Protein AF-0000000077054898 (afdb_homodimer)

InterPro domains:
  IPR011990 Tetratricopeptide-like helical domain superfamily [G3DSA:1.25.40.10] (291-406)
  IPR011990 Tetratricopeptide-like helical domain superfamily [SSF48452] (317-393)
  IPR019734 Tetratricopeptide repeat [PF00515] (353-384)
  IPR019734 Tetratricopeptide repeat [PS50005] (351-384)
  IPR019734 Tetratricopeptide repeat [SM00028] (317-350)
  IPR019734 Tetratricopeptide repeat [SM00028] (351-384)

Secondary structure (DSSP, 8-state):
-TT-HHHHHHHHHTS-------TT--S-EE-TTT--EE-TTT--SPEEEEEES-GGGS--EEEEEETTEEEEEEEEEEES--S-STT-GGGEEEEEEEEEPPHHHHHHS-HHHHHHHHHHHHH-SEEEEEE-HHHHHHHHHHHHHTTT-EEEEEEEEEE-SHHHHSBSSPPP-EESSSEE--EEHHHHHHHHHHTT-EEEE-SS--SEEEEEEEESS-GGG-HHHHHHHHHHHHH--HHHHHHHHHHHHHHBSS---HHHHHHHHHHTTS-HHHHHHHHHHHHHHSSTTTS-HHHHHHHHHHHHHHHHH-----TT--HHHHHHHHHHHTT-HHHHHHHHHHHHHHT---HHHHHHHHHHHHHTT-HHHHHHHHHHHHHH-TT-HHHHHHHHHHHHHHHHHHHHHT-/-TT-HHHHHHHHHTS-------TT--S-EE-TTT--EE-TTT--SPEEEEEES-GGGS--EEEEEETTEEEEEEEEEEES--S-STT-GGGEEEEEEEEEPPHHHHHHS-HHHHHHHHHHHHH-SEEEEEE-HHHHHHHHHHHHHTTT-EEEEEEEEEE-SHHHHSBSSPPP-EESSSEE--EEHHHHHHHHHHTT-EEEE-S---SEEEEEEEESS-GGG-HHHHHHHHHHHHH--HHHHHHHHHHHHHHBSS---HHHHHHHHHHTTS-HHHHHHHHHHHHHHSSTTTS-HHHHHHHHHHHHHHHHH----STT--HHHHHHHHHHHTT-HHHHHHHHHHHHHHT---HHHHHHHHHHHHHTT-HHHHHHHHHHHHHH-TT-HHHHHHHHHHHHHHHHHHHHHT-

Sequence (814 aa):
MKAHKWFSDFVSEGVVDFAVVDCENIPSIKLELSNKELKEETLSNPLFVVENYVFSNLRNDAIRVENGSLQRGLLSISCSDSSDTANLIPRMQFSWKFAEMPEALVESYDPSLQQAVALYRQSVNNGTVLLPIGAVSMLRQLLKLARQRLVLLAGDIGFRDLARVAGPRNPYISVHGSLSMPTNFHALDLFVQSLEGTVFHSPYLEGFSNTVYVVGIDAKTLPSMRWMIHHEFSTFIPESFNVTQKCLKEESSPSPSVASVIAVLRLSHFDTDVFMKFKQVLIERGGYAGSSSATRKDILFDLSAVRSQYYPIKSTYDVCFELARIHMGIKEYDTAIALFADSNENCADHHVTWHNMGMCYEYKGDLENAKRCYLKSLEIKPSYRESKLKLNKLTSEVRSESAASTVMKAHKWFSDFVSEGVVDFAVVDCENIPSIKLELSNKELKEETLSNPLFVVENYVFSNLRNDAIRVENGSLQRGLLSISCSDSSDTANLIPRMQFSWKFAEMPEALVESYDPSLQQAVALYRQSVNNGTVLLPIGAVSMLRQLLKLARQRLVLLAGDIGFRDLARVAGPRNPYISVHGSLSMPTNFHALDLFVQSLEGTVFHSPYLEGFSNTVYVVGIDAKTLPSMRWMIHHEFSTFIPESFNVTQKCLKEESSPSPSVASVIAVLRLSHFDTDVFMKFKQVLIERGGYAGSSSATRKDILFDLSAVRSQYYPIKSTYDVCFELARIHMGIKEYDTAIALFADSNENCADHHVTWHNMGMCYEYKGDLENAKRCYLKSLEIKPSYRESKLKLNKLTSEVRSESAASTV

Radius of gyration: 33.35 Å; Cα contacts (8 Å, |Δi|>4): 1300; chains: 2; bounding box: 82×98×81 Å

Organism: Blastocystis hominis (NCBI:txid12968)

Structure (mmCIF, N/CA/C/O backbone):
data_AF-0000000077054898-model_v1
#
loop_
_entity.id
_entity.type
_entity.pdbx_description
1 polymer 'Uncharacterized protein'
#
loop_
_atom_site.group_PDB
_atom_site.id
_atom_site.type_symbol
_atom_site.label_atom_id
_atom_site.label_alt_id
_atom_site.label_comp_id
_atom_site.label_asym_id
_atom_site.label_entity_id
_atom_site.label_seq_id
_atom_site.pdbx_PDB_ins_code
_atom_site.Cartn_x
_atom_site.Cartn_y
_atom_site.Cartn_z
_atom_site.occupancy
_atom_site.B_iso_or_equiv
_atom_site.auth_seq_id
_atom_site.auth_comp_id
_atom_site.auth_asym_id
_atom_site.auth_atom_id
_atom_site.pdbx_PDB_model_num
ATOM 1 N N . MET A 1 1 ? 27.234 5.34 -10.406 1 76.94 1 MET A N 1
ATOM 2 C CA . MET A 1 1 ? 25.953 5.25 -11.086 1 76.94 1 MET A CA 1
ATOM 3 C C . MET A 1 1 ? 26.141 5.176 -12.602 1 76.94 1 MET A C 1
ATOM 5 O O . MET A 1 1 ? 25.5 4.363 -13.266 1 76.94 1 MET A O 1
ATOM 9 N N . LYS A 1 2 ? 27.125 5.789 -13.117 1 80.81 2 LYS A N 1
ATOM 10 C CA . LYS A 1 2 ? 27.359 5.875 -14.555 1 80.81 2 LYS A CA 1
ATOM 11 C C . LYS A 1 2 ? 27.734 4.516 -15.133 1 80.81 2 LYS A C 1
ATOM 13 O O . LYS A 1 2 ? 27.375 4.191 -16.266 1 80.81 2 LYS A O 1
ATOM 18 N N . ALA A 1 3 ? 28.453 3.818 -14.289 1 76.94 3 ALA A N 1
ATOM 19 C CA . ALA A 1 3 ? 29 2.555 -14.773 1 76.94 3 ALA A CA 1
ATOM 20 C C . ALA A 1 3 ? 28.047 1.397 -14.492 1 76.94 3 ALA A C 1
ATOM 22 O O . ALA A 1 3 ? 28.312 0.258 -14.883 1 76.94 3 ALA A O 1
ATOM 23 N N . HIS A 1 4 ? 26.953 1.761 -13.953 1 76.44 4 HIS A N 1
ATOM 24 C CA . HIS A 1 4 ? 26.062 0.674 -13.555 1 76.44 4 HIS A CA 1
ATOM 25 C C . HIS A 1 4 ? 25.359 0.074 -14.766 1 76.44 4 HIS A C 1
ATOM 27 O O . HIS A 1 4 ? 24.891 0.804 -15.648 1 76.44 4 HIS A O 1
ATOM 33 N N . LYS A 1 5 ? 25.266 -1.224 -14.734 1 76.38 5 LYS A N 1
ATOM 34 C CA . LYS A 1 5 ? 24.734 -1.994 -15.852 1 76.38 5 LYS A CA 1
ATOM 35 C C . LYS A 1 5 ? 23.266 -1.636 -16.125 1 76.38 5 LYS A C 1
ATOM 37 O O . LYS A 1 5 ? 22.828 -1.676 -17.281 1 76.38 5 LYS A O 1
ATOM 42 N N . TRP A 1 6 ? 22.562 -1.226 -15.18 1 76.19 6 TRP A N 1
ATOM 43 C CA . TRP A 1 6 ? 21.141 -0.939 -15.32 1 76.19 6 TRP A CA 1
ATOM 44 C C . TRP A 1 6 ? 20.922 0.319 -16.156 1 76.19 6 TRP A C 1
ATOM 46 O O . TRP A 1 6 ? 19.844 0.506 -16.734 1 76.19 6 TRP A O 1
ATOM 56 N N . PHE A 1 7 ? 21.922 1.143 -16.156 1 85.5 7 PHE A N 1
ATOM 57 C CA . PHE A 1 7 ? 21.766 2.393 -16.891 1 85.5 7 PHE A CA 1
ATOM 58 C C . PHE A 1 7 ? 22.422 2.295 -18.281 1 85.5 7 PHE A C 1
ATOM 60 O O . PHE A 1 7 ? 22.25 3.182 -19.109 1 85.5 7 PHE A O 1
ATOM 67 N N . SER A 1 8 ? 23.125 1.184 -18.516 1 87.38 8 SER A N 1
ATOM 68 C CA . SER A 1 8 ? 23.984 1.079 -19.688 1 87.38 8 SER A CA 1
ATOM 69 C C . SER A 1 8 ? 23.172 1.259 -20.969 1 87.38 8 SER A C 1
ATOM 71 O O . SER A 1 8 ? 23.594 1.996 -21.875 1 87.38 8 SER A O 1
ATOM 73 N N . ASP A 1 9 ? 22.031 0.593 -20.984 1 89.75 9 ASP A N 1
ATOM 74 C CA . ASP A 1 9 ? 21.219 0.676 -22.203 1 89.75 9 ASP A CA 1
ATOM 75 C C . ASP A 1 9 ? 20.688 2.092 -22.406 1 89.75 9 ASP A C 1
ATOM 77 O O . ASP A 1 9 ? 20.703 2.611 -23.516 1 89.75 9 ASP A O 1
ATOM 81 N N . PHE A 1 10 ? 20.297 2.721 -21.406 1 91.94 10 PHE A N 1
ATOM 82 C CA . PHE A 1 10 ? 19.703 4.051 -21.484 1 91.94 10 PHE A CA 1
ATOM 83 C C . PHE A 1 10 ? 20.781 5.094 -21.797 1 91.94 10 PHE A C 1
ATOM 85 O O . PHE A 1 10 ? 20.516 6.055 -22.531 1 91.94 10 PHE A O 1
ATOM 92 N N . VAL A 1 11 ? 21.953 4.859 -21.312 1 92.25 11 VAL A N 1
ATOM 93 C CA . VAL A 1 11 ? 23.078 5.746 -21.578 1 92.25 11 VAL A CA 1
ATOM 94 C C . VAL A 1 11 ? 23.484 5.617 -23.047 1 92.25 11 VAL A C 1
ATOM 96 O O . VAL A 1 11 ? 23.703 6.625 -23.734 1 92.25 11 VAL A O 1
ATOM 99 N N . SER A 1 12 ? 23.5 4.391 -23.469 1 92.88 12 SER A N 1
ATOM 100 C CA . SER A 1 12 ? 23.906 4.137 -24.844 1 92.88 12 SER A CA 1
ATOM 101 C C . SER A 1 12 ? 22.906 4.723 -25.828 1 92.88 12 SER A C 1
ATOM 103 O O . SER A 1 12 ? 23.281 5.176 -26.906 1 92.88 12 SER A O 1
ATOM 105 N N . GLU A 1 13 ? 21.609 4.719 -25.391 1 94.25 13 GLU A N 1
ATOM 106 C CA . GLU A 1 13 ? 20.547 5.25 -26.234 1 94.25 13 GLU A CA 1
ATOM 107 C C . GLU A 1 13 ? 20.484 6.773 -26.156 1 94.25 13 GLU A C 1
ATOM 109 O O . GLU A 1 13 ? 19.797 7.418 -26.953 1 94.25 13 GLU A O 1
ATOM 114 N N . GLY A 1 14 ? 21.219 7.344 -25.219 1 91.38 14 GLY A N 1
ATOM 115 C CA . GLY A 1 14 ? 21.25 8.789 -25.062 1 91.38 14 GLY A CA 1
ATOM 116 C C . GLY A 1 14 ? 20.062 9.336 -24.297 1 91.38 14 GLY A C 1
ATOM 117 O O . GLY A 1 14 ? 19.797 10.539 -24.344 1 91.38 14 GLY A O 1
ATOM 118 N N . VAL A 1 15 ? 19.344 8.453 -23.578 1 92.69 15 VAL A N 1
ATOM 119 C CA . VAL A 1 15 ? 18.125 8.883 -22.906 1 92.69 15 VAL A CA 1
ATOM 120 C C . VAL A 1 15 ? 18.422 9.258 -21.453 1 92.69 15 VAL A C 1
ATOM 122 O O . VAL A 1 15 ? 17.672 10.008 -20.828 1 92.69 15 VAL A O 1
ATOM 125 N N . VAL A 1 16 ? 19.562 8.781 -20.969 1 94.19 16 VAL A N 1
ATOM 126 C CA . VAL A 1 16 ? 19.969 9.094 -19.609 1 94.19 16 VAL A CA 1
ATOM 127 C C . VAL A 1 16 ? 21.359 9.727 -19.641 1 94.19 16 VAL A C 1
ATOM 129 O O . VAL A 1 16 ? 22.234 9.305 -20.406 1 94.19 16 VAL A O 1
ATOM 132 N N . ASP A 1 17 ? 21.5 10.773 -18.812 1 95.69 17 ASP A N 1
ATOM 133 C CA . ASP A 1 17 ? 22.781 11.422 -18.594 1 95.69 17 ASP A CA 1
ATOM 134 C C . ASP A 1 17 ? 22.969 11.781 -17.125 1 95.69 17 ASP A C 1
ATOM 136 O O . ASP A 1 17 ? 22.109 11.469 -16.281 1 95.69 17 ASP A O 1
ATOM 140 N N . PHE A 1 18 ? 24.141 12.219 -16.797 1 95.19 18 PHE A N 1
ATOM 141 C CA . PHE A 1 18 ? 24.484 12.5 -15.398 1 95.19 18 PHE A CA 1
ATOM 142 C C . PHE A 1 18 ? 25.062 13.898 -15.258 1 95.19 18 PHE A C 1
ATOM 144 O O . PHE A 1 18 ? 25.625 14.445 -16.219 1 95.19 18 PHE A O 1
ATOM 151 N N . ALA A 1 19 ? 24.844 14.484 -14.055 1 95.69 19 ALA A N 1
ATOM 152 C CA . ALA A 1 19 ? 25.438 15.797 -13.766 1 95.69 19 ALA A CA 1
ATOM 153 C C . ALA A 1 19 ? 25.672 15.969 -12.266 1 95.69 19 ALA A C 1
ATOM 155 O O . ALA A 1 19 ? 25 15.336 -11.445 1 95.69 19 ALA A O 1
ATOM 156 N N . VAL A 1 20 ? 26.656 16.703 -11.906 1 94.38 20 VAL A N 1
ATOM 157 C CA . VAL A 1 20 ? 26.859 17.188 -10.547 1 94.38 20 VAL A CA 1
ATOM 158 C C . VAL A 1 20 ? 26.406 18.656 -10.453 1 94.38 20 VAL A C 1
ATOM 160 O O . VAL A 1 20 ? 26.906 19.516 -11.18 1 94.38 20 VAL A O 1
ATOM 163 N N . VAL A 1 21 ? 25.438 18.812 -9.648 1 94.81 21 VAL A N 1
ATOM 164 C CA . VAL A 1 21 ? 24.797 20.125 -9.609 1 94.81 21 VAL A CA 1
ATOM 165 C C . VAL A 1 21 ? 24.828 20.672 -8.18 1 94.81 21 VAL A C 1
ATOM 167 O O . VAL A 1 21 ? 24.469 19.953 -7.234 1 94.81 21 VAL A O 1
ATOM 170 N N . ASP A 1 22 ? 25.359 21.891 -8.008 1 94.38 22 ASP A N 1
ATOM 171 C CA . ASP A 1 22 ? 25.156 22.641 -6.766 1 94.38 22 ASP A CA 1
ATOM 172 C C . ASP A 1 22 ? 23.781 23.281 -6.723 1 94.38 22 ASP A C 1
ATOM 174 O O . ASP A 1 22 ? 23.531 24.281 -7.395 1 94.38 22 ASP A O 1
ATOM 178 N N . CYS A 1 23 ? 22.891 22.812 -5.91 1 93.44 23 CYS A N 1
ATOM 179 C CA . CYS A 1 23 ? 21.484 23.203 -5.898 1 93.44 23 CYS A CA 1
ATOM 180 C C . CYS A 1 23 ? 21.328 24.672 -5.477 1 93.44 23 CYS A C 1
ATOM 182 O O . CYS A 1 23 ? 20.297 25.281 -5.719 1 93.44 23 CYS A O 1
ATOM 184 N N . GLU A 1 24 ? 22.297 25.172 -4.887 1 89.44 24 GLU A N 1
ATOM 185 C CA . GLU A 1 24 ? 22.203 26.562 -4.438 1 89.44 24 GLU A CA 1
ATOM 186 C C . GLU A 1 24 ? 22.703 27.531 -5.508 1 89.44 24 GLU A C 1
ATOM 188 O O . GLU A 1 24 ? 22.578 28.734 -5.367 1 89.44 24 GLU A O 1
ATOM 193 N N . ASN A 1 25 ? 23.328 27 -6.457 1 93.88 25 ASN A N 1
ATOM 194 C CA . ASN A 1 25 ? 23.828 27.797 -7.582 1 93.88 25 ASN A CA 1
ATOM 195 C C . ASN A 1 25 ? 23.75 27.016 -8.891 1 93.88 25 ASN A C 1
ATOM 197 O O . ASN A 1 25 ? 24.719 26.344 -9.266 1 93.88 25 ASN A O 1
ATOM 201 N N . ILE A 1 26 ? 22.672 27.281 -9.609 1 94.56 26 ILE A N 1
ATOM 202 C CA . ILE A 1 26 ? 22.438 26.5 -10.82 1 94.56 26 ILE A CA 1
ATOM 203 C C . ILE A 1 26 ? 22.422 27.438 -12.039 1 94.56 26 ILE A C 1
ATOM 205 O O . ILE A 1 26 ? 21.406 27.547 -12.727 1 94.56 26 ILE A O 1
ATOM 209 N N . PRO A 1 27 ? 23.516 28.078 -12.422 1 91.5 27 PRO A N 1
ATOM 210 C CA . PRO A 1 27 ? 23.5 28.891 -13.641 1 91.5 27 PRO A CA 1
ATOM 211 C C . PRO A 1 27 ? 23.297 28.047 -14.906 1 91.5 27 PRO A C 1
ATOM 213 O O . PRO A 1 27 ? 22.656 28.516 -15.852 1 91.5 27 PRO A O 1
ATOM 216 N N . SER A 1 28 ? 23.891 26.891 -14.844 1 93.81 28 SER A N 1
ATOM 217 C CA . SER A 1 28 ? 23.719 25.891 -15.898 1 93.81 28 SER A CA 1
ATOM 218 C C . SER A 1 28 ? 23.969 24.484 -15.375 1 93.81 28 SER A C 1
ATOM 220 O O . SER A 1 28 ? 24.438 24.312 -14.25 1 93.81 28 SER A O 1
ATOM 222 N N . ILE A 1 29 ? 23.469 23.516 -16.172 1 95.31 29 ILE A N 1
ATOM 223 C CA . ILE A 1 29 ? 23.719 22.109 -15.828 1 95.31 29 ILE A CA 1
ATOM 224 C C . ILE A 1 29 ? 24.547 21.453 -16.938 1 95.31 29 ILE A C 1
ATOM 226 O O . ILE A 1 29 ? 24.078 21.312 -18.062 1 95.31 29 ILE A O 1
ATOM 230 N N . LYS A 1 30 ? 25.719 21.094 -16.578 1 95.62 30 LYS A N 1
ATOM 231 C CA . LYS A 1 30 ? 26.594 20.406 -17.531 1 95.62 30 LYS A CA 1
ATOM 232 C C . LYS A 1 30 ? 26.469 18.891 -17.406 1 95.62 30 LYS A C 1
ATOM 234 O O . LYS A 1 30 ? 26.719 18.328 -16.344 1 95.62 30 LYS A O 1
ATOM 239 N N . LEU A 1 31 ? 26.078 18.344 -18.531 1 95.06 31 LEU A N 1
ATOM 240 C CA . LEU A 1 31 ? 25.922 16.891 -18.578 1 95.06 31 LEU A CA 1
ATOM 241 C C . LEU A 1 31 ? 27.266 16.219 -18.797 1 95.06 31 LEU A C 1
ATOM 243 O O . LEU A 1 31 ? 28.078 16.672 -19.609 1 95.06 31 LEU A O 1
ATOM 247 N N . GLU A 1 32 ? 27.5 15.188 -18.078 1 95.56 32 GLU A N 1
ATOM 248 C CA . GLU A 1 32 ? 28.812 14.578 -18.016 1 95.56 32 GLU A CA 1
ATOM 249 C C . GLU A 1 32 ? 29.078 13.695 -19.234 1 95.56 32 GLU A C 1
ATOM 251 O O . GLU A 1 32 ? 30.203 13.633 -19.734 1 95.56 32 GLU A O 1
ATOM 256 N N . LEU A 1 33 ? 28.125 13.016 -19.719 1 94 33 LEU A N 1
ATOM 257 C CA . LEU A 1 33 ? 28.359 12.047 -20.797 1 94 33 LEU A CA 1
ATOM 258 C C . LEU A 1 33 ? 28.25 12.719 -22.156 1 94 33 LEU A C 1
ATOM 260 O O . LEU A 1 33 ? 29.156 12.57 -22.984 1 94 33 LEU A O 1
ATOM 264 N N . SER A 1 34 ? 27.25 13.477 -22.391 1 93.81 34 SER A N 1
ATOM 265 C CA . SER A 1 34 ? 27.047 14.133 -23.688 1 93.81 34 SER A CA 1
ATOM 266 C C . SER A 1 34 ? 27.844 15.438 -23.766 1 93.81 34 SER A C 1
ATOM 268 O O . SER A 1 34 ? 28.031 15.992 -24.859 1 93.81 34 SER A O 1
ATOM 270 N N . ASN A 1 35 ? 28.234 15.977 -22.672 1 94.19 35 ASN A N 1
ATOM 271 C CA . ASN A 1 35 ? 28.953 17.25 -22.562 1 94.19 35 ASN A CA 1
ATOM 272 C C . ASN A 1 35 ? 28.078 18.422 -23 1 94.19 35 ASN A C 1
ATOM 274 O O . ASN A 1 35 ? 28.609 19.484 -23.344 1 94.19 35 ASN A O 1
ATOM 278 N N . LYS A 1 36 ? 26.844 18.141 -22.984 1 93.94 36 LYS A N 1
ATOM 279 C CA . LYS A 1 36 ? 25.922 19.219 -23.266 1 93.94 36 LYS A CA 1
ATOM 280 C C . LYS A 1 36 ? 25.672 20.078 -22.031 1 93.94 36 LYS A C 1
ATOM 282 O O . LYS A 1 36 ? 25.719 19.578 -20.906 1 93.94 36 LYS A O 1
ATOM 287 N N . GLU A 1 37 ? 25.484 21.344 -22.297 1 95.06 37 GLU A N 1
ATOM 288 C CA . GLU A 1 37 ? 25.172 22.281 -21.219 1 95.06 37 GLU A CA 1
ATOM 289 C C . GLU A 1 37 ? 23.719 22.75 -21.328 1 95.06 37 GLU A C 1
ATOM 291 O O . GLU A 1 37 ? 23.328 23.312 -22.344 1 95.06 37 GLU A O 1
ATOM 296 N N . LEU A 1 38 ? 23 22.516 -20.328 1 94.19 38 LEU A N 1
ATOM 297 C CA . LEU A 1 38 ? 21.625 22.969 -20.266 1 94.19 38 LEU A CA 1
ATOM 298 C C . LEU A 1 38 ? 21.547 24.375 -19.672 1 94.19 38 LEU A C 1
ATOM 300 O O . LEU A 1 38 ? 21.984 24.609 -18.547 1 94.19 38 LEU A O 1
ATOM 304 N N . LYS A 1 39 ? 21.062 25.312 -20.391 1 93.56 39 LYS A N 1
ATOM 305 C CA . LYS A 1 39 ? 20.859 26.703 -20.016 1 93.56 39 LYS A CA 1
ATOM 306 C C . LYS A 1 39 ? 19.5 27.219 -20.469 1 93.56 39 LYS A C 1
ATOM 308 O O . LYS A 1 39 ? 18.766 26.5 -21.156 1 93.56 39 LYS A O 1
ATOM 313 N N . GLU A 1 40 ? 19.188 28.359 -19.906 1 93 40 GLU A N 1
ATOM 314 C CA . GLU A 1 40 ? 17.906 28.953 -20.266 1 93 40 GLU A CA 1
ATOM 315 C C . GLU A 1 40 ? 17.703 29.016 -21.781 1 93 40 GLU A C 1
ATOM 317 O O . GLU A 1 40 ? 16.609 28.75 -22.266 1 93 40 GLU A O 1
ATOM 322 N N . GLU A 1 41 ? 18.781 29.172 -22.469 1 92.06 41 GLU A N 1
ATOM 323 C CA . GLU A 1 41 ? 18.734 29.359 -23.922 1 92.06 41 GLU A CA 1
ATOM 324 C C . GLU A 1 41 ? 18.578 28.031 -24.641 1 92.06 41 GLU A C 1
ATOM 326 O O . GLU A 1 41 ? 18.078 27.969 -25.766 1 92.06 41 GLU A O 1
ATOM 331 N N . THR A 1 42 ? 18.969 27.047 -23.984 1 91.75 42 THR A N 1
ATOM 332 C CA . THR A 1 42 ? 19.016 25.766 -24.688 1 91.75 42 THR A CA 1
ATOM 333 C C . THR A 1 42 ? 17.828 24.891 -24.281 1 91.75 42 THR A C 1
ATOM 335 O O . THR A 1 42 ? 17.484 23.938 -25 1 91.75 42 THR A O 1
ATOM 338 N N . LEU A 1 43 ? 17.219 25.172 -23.219 1 90.56 43 LEU A N 1
ATOM 339 C CA . LEU A 1 43 ? 16.094 24.359 -22.75 1 90.56 43 LEU A CA 1
ATOM 340 C C . LEU A 1 43 ? 14.781 24.922 -23.297 1 90.56 43 LEU A C 1
ATOM 342 O O . LEU A 1 43 ? 14.398 26.047 -22.969 1 90.56 43 LEU A O 1
ATOM 346 N N . SER A 1 44 ? 14.148 24.172 -24.141 1 90.56 44 SER A N 1
ATOM 347 C CA . SER A 1 44 ? 12.883 24.594 -24.734 1 90.56 44 SER A CA 1
ATOM 348 C C . SER A 1 44 ? 11.695 23.984 -24.016 1 90.56 44 SER A C 1
ATOM 350 O O . SER A 1 44 ? 10.625 24.594 -23.938 1 90.56 44 SER A O 1
ATOM 352 N N . ASN A 1 45 ? 11.844 22.812 -23.531 1 91.81 45 ASN A N 1
ATOM 353 C CA . ASN A 1 45 ? 10.773 22.109 -22.844 1 91.81 45 ASN A CA 1
ATOM 354 C C . ASN A 1 45 ? 10.703 22.469 -21.359 1 91.81 45 ASN A C 1
ATOM 356 O O . ASN A 1 45 ? 11.703 22.906 -20.781 1 91.81 45 ASN A O 1
ATOM 360 N N . PRO A 1 46 ? 9.516 22.359 -20.781 1 94.75 46 PRO A N 1
ATOM 361 C CA . PRO A 1 46 ? 9.453 22.469 -19.312 1 94.75 46 PRO A CA 1
ATOM 362 C C . PRO A 1 46 ? 10.352 21.453 -18.609 1 94.75 46 PRO A C 1
ATOM 364 O O . PRO A 1 46 ? 10.734 20.453 -19.203 1 94.75 46 PRO A O 1
ATOM 367 N N . LEU A 1 47 ? 10.672 21.781 -17.422 1 96.06 47 LEU A N 1
ATOM 368 C CA . LEU A 1 47 ? 11.492 20.875 -16.609 1 96.06 47 LEU A CA 1
ATOM 369 C C . LEU A 1 47 ? 10.641 20.062 -15.648 1 96.06 47 LEU A C 1
ATOM 371 O O . LEU A 1 47 ? 9.773 20.609 -14.969 1 96.06 47 LEU A O 1
ATOM 375 N N . PHE A 1 48 ? 10.797 18.781 -15.68 1 96.44 48 PHE A N 1
ATOM 376 C CA . PHE A 1 48 ? 10.242 17.875 -14.68 1 96.44 48 PHE A CA 1
ATOM 377 C C . PHE A 1 48 ? 11.328 17.391 -13.727 1 96.44 48 PHE A C 1
ATOM 379 O O . PHE A 1 48 ? 12.266 16.703 -14.141 1 96.44 48 PHE A O 1
ATOM 386 N N . VAL A 1 49 ? 11.172 17.766 -12.492 1 97.19 49 VAL A N 1
ATOM 387 C CA . VAL A 1 49 ? 12.211 17.5 -11.508 1 97.19 49 VAL A CA 1
ATOM 388 C C . VAL A 1 49 ? 11.664 16.562 -10.422 1 97.19 49 VAL A C 1
ATOM 390 O O . VAL A 1 49 ? 10.562 16.781 -9.922 1 97.19 49 VAL A O 1
ATOM 393 N N . VAL A 1 50 ? 12.375 15.516 -10.141 1 96.56 50 VAL A N 1
ATOM 394 C CA . VAL A 1 50 ? 12.086 14.648 -9 1 96.56 50 VAL A CA 1
ATOM 395 C C . VAL A 1 50 ? 13.195 14.773 -7.961 1 96.56 50 VAL A C 1
ATOM 397 O O . VAL A 1 50 ? 14.375 14.602 -8.281 1 96.56 50 VAL A O 1
ATOM 400 N N . GLU A 1 51 ? 12.867 15.141 -6.812 1 95.69 51 GLU A N 1
ATOM 401 C CA . GLU A 1 51 ? 13.883 15.242 -5.77 1 95.69 51 GLU A CA 1
ATOM 402 C C . GLU A 1 51 ? 13.5 14.414 -4.547 1 95.69 51 GLU A C 1
ATOM 404 O O . GLU A 1 51 ? 12.32 14.273 -4.23 1 95.69 51 GLU A O 1
ATOM 409 N N . ASN A 1 52 ? 14.422 13.875 -3.908 1 93.94 52 ASN A N 1
ATOM 410 C CA . ASN A 1 52 ? 14.305 13.094 -2.682 1 93.94 52 ASN A CA 1
ATOM 411 C C . ASN A 1 52 ? 15.297 13.57 -1.621 1 93.94 52 ASN A C 1
ATOM 413 O O . ASN A 1 52 ? 16.5 13.352 -1.753 1 93.94 52 ASN A O 1
ATOM 417 N N . TYR A 1 53 ? 14.789 14.211 -0.584 1 93.75 53 TYR A N 1
ATOM 418 C CA . TYR A 1 53 ? 15.578 14.672 0.553 1 93.75 53 TYR A CA 1
ATOM 419 C C . TYR A 1 53 ? 16.594 15.727 0.123 1 93.75 53 TYR A C 1
ATOM 421 O O . TYR A 1 53 ? 17.75 15.703 0.556 1 93.75 53 TYR A O 1
ATOM 429 N N . VAL A 1 54 ? 16.156 16.609 -0.683 1 96.31 54 VAL A N 1
ATOM 430 C CA . VAL A 1 54 ? 17.047 17.688 -1.117 1 96.31 54 VAL A CA 1
ATOM 431 C C . VAL A 1 54 ? 16.75 18.953 -0.326 1 96.31 54 VAL A C 1
ATOM 433 O O . VAL A 1 54 ? 17.672 19.594 0.211 1 96.31 54 VAL A O 1
ATOM 436 N N . PHE A 1 55 ? 15.508 19.281 -0.175 1 96.69 55 PHE A N 1
ATOM 437 C CA . PHE A 1 55 ? 15.117 20.516 0.495 1 96.69 55 PHE A CA 1
ATOM 438 C C . PHE A 1 55 ? 15.656 20.562 1.921 1 96.69 55 PHE A C 1
ATOM 440 O O . PHE A 1 55 ? 16.156 21.594 2.377 1 96.69 55 PHE A O 1
ATOM 447 N N . SER A 1 56 ? 15.562 19.469 2.568 1 95.31 56 SER A N 1
ATOM 448 C CA . SER A 1 56 ? 15.945 19.391 3.975 1 95.31 56 SER A CA 1
ATOM 449 C C . SER A 1 56 ? 17.453 19.547 4.145 1 95.31 56 SER A C 1
ATOM 451 O O . SER A 1 56 ? 17.938 19.781 5.254 1 95.31 56 SER A O 1
ATOM 453 N N . ASN A 1 57 ? 18.188 19.438 3.061 1 94.94 57 ASN A N 1
ATOM 454 C CA . ASN A 1 57 ? 19.656 19.484 3.133 1 94.94 57 ASN A CA 1
ATOM 455 C C . ASN A 1 57 ? 20.188 20.828 2.619 1 94.94 57 ASN A C 1
ATOM 457 O O . ASN A 1 57 ? 21.391 21.031 2.531 1 94.94 57 ASN A O 1
ATOM 461 N N . LEU A 1 58 ? 19.312 21.719 2.354 1 96.12 58 LEU A N 1
ATOM 462 C CA . LEU A 1 58 ? 19.719 23.031 1.86 1 96.12 58 LEU A CA 1
ATOM 463 C C . LEU A 1 58 ? 19.703 24.062 2.986 1 96.12 58 LEU A C 1
ATOM 465 O O . LEU A 1 58 ? 19.25 23.766 4.094 1 96.12 58 LEU A O 1
ATOM 469 N N . ARG A 1 59 ? 20.203 25.234 2.703 1 95.44 59 ARG A N 1
ATOM 470 C CA . ARG A 1 59 ? 20.391 26.281 3.717 1 95.44 59 ARG A CA 1
ATOM 471 C C . ARG A 1 59 ? 19.047 26.797 4.203 1 95.44 59 ARG A C 1
ATOM 473 O O . ARG A 1 59 ? 18.125 26.984 3.412 1 95.44 59 ARG A O 1
ATOM 480 N N . ASN A 1 60 ? 18.984 27.047 5.488 1 96.06 60 ASN A N 1
ATOM 481 C CA . ASN A 1 60 ? 17.844 27.688 6.145 1 96.06 60 ASN A CA 1
ATOM 482 C C . ASN A 1 60 ? 18.281 28.859 7.008 1 96.06 60 ASN A C 1
ATOM 484 O O . ASN A 1 60 ? 19.422 28.891 7.492 1 96.06 60 ASN A O 1
ATOM 488 N N . ASP A 1 61 ? 17.422 29.828 7.113 1 96.5 61 ASP A N 1
ATOM 489 C CA . ASP A 1 61 ? 17.516 30.797 8.203 1 96.5 61 ASP A CA 1
ATOM 490 C C . ASP A 1 61 ? 16.5 30.5 9.297 1 96.5 61 ASP A C 1
ATOM 492 O O . ASP A 1 61 ? 15.398 30 9.008 1 96.5 61 ASP A O 1
ATOM 496 N N . ALA A 1 62 ? 16.938 30.734 10.516 1 96.19 62 ALA A N 1
ATOM 497 C CA . ALA A 1 62 ? 15.992 30.594 11.625 1 96.19 62 ALA A CA 1
ATOM 498 C C . ALA A 1 62 ? 15.469 31.953 12.078 1 96.19 62 ALA A C 1
ATOM 500 O O . ALA A 1 62 ? 16.234 32.875 12.266 1 96.19 62 ALA A O 1
ATOM 501 N N . ILE A 1 63 ? 14.156 32 12.172 1 95.75 63 ILE A N 1
ATOM 502 C CA . ILE A 1 63 ? 13.516 33.219 12.656 1 95.75 63 ILE A CA 1
ATOM 503 C C . ILE A 1 63 ? 12.648 32.906 13.875 1 95.75 63 ILE A C 1
ATOM 505 O O . ILE A 1 63 ? 11.977 31.875 13.906 1 95.75 63 ILE A O 1
ATOM 509 N N . ARG A 1 64 ? 12.727 33.75 14.844 1 95.56 64 ARG A N 1
ATOM 510 C CA . ARG A 1 64 ? 11.906 33.594 16.031 1 95.56 64 ARG A CA 1
ATOM 511 C C . ARG A 1 64 ? 10.953 34.781 16.203 1 95.56 64 ARG A C 1
ATOM 513 O O . ARG A 1 64 ? 11.352 35.938 16.016 1 95.56 64 ARG A O 1
ATOM 520 N N . VAL A 1 65 ? 9.742 34.438 16.391 1 94.5 65 VAL A N 1
ATOM 521 C CA . VAL A 1 65 ? 8.734 35.438 16.703 1 94.5 65 VAL A CA 1
ATOM 522 C C . VAL A 1 65 ? 8.43 35.438 18.203 1 94.5 65 VAL A C 1
ATOM 524 O O . VAL A 1 65 ? 8.062 34.375 18.75 1 94.5 65 VAL A O 1
ATOM 527 N N . GLU A 1 66 ? 8.633 36.5 18.812 1 92.12 66 GLU A N 1
ATOM 528 C CA . GLU A 1 66 ? 8.305 36.656 20.219 1 92.12 66 GLU A CA 1
ATOM 529 C C . GLU A 1 66 ? 7.5 37.938 20.469 1 92.12 66 GLU A C 1
ATOM 531 O O . GLU A 1 66 ? 8.039 39.031 20.344 1 92.12 66 GLU A O 1
ATOM 536 N N . ASN A 1 67 ? 6.242 37.75 20.859 1 88.62 67 ASN A N 1
ATOM 537 C CA . ASN A 1 67 ? 5.344 38.875 21.125 1 88.62 67 ASN A CA 1
ATOM 538 C C . ASN A 1 67 ? 5.391 39.906 20 1 88.62 67 ASN A C 1
ATOM 540 O O . ASN A 1 67 ? 5.578 41.094 20.234 1 88.62 67 ASN A O 1
ATOM 544 N N . GLY A 1 68 ? 5.426 39.469 18.734 1 86.81 68 GLY A N 1
ATOM 545 C CA . GLY A 1 68 ? 5.363 40.312 17.562 1 86.81 68 GLY A CA 1
ATOM 546 C C . GLY A 1 68 ? 6.727 40.781 17.094 1 86.81 68 GLY A C 1
ATOM 547 O O . GLY A 1 68 ? 6.844 41.406 16.031 1 86.81 68 GLY A O 1
ATOM 548 N N . SER A 1 69 ? 7.715 40.594 17.891 1 92.62 69 SER A N 1
ATOM 549 C CA . SER A 1 69 ? 9.07 40.969 17.5 1 92.62 69 SER A CA 1
ATOM 550 C C . SER A 1 69 ? 9.773 39.812 16.781 1 92.62 69 SER A C 1
ATOM 552 O O . SER A 1 69 ? 9.57 38.656 17.125 1 92.62 69 SER A O 1
ATOM 554 N N . LEU A 1 70 ? 10.594 40.219 15.836 1 95.38 70 LEU A N 1
ATOM 555 C CA . LEU A 1 70 ? 11.312 39.25 15.039 1 95.38 70 LEU A CA 1
ATOM 556 C C . LEU A 1 70 ? 12.773 39.156 15.469 1 95.38 70 LEU A C 1
ATOM 558 O O . LEU A 1 70 ? 13.422 40.188 15.688 1 95.38 70 LEU A O 1
ATOM 562 N N . GLN A 1 71 ? 13.203 37.969 15.578 1 96.38 71 GLN A N 1
ATOM 563 C CA . GLN A 1 71 ? 14.609 37.688 15.875 1 96.38 71 GLN A CA 1
ATOM 564 C C . GLN A 1 71 ? 15.219 36.75 14.844 1 96.38 71 GLN A C 1
ATOM 566 O O . GLN A 1 71 ? 14.516 35.938 14.258 1 96.38 71 GLN A O 1
ATOM 571 N N . ARG A 1 72 ? 16.531 37 14.602 1 96.31 72 ARG A N 1
ATOM 572 C CA . ARG A 1 72 ? 17.266 36.062 13.734 1 96.31 72 ARG A CA 1
ATOM 573 C C . ARG A 1 72 ? 18.062 35.062 14.562 1 96.31 72 ARG A C 1
ATOM 575 O O . ARG A 1 72 ? 18.609 35.406 15.609 1 96.31 72 ARG A O 1
ATOM 582 N N . GLY A 1 73 ? 18.016 33.844 14.148 1 95.69 73 GLY A N 1
ATOM 583 C CA . GLY A 1 73 ? 18.797 32.781 14.805 1 95.69 73 GLY A CA 1
ATOM 584 C C . GLY A 1 73 ? 20.25 32.75 14.344 1 95.69 73 GLY A C 1
ATOM 585 O O . GLY A 1 73 ? 20.516 32.812 13.141 1 95.69 73 GLY A O 1
ATOM 586 N N . LEU A 1 74 ? 21.141 32.719 15.305 1 95.25 74 LEU A N 1
ATOM 587 C CA . LEU A 1 74 ? 22.562 32.531 15.055 1 95.25 74 LEU A CA 1
ATOM 588 C C . LEU A 1 74 ? 23.062 31.203 15.609 1 95.25 74 LEU A C 1
ATOM 590 O O . LEU A 1 74 ? 22.891 30.922 16.797 1 95.25 74 LEU A O 1
ATOM 594 N N . LEU A 1 75 ? 23.609 30.438 14.703 1 93.81 75 LEU A N 1
ATOM 595 C CA . LEU A 1 75 ? 24.031 29.094 15.086 1 93.81 75 LEU A CA 1
ATOM 596 C C . LEU A 1 75 ? 25.547 29.047 15.305 1 93.81 75 LEU A C 1
ATOM 598 O O . LEU A 1 75 ? 26.312 29.453 14.43 1 93.81 75 LEU A O 1
ATOM 602 N N . SER A 1 76 ? 25.922 28.594 16.516 1 93.06 76 SER A N 1
ATOM 603 C CA . SER A 1 76 ? 27.328 28.328 16.812 1 93.06 76 SER A CA 1
ATOM 604 C C . SER A 1 76 ? 27.625 26.828 16.781 1 93.06 76 SER A C 1
ATOM 606 O O . SER A 1 76 ? 26.859 26.031 17.328 1 93.06 76 SER A O 1
ATOM 608 N N . ILE A 1 77 ? 28.641 26.5 16.031 1 89.5 77 ILE A N 1
ATOM 609 C CA . ILE A 1 77 ? 29.047 25.109 15.938 1 89.5 77 ILE A CA 1
ATOM 610 C C . ILE A 1 77 ? 30.375 24.906 16.688 1 89.5 77 ILE A C 1
ATOM 612 O O . ILE A 1 77 ? 31.328 25.672 16.484 1 89.5 77 ILE A O 1
ATOM 616 N N . SER A 1 78 ? 30.312 23.953 17.609 1 87.06 78 SER A N 1
ATOM 617 C CA . SER A 1 78 ? 31.531 23.625 18.344 1 87.06 78 SER A CA 1
ATOM 618 C C . SER A 1 78 ? 31.844 22.141 18.25 1 87.06 78 SER A C 1
ATOM 620 O O . SER A 1 78 ? 30.969 21.328 17.969 1 87.06 78 SER A O 1
ATOM 622 N N . CYS A 1 79 ? 33.156 21.875 18.156 1 82.12 79 CYS A N 1
ATOM 623 C CA . CYS A 1 79 ? 33.594 20.484 18.156 1 82.12 79 CYS A CA 1
ATOM 624 C C . CYS A 1 79 ? 34.594 20.234 19.281 1 82.12 79 CYS A C 1
ATOM 626 O O . CYS A 1 79 ? 35.531 21.047 19.469 1 82.12 79 CYS A O 1
ATOM 628 N N . SER A 1 80 ? 34.281 19.297 20.203 1 74.06 80 SER A N 1
ATOM 629 C CA . SER A 1 80 ? 35.188 19.031 21.328 1 74.06 80 SER A CA 1
ATOM 630 C C . SER A 1 80 ? 36.562 18.578 20.844 1 74.06 80 SER A C 1
ATOM 632 O O . SER A 1 80 ? 37.594 18.938 21.422 1 74.06 80 SER A O 1
ATOM 634 N N . ASP A 1 81 ? 36.562 17.516 19.969 1 69.81 81 ASP A N 1
ATOM 635 C CA . ASP A 1 81 ? 37.812 17 19.469 1 69.81 81 ASP A CA 1
ATOM 636 C C . ASP A 1 81 ? 37.938 17.219 17.969 1 69.81 81 ASP A C 1
ATOM 638 O O . ASP A 1 81 ? 37.188 16.625 17.188 1 69.81 81 ASP A O 1
ATOM 642 N N . SER A 1 82 ? 38.688 18.266 17.625 1 65.81 82 SER A N 1
ATOM 643 C CA . SER A 1 82 ? 38.781 18.625 16.219 1 65.81 82 SER A CA 1
ATOM 644 C C . SER A 1 82 ? 39.906 17.844 15.539 1 65.81 82 SER A C 1
ATOM 646 O O . SER A 1 82 ? 40.281 18.156 14.406 1 65.81 82 SER A O 1
ATOM 648 N N . SER A 1 83 ? 40.406 16.922 16.125 1 67.38 83 SER A N 1
ATOM 649 C CA . SER A 1 83 ? 41.562 16.234 15.547 1 67.38 83 SER A CA 1
ATOM 650 C C . SER A 1 83 ? 41.156 15.383 14.344 1 67.38 83 SER A C 1
ATOM 652 O O . SER A 1 83 ? 41.875 15.344 13.344 1 67.38 83 SER A O 1
ATOM 654 N N . ASP A 1 84 ? 40.094 14.781 14.484 1 68.94 84 ASP A N 1
ATOM 655 C CA . ASP A 1 84 ? 39.656 13.945 13.367 1 68.94 84 ASP A CA 1
ATOM 656 C C . ASP A 1 84 ? 38.719 14.719 12.438 1 68.94 84 ASP A C 1
ATOM 658 O O . ASP A 1 84 ? 37.5 14.797 12.68 1 68.94 84 ASP A O 1
ATOM 662 N N . THR A 1 85 ? 39.344 15.273 11.359 1 68.75 85 THR A N 1
ATOM 663 C CA . THR A 1 85 ? 38.594 16.141 10.445 1 68.75 85 THR A CA 1
ATOM 664 C C . THR A 1 85 ? 37.656 15.312 9.555 1 68.75 85 THR A C 1
ATOM 666 O O . THR A 1 85 ? 36.688 15.844 9 1 68.75 85 THR A O 1
ATOM 669 N N . ALA A 1 86 ? 37.969 14.062 9.43 1 65.69 86 ALA A N 1
ATOM 670 C CA . ALA A 1 86 ? 37.188 13.227 8.523 1 65.69 86 ALA A CA 1
ATOM 671 C C . ALA A 1 86 ? 35.844 12.859 9.141 1 65.69 86 ALA A C 1
ATOM 673 O O . ALA A 1 86 ? 34.875 12.641 8.422 1 65.69 86 ALA A O 1
ATOM 674 N N . ASN A 1 87 ? 35.844 12.867 10.383 1 75.81 87 ASN A N 1
ATOM 675 C CA . ASN A 1 87 ? 34.625 12.477 11.078 1 75.81 87 ASN A CA 1
ATOM 676 C C . ASN A 1 87 ? 34.125 13.57 12.023 1 75.81 87 ASN A C 1
ATOM 678 O O . ASN A 1 87 ? 33.781 13.289 13.18 1 75.81 87 ASN A O 1
ATOM 682 N N . LEU A 1 88 ? 34.094 14.758 11.5 1 78.19 88 LEU A N 1
ATOM 683 C CA . LEU A 1 88 ? 33.781 15.922 12.328 1 78.19 88 LEU A CA 1
ATOM 684 C C . LEU A 1 88 ? 32.281 16.078 12.547 1 78.19 88 LEU A C 1
ATOM 686 O O . LEU A 1 88 ? 31.859 16.484 13.617 1 78.19 88 LEU A O 1
ATOM 690 N N . ILE A 1 89 ? 31.516 15.648 11.641 1 82.12 89 ILE A N 1
ATOM 691 C CA . ILE A 1 89 ? 30.109 16 11.586 1 82.12 89 ILE A CA 1
ATOM 692 C C . ILE A 1 89 ? 29.375 15.375 12.766 1 82.12 89 ILE A C 1
ATOM 694 O O . ILE A 1 89 ? 28.656 16.062 13.492 1 82.12 89 ILE A O 1
ATOM 698 N N . PRO A 1 90 ? 29.672 14.141 13.008 1 79.69 90 PRO A N 1
ATOM 699 C CA . PRO A 1 90 ? 28.938 13.531 14.117 1 79.69 90 PRO A CA 1
ATOM 700 C C . PRO A 1 90 ? 29.312 14.117 15.469 1 79.69 90 PRO A C 1
ATOM 702 O O . PRO A 1 90 ? 28.594 13.93 16.453 1 79.69 90 PRO A O 1
ATOM 705 N N . ARG A 1 91 ? 30.359 14.867 15.547 1 81.44 91 ARG A N 1
ATOM 706 C CA . ARG A 1 91 ? 30.859 15.375 16.812 1 81.44 91 ARG A CA 1
ATOM 707 C C . ARG A 1 91 ? 30.5 16.844 17 1 81.44 91 ARG A C 1
ATOM 709 O O . ARG A 1 91 ? 30.828 17.453 18.016 1 81.44 91 ARG A O 1
ATOM 716 N N . MET A 1 92 ? 29.828 17.328 16.141 1 85.94 92 MET A N 1
ATOM 717 C CA . MET A 1 92 ? 29.484 18.75 16.172 1 85.94 92 MET A CA 1
ATOM 718 C C . MET A 1 92 ? 28.375 19 17.188 1 85.94 92 MET A C 1
ATOM 720 O O . MET A 1 92 ? 27.453 18.188 17.328 1 85.94 92 MET A O 1
ATOM 724 N N . GLN A 1 93 ? 28.578 20.016 17.891 1 87.62 93 GLN A N 1
ATOM 725 C CA . GLN A 1 93 ? 27.547 20.5 18.797 1 87.62 93 GLN A CA 1
ATOM 726 C C . GLN A 1 93 ? 27 21.859 18.328 1 87.62 93 GLN A C 1
ATOM 728 O O . GLN A 1 93 ? 27.766 22.688 17.828 1 87.62 93 GLN A O 1
ATOM 733 N N . PHE A 1 94 ? 25.719 22 18.531 1 90.69 94 PHE A N 1
ATOM 734 C CA . PHE A 1 94 ? 25.062 23.188 18.016 1 90.69 94 PHE A CA 1
ATOM 735 C C . PHE A 1 94 ? 24.453 24.016 19.141 1 90.69 94 PHE A C 1
ATOM 737 O O . PHE A 1 94 ? 23.875 23.453 20.078 1 90.69 94 PHE A O 1
ATOM 744 N N . SER A 1 95 ? 24.688 25.266 19.109 1 92.69 95 SER A N 1
ATOM 745 C CA . SER A 1 95 ? 24.078 26.203 20.062 1 92.69 95 SER A CA 1
ATOM 746 C C . SER A 1 95 ? 23.438 27.375 19.359 1 92.69 95 SER A C 1
ATOM 748 O O . SER A 1 95 ? 24.062 28.031 18.516 1 92.69 95 SER A O 1
ATOM 750 N N . TRP A 1 96 ? 22.219 27.672 19.75 1 94.44 96 TRP A N 1
ATOM 751 C CA . TRP A 1 96 ? 21.469 28.75 19.109 1 94.44 96 TRP A CA 1
ATOM 752 C C . TRP A 1 96 ? 21.484 30 19.969 1 94.44 96 TRP A C 1
ATOM 754 O O . TRP A 1 96 ? 21.391 29.922 21.203 1 94.44 96 TRP A O 1
ATOM 764 N N . LYS A 1 97 ? 21.672 31.094 19.344 1 95.31 97 LYS A N 1
ATOM 765 C CA . LYS A 1 97 ? 21.438 32.406 19.922 1 95.31 97 LYS A CA 1
ATOM 766 C C . LYS A 1 97 ? 20.531 33.25 19.031 1 95.31 97 LYS A C 1
ATOM 768 O O . LYS A 1 97 ? 20.641 33.219 17.797 1 95.31 97 LYS A O 1
ATOM 773 N N . PHE A 1 98 ? 19.609 33.938 19.656 1 95.06 98 PHE A N 1
ATOM 774 C CA . PHE A 1 98 ? 18.672 34.75 18.891 1 95.06 98 PHE A CA 1
ATOM 775 C C . PHE A 1 98 ? 18.891 36.25 19.172 1 95.06 98 PHE A C 1
ATOM 777 O O . PHE A 1 98 ? 19.094 36.625 20.328 1 95.06 98 PHE A O 1
ATOM 784 N N . ALA A 1 99 ? 18.984 37 18.109 1 96.06 99 ALA A N 1
ATOM 785 C CA . ALA A 1 99 ? 19.172 38.438 18.172 1 96.06 99 ALA A CA 1
ATOM 786 C C . ALA A 1 99 ? 18.109 39.156 17.344 1 96.06 99 ALA A C 1
ATOM 788 O O . ALA A 1 99 ? 17.484 38.562 16.469 1 96.06 99 ALA A O 1
ATOM 789 N N . GLU A 1 100 ? 18 40.406 17.625 1 95.44 100 GLU A N 1
ATOM 790 C CA . GLU A 1 100 ? 17.047 41.188 16.875 1 95.44 100 GLU A CA 1
ATOM 791 C C . GLU A 1 100 ? 17.328 41.125 15.375 1 95.44 100 GLU A C 1
ATOM 793 O O . GLU A 1 100 ? 18.484 41.188 14.953 1 95.44 100 GLU A O 1
ATOM 798 N N . MET A 1 101 ? 16.312 41 14.625 1 95.06 101 MET A N 1
ATOM 799 C CA . MET A 1 101 ? 16.453 40.844 13.18 1 95.06 101 MET A CA 1
ATOM 800 C C . MET A 1 101 ? 16.391 42.219 12.492 1 95.06 101 MET A C 1
ATOM 802 O O . MET A 1 101 ? 15.383 42.906 12.57 1 95.06 101 MET A O 1
ATOM 806 N N . PRO A 1 102 ? 17.438 42.594 11.836 1 93.81 102 PRO A N 1
ATOM 807 C CA . PRO A 1 102 ? 17.406 43.875 11.102 1 93.81 102 PRO A CA 1
ATOM 808 C C . PRO A 1 102 ? 16.422 43.844 9.945 1 93.81 102 PRO A C 1
ATOM 810 O O . PRO A 1 102 ? 16.266 42.844 9.258 1 93.81 102 PRO A O 1
ATOM 813 N N . GLU A 1 103 ? 15.859 44.969 9.68 1 92.5 103 GLU A N 1
ATOM 814 C CA . GLU A 1 103 ? 14.906 45.094 8.586 1 92.5 103 GLU A CA 1
ATOM 815 C C . GLU A 1 103 ? 15.578 44.844 7.238 1 92.5 103 GLU A C 1
ATOM 817 O O . GLU A 1 103 ? 14.953 44.312 6.32 1 92.5 103 GLU A O 1
ATOM 822 N N . ALA A 1 104 ? 16.75 45.219 7.152 1 95.12 104 ALA A N 1
ATOM 823 C CA . ALA A 1 104 ? 17.5 45.062 5.91 1 95.12 104 ALA A CA 1
ATOM 824 C C . ALA A 1 104 ? 17.641 43.594 5.555 1 95.12 104 ALA A C 1
ATOM 826 O O . ALA A 1 104 ? 17.656 43.219 4.375 1 95.12 104 ALA A O 1
ATOM 827 N N . LEU A 1 105 ? 17.734 42.812 6.52 1 95.44 105 LEU A N 1
ATOM 828 C CA . LEU A 1 105 ? 17.844 41.375 6.281 1 95.44 105 LEU A CA 1
ATOM 829 C C . LEU A 1 105 ? 16.547 40.812 5.719 1 95.44 105 LEU A C 1
ATOM 831 O O . LEU A 1 105 ? 16.562 40 4.793 1 95.44 105 LEU A O 1
ATOM 835 N N . VAL A 1 106 ? 15.469 41.219 6.305 1 95.5 106 VAL A N 1
ATOM 836 C CA . VAL A 1 106 ? 14.164 40.75 5.82 1 95.5 106 VAL A CA 1
ATOM 837 C C . VAL A 1 106 ? 13.992 41.156 4.359 1 95.5 106 VAL A C 1
ATOM 839 O O . VAL A 1 106 ? 13.516 40.375 3.543 1 95.5 106 VAL A O 1
ATOM 842 N N . GLU A 1 107 ? 14.43 42.344 3.998 1 95.75 107 GLU A N 1
ATOM 843 C CA . GLU A 1 107 ? 14.281 42.875 2.65 1 95.75 107 GLU A CA 1
ATOM 844 C C . GLU A 1 107 ? 15.18 42.156 1.657 1 95.75 107 GLU A C 1
ATOM 846 O O . GLU A 1 107 ? 14.938 42.188 0.448 1 95.75 107 GLU A O 1
ATOM 851 N N . SER A 1 108 ? 16.172 41.5 2.174 1 96.25 108 SER A N 1
ATOM 852 C CA . SER A 1 108 ? 17.125 40.812 1.301 1 96.25 108 SER A CA 1
ATOM 853 C C . SER A 1 108 ? 16.578 39.438 0.855 1 96.25 108 SER A C 1
ATOM 855 O O . SER A 1 108 ? 17.062 38.844 -0.107 1 96.25 108 SER A O 1
ATOM 857 N N . TYR A 1 109 ? 15.609 38.938 1.605 1 97.06 109 TYR A N 1
ATOM 858 C CA . TYR A 1 109 ? 15.031 37.656 1.245 1 97.06 109 TYR A CA 1
ATOM 859 C C . TYR A 1 109 ? 14.25 37.75 -0.062 1 97.06 109 TYR A C 1
ATOM 861 O O . TYR A 1 109 ? 13.898 38.844 -0.503 1 97.06 109 TYR A O 1
ATOM 869 N N . ASP A 1 110 ? 14.023 36.656 -0.732 1 96.12 110 ASP A N 1
ATOM 870 C CA . ASP A 1 110 ? 13.094 36.531 -1.851 1 96.12 110 ASP A CA 1
ATOM 871 C C . ASP A 1 110 ? 11.734 37.125 -1.483 1 96.12 110 ASP A C 1
ATOM 873 O O . ASP A 1 110 ? 11.273 36.969 -0.35 1 96.12 110 ASP A O 1
ATOM 877 N N . PRO A 1 111 ? 11.062 37.781 -2.432 1 96.19 111 PRO A N 1
ATOM 878 C CA . PRO A 1 111 ? 9.758 38.375 -2.135 1 96.19 111 PRO A CA 1
ATOM 879 C C . PRO A 1 111 ? 8.789 37.406 -1.479 1 96.19 111 PRO A C 1
ATOM 881 O O . PRO A 1 111 ? 8.023 37.781 -0.593 1 96.19 111 PRO A O 1
ATOM 884 N N . SER A 1 112 ? 8.773 36.219 -1.931 1 96.19 112 SER A N 1
ATOM 885 C CA . SER A 1 112 ? 7.883 35.219 -1.342 1 96.19 112 SER A CA 1
ATOM 886 C C . SER A 1 112 ? 8.211 34.969 0.127 1 96.19 112 SER A C 1
ATOM 888 O O . SER A 1 112 ? 7.316 34.781 0.947 1 96.19 112 SER A O 1
ATOM 890 N N . LEU A 1 113 ? 9.469 34.969 0.491 1 97.25 113 LEU A N 1
ATOM 891 C CA . LEU A 1 113 ? 9.891 34.75 1.872 1 97.25 113 LEU A CA 1
ATOM 892 C C . LEU A 1 113 ? 9.609 35.969 2.723 1 97.25 113 LEU A C 1
ATOM 894 O O . LEU A 1 113 ? 9.336 35.875 3.92 1 97.25 113 LEU A O 1
ATOM 898 N N . GLN A 1 114 ? 9.727 37.156 2.062 1 97.38 114 GLN A N 1
ATOM 899 C CA . GLN A 1 114 ? 9.312 38.375 2.77 1 97.38 114 GLN A CA 1
ATOM 900 C C . GLN A 1 114 ? 7.852 38.281 3.197 1 97.38 114 GLN A C 1
ATOM 902 O O . GLN A 1 114 ? 7.512 38.625 4.336 1 97.38 114 GLN A O 1
ATOM 907 N N . GLN A 1 115 ? 7.09 37.812 2.289 1 96.25 115 GLN A N 1
ATOM 908 C CA . GLN A 1 115 ? 5.672 37.625 2.578 1 96.25 115 GLN A CA 1
ATOM 909 C C . GLN A 1 115 ? 5.469 36.594 3.693 1 96.25 115 GLN A C 1
ATOM 911 O O . GLN A 1 115 ? 4.621 36.781 4.566 1 96.25 115 GLN A O 1
ATOM 916 N N . ALA A 1 116 ? 6.18 35.531 3.623 1 96.5 116 ALA A N 1
ATOM 917 C CA . ALA A 1 116 ? 6.086 34.5 4.652 1 96.5 116 ALA A CA 1
ATOM 918 C C . ALA A 1 116 ? 6.449 35.062 6.023 1 96.5 116 ALA A C 1
ATOM 920 O O . ALA A 1 116 ? 5.762 34.781 7.016 1 96.5 116 ALA A O 1
ATOM 921 N N . VAL A 1 117 ? 7.523 35.812 6.09 1 96.31 117 VAL A N 1
ATOM 922 C CA . VAL A 1 117 ? 7.98 36.406 7.348 1 96.31 117 VAL A CA 1
ATOM 923 C C . VAL A 1 117 ? 6.898 37.312 7.914 1 96.31 117 VAL A C 1
ATOM 925 O O . VAL A 1 117 ? 6.629 37.312 9.117 1 96.31 117 VAL A O 1
ATOM 928 N N . ALA A 1 118 ? 6.305 38.094 7.035 1 95.38 118 ALA A N 1
ATOM 929 C CA . ALA A 1 118 ? 5.219 38.969 7.465 1 95.38 118 ALA A CA 1
ATOM 930 C C . ALA A 1 118 ? 4.051 38.188 8.031 1 95.38 118 ALA A C 1
ATOM 932 O O . ALA A 1 118 ? 3.469 38.531 9.055 1 95.38 118 ALA A O 1
ATOM 933 N N . LEU A 1 119 ? 3.727 37.156 7.355 1 95.62 119 LEU A N 1
ATOM 934 C CA . LEU A 1 119 ? 2.645 36.281 7.801 1 95.62 119 LEU A CA 1
ATOM 935 C C . LEU A 1 119 ? 2.973 35.656 9.148 1 95.62 119 LEU A C 1
ATOM 937 O O . LEU A 1 119 ? 2.113 35.562 10.031 1 95.62 119 LEU A O 1
ATOM 941 N N . TYR A 1 120 ? 4.203 35.156 9.328 1 95.19 120 TYR A N 1
ATOM 942 C CA . TYR A 1 120 ? 4.605 34.5 10.578 1 95.19 120 TYR A CA 1
ATOM 943 C C . TYR A 1 120 ? 4.594 35.5 11.727 1 95.19 120 TYR A C 1
ATOM 945 O O . TYR A 1 120 ? 4.215 35.156 12.852 1 95.19 120 TYR A O 1
ATOM 953 N N . ARG A 1 121 ? 4.988 36.688 11.477 1 93.62 121 ARG A N 1
ATOM 954 C CA . ARG A 1 121 ? 4.973 37.75 12.492 1 93.62 121 ARG A CA 1
ATOM 955 C C . ARG A 1 121 ? 3.562 37.969 13.031 1 93.62 121 ARG A C 1
ATOM 957 O O . ARG A 1 121 ? 3.383 38.219 14.219 1 93.62 121 ARG A O 1
ATOM 964 N N . GLN A 1 122 ? 2.605 37.75 12.18 1 93.5 122 GLN A N 1
ATOM 965 C CA . GLN A 1 122 ? 1.213 38.031 12.523 1 93.5 122 GLN A CA 1
ATOM 966 C C . GLN A 1 122 ? 0.55 36.781 13.125 1 93.5 122 GLN A C 1
ATOM 968 O O . GLN A 1 122 ? -0.295 36.906 14.016 1 93.5 122 GLN A O 1
ATOM 973 N N . SER A 1 123 ? 0.92 35.656 12.656 1 92.94 123 SER A N 1
ATOM 974 C CA . SER A 1 123 ? 0.136 34.469 12.945 1 92.94 123 SER A CA 1
ATOM 975 C C . SER A 1 123 ? 0.803 33.625 14.023 1 92.94 123 SER A C 1
ATOM 977 O O . SER A 1 123 ? 0.158 32.75 14.633 1 92.94 123 SER A O 1
ATOM 979 N N . VAL A 1 124 ? 2.09 33.812 14.195 1 91.44 124 VAL A N 1
ATOM 980 C CA . VAL A 1 124 ? 2.818 33.031 15.188 1 91.44 124 VAL A CA 1
ATOM 981 C C . VAL A 1 124 ? 3.014 33.844 16.453 1 91.44 124 VAL A C 1
ATOM 983 O O . VAL A 1 124 ? 3.643 34.906 16.438 1 91.44 124 VAL A O 1
ATOM 986 N N . ASN A 1 125 ? 2.451 33.375 17.531 1 87.69 125 ASN A N 1
ATOM 987 C CA . ASN A 1 125 ? 2.578 34.125 18.781 1 87.69 125 ASN A CA 1
ATOM 988 C C . ASN A 1 125 ? 3.984 34 19.359 1 87.69 125 ASN A C 1
ATOM 990 O O . ASN A 1 125 ? 4.652 35.031 19.594 1 87.69 125 ASN A O 1
ATOM 994 N N . ASN A 1 126 ? 4.414 32.812 19.688 1 90.75 126 ASN A N 1
ATOM 995 C CA . ASN A 1 126 ? 5.758 32.5 20.172 1 90.75 126 ASN A CA 1
ATOM 996 C C . ASN A 1 126 ? 6.285 31.203 19.547 1 90.75 126 ASN A C 1
ATOM 998 O O . ASN A 1 126 ? 5.73 30.125 19.781 1 90.75 126 ASN A O 1
ATOM 1002 N N . GLY A 1 127 ? 7.277 31.438 18.656 1 93.19 127 GLY A N 1
ATOM 1003 C CA . GLY A 1 127 ? 7.82 30.234 18.047 1 93.19 127 GLY A CA 1
ATOM 1004 C C . GLY A 1 127 ? 8.961 30.516 17.078 1 93.19 127 GLY A C 1
ATOM 1005 O O . GLY A 1 127 ? 9.219 31.672 16.75 1 93.19 127 GLY A O 1
ATOM 1006 N N . THR A 1 128 ? 9.711 29.516 16.797 1 95.12 128 THR A N 1
ATOM 1007 C CA . THR A 1 128 ? 10.82 29.594 15.859 1 95.12 128 THR A CA 1
ATOM 1008 C C . THR A 1 128 ? 10.469 28.891 14.555 1 95.12 128 THR A C 1
ATOM 1010 O O . THR A 1 128 ? 9.883 27.797 14.562 1 95.12 128 THR A O 1
ATOM 1013 N N . VAL A 1 129 ? 10.805 29.578 13.477 1 94.88 129 VAL A N 1
ATOM 1014 C CA . VAL A 1 129 ? 10.5 29.047 12.148 1 94.88 129 VAL A CA 1
ATOM 1015 C C . VAL A 1 129 ? 11.781 28.984 11.312 1 94.88 129 VAL A C 1
ATOM 1017 O O . VAL A 1 129 ? 12.609 29.891 11.383 1 94.88 129 VAL A O 1
ATOM 1020 N N . LEU A 1 130 ? 11.891 27.891 10.57 1 95.62 130 LEU A N 1
ATOM 1021 C CA . LEU A 1 130 ? 12.961 27.797 9.586 1 95.62 130 LEU A CA 1
ATOM 1022 C C . LEU A 1 130 ? 12.508 28.344 8.242 1 95.62 130 LEU A C 1
ATOM 1024 O O . LEU A 1 130 ? 11.469 27.938 7.715 1 95.62 130 LEU A O 1
ATOM 1028 N N . LEU A 1 131 ? 13.266 29.297 7.723 1 96.94 131 LEU A N 1
ATOM 1029 C CA . LEU A 1 131 ? 13 29.812 6.383 1 96.94 131 LEU A CA 1
ATOM 1030 C C . LEU A 1 131 ? 13.82 29.078 5.34 1 96.94 131 LEU A C 1
ATOM 1032 O O . LEU A 1 131 ? 15.055 29.062 5.406 1 96.94 131 LEU A O 1
ATOM 1036 N N . PRO A 1 132 ? 13.172 28.484 4.387 1 97.5 132 PRO A N 1
ATOM 1037 C CA . PRO A 1 132 ? 13.891 27.656 3.414 1 97.5 132 PRO A CA 1
ATOM 1038 C C . PRO A 1 132 ? 14.539 28.484 2.303 1 97.5 132 PRO A C 1
ATOM 1040 O O . PRO A 1 132 ? 14.188 28.328 1.13 1 97.5 132 PRO A O 1
ATOM 1043 N N . ILE A 1 133 ? 15.562 29.25 2.574 1 97.69 133 ILE A N 1
ATOM 1044 C CA . ILE A 1 133 ? 16.172 30.188 1.644 1 97.69 133 ILE A CA 1
ATOM 1045 C C . ILE A 1 133 ? 16.859 29.422 0.515 1 97.69 133 ILE A C 1
ATOM 1047 O O . ILE A 1 133 ? 16.797 29.828 -0.649 1 97.69 133 ILE A O 1
ATOM 1051 N N . GLY A 1 134 ? 17.547 28.312 0.879 1 97.38 134 GLY A N 1
ATOM 1052 C CA . GLY A 1 134 ? 18.188 27.5 -0.139 1 97.38 134 GLY A CA 1
ATOM 1053 C C . GLY A 1 134 ? 17.219 26.859 -1.114 1 97.38 134 GLY A C 1
ATOM 1054 O O . GLY A 1 134 ? 17.453 26.875 -2.324 1 97.38 134 GLY A O 1
ATOM 1055 N N . ALA A 1 135 ? 16.141 26.328 -0.613 1 97.88 135 ALA A N 1
ATOM 1056 C CA . ALA A 1 135 ? 15.133 25.688 -1.455 1 97.88 135 ALA A CA 1
ATOM 1057 C C . ALA A 1 135 ? 14.477 26.688 -2.4 1 97.88 135 ALA A C 1
ATOM 1059 O O . ALA A 1 135 ? 14.266 26.391 -3.58 1 97.88 135 ALA A O 1
ATOM 1060 N N . VAL A 1 136 ? 14.156 27.859 -1.906 1 98.12 136 VAL A N 1
ATOM 1061 C CA . VAL A 1 136 ? 13.539 28.906 -2.727 1 98.12 136 VAL A CA 1
ATOM 1062 C C . VAL A 1 136 ? 14.516 29.344 -3.82 1 98.12 136 VAL A C 1
ATOM 1064 O O . VAL A 1 136 ? 14.117 29.516 -4.973 1 98.12 136 VAL A O 1
ATOM 1067 N N . SER A 1 137 ? 15.727 29.5 -3.408 1 97.25 137 SER A N 1
ATOM 1068 C CA . SER A 1 137 ? 16.75 29.859 -4.391 1 97.25 137 SER A CA 1
ATOM 1069 C C . SER A 1 137 ? 16.859 28.797 -5.477 1 97.25 137 SER A C 1
ATOM 1071 O O . SER A 1 137 ? 16.953 29.125 -6.664 1 97.25 137 SER A O 1
ATOM 1073 N N . MET A 1 138 ? 16.922 27.578 -5.062 1 97.94 138 MET A N 1
ATOM 1074 C CA . MET A 1 138 ? 16.984 26.469 -6.008 1 97.94 138 MET A CA 1
ATOM 1075 C C . MET A 1 138 ? 15.805 26.516 -6.973 1 97.94 138 MET A C 1
ATOM 1077 O O . MET A 1 138 ? 15.984 26.406 -8.188 1 97.94 138 MET A O 1
ATOM 1081 N N . LEU A 1 139 ? 14.609 26.703 -6.461 1 98 139 LEU A N 1
ATOM 1082 C CA . LEU A 1 139 ? 13.398 26.734 -7.277 1 98 139 LEU A CA 1
ATOM 1083 C C . LEU A 1 139 ? 13.43 27.891 -8.266 1 98 139 LEU A C 1
ATOM 1085 O O . LEU A 1 139 ? 13.039 27.734 -9.422 1 98 139 LEU A O 1
ATOM 1089 N N . ARG A 1 140 ? 13.914 29.031 -7.812 1 97.19 140 ARG A N 1
ATOM 1090 C CA . ARG A 1 140 ? 14.031 30.203 -8.688 1 97.19 140 ARG A CA 1
ATOM 1091 C C . ARG A 1 140 ? 14.984 29.922 -9.852 1 97.19 140 ARG A C 1
ATOM 1093 O O . ARG A 1 140 ? 14.695 30.297 -10.992 1 97.19 140 ARG A O 1
ATOM 1100 N N . GLN A 1 141 ? 16.016 29.312 -9.516 1 96.75 141 GLN A N 1
ATOM 1101 C CA . GLN A 1 141 ? 17.016 29.047 -10.539 1 96.75 141 GLN A CA 1
ATOM 1102 C C . GLN A 1 141 ? 16.516 27.984 -11.523 1 96.75 141 GLN A C 1
ATOM 1104 O O . GLN A 1 141 ? 16.75 28.094 -12.727 1 96.75 141 GLN A O 1
ATOM 1109 N N . LEU A 1 142 ? 15.867 26.969 -11.047 1 97.12 142 LEU A N 1
ATOM 1110 C CA . LEU A 1 142 ? 15.289 25.969 -11.922 1 97.12 142 LEU A CA 1
ATOM 1111 C C . LEU A 1 142 ? 14.227 26.578 -12.836 1 97.12 142 LEU A C 1
ATOM 1113 O O . LEU A 1 142 ? 14.141 26.234 -14.016 1 97.12 142 LEU A O 1
ATOM 1117 N N . LEU A 1 143 ? 13.453 27.469 -12.242 1 97.25 143 LEU A N 1
ATOM 1118 C CA . LEU A 1 143 ? 12.43 28.156 -13.023 1 97.25 143 LEU A CA 1
ATOM 1119 C C . LEU A 1 143 ? 13.062 29.016 -14.117 1 97.25 143 LEU A C 1
ATOM 1121 O O . LEU A 1 143 ? 12.578 29.031 -15.25 1 97.25 143 LEU A O 1
ATOM 1125 N N . LYS A 1 144 ? 14.109 29.672 -13.75 1 95.81 144 LYS A N 1
ATOM 1126 C CA . LYS A 1 144 ? 14.828 30.469 -14.75 1 95.81 144 LYS A CA 1
ATOM 1127 C C . LYS A 1 144 ? 15.359 29.578 -15.875 1 95.81 144 LYS A C 1
ATOM 1129 O O . LYS A 1 144 ? 15.203 29.906 -17.047 1 95.81 144 LYS A O 1
ATOM 1134 N N . LEU A 1 145 ? 15.93 28.5 -15.469 1 95.25 145 LEU A N 1
ATOM 1135 C CA . LEU A 1 145 ? 16.469 27.562 -16.438 1 95.25 145 LEU A CA 1
ATOM 1136 C C . LEU A 1 145 ? 15.375 27.047 -17.359 1 95.25 145 LEU A C 1
ATOM 1138 O O . LEU A 1 145 ? 15.609 26.828 -18.547 1 95.25 145 LEU A O 1
ATOM 1142 N N . ALA A 1 146 ? 14.211 26.906 -16.875 1 95.38 146 ALA A N 1
ATOM 1143 C CA . ALA A 1 146 ? 13.125 26.234 -17.594 1 95.38 146 ALA A CA 1
ATOM 1144 C C . ALA A 1 146 ? 12.148 27.266 -18.172 1 95.38 146 ALA A C 1
ATOM 1146 O O . ALA A 1 146 ? 10.984 26.953 -18.422 1 95.38 146 ALA A O 1
ATOM 1147 N N . ARG A 1 147 ? 12.586 28.547 -18.266 1 95.25 147 ARG A N 1
ATOM 1148 C CA . ARG A 1 147 ? 11.742 29.609 -18.812 1 95.25 147 ARG A CA 1
ATOM 1149 C C . ARG A 1 147 ? 10.414 29.688 -18.062 1 95.25 147 ARG A C 1
ATOM 1151 O O . ARG A 1 147 ? 9.352 29.719 -18.703 1 95.25 147 ARG A O 1
ATOM 1158 N N . GLN A 1 148 ? 10.461 29.469 -16.812 1 96.44 148 GLN A N 1
ATOM 1159 C CA . GLN A 1 148 ? 9.391 29.688 -15.852 1 96.44 148 GLN A CA 1
ATOM 1160 C C . GLN A 1 148 ? 8.352 28.578 -15.938 1 96.44 148 GLN A C 1
ATOM 1162 O O . GLN A 1 148 ? 7.195 28.766 -15.555 1 96.44 148 GLN A O 1
ATOM 1167 N N . ARG A 1 149 ? 8.688 27.391 -16.516 1 97.5 149 ARG A N 1
ATOM 1168 C CA . ARG A 1 149 ? 7.805 26.234 -16.578 1 97.5 149 ARG A CA 1
ATOM 1169 C C . ARG A 1 149 ? 8.43 25.031 -15.859 1 97.5 149 ARG A C 1
ATOM 1171 O O . ARG A 1 149 ? 9.367 24.422 -16.375 1 97.5 149 ARG A O 1
ATOM 1178 N N . LEU A 1 150 ? 7.805 24.672 -14.727 1 97.75 150 LEU A N 1
ATOM 1179 C CA . LEU A 1 150 ? 8.43 23.672 -13.867 1 97.75 150 LEU A CA 1
ATOM 1180 C C . LEU A 1 150 ? 7.371 22.781 -13.211 1 97.75 150 LEU A C 1
ATOM 1182 O O . LEU A 1 150 ? 6.34 23.281 -12.758 1 97.75 150 LEU A O 1
ATOM 1186 N N . VAL A 1 151 ? 7.562 21.453 -13.289 1 97.94 151 VAL A N 1
ATOM 1187 C CA . VAL A 1 151 ? 6.867 20.484 -12.445 1 97.94 151 VAL A CA 1
ATOM 1188 C C . VAL A 1 151 ? 7.867 19.781 -11.523 1 97.94 151 VAL A C 1
ATOM 1190 O O . VAL A 1 151 ? 8.812 19.156 -12 1 97.94 151 VAL A O 1
ATOM 1193 N N . LEU A 1 152 ? 7.66 19.938 -10.242 1 98.06 152 LEU A N 1
ATOM 1194 C CA . LEU A 1 152 ? 8.602 19.375 -9.281 1 98.06 152 LEU A CA 1
ATOM 1195 C C . LEU A 1 152 ? 7.895 18.422 -8.328 1 98.06 152 LEU A C 1
ATOM 1197 O O . LEU A 1 152 ? 6.93 18.797 -7.668 1 98.06 152 LEU A O 1
ATOM 1201 N N . LEU A 1 153 ? 8.297 17.156 -8.352 1 96.81 153 LEU A N 1
ATOM 1202 C CA . LEU A 1 153 ? 7.887 16.172 -7.355 1 96.81 153 LEU A CA 1
ATOM 1203 C C . LEU A 1 153 ? 8.914 16.062 -6.238 1 96.81 153 LEU A C 1
ATOM 1205 O O . LEU A 1 153 ? 10.086 15.758 -6.492 1 96.81 153 LEU A O 1
ATOM 1209 N N . ALA A 1 154 ? 8.445 16.297 -4.996 1 95.75 154 ALA A N 1
ATOM 1210 C CA . ALA A 1 154 ? 9.383 16.312 -3.873 1 95.75 154 ALA A CA 1
ATOM 1211 C C . ALA A 1 154 ? 8.938 15.344 -2.779 1 95.75 154 ALA A C 1
ATOM 1213 O O . ALA A 1 154 ? 7.746 15.234 -2.482 1 95.75 154 ALA A O 1
ATOM 1214 N N . GLY A 1 155 ? 9.844 14.555 -2.344 1 93.94 155 GLY A N 1
ATOM 1215 C CA . GLY A 1 155 ? 9.727 13.797 -1.106 1 93.94 155 GLY A CA 1
ATOM 1216 C C . GLY A 1 155 ? 10.758 14.188 -0.069 1 93.94 155 GLY A C 1
ATOM 1217 O O . GLY A 1 155 ? 11.961 14.133 -0.334 1 93.94 155 GLY A O 1
ATOM 1218 N N . ASP A 1 156 ? 10.297 14.719 1.114 1 93.81 156 ASP A N 1
ATOM 1219 C CA . ASP A 1 156 ? 11.227 15.195 2.131 1 93.81 156 ASP A CA 1
ATOM 1220 C C . ASP A 1 156 ? 10.562 15.219 3.51 1 93.81 156 ASP A C 1
ATOM 1222 O O . ASP A 1 156 ? 9.344 15.133 3.621 1 93.81 156 ASP A O 1
ATOM 1226 N N . ILE A 1 157 ? 11.406 15.281 4.5 1 91.69 157 ILE A N 1
ATOM 1227 C CA . ILE A 1 157 ? 10.898 15.477 5.855 1 91.69 157 ILE A CA 1
ATOM 1228 C C . ILE A 1 157 ? 10.57 16.953 6.074 1 91.69 157 ILE A C 1
ATOM 1230 O O . ILE A 1 157 ? 11.312 17.828 5.637 1 91.69 157 ILE A O 1
ATOM 1234 N N . GLY A 1 158 ? 9.461 17.172 6.645 1 91.5 158 GLY A N 1
ATOM 1235 C CA . GLY A 1 158 ? 9.094 18.547 6.918 1 91.5 158 GLY A CA 1
ATOM 1236 C C . GLY A 1 158 ? 7.633 18.719 7.289 1 91.5 158 GLY A C 1
ATOM 1237 O O . GLY A 1 158 ? 6.926 17.734 7.508 1 91.5 158 GLY A O 1
ATOM 1238 N N . PHE A 1 159 ? 7.258 20.047 7.457 1 89.44 159 PHE A N 1
ATOM 1239 C CA . PHE A 1 159 ? 5.91 20.344 7.926 1 89.44 159 PHE A CA 1
ATOM 1240 C C . PHE A 1 159 ? 5.25 21.406 7.047 1 89.44 159 PHE A C 1
ATOM 1242 O O . PHE A 1 159 ? 5.938 22.234 6.449 1 89.44 159 PHE A O 1
ATOM 1249 N N . ARG A 1 160 ? 3.965 21.266 7.027 1 89.19 160 ARG A N 1
ATOM 1250 C CA . ARG A 1 160 ? 3.178 22.203 6.234 1 89.19 160 ARG A CA 1
ATOM 1251 C C . ARG A 1 160 ? 2.223 23 7.117 1 89.19 160 ARG A C 1
ATOM 1253 O O . ARG A 1 160 ? 1.868 24.125 6.789 1 89.19 160 ARG A O 1
ATOM 1260 N N . ASP A 1 161 ? 1.893 22.438 8.234 1 85.88 161 ASP A N 1
ATOM 1261 C CA . ASP A 1 161 ? 1.009 23.094 9.188 1 85.88 161 ASP A CA 1
ATOM 1262 C C . ASP A 1 161 ? 1.771 24.125 10.023 1 85.88 161 ASP A C 1
ATOM 1264 O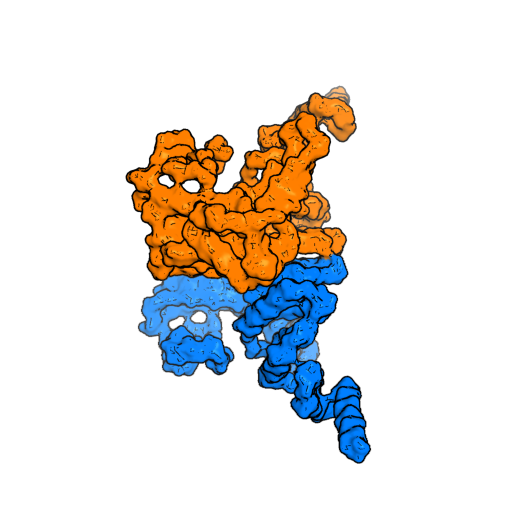 O . ASP A 1 161 ? 2.824 23.828 10.586 1 85.88 161 ASP A O 1
ATOM 1268 N N . LEU A 1 162 ? 1.202 25.25 10.094 1 86.69 162 LEU A N 1
ATOM 1269 C CA . LEU A 1 162 ? 1.888 26.359 10.75 1 86.69 162 LEU A CA 1
ATOM 1270 C C . LEU A 1 162 ? 2.193 26.031 12.211 1 86.69 162 LEU A C 1
ATOM 1272 O O . LEU A 1 162 ? 3.234 26.422 12.734 1 86.69 162 LEU A O 1
ATOM 1276 N N . ALA A 1 163 ? 1.28 25.312 12.82 1 81.56 163 ALA A N 1
ATOM 1277 C CA . ALA A 1 163 ? 1.461 24.953 14.219 1 81.56 163 ALA A CA 1
ATOM 1278 C C . ALA A 1 163 ? 2.678 24.047 14.406 1 81.56 163 ALA A C 1
ATOM 1280 O O . ALA A 1 163 ? 3.314 24.062 15.461 1 81.56 163 ALA A O 1
ATOM 1281 N N . ARG A 1 164 ? 3.062 23.375 13.383 1 82.81 164 ARG A N 1
ATOM 1282 C CA . ARG A 1 164 ? 4.195 22.453 13.445 1 82.81 164 ARG A CA 1
ATOM 1283 C C . ARG A 1 164 ? 5.465 23.109 12.906 1 82.81 164 ARG A C 1
ATOM 1285 O O . ARG A 1 164 ? 6.57 22.766 13.328 1 82.81 164 ARG A O 1
ATOM 1292 N N . VAL A 1 165 ? 5.219 23.984 12.008 1 84.88 165 VAL A N 1
ATOM 1293 C CA . VAL A 1 165 ? 6.344 24.703 11.406 1 84.88 165 VAL A CA 1
ATOM 1294 C C . VAL A 1 165 ? 6.973 25.625 12.445 1 84.88 165 VAL A C 1
ATOM 1296 O O . VAL A 1 165 ? 8.195 25.781 12.484 1 84.88 165 VAL A O 1
ATOM 1299 N N . ALA A 1 166 ? 6.07 26.203 13.258 1 86 166 ALA A N 1
ATOM 1300 C CA . ALA A 1 166 ? 6.523 27.125 14.289 1 86 166 ALA A CA 1
ATOM 1301 C C . ALA A 1 166 ? 6.527 26.453 15.664 1 86 166 ALA A C 1
ATOM 1303 O O . ALA A 1 166 ? 5.469 26.234 16.25 1 86 166 ALA A O 1
ATOM 1304 N N . GLY A 1 167 ? 7.691 26.016 16.078 1 79.31 167 GLY A N 1
ATOM 1305 C CA . GLY A 1 167 ? 7.785 25.375 17.391 1 79.31 167 GLY A CA 1
ATOM 1306 C C . GLY A 1 167 ? 8.406 26.266 18.438 1 79.31 167 GLY A C 1
ATOM 1307 O O . GLY A 1 167 ? 9.164 27.188 18.125 1 79.31 167 GLY A O 1
ATOM 1308 N N . PRO A 1 168 ? 7.953 26 19.625 1 76.19 168 PRO A N 1
ATOM 1309 C CA . PRO A 1 168 ? 8.523 26.812 20.703 1 76.19 168 PRO A CA 1
ATOM 1310 C C . PRO A 1 168 ? 9.992 26.516 20.953 1 76.19 168 PRO A C 1
ATOM 1312 O O . PRO A 1 168 ? 10.703 27.328 21.547 1 76.19 168 PRO A O 1
ATOM 1315 N N . ARG A 1 169 ? 10.445 25.469 20.406 1 83.12 169 ARG A N 1
ATOM 1316 C CA . ARG A 1 169 ? 11.828 25.047 20.641 1 83.12 169 ARG A CA 1
ATOM 1317 C C . ARG A 1 169 ? 12.734 25.516 19.5 1 83.12 169 ARG A C 1
ATOM 1319 O O . ARG A 1 169 ? 12.25 26.016 18.484 1 83.12 169 ARG A O 1
ATOM 1326 N N . ASN A 1 170 ? 14.039 25.469 19.828 1 89.94 170 ASN A N 1
ATOM 1327 C CA . ASN A 1 170 ? 15.039 25.703 18.781 1 89.94 170 ASN A CA 1
ATOM 1328 C C . ASN A 1 170 ? 14.961 24.625 17.688 1 89.94 170 ASN A C 1
ATOM 1330 O O . ASN A 1 170 ? 14.578 23.484 17.953 1 89.94 170 ASN A O 1
ATOM 1334 N N . PRO A 1 171 ? 15.219 25.078 16.453 1 89.06 171 PRO A N 1
ATOM 1335 C CA . PRO A 1 171 ? 15.203 24.094 15.383 1 89.06 171 PRO A CA 1
ATOM 1336 C C . PRO A 1 171 ? 16.141 22.906 15.648 1 89.06 171 PRO A C 1
ATOM 1338 O O . PRO A 1 171 ? 17.25 23.109 16.156 1 89.06 171 PRO A O 1
ATOM 1341 N N . TYR A 1 172 ? 15.602 21.844 15.328 1 86.69 172 TYR A N 1
ATOM 1342 C CA . TYR A 1 172 ? 16.391 20.625 15.461 1 86.69 172 TYR A CA 1
ATOM 1343 C C . TYR A 1 172 ? 17.234 20.375 14.219 1 86.69 172 TYR A C 1
ATOM 1345 O O . TYR A 1 172 ? 16.781 20.609 13.094 1 86.69 172 TYR A O 1
ATOM 1353 N N . ILE A 1 173 ? 18.531 19.984 14.5 1 89.56 173 ILE A N 1
ATOM 1354 C CA . ILE A 1 173 ? 19.453 19.656 13.414 1 89.56 173 ILE A CA 1
ATOM 1355 C C . ILE A 1 173 ? 19.828 18.172 13.492 1 89.56 173 ILE A C 1
ATOM 1357 O O . ILE A 1 173 ? 20.391 17.719 14.492 1 89.56 173 ILE A O 1
ATOM 1361 N N . SER A 1 174 ? 19.453 17.516 12.438 1 88.69 174 SER A N 1
ATOM 1362 C CA . SER A 1 174 ? 19.812 16.094 12.375 1 88.69 174 SER A CA 1
ATOM 1363 C C . SER A 1 174 ? 21.203 15.898 11.758 1 88.69 174 SER A C 1
ATOM 1365 O O . SER A 1 174 ? 21.516 16.516 10.742 1 88.69 174 SER A O 1
ATOM 1367 N N . VAL A 1 175 ? 21.906 14.992 12.438 1 85 175 VAL A N 1
ATOM 1368 C CA . VAL A 1 175 ? 23.25 14.711 11.969 1 85 175 VAL A CA 1
ATOM 1369 C C . VAL A 1 175 ? 23.359 13.25 11.531 1 85 175 VAL A C 1
ATOM 1371 O O . VAL A 1 175 ? 23.172 12.336 12.344 1 85 175 VAL A O 1
ATOM 1374 N N . HIS A 1 176 ? 23.438 12.945 10.289 1 78.44 176 HIS A N 1
ATOM 1375 C CA . HIS A 1 176 ? 23.609 11.609 9.734 1 78.44 176 HIS A CA 1
ATOM 1376 C C . HIS A 1 176 ? 24.578 11.602 8.562 1 78.44 176 HIS A C 1
ATOM 1378 O O . HIS A 1 176 ? 24.219 11.258 7.441 1 78.44 176 HIS A O 1
ATOM 1384 N N . GLY A 1 177 ? 25.859 12.016 8.742 1 73.94 177 GLY A N 1
ATOM 1385 C CA . GLY A 1 177 ? 26.859 12.195 7.707 1 73.94 177 GLY A CA 1
ATOM 1386 C C . GLY A 1 177 ? 26.844 13.594 7.105 1 73.94 177 GLY A C 1
ATOM 1387 O O . GLY A 1 177 ? 27.859 14.047 6.574 1 73.94 177 GLY A O 1
ATOM 1388 N N . SER A 1 178 ? 25.641 14.125 7.039 1 82.38 178 SER A N 1
ATOM 1389 C CA . SER A 1 178 ? 25.406 15.523 6.711 1 82.38 178 SER A CA 1
ATOM 1390 C C . SER A 1 178 ? 24.438 16.172 7.684 1 82.38 178 SER A C 1
ATOM 1392 O O . SER A 1 178 ? 24.078 15.57 8.703 1 82.38 178 SER A O 1
ATOM 1394 N N . LEU A 1 179 ? 24.234 17.438 7.496 1 87.75 179 LEU A N 1
ATOM 1395 C CA . LEU A 1 179 ? 23.266 18.156 8.328 1 87.75 179 LEU A CA 1
ATOM 1396 C C . LEU A 1 179 ? 21.953 18.344 7.586 1 87.75 179 LEU A C 1
ATOM 1398 O O . LEU A 1 179 ? 21.953 18.641 6.387 1 87.75 179 LEU A O 1
ATOM 1402 N N . SER A 1 180 ? 20.875 18.016 8.273 1 92.25 180 SER A N 1
ATOM 1403 C CA . SER A 1 180 ? 19.562 18.25 7.664 1 92.25 180 SER A CA 1
ATOM 1404 C C . SER A 1 180 ? 18.594 18.875 8.664 1 92.25 180 SER A C 1
ATOM 1406 O O . SER A 1 180 ? 18.75 18.719 9.875 1 92.25 180 SER A O 1
ATOM 1408 N N . MET A 1 181 ? 17.734 19.656 8.172 1 93.31 181 MET A N 1
ATOM 1409 C CA . MET A 1 181 ? 16.672 20.297 8.945 1 93.31 181 MET A CA 1
ATOM 1410 C C . MET A 1 181 ? 15.312 20.078 8.266 1 93.31 181 MET A C 1
ATOM 1412 O O . MET A 1 181 ? 15.227 20.031 7.039 1 93.31 181 MET A O 1
ATOM 1416 N N . PRO A 1 182 ? 14.242 19.969 9.086 1 93 182 PRO A N 1
ATOM 1417 C CA . PRO A 1 182 ? 12.922 19.766 8.477 1 93 182 PRO A CA 1
ATOM 1418 C C . PRO A 1 182 ? 12.547 20.891 7.512 1 93 182 PRO A C 1
ATOM 1420 O O . PRO A 1 182 ? 12.758 22.062 7.816 1 93 182 PRO A O 1
ATOM 1423 N N . THR A 1 183 ? 11.992 20.484 6.426 1 95.44 183 THR A N 1
ATOM 1424 C CA . THR A 1 183 ? 11.617 21.422 5.387 1 95.44 183 THR A CA 1
ATOM 1425 C C . THR A 1 183 ? 10.359 22.188 5.781 1 95.44 183 THR A C 1
ATOM 1427 O O . THR A 1 183 ? 9.391 21.594 6.258 1 95.44 183 THR A O 1
ATOM 1430 N N . ASN A 1 184 ? 10.422 23.5 5.648 1 95.88 184 ASN A N 1
ATOM 1431 C CA . ASN A 1 184 ? 9.242 24.359 5.797 1 95.88 184 ASN A CA 1
ATOM 1432 C C . ASN A 1 184 ? 8.406 24.375 4.52 1 95.88 184 ASN A C 1
ATOM 1434 O O . ASN A 1 184 ? 8.492 25.328 3.732 1 95.88 184 ASN A O 1
ATOM 1438 N N . PHE A 1 185 ? 7.496 23.422 4.387 1 95.56 185 PHE A N 1
ATOM 1439 C CA . PHE A 1 185 ? 6.68 23.297 3.186 1 95.56 185 PHE A CA 1
ATOM 1440 C C . PHE A 1 185 ? 5.645 24.422 3.127 1 95.56 185 PHE A C 1
ATOM 1442 O O . PHE A 1 185 ? 5.164 24.766 2.047 1 95.56 185 PHE A O 1
ATOM 1449 N N . HIS A 1 186 ? 5.281 24.938 4.289 1 95.19 186 HIS A N 1
ATOM 1450 C CA . HIS A 1 186 ? 4.367 26.078 4.293 1 95.19 186 HIS A CA 1
ATOM 1451 C C . HIS A 1 186 ? 4.93 27.234 3.482 1 95.19 186 HIS A C 1
ATOM 1453 O O . HIS A 1 186 ? 4.234 27.797 2.635 1 95.19 186 HIS A O 1
ATOM 1459 N N . ALA A 1 187 ? 6.156 27.578 3.766 1 97.5 187 ALA A N 1
ATOM 1460 C CA . ALA A 1 187 ? 6.809 28.688 3.059 1 97.5 187 ALA A CA 1
ATOM 1461 C C . ALA A 1 187 ? 6.977 28.359 1.578 1 97.5 187 ALA A C 1
ATOM 1463 O O . ALA A 1 187 ? 6.84 29.234 0.723 1 97.5 187 ALA A O 1
ATOM 1464 N N . LEU A 1 188 ? 7.297 27.125 1.282 1 97.94 188 LEU A N 1
ATOM 1465 C CA . LEU A 1 188 ? 7.473 26.734 -0.11 1 97.94 188 LEU A CA 1
ATOM 1466 C C . LEU A 1 188 ? 6.145 26.781 -0.86 1 97.94 188 LEU A C 1
ATOM 1468 O O . LEU A 1 188 ? 6.105 27.141 -2.037 1 97.94 188 LEU A O 1
ATOM 1472 N N . ASP A 1 189 ? 5.117 26.359 -0.202 1 97.06 189 ASP A N 1
ATOM 1473 C CA . ASP A 1 189 ? 3.789 26.5 -0.796 1 97.06 189 ASP A CA 1
ATOM 1474 C C . ASP A 1 189 ? 3.479 27.953 -1.127 1 97.06 189 ASP A C 1
ATOM 1476 O O . ASP A 1 189 ? 2.949 28.25 -2.199 1 97.06 189 ASP A O 1
ATOM 1480 N N . LEU A 1 190 ? 3.812 28.844 -0.218 1 96.81 190 LEU A N 1
ATOM 1481 C CA . LEU A 1 190 ? 3.598 30.266 -0.439 1 96.81 190 LEU A CA 1
ATOM 1482 C C . LEU A 1 190 ? 4.391 30.75 -1.646 1 96.81 190 LEU A C 1
ATOM 1484 O O . LEU A 1 190 ? 3.893 31.562 -2.436 1 96.81 190 LEU A O 1
ATOM 1488 N N . PHE A 1 191 ? 5.578 30.328 -1.726 1 98.06 191 PHE A N 1
ATOM 1489 C CA . PHE A 1 191 ? 6.406 30.672 -2.873 1 98.06 191 PHE A CA 1
ATOM 1490 C C . PHE A 1 191 ? 5.723 30.266 -4.176 1 98.06 191 PHE A C 1
ATOM 1492 O O . PHE A 1 191 ? 5.602 31.078 -5.094 1 98.06 191 PHE A O 1
ATOM 1499 N N . VAL A 1 192 ? 5.238 29.047 -4.258 1 98.31 192 VAL A N 1
ATOM 1500 C CA . VAL A 1 192 ? 4.609 28.516 -5.465 1 98.31 192 VAL A CA 1
ATOM 1501 C C . VAL A 1 192 ? 3.324 29.297 -5.758 1 98.31 192 VAL A C 1
ATOM 1503 O O . VAL A 1 192 ? 3.047 29.625 -6.91 1 98.31 192 VAL A O 1
ATOM 1506 N N . GLN A 1 193 ? 2.635 29.578 -4.75 1 96.5 193 GLN A N 1
ATOM 1507 C CA . GLN A 1 193 ? 1.381 30.312 -4.898 1 96.5 193 GLN A CA 1
ATOM 1508 C C . GLN A 1 193 ? 1.632 31.75 -5.383 1 96.5 193 GLN A C 1
ATOM 1510 O O . GLN A 1 193 ? 0.841 32.281 -6.152 1 96.5 193 GLN A O 1
ATOM 1515 N N . SER A 1 194 ? 2.701 32.344 -4.914 1 96.88 194 SER A N 1
ATOM 1516 C CA . SER A 1 194 ? 3.045 33.688 -5.332 1 96.88 194 SER A CA 1
ATOM 1517 C C . SER A 1 194 ? 3.334 33.75 -6.828 1 96.88 194 SER A C 1
ATOM 1519 O O . SER A 1 194 ? 3.266 34.844 -7.434 1 96.88 194 SER A O 1
ATOM 1521 N N . LEU A 1 195 ? 3.602 32.656 -7.398 1 97.25 195 LEU A N 1
ATOM 1522 C CA . LEU A 1 195 ? 3.854 32.562 -8.836 1 97.25 195 LEU A CA 1
ATOM 1523 C C . LEU A 1 195 ? 2.627 32.031 -9.57 1 97.25 195 LEU A C 1
ATOM 1525 O O . LEU A 1 195 ? 2.725 31.594 -10.719 1 97.25 195 LEU A O 1
ATOM 1529 N N . GLU A 1 196 ? 1.503 31.938 -8.828 1 96.38 196 GLU A N 1
ATOM 1530 C CA . GLU A 1 196 ? 0.242 31.422 -9.359 1 96.38 196 GLU A CA 1
ATOM 1531 C C . GLU A 1 196 ? 0.363 29.953 -9.734 1 96.38 196 GLU A C 1
ATOM 1533 O O . GLU A 1 196 ? -0.275 29.5 -10.68 1 96.38 196 GLU A O 1
ATOM 1538 N N . GLY A 1 197 ? 1.287 29.344 -9.062 1 97.81 197 GLY A N 1
ATOM 1539 C CA . GLY A 1 197 ? 1.445 27.906 -9.266 1 97.81 197 GLY A CA 1
ATOM 1540 C C . GLY A 1 197 ? 0.44 27.094 -8.484 1 97.81 197 GLY A C 1
ATOM 1541 O O . GLY A 1 197 ? -0.35 27.625 -7.711 1 97.81 197 GLY A O 1
ATOM 1542 N N . THR A 1 198 ? 0.476 25.766 -8.781 1 98 198 THR A N 1
ATOM 1543 C CA . THR A 1 198 ? -0.41 24.828 -8.102 1 98 198 THR A CA 1
ATOM 1544 C C . THR A 1 198 ? 0.385 23.891 -7.195 1 98 198 THR A C 1
ATOM 1546 O O . THR A 1 198 ? 1.45 23.406 -7.578 1 98 198 THR A O 1
ATOM 1549 N N . VAL A 1 199 ? -0.175 23.703 -5.98 1 97.06 199 VAL A N 1
ATOM 1550 C CA . VAL A 1 199 ? 0.452 22.828 -4.996 1 97.06 199 VAL A CA 1
ATOM 1551 C C . VAL A 1 199 ? -0.41 21.594 -4.781 1 97.06 199 VAL A C 1
ATOM 1553 O O . VAL A 1 199 ? -1.599 21.703 -4.469 1 97.06 199 VAL A O 1
ATOM 1556 N N . PHE A 1 200 ? 0.176 20.406 -5.051 1 95.06 200 PHE A N 1
ATOM 1557 C CA . PHE A 1 200 ? -0.404 19.141 -4.625 1 95.06 200 PHE A CA 1
ATOM 1558 C C . PHE A 1 200 ? 0.414 18.531 -3.496 1 95.06 200 PHE A C 1
ATOM 1560 O O . PHE A 1 200 ? 1.646 18.594 -3.506 1 95.06 200 PHE A O 1
ATOM 1567 N N . HIS A 1 201 ? -0.23 17.984 -2.492 1 90.5 201 HIS A N 1
ATOM 1568 C CA . HIS A 1 201 ? 0.512 17.328 -1.424 1 90.5 201 HIS A CA 1
ATOM 1569 C C . HIS A 1 201 ? -0.316 16.219 -0.78 1 90.5 201 HIS A C 1
ATOM 1571 O O . HIS A 1 201 ? -1.54 16.188 -0.925 1 90.5 201 HIS A O 1
ATOM 1577 N N . SER A 1 202 ? 0.4 15.297 -0.13 1 83.44 202 SER A N 1
ATOM 1578 C CA . SER A 1 202 ? -0.286 14.266 0.651 1 83.44 202 SER A CA 1
ATOM 1579 C C . SER A 1 202 ? -1.081 14.891 1.797 1 83.44 202 SER A C 1
ATOM 1581 O O . SER A 1 202 ? -0.66 15.883 2.383 1 83.44 202 SER A O 1
ATOM 1583 N N . PRO A 1 203 ? -2.188 14.383 2.137 1 76.5 203 PRO A N 1
ATOM 1584 C CA . PRO A 1 203 ? -3.084 15 3.115 1 76.5 203 PRO A CA 1
ATOM 1585 C C . PRO A 1 203 ? -2.652 14.75 4.559 1 76.5 203 PRO A C 1
ATOM 1587 O O . PRO A 1 203 ? -3.223 15.32 5.488 1 76.5 203 PRO A O 1
ATOM 1590 N N . TYR A 1 204 ? -1.643 14.031 4.742 1 74.5 204 TYR A N 1
ATOM 1591 C CA . TYR A 1 204 ? -1.309 13.609 6.098 1 74.5 204 TYR A CA 1
ATOM 1592 C C . TYR A 1 204 ? -0.22 14.492 6.691 1 74.5 204 TYR A C 1
ATOM 1594 O O . TYR A 1 204 ? 0.572 15.094 5.957 1 74.5 204 TYR A O 1
ATOM 1602 N N . LEU A 1 205 ? -0.37 14.742 7.895 1 63.72 205 LEU A N 1
ATOM 1603 C CA . LEU A 1 205 ? 0.528 15.664 8.586 1 63.72 205 LEU A CA 1
ATOM 1604 C C . LEU A 1 205 ? 1.794 14.945 9.039 1 63.72 205 LEU A C 1
ATOM 1606 O O . LEU A 1 205 ? 2.531 15.453 9.891 1 63.72 205 LEU A O 1
ATOM 1610 N N . GLU A 1 206 ? 2.258 14.047 8.336 1 65.19 206 GLU A N 1
ATOM 1611 C CA . GLU A 1 206 ? 3.314 13.125 8.742 1 65.19 206 GLU A CA 1
ATOM 1612 C C . GLU A 1 206 ? 4.691 13.758 8.57 1 65.19 206 GLU A C 1
ATOM 1614 O O . GLU A 1 206 ? 4.805 14.914 8.148 1 65.19 206 GLU A O 1
ATOM 1619 N N . GLY A 1 207 ? 5.773 13.031 9.055 1 72.62 207 GLY A N 1
ATOM 1620 C CA . GLY A 1 207 ? 7.184 13.383 8.992 1 72.62 207 GLY A CA 1
ATOM 1621 C C . GLY A 1 207 ? 7.719 13.453 7.57 1 72.62 207 GLY A C 1
ATOM 1622 O O . GLY A 1 207 ? 8.352 14.445 7.191 1 72.62 207 GLY A O 1
ATOM 1623 N N . PHE A 1 208 ? 7.391 12.508 6.691 1 87.56 208 PHE A N 1
ATOM 1624 C CA . PHE A 1 208 ? 7.789 12.523 5.289 1 87.56 208 PHE A CA 1
ATOM 1625 C C . PHE A 1 208 ? 6.648 13.023 4.41 1 87.56 208 PHE A C 1
ATOM 1627 O O . PHE A 1 208 ? 5.574 12.422 4.383 1 87.56 208 PHE A O 1
ATOM 1634 N N . SER A 1 209 ? 6.867 14.102 3.73 1 88.19 209 SER A N 1
ATOM 1635 C CA . SER A 1 209 ? 5.828 14.734 2.92 1 88.19 209 SER A CA 1
ATOM 1636 C C . SER A 1 209 ? 6.121 14.578 1.432 1 88.19 209 SER A C 1
ATOM 1638 O O . SER A 1 209 ? 7.273 14.688 1.005 1 88.19 209 SER A O 1
ATOM 1640 N N . ASN A 1 210 ? 5.074 14.203 0.712 1 90.81 210 ASN A N 1
ATOM 1641 C CA . ASN A 1 210 ? 5.125 14.227 -0.746 1 90.81 210 ASN A CA 1
ATOM 1642 C C . ASN A 1 210 ? 4.395 15.438 -1.315 1 90.81 210 ASN A C 1
ATOM 1644 O O . ASN A 1 210 ? 3.268 15.734 -0.912 1 90.81 210 ASN A O 1
ATOM 1648 N N . THR A 1 211 ? 5.066 16.125 -2.199 1 94 211 THR A N 1
ATOM 1649 C CA . THR A 1 211 ? 4.492 17.344 -2.775 1 94 211 THR A CA 1
ATOM 1650 C C . THR A 1 211 ? 4.805 17.438 -4.266 1 94 211 THR A C 1
ATOM 1652 O O . THR A 1 211 ? 5.844 16.953 -4.719 1 94 211 THR A O 1
ATOM 1655 N N . VAL A 1 212 ? 3.828 17.938 -5.012 1 97.06 212 VAL A N 1
ATOM 1656 C CA . VAL A 1 212 ? 4.043 18.266 -6.414 1 97.06 212 VAL A CA 1
ATOM 1657 C C . VAL A 1 212 ? 3.781 19.766 -6.637 1 97.06 212 VAL A C 1
ATOM 1659 O O . VAL A 1 212 ? 2.701 20.266 -6.312 1 97.06 212 VAL A O 1
ATOM 1662 N N . TYR A 1 213 ? 4.762 20.469 -7.102 1 98.31 213 TYR A N 1
ATOM 1663 C CA . TYR A 1 213 ? 4.641 21.875 -7.484 1 98.31 213 TYR A CA 1
ATOM 1664 C C . TYR A 1 213 ? 4.547 22.016 -9 1 98.31 213 TYR A C 1
ATOM 1666 O O . TYR A 1 213 ? 5.367 21.469 -9.734 1 98.31 213 TYR A O 1
ATOM 1674 N N . VAL A 1 214 ? 3.52 22.703 -9.453 1 98.38 214 VAL A N 1
ATOM 1675 C CA . VAL A 1 214 ? 3.357 23.016 -10.867 1 98.38 214 VAL A CA 1
ATOM 1676 C C . VAL A 1 214 ? 3.379 24.531 -11.062 1 98.38 214 VAL A C 1
ATOM 1678 O O . VAL A 1 214 ? 2.488 25.234 -10.586 1 98.38 214 VAL A O 1
ATOM 1681 N N . VAL A 1 215 ? 4.363 25.031 -11.75 1 98.31 215 VAL A N 1
ATOM 1682 C CA . VAL A 1 215 ? 4.523 26.469 -11.961 1 98.31 215 VAL A CA 1
ATOM 1683 C C . VAL A 1 215 ? 4.645 26.766 -13.461 1 98.31 215 VAL A C 1
ATOM 1685 O O . VAL A 1 215 ? 5.387 26.078 -14.172 1 98.31 215 VAL A O 1
ATOM 1688 N N . GLY A 1 216 ? 3.93 27.781 -13.938 1 97.69 216 GLY A N 1
ATOM 1689 C CA . GLY A 1 216 ? 4.023 28.203 -15.32 1 97.69 216 GLY A CA 1
ATOM 1690 C C . GLY A 1 216 ? 3.203 27.344 -16.266 1 97.69 216 GLY A C 1
ATOM 1691 O O . GLY A 1 216 ? 3.242 27.547 -17.484 1 97.69 216 GLY A O 1
ATOM 1692 N N . ILE A 1 217 ? 2.596 26.359 -15.773 1 96.44 217 ILE A N 1
ATOM 1693 C CA . ILE A 1 217 ? 1.696 25.469 -16.5 1 96.44 217 ILE A CA 1
ATOM 1694 C C . ILE A 1 217 ? 0.342 25.422 -15.797 1 96.44 217 ILE A C 1
ATOM 1696 O O . ILE A 1 217 ? 0.275 25.266 -14.57 1 96.44 217 ILE A O 1
ATOM 1700 N N . ASP A 1 218 ? -0.659 25.609 -16.531 1 95.06 218 ASP A N 1
ATOM 1701 C CA . ASP A 1 218 ? -1.991 25.484 -15.945 1 95.06 218 ASP A CA 1
ATOM 1702 C C . ASP A 1 218 ? -2.309 24.031 -15.617 1 95.06 218 ASP A C 1
ATOM 1704 O O . ASP A 1 218 ? -2.527 23.219 -16.516 1 95.06 218 ASP A O 1
ATOM 1708 N N . ALA A 1 219 ? -2.4 23.734 -14.383 1 92.94 219 ALA A N 1
ATOM 1709 C CA . ALA A 1 219 ? -2.609 22.359 -13.922 1 92.94 219 ALA A CA 1
ATOM 1710 C C . ALA A 1 219 ? -3.918 21.797 -14.461 1 92.94 219 ALA A C 1
ATOM 1712 O O . ALA A 1 219 ? -4.07 20.578 -14.586 1 92.94 219 ALA A O 1
ATOM 1713 N N . LYS A 1 220 ? -4.836 22.578 -14.781 1 93.44 220 LYS A N 1
ATOM 1714 C CA . LYS A 1 220 ? -6.121 22.141 -15.305 1 93.44 220 LYS A CA 1
ATOM 1715 C C . LYS A 1 220 ? -5.961 21.453 -16.672 1 93.44 220 LYS A C 1
ATOM 1717 O O . LYS A 1 220 ? -6.797 20.641 -17.062 1 93.44 220 LYS A O 1
ATOM 1722 N N . THR A 1 221 ? -4.871 21.828 -17.312 1 94.06 221 THR A N 1
ATOM 1723 C CA . THR A 1 221 ? -4.625 21.266 -18.641 1 94.06 221 THR A CA 1
ATOM 1724 C C . THR A 1 221 ? -3.941 19.906 -18.531 1 94.06 221 THR A C 1
ATOM 1726 O O . THR A 1 221 ? -3.682 19.266 -19.562 1 94.06 221 THR A O 1
ATOM 1729 N N . LEU A 1 222 ? -3.693 19.5 -17.312 1 93.75 222 LEU A N 1
ATOM 1730 C CA . LEU A 1 222 ? -3.023 18.219 -17.078 1 93.75 222 LEU A CA 1
ATOM 1731 C C . LEU A 1 222 ? -3.928 17.266 -16.312 1 93.75 222 LEU A C 1
ATOM 1733 O O . LEU A 1 222 ? -3.588 16.828 -15.203 1 93.75 222 LEU A O 1
ATOM 1737 N N . PRO A 1 223 ? -5 16.891 -16.875 1 92.25 223 PRO A N 1
ATOM 1738 C CA . PRO A 1 223 ? -5.973 16.094 -16.125 1 92.25 223 PRO A CA 1
ATOM 1739 C C . PRO A 1 223 ? -5.422 14.734 -15.711 1 92.25 223 PRO A C 1
ATOM 1741 O O . PRO A 1 223 ? -5.672 14.289 -14.586 1 92.25 223 PRO A O 1
ATOM 1744 N N . SER A 1 224 ? -4.68 14.016 -16.625 1 90.06 224 SER A N 1
ATOM 1745 C CA . SER A 1 224 ? -4.125 12.711 -16.297 1 90.06 224 SER A CA 1
ATOM 1746 C C . SER A 1 224 ? -3.119 12.805 -15.156 1 90.06 224 SER A C 1
ATOM 1748 O O . SER A 1 224 ? -3.088 11.945 -14.273 1 90.06 224 SER A O 1
ATOM 1750 N N . MET A 1 225 ? -2.391 13.852 -15.156 1 92.69 225 MET A N 1
ATOM 1751 C CA . MET A 1 225 ? -1.402 14.047 -14.102 1 92.69 225 MET A CA 1
ATOM 1752 C C . MET A 1 225 ? -2.084 14.32 -12.766 1 92.69 225 MET A C 1
ATOM 1754 O O . MET A 1 225 ? -1.715 13.734 -11.742 1 92.69 225 MET A O 1
ATOM 1758 N N . ARG A 1 226 ? -3.018 15.141 -12.828 1 94.31 226 ARG A N 1
ATOM 1759 C CA . ARG A 1 226 ? -3.738 15.469 -11.602 1 94.31 226 ARG A CA 1
ATOM 1760 C C . ARG A 1 226 ? -4.387 14.227 -11 1 94.31 226 ARG A C 1
ATOM 1762 O O . ARG A 1 226 ? -4.312 14.008 -9.789 1 94.31 226 ARG A O 1
ATOM 1769 N N . TRP A 1 227 ? -4.945 13.484 -11.875 1 91.38 227 TRP A N 1
ATOM 1770 C CA . TRP A 1 227 ? -5.566 12.25 -11.406 1 91.38 227 TRP A CA 1
ATOM 1771 C C . TRP A 1 227 ? -4.531 11.32 -10.789 1 91.38 227 TRP A C 1
ATOM 1773 O O . TRP A 1 227 ? -4.758 10.75 -9.719 1 91.38 227 TRP A O 1
ATOM 1783 N N . MET A 1 228 ? -3.443 11.188 -11.492 1 90.38 228 MET A N 1
ATOM 1784 C CA . MET A 1 228 ? -2.393 10.289 -11.016 1 90.38 228 MET A CA 1
ATOM 1785 C C . MET A 1 228 ? -1.85 10.758 -9.672 1 90.38 228 MET A C 1
ATOM 1787 O O . MET A 1 228 ? -1.578 9.938 -8.789 1 90.38 228 MET A O 1
ATOM 1791 N N . ILE A 1 229 ? -1.714 12.047 -9.484 1 91.69 229 ILE A N 1
ATOM 1792 C CA . ILE A 1 229 ? -1.229 12.602 -8.227 1 91.69 229 ILE A CA 1
ATOM 1793 C C . ILE A 1 229 ? -2.199 12.25 -7.102 1 91.69 229 ILE A C 1
ATOM 1795 O O . ILE A 1 229 ? -1.788 11.734 -6.062 1 91.69 229 ILE A O 1
ATOM 1799 N N . HIS A 1 230 ? -3.422 12.445 -7.391 1 87.94 230 HIS A N 1
ATOM 1800 C CA . HIS A 1 230 ? -4.43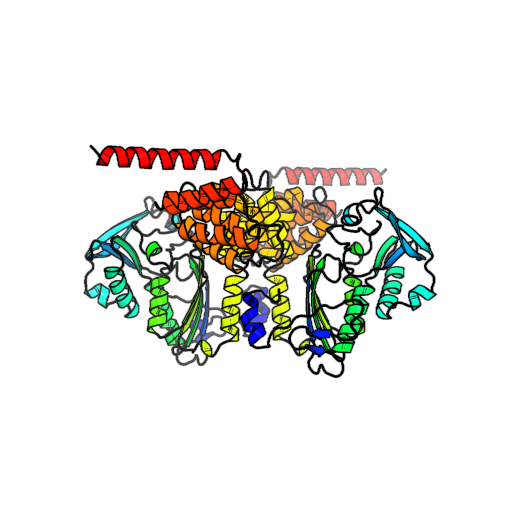4 12.141 -6.383 1 87.94 230 HIS A CA 1
ATOM 1801 C C . HIS A 1 230 ? -4.473 10.648 -6.07 1 87.94 230 HIS A C 1
ATOM 1803 O O . HIS A 1 230 ? -4.586 10.258 -4.906 1 87.94 230 HIS A O 1
ATOM 1809 N N . HIS A 1 231 ? -4.34 9.906 -7.109 1 87 231 HIS A N 1
ATOM 1810 C CA . HIS A 1 231 ? -4.375 8.453 -6.961 1 87 231 HIS A CA 1
ATOM 1811 C C . HIS A 1 231 ? -3.186 7.953 -6.148 1 87 231 HIS A C 1
ATOM 1813 O O . HIS A 1 231 ? -3.354 7.172 -5.211 1 87 231 HIS A O 1
ATOM 1819 N N . GLU A 1 232 ? -2.037 8.398 -6.422 1 86.12 232 GLU A N 1
ATOM 1820 C CA . GLU A 1 232 ? -0.819 7.922 -5.77 1 86.12 232 GLU A CA 1
ATOM 1821 C C . GLU A 1 232 ? -0.743 8.406 -4.324 1 86.12 232 GLU A C 1
ATOM 1823 O O . GLU A 1 232 ? -0.246 7.688 -3.451 1 86.12 232 GLU A O 1
ATOM 1828 N N . PHE A 1 233 ? -1.204 9.617 -4.082 1 84.69 233 PHE A N 1
ATOM 1829 C CA . PHE A 1 233 ? -1.138 10.18 -2.736 1 84.69 233 PHE A CA 1
ATOM 1830 C C . PHE A 1 233 ? -2.115 9.469 -1.806 1 84.69 233 PHE A C 1
ATOM 1832 O O . PHE A 1 233 ? -1.964 9.523 -0.583 1 84.69 233 PHE A O 1
ATOM 1839 N N . SER A 1 234 ? -3.051 8.734 -2.455 1 76.25 234 SER A N 1
ATOM 1840 C CA . SER A 1 234 ? -4.086 8.117 -1.629 1 76.25 234 SER A CA 1
ATOM 1841 C C . SER A 1 234 ? -3.912 6.605 -1.558 1 76.25 234 SER A C 1
ATOM 1843 O O . SER A 1 234 ? -4.422 5.961 -0.64 1 76.25 234 SER A O 1
ATOM 1845 N N . THR A 1 235 ? -3.266 5.996 -2.547 1 76.44 235 THR A N 1
ATOM 1846 C CA . THR A 1 235 ? -3.232 4.539 -2.645 1 76.44 235 THR A CA 1
ATOM 1847 C C . THR A 1 235 ? -2.104 3.967 -1.793 1 76.44 235 THR A C 1
ATOM 1849 O O . THR A 1 235 ? -2.289 2.967 -1.097 1 76.44 235 THR A O 1
ATOM 1852 N N . PHE A 1 236 ? -0.958 4.441 -1.87 1 80.44 236 PHE A N 1
ATOM 1853 C CA . PHE A 1 236 ? 0.179 3.984 -1.08 1 80.44 236 PHE A CA 1
ATOM 1854 C C . PHE A 1 236 ? 0.905 5.164 -0.442 1 80.44 236 PHE A C 1
ATOM 1856 O O . PHE A 1 236 ? 1.539 5.957 -1.137 1 80.44 236 PHE A O 1
ATOM 1863 N N . ILE A 1 237 ? 0.782 5.211 0.787 1 82.19 237 ILE A N 1
ATOM 1864 C CA . ILE A 1 237 ? 1.396 6.281 1.562 1 82.19 237 ILE A CA 1
ATOM 1865 C C . ILE A 1 237 ? 2.719 5.801 2.152 1 82.19 237 ILE A C 1
ATOM 1867 O O . ILE A 1 237 ? 2.732 5.02 3.107 1 82.19 237 ILE A O 1
ATOM 1871 N N . PRO A 1 238 ? 3.764 6.34 1.611 1 85.38 238 PRO A N 1
ATOM 1872 C CA . PRO A 1 238 ? 5.074 5.84 2.035 1 85.38 238 PRO A CA 1
ATOM 1873 C C . PRO A 1 238 ? 5.266 5.902 3.549 1 85.38 238 PRO A C 1
ATOM 1875 O O . PRO A 1 238 ? 5.785 4.957 4.148 1 85.38 238 PRO A O 1
ATOM 1878 N N . GLU A 1 239 ? 4.859 6.965 4.145 1 87.06 239 GLU A N 1
ATOM 1879 C CA . GLU A 1 239 ? 5.027 7.102 5.586 1 87.06 239 GLU A CA 1
ATOM 1880 C C . GLU A 1 239 ? 4.211 6.059 6.344 1 87.06 239 GLU A C 1
ATOM 1882 O O . GLU A 1 239 ? 4.684 5.48 7.32 1 87.06 239 GLU A O 1
ATOM 1887 N N . SER A 1 240 ? 2.982 5.844 5.906 1 89.06 240 SER A N 1
ATOM 1888 C CA . SER A 1 240 ? 2.139 4.84 6.547 1 89.06 240 SER A CA 1
ATOM 1889 C C . SER A 1 240 ? 2.738 3.445 6.406 1 89.06 240 SER A C 1
ATOM 1891 O O . SER A 1 240 ? 2.701 2.65 7.348 1 89.06 240 SER A O 1
ATOM 1893 N N . PHE A 1 241 ? 3.264 3.207 5.266 1 91.88 241 PHE A N 1
ATOM 1894 C CA . PHE A 1 241 ? 3.916 1.917 5.082 1 91.88 241 PHE A CA 1
ATOM 1895 C C . PHE A 1 241 ? 5.137 1.796 5.984 1 91.88 241 PHE A C 1
ATOM 1897 O O . PHE A 1 241 ? 5.359 0.752 6.602 1 91.88 241 PHE A O 1
ATOM 1904 N N . ASN A 1 242 ? 5.926 2.83 6.004 1 92.31 242 ASN A N 1
ATOM 1905 C CA . ASN A 1 242 ? 7.117 2.814 6.844 1 92.31 242 ASN A CA 1
ATOM 1906 C C . ASN A 1 242 ? 6.773 2.541 8.305 1 92.31 242 ASN A C 1
ATOM 1908 O O . ASN A 1 242 ? 7.453 1.76 8.969 1 92.31 242 ASN A O 1
ATOM 1912 N N . VAL A 1 243 ? 5.793 3.141 8.789 1 91.88 243 VAL A N 1
ATOM 1913 C CA . VAL A 1 243 ? 5.367 2.941 10.172 1 91.88 243 VAL A CA 1
ATOM 1914 C C . VAL A 1 243 ? 4.871 1.51 10.359 1 91.88 243 VAL A C 1
ATOM 1916 O O . VAL A 1 243 ? 5.207 0.854 11.344 1 91.88 243 VAL A O 1
ATOM 1919 N N . THR A 1 244 ? 4.117 1.011 9.414 1 93.5 244 THR A N 1
ATOM 1920 C CA . THR A 1 244 ? 3.555 -0.334 9.5 1 93.5 244 THR A CA 1
ATOM 1921 C C . THR A 1 244 ? 4.664 -1.378 9.578 1 93.5 244 THR A C 1
ATOM 1923 O O . THR A 1 244 ? 4.652 -2.238 10.461 1 93.5 244 THR A O 1
ATOM 1926 N N . GLN A 1 245 ? 5.602 -1.294 8.664 1 94.69 245 GLN A N 1
ATOM 1927 C CA . GLN A 1 245 ? 6.66 -2.297 8.648 1 94.69 245 GLN A CA 1
ATOM 1928 C C . GLN A 1 245 ? 7.535 -2.184 9.898 1 94.69 245 GLN A C 1
ATOM 1930 O O . GLN A 1 245 ? 7.996 -3.195 10.43 1 94.69 245 GLN A O 1
ATOM 1935 N N . LYS A 1 246 ? 7.773 -0.934 10.352 1 94.31 246 LYS A N 1
ATOM 1936 C CA . LYS A 1 246 ? 8.531 -0.733 11.586 1 94.31 246 LYS A CA 1
ATOM 1937 C C . LYS A 1 246 ? 7.816 -1.371 12.781 1 94.31 246 LYS A C 1
ATOM 1939 O O . LYS A 1 246 ? 8.438 -2.057 13.586 1 94.31 246 LYS A O 1
ATOM 1944 N N . CYS A 1 247 ? 6.555 -1.146 12.867 1 94.06 247 CYS A N 1
ATOM 1945 C CA . CYS A 1 247 ? 5.773 -1.691 13.977 1 94.06 247 CYS A CA 1
ATOM 1946 C C . CYS A 1 247 ? 5.715 -3.213 13.906 1 94.06 247 CYS A C 1
ATOM 1948 O O . CYS A 1 247 ? 5.762 -3.889 14.93 1 94.06 247 CYS A O 1
ATOM 1950 N N . LEU A 1 248 ? 5.582 -3.725 12.719 1 94.5 248 LEU A N 1
ATOM 1951 C CA . LEU A 1 248 ? 5.59 -5.172 12.555 1 94.5 248 LEU A CA 1
ATOM 1952 C C . LEU A 1 248 ? 6.895 -5.773 13.078 1 94.5 248 LEU A C 1
ATOM 1954 O O . LEU A 1 248 ? 6.887 -6.828 13.711 1 94.5 248 LEU A O 1
ATOM 1958 N N . LYS A 1 249 ? 7.977 -5.121 12.82 1 94.75 249 LYS A N 1
ATOM 1959 C CA . LYS A 1 249 ? 9.281 -5.59 13.266 1 94.75 249 LYS A CA 1
ATOM 1960 C C . LYS A 1 249 ? 9.43 -5.461 14.781 1 94.75 249 LYS A C 1
ATOM 1962 O O . LYS A 1 249 ? 9.891 -6.387 15.445 1 94.75 249 LYS A O 1
ATOM 1967 N N . GLU A 1 250 ? 8.969 -4.359 15.328 1 94.38 250 GLU A N 1
ATOM 1968 C CA . GLU A 1 250 ? 9.273 -4.008 16.719 1 94.38 250 GLU A CA 1
ATOM 1969 C C . GLU A 1 250 ? 8.234 -4.598 17.672 1 94.38 250 GLU A C 1
ATOM 1971 O O . GLU A 1 250 ? 8.539 -4.887 18.828 1 94.38 250 GLU A O 1
ATOM 1976 N N . GLU A 1 251 ? 7.043 -4.785 17.172 1 92.25 251 GLU A N 1
ATOM 1977 C CA . GLU A 1 251 ? 5.961 -5.137 18.094 1 92.25 251 GLU A CA 1
ATOM 1978 C C . GLU A 1 251 ? 5.637 -6.625 18.016 1 92.25 251 GLU A C 1
ATOM 1980 O O . GLU A 1 251 ? 4.949 -7.164 18.875 1 92.25 251 GLU A O 1
ATOM 1985 N N . SER A 1 252 ? 6.113 -7.234 17 1 91.19 252 SER A N 1
ATOM 1986 C CA . SER A 1 252 ? 5.812 -8.656 16.859 1 91.19 252 SER A CA 1
ATOM 1987 C C . SER A 1 252 ? 6.516 -9.484 17.922 1 91.19 252 SER A C 1
ATOM 1989 O O . SER A 1 252 ? 7.688 -9.242 18.234 1 91.19 252 SER A O 1
ATOM 1991 N N . SER A 1 253 ? 5.785 -10.359 18.562 1 89 253 SER A N 1
ATOM 1992 C CA . SER A 1 253 ? 6.348 -11.281 19.547 1 89 253 SER A CA 1
ATOM 1993 C C . SER A 1 253 ? 6.02 -12.734 19.188 1 89 253 SER A C 1
ATOM 1995 O O . SER A 1 253 ? 4.855 -13.078 18.969 1 89 253 SER A O 1
ATOM 1997 N N . PRO A 1 254 ? 7.055 -13.594 19.125 1 84.81 254 PRO A N 1
ATOM 1998 C CA . PRO A 1 254 ? 8.461 -13.32 19.422 1 84.81 254 PRO A CA 1
ATOM 1999 C C . PRO A 1 254 ? 9.172 -12.594 18.281 1 84.81 254 PRO A C 1
ATOM 2001 O O . PRO A 1 254 ? 10.102 -11.812 18.531 1 84.81 254 PRO A O 1
ATOM 2004 N N . SER A 1 255 ? 8.773 -12.953 17.078 1 90.38 255 SER A N 1
ATOM 2005 C CA . SER A 1 255 ? 9.227 -12.312 15.852 1 90.38 255 SER A CA 1
ATOM 2006 C C . SER A 1 255 ? 8.164 -12.375 14.758 1 90.38 255 SER A C 1
ATOM 2008 O O . SER A 1 255 ? 7.195 -13.133 14.875 1 90.38 255 SER A O 1
ATOM 2010 N N . PRO A 1 256 ? 8.305 -11.523 13.812 1 94.12 256 PRO A N 1
ATOM 2011 C CA . PRO A 1 256 ? 7.324 -11.617 12.727 1 94.12 256 PRO A CA 1
ATOM 2012 C C . PRO A 1 256 ? 7.309 -12.992 12.062 1 94.12 256 PRO A C 1
ATOM 2014 O O . PRO A 1 256 ? 8.328 -13.68 12.023 1 94.12 256 PRO A O 1
ATOM 2017 N N . SER A 1 257 ? 6.211 -13.422 11.547 1 94 257 SER A N 1
ATOM 2018 C CA . SER A 1 257 ? 6.09 -14.672 10.812 1 94 257 SER A CA 1
ATOM 2019 C C . SER A 1 257 ? 6.68 -14.555 9.414 1 94 257 SER A C 1
ATOM 2021 O O . SER A 1 257 ? 6.902 -13.445 8.922 1 94 257 SER A O 1
ATOM 2023 N N . VAL A 1 258 ? 6.93 -15.672 8.828 1 94.19 258 VAL A N 1
ATOM 2024 C CA . VAL A 1 258 ? 7.41 -15.695 7.449 1 94.19 258 VAL A CA 1
ATOM 2025 C C . VAL A 1 258 ? 6.367 -15.07 6.527 1 94.19 258 VAL A C 1
ATOM 2027 O O . VAL A 1 258 ? 6.711 -14.32 5.609 1 94.19 258 VAL A O 1
ATOM 2030 N N . ALA A 1 259 ? 5.117 -15.344 6.801 1 91.12 259 ALA A N 1
ATOM 2031 C CA . ALA A 1 259 ? 4.027 -14.789 6.004 1 91.12 259 ALA A CA 1
ATOM 2032 C C . ALA A 1 259 ? 4.031 -13.266 6.059 1 91.12 259 ALA A C 1
ATOM 2034 O O . ALA A 1 259 ? 3.836 -12.602 5.039 1 91.12 259 ALA A O 1
ATOM 2035 N N . SER A 1 260 ? 4.293 -12.734 7.238 1 93.94 260 SER A N 1
ATOM 2036 C CA . SER A 1 260 ? 4.328 -11.281 7.398 1 93.94 260 SER A CA 1
ATOM 2037 C C . SER A 1 260 ? 5.496 -10.672 6.637 1 93.94 260 SER A C 1
ATOM 2039 O O . SER A 1 260 ? 5.367 -9.586 6.062 1 93.94 260 SER A O 1
ATOM 2041 N N . VAL A 1 261 ? 6.594 -11.336 6.648 1 95.69 261 VAL A N 1
ATOM 2042 C CA . VAL A 1 261 ? 7.785 -10.828 5.98 1 95.69 261 VAL A CA 1
ATOM 2043 C C . VAL A 1 261 ? 7.574 -10.844 4.465 1 95.69 261 VAL A C 1
ATOM 2045 O O . VAL A 1 261 ? 7.902 -9.867 3.779 1 95.69 261 VAL A O 1
ATOM 2048 N N . ILE A 1 262 ? 6.973 -11.938 3.951 1 93.38 262 ILE A N 1
ATOM 2049 C CA . ILE A 1 262 ? 6.664 -12.023 2.529 1 93.38 262 ILE A CA 1
ATOM 2050 C C . ILE A 1 262 ? 5.723 -10.891 2.135 1 93.38 262 ILE A C 1
ATOM 2052 O O . ILE A 1 262 ? 5.957 -10.195 1.143 1 93.38 262 ILE A O 1
ATOM 2056 N N . ALA A 1 263 ? 4.746 -10.688 2.904 1 92.5 263 ALA A N 1
ATOM 2057 C CA . ALA A 1 263 ? 3.729 -9.672 2.623 1 92.5 263 ALA A CA 1
ATOM 2058 C C . ALA A 1 263 ? 4.336 -8.273 2.629 1 92.5 263 ALA A C 1
ATOM 2060 O O . ALA A 1 263 ? 4.102 -7.484 1.71 1 92.5 263 ALA A O 1
ATOM 2061 N N . VAL A 1 264 ? 5.141 -7.938 3.627 1 94.75 264 VAL A N 1
ATOM 2062 C CA . VAL A 1 264 ? 5.723 -6.605 3.762 1 94.75 264 VAL A CA 1
ATOM 2063 C C . VAL A 1 264 ? 6.734 -6.367 2.643 1 94.75 264 VAL A C 1
ATOM 2065 O O . VAL A 1 264 ? 6.848 -5.254 2.125 1 94.75 264 VAL A O 1
ATOM 2068 N N . LEU A 1 265 ? 7.477 -7.383 2.297 1 94.62 265 LEU A N 1
ATOM 2069 C CA . LEU A 1 265 ? 8.438 -7.262 1.21 1 94.62 265 LEU A CA 1
ATOM 2070 C C . LEU A 1 265 ? 7.742 -6.945 -0.107 1 94.62 265 LEU A C 1
ATOM 2072 O O . LEU A 1 265 ? 8.203 -6.094 -0.87 1 94.62 265 LEU A O 1
ATOM 2076 N N . ARG A 1 266 ? 6.68 -7.578 -0.386 1 91.44 266 ARG A N 1
ATOM 2077 C CA . ARG A 1 266 ? 5.926 -7.355 -1.614 1 91.44 266 ARG A CA 1
ATOM 2078 C C . ARG A 1 266 ? 5.285 -5.969 -1.623 1 91.44 266 ARG A C 1
ATOM 2080 O O . ARG A 1 266 ? 5.301 -5.277 -2.645 1 91.44 266 ARG A O 1
ATOM 2087 N N . LEU A 1 267 ? 4.766 -5.531 -0.448 1 90.81 267 LEU A N 1
ATOM 2088 C CA . LEU A 1 267 ? 4.18 -4.199 -0.349 1 90.81 267 LEU A CA 1
ATOM 2089 C C . LEU A 1 267 ? 5.242 -3.123 -0.553 1 90.81 267 LEU A C 1
ATOM 2091 O O . LEU A 1 267 ? 4.926 -2.012 -0.982 1 90.81 267 LEU A O 1
ATOM 2095 N N . SER A 1 268 ? 6.484 -3.471 -0.239 1 93 268 SER A N 1
ATOM 2096 C CA . SER A 1 268 ? 7.574 -2.512 -0.382 1 93 268 SER A CA 1
ATOM 2097 C C . SER A 1 268 ? 8.141 -2.523 -1.799 1 93 268 SER A C 1
ATOM 2099 O O . SER A 1 268 ? 9.117 -1.833 -2.088 1 93 268 SER A O 1
ATOM 2101 N N . HIS A 1 269 ? 7.52 -3.324 -2.67 1 90 269 HIS A N 1
ATOM 2102 C CA . HIS A 1 269 ? 8.039 -3.527 -4.016 1 90 269 HIS A CA 1
ATOM 2103 C C . HIS A 1 269 ? 9.469 -4.059 -3.982 1 90 269 HIS A C 1
ATOM 2105 O O . HIS A 1 269 ? 10.344 -3.543 -4.684 1 90 269 HIS A O 1
ATOM 2111 N N . PHE A 1 270 ? 9.727 -4.906 -2.99 1 93.44 270 PHE A N 1
ATOM 2112 C CA . PHE A 1 270 ? 10.969 -5.656 -2.855 1 93.44 270 PHE A CA 1
ATOM 2113 C C . PHE A 1 270 ? 12.141 -4.719 -2.561 1 93.44 270 PHE A C 1
ATOM 2115 O O . PHE A 1 270 ? 13.242 -4.906 -3.08 1 93.44 270 PHE A O 1
ATOM 2122 N N . ASP A 1 271 ? 11.82 -3.707 -1.757 1 92.75 271 ASP A N 1
ATOM 2123 C CA . ASP A 1 271 ? 12.836 -2.75 -1.331 1 92.75 271 ASP A CA 1
ATOM 2124 C C . ASP A 1 271 ? 13.961 -3.445 -0.57 1 92.75 271 ASP A C 1
ATOM 2126 O O . ASP A 1 271 ? 13.703 -4.238 0.339 1 92.75 271 ASP A O 1
ATOM 2130 N N . THR A 1 272 ? 15.203 -3.121 -0.87 1 92.81 272 THR A N 1
ATOM 2131 C CA . THR A 1 272 ? 16.359 -3.801 -0.303 1 92.81 272 THR A CA 1
ATOM 2132 C C . THR A 1 272 ? 16.516 -3.479 1.181 1 92.81 272 THR A C 1
ATOM 2134 O O . THR A 1 272 ? 16.953 -4.32 1.965 1 92.81 272 THR A O 1
ATOM 2137 N N . ASP A 1 273 ? 16.172 -2.266 1.595 1 92.38 273 ASP A N 1
ATOM 2138 C CA . ASP A 1 273 ? 16.266 -1.894 3.004 1 92.38 273 ASP A CA 1
ATOM 2139 C C . ASP A 1 273 ? 15.25 -2.674 3.842 1 92.38 273 ASP A C 1
ATOM 2141 O O . ASP A 1 273 ? 15.555 -3.084 4.965 1 92.38 273 ASP A O 1
ATOM 2145 N N . VAL A 1 274 ? 14.055 -2.793 3.311 1 94.88 274 VAL A N 1
ATOM 2146 C CA . VAL A 1 274 ? 13.039 -3.578 4.004 1 94.88 274 VAL A CA 1
ATOM 2147 C C . VAL A 1 274 ? 13.492 -5.031 4.117 1 94.88 274 VAL A C 1
ATOM 2149 O O . VAL A 1 274 ? 13.367 -5.648 5.176 1 94.88 274 VAL A O 1
ATOM 2152 N N . PHE A 1 275 ? 14.031 -5.543 3.008 1 96.19 275 PHE A N 1
ATOM 2153 C CA . PHE A 1 275 ? 14.57 -6.898 3.033 1 96.19 275 PHE A CA 1
ATOM 2154 C C . PHE A 1 275 ? 15.617 -7.047 4.133 1 96.19 275 PHE A C 1
ATOM 2156 O O . PHE A 1 275 ? 15.562 -7.988 4.926 1 96.19 275 PHE A O 1
ATOM 2163 N N . MET A 1 276 ? 16.531 -6.109 4.203 1 94.81 276 MET A N 1
ATOM 2164 C CA . MET A 1 276 ? 17.609 -6.184 5.188 1 94.81 276 MET A CA 1
ATOM 2165 C C . MET A 1 276 ? 17.047 -6.129 6.605 1 94.81 276 MET A C 1
ATOM 2167 O O . MET A 1 276 ? 17.594 -6.758 7.516 1 94.81 276 MET A O 1
ATOM 2171 N N . LYS A 1 277 ? 16.031 -5.449 6.793 1 94.62 277 LYS A N 1
ATOM 2172 C CA . LYS A 1 277 ? 15.406 -5.32 8.109 1 94.62 277 LYS A CA 1
ATOM 2173 C C . LYS A 1 277 ? 14.805 -6.645 8.555 1 94.62 277 LYS A C 1
ATOM 2175 O O . LYS A 1 277 ? 14.828 -6.973 9.75 1 94.62 277 LYS A O 1
ATOM 2180 N N . PHE A 1 278 ? 14.305 -7.422 7.621 1 96.38 278 PHE A N 1
ATOM 2181 C CA . PHE A 1 278 ? 13.531 -8.602 7.984 1 96.38 278 PHE A CA 1
ATOM 2182 C C . PHE A 1 278 ? 14.281 -9.875 7.613 1 96.38 278 PHE A C 1
ATOM 2184 O O . PHE A 1 278 ? 13.773 -10.984 7.828 1 96.38 278 PHE A O 1
ATOM 2191 N N . LYS A 1 279 ? 15.461 -9.797 7.121 1 95.5 279 LYS A N 1
ATOM 2192 C CA . LYS A 1 279 ? 16.203 -10.914 6.551 1 95.5 279 LYS A CA 1
ATOM 2193 C C . LYS A 1 279 ? 16.359 -12.047 7.562 1 95.5 279 LYS A C 1
ATOM 2195 O O . LYS A 1 279 ? 16.344 -13.219 7.195 1 95.5 279 LYS A O 1
ATOM 2200 N N . GLN A 1 280 ? 16.516 -11.711 8.805 1 95.38 280 GLN A N 1
ATOM 2201 C CA . GLN A 1 280 ? 16.797 -12.719 9.82 1 95.38 280 GLN A CA 1
ATOM 2202 C C . GLN A 1 280 ? 15.672 -13.75 9.906 1 95.38 280 GLN A C 1
ATOM 2204 O O . GLN A 1 280 ? 15.922 -14.93 10.156 1 95.38 280 GLN A O 1
ATOM 2209 N N . VAL A 1 281 ? 14.469 -13.32 9.75 1 95.69 281 VAL A N 1
ATOM 2210 C CA . VAL A 1 281 ? 13.312 -14.211 9.789 1 95.69 281 VAL A CA 1
ATOM 2211 C C . VAL A 1 281 ? 13.414 -15.242 8.664 1 95.69 281 VAL A C 1
ATOM 2213 O O . VAL A 1 281 ? 13.172 -16.438 8.875 1 95.69 281 VAL A O 1
ATOM 2216 N N . LEU A 1 282 ? 13.773 -14.805 7.48 1 95.69 282 LEU A N 1
ATOM 2217 C CA . LEU A 1 282 ? 13.867 -15.688 6.324 1 95.69 282 LEU A CA 1
ATOM 2218 C C . LEU A 1 282 ? 15.062 -16.625 6.457 1 95.69 282 LEU A C 1
ATOM 2220 O O . LEU A 1 282 ? 15.008 -17.766 5.996 1 95.69 282 LEU A O 1
ATOM 2224 N N . ILE A 1 283 ? 16.094 -16.125 7.094 1 95 283 ILE A N 1
ATOM 2225 C CA . ILE A 1 283 ? 17.281 -16.953 7.312 1 95 283 ILE A CA 1
ATOM 2226 C C . ILE A 1 283 ? 16.938 -18.078 8.289 1 95 283 ILE A C 1
ATOM 2228 O O . ILE A 1 283 ? 17.312 -19.234 8.062 1 95 283 ILE A O 1
ATOM 2232 N N . GLU A 1 284 ? 16.25 -17.766 9.281 1 93.81 284 GLU A N 1
ATOM 2233 C CA . GLU A 1 284 ? 15.992 -18.703 10.367 1 93.81 284 GLU A CA 1
ATOM 2234 C C . GLU A 1 284 ? 14.836 -19.641 10.016 1 93.81 284 GLU A C 1
ATOM 2236 O O . GLU A 1 284 ? 14.867 -20.828 10.344 1 93.81 284 GLU A O 1
ATOM 2241 N N . ARG A 1 285 ? 13.836 -19.141 9.305 1 92.5 285 ARG A N 1
ATOM 2242 C CA . ARG A 1 285 ? 12.602 -19.906 9.203 1 92.5 285 ARG A CA 1
ATOM 2243 C C . ARG A 1 285 ? 12.203 -20.109 7.742 1 92.5 285 ARG A C 1
ATOM 2245 O O . ARG A 1 285 ? 11.234 -20.812 7.449 1 92.5 285 ARG A O 1
ATOM 2252 N N . GLY A 1 286 ? 12.859 -19.5 6.871 1 86.75 286 GLY A N 1
ATOM 2253 C CA . GLY A 1 286 ? 12.5 -19.594 5.465 1 86.75 286 GLY A CA 1
ATOM 2254 C C . GLY A 1 286 ? 13.078 -20.828 4.781 1 86.75 286 GLY A C 1
ATOM 2255 O O . GLY A 1 286 ? 12.648 -21.188 3.684 1 86.75 286 GLY A O 1
ATOM 2256 N N . GLY A 1 287 ? 13.992 -21.422 5.438 1 85.25 287 GLY A N 1
ATOM 2257 C CA . GLY A 1 287 ? 14.719 -22.531 4.828 1 85.25 287 GLY A CA 1
ATOM 2258 C C . GLY A 1 287 ? 13.914 -23.812 4.77 1 85.25 287 GLY A C 1
ATOM 2259 O O . GLY A 1 287 ? 12.703 -23.797 5.012 1 85.25 287 GLY A O 1
ATOM 2260 N N . TYR A 1 288 ? 14.492 -24.828 4.348 1 79.62 288 TYR A N 1
ATOM 2261 C CA . TYR A 1 288 ? 13.898 -26.125 4.059 1 79.62 288 TYR A CA 1
ATOM 2262 C C . TYR A 1 288 ? 13.195 -26.688 5.289 1 79.62 288 TYR A C 1
ATOM 2264 O O . TYR A 1 288 ? 12.109 -27.25 5.184 1 79.62 288 TYR A O 1
ATOM 2272 N N . ALA A 1 289 ? 13.695 -26.406 6.457 1 77.75 289 ALA A N 1
ATOM 2273 C CA . ALA A 1 289 ? 13.141 -26.984 7.684 1 77.75 289 ALA A CA 1
ATOM 2274 C C . ALA A 1 289 ? 12.047 -26.078 8.266 1 77.75 289 ALA A C 1
ATOM 2276 O O . ALA A 1 289 ? 11.234 -26.531 9.07 1 77.75 289 ALA A O 1
ATOM 2277 N N . GLY A 1 290 ? 11.969 -24.938 7.785 1 82.56 290 GLY A N 1
ATOM 2278 C CA . GLY A 1 290 ? 11.117 -23.984 8.469 1 82.56 290 GLY A CA 1
ATOM 2279 C C . GLY A 1 290 ? 9.883 -23.594 7.676 1 82.56 290 GLY A C 1
ATOM 2280 O O . GLY A 1 290 ? 8.961 -22.969 8.211 1 82.56 290 GLY A O 1
ATOM 2281 N N . SER A 1 291 ? 9.859 -24 6.355 1 87.75 291 SER A N 1
ATOM 2282 C CA . SER A 1 291 ? 8.758 -23.531 5.516 1 87.75 291 SER A CA 1
ATOM 2283 C C . SER A 1 291 ? 8.312 -24.609 4.543 1 87.75 291 SER A C 1
ATOM 2285 O O . SER A 1 291 ? 9.094 -25.484 4.168 1 87.75 291 SER A O 1
ATOM 2287 N N . SER A 1 292 ? 7.059 -24.578 4.176 1 85.12 292 SER A N 1
ATOM 2288 C CA . SER A 1 292 ? 6.504 -25.484 3.178 1 85.12 292 SER A CA 1
ATOM 2289 C C . SER A 1 292 ? 7.141 -25.25 1.811 1 85.12 292 SER A C 1
ATOM 2291 O O . SER A 1 292 ? 7.809 -24.234 1.594 1 85.12 292 SER A O 1
ATOM 2293 N N . SER A 1 293 ? 6.949 -26.188 0.924 1 85.12 293 SER A N 1
ATOM 2294 C CA . SER A 1 293 ? 7.473 -26.078 -0.433 1 85.12 293 SER A CA 1
ATOM 2295 C C . SER A 1 293 ? 6.891 -24.859 -1.15 1 85.12 293 SER A C 1
ATOM 2297 O O . SER A 1 293 ? 7.605 -24.172 -1.873 1 85.12 293 SER A O 1
ATOM 2299 N N . ALA A 1 294 ? 5.637 -24.594 -0.917 1 80.94 294 ALA A N 1
ATOM 2300 C CA . ALA A 1 294 ? 4.973 -23.453 -1.543 1 80.94 294 ALA A CA 1
ATOM 2301 C C . ALA A 1 294 ? 5.555 -22.141 -1.039 1 80.94 294 ALA A C 1
ATOM 2303 O O . ALA A 1 294 ? 5.812 -21.234 -1.827 1 80.94 294 ALA A O 1
ATOM 2304 N N . THR A 1 295 ? 5.766 -22.125 0.214 1 88.31 295 THR A N 1
ATOM 2305 C CA . THR A 1 295 ? 6.324 -20.922 0.818 1 88.31 295 THR A CA 1
ATOM 2306 C C . THR A 1 295 ? 7.742 -20.672 0.318 1 88.31 295 THR A C 1
ATOM 2308 O O . THR A 1 295 ? 8.125 -19.531 0.053 1 88.31 295 THR A O 1
ATOM 2311 N N . ARG A 1 296 ? 8.508 -21.703 0.15 1 91.88 296 ARG A N 1
ATOM 2312 C CA . ARG A 1 296 ? 9.875 -21.562 -0.342 1 91.88 296 ARG A CA 1
ATOM 2313 C C . ARG A 1 296 ? 9.891 -21.016 -1.766 1 91.88 296 ARG A C 1
ATOM 2315 O O . ARG A 1 296 ? 10.742 -20.188 -2.113 1 91.88 296 ARG A O 1
ATOM 2322 N N . LYS A 1 297 ? 8.984 -21.469 -2.523 1 88 297 LYS A N 1
ATOM 2323 C CA . LYS A 1 297 ? 8.875 -20.953 -3.883 1 88 297 LYS A CA 1
ATOM 2324 C C . LYS A 1 297 ? 8.57 -19.453 -3.877 1 88 297 LYS A C 1
ATOM 2326 O O . LYS A 1 297 ? 9.125 -18.703 -4.68 1 88 297 LYS A O 1
ATOM 2331 N N . ASP A 1 298 ? 7.688 -19.109 -2.982 1 88.12 298 ASP A N 1
ATOM 2332 C CA . ASP A 1 298 ? 7.348 -17.688 -2.838 1 88.12 298 ASP A CA 1
ATOM 2333 C C . ASP A 1 298 ? 8.57 -16.875 -2.414 1 88.12 298 ASP A C 1
ATOM 2335 O O . ASP A 1 298 ? 8.812 -15.797 -2.955 1 88.12 298 ASP A O 1
ATOM 2339 N N . ILE A 1 299 ? 9.258 -17.422 -1.475 1 93.88 299 ILE A N 1
ATOM 2340 C CA . ILE A 1 299 ? 10.445 -16.75 -0.971 1 93.88 299 ILE A CA 1
ATOM 2341 C C . ILE A 1 299 ? 11.453 -16.562 -2.102 1 93.88 299 ILE A C 1
ATOM 2343 O O . ILE A 1 299 ? 11.992 -15.469 -2.293 1 93.88 299 ILE A O 1
ATOM 2347 N N . LEU A 1 300 ? 11.664 -17.578 -2.879 1 94.19 300 LEU A N 1
ATOM 2348 C CA . LEU A 1 300 ? 12.633 -17.531 -3.965 1 94.19 300 LEU A CA 1
ATOM 2349 C C . LEU A 1 300 ? 12.219 -16.5 -5.012 1 94.19 300 LEU A C 1
ATOM 2351 O O . LEU A 1 300 ? 13.062 -15.758 -5.527 1 94.19 300 LEU A O 1
ATOM 2355 N N . PHE A 1 301 ? 10.969 -16.469 -5.281 1 91.19 301 PHE A N 1
ATOM 2356 C CA . PHE A 1 301 ? 10.453 -15.469 -6.211 1 91.19 301 PHE A CA 1
ATOM 2357 C C . PHE A 1 301 ? 10.711 -14.055 -5.699 1 91.19 301 PHE A C 1
ATOM 2359 O O . PHE A 1 301 ? 11.18 -13.195 -6.449 1 91.19 301 PHE A O 1
ATOM 2366 N N . ASP A 1 302 ? 10.445 -13.844 -4.48 1 93.69 302 ASP A N 1
ATOM 2367 C CA . ASP A 1 302 ? 10.609 -12.531 -3.869 1 93.69 302 ASP A CA 1
ATOM 2368 C C . ASP A 1 302 ? 12.078 -12.133 -3.791 1 93.69 302 ASP A C 1
ATOM 2370 O O . ASP A 1 302 ? 12.43 -10.969 -3.99 1 93.69 302 ASP A O 1
ATOM 2374 N N . LEU A 1 303 ? 12.945 -13.117 -3.51 1 96.69 303 LEU A N 1
ATOM 2375 C CA . LEU A 1 303 ? 14.367 -12.828 -3.412 1 96.69 303 LEU A CA 1
ATOM 2376 C C . LEU A 1 303 ? 14.93 -12.406 -4.766 1 96.69 303 LEU A C 1
ATOM 2378 O O . LEU A 1 303 ? 15.812 -11.555 -4.836 1 96.69 303 LEU A O 1
ATOM 2382 N N . SER A 1 304 ? 14.422 -13.039 -5.789 1 94.88 304 SER A N 1
ATOM 2383 C CA . SER A 1 304 ? 14.836 -12.633 -7.129 1 94.88 304 SER A CA 1
ATOM 2384 C C . SER A 1 304 ? 14.438 -11.188 -7.418 1 94.88 304 SER A C 1
ATOM 2386 O O . SER A 1 304 ? 15.195 -10.438 -8.023 1 94.88 304 SER A O 1
ATOM 2388 N N . ALA A 1 305 ? 13.305 -10.898 -6.965 1 93.12 305 ALA A N 1
ATOM 2389 C CA . ALA A 1 305 ? 12.836 -9.531 -7.141 1 93.12 305 ALA A CA 1
ATOM 2390 C C . ALA A 1 305 ? 13.68 -8.547 -6.332 1 93.12 305 ALA A C 1
ATOM 2392 O O . ALA A 1 305 ? 14.016 -7.461 -6.809 1 93.12 305 ALA A O 1
ATOM 2393 N N . VAL A 1 306 ? 14.047 -8.898 -5.078 1 95.12 306 VAL A N 1
ATOM 2394 C CA . VAL A 1 306 ? 14.914 -8.062 -4.25 1 95.12 306 VAL A CA 1
ATOM 2395 C C . VAL A 1 306 ? 16.25 -7.84 -4.961 1 95.12 306 VAL A C 1
ATOM 2397 O O . VAL A 1 306 ? 16.75 -6.715 -5.02 1 95.12 306 VAL A O 1
ATOM 2400 N N . ARG A 1 307 ? 16.766 -8.867 -5.516 1 93.06 307 ARG A N 1
ATOM 2401 C CA . ARG A 1 307 ? 18.047 -8.773 -6.219 1 93.06 307 ARG A CA 1
ATOM 2402 C C . ARG A 1 307 ? 17.953 -7.816 -7.398 1 93.06 307 ARG A C 1
ATOM 2404 O O . ARG A 1 307 ? 18.891 -7.07 -7.672 1 93.06 307 ARG A O 1
ATOM 2411 N N . SER A 1 308 ? 16.859 -7.867 -8.078 1 88.69 308 SER A N 1
ATOM 2412 C CA . SER A 1 308 ? 16.672 -7.027 -9.258 1 88.69 308 SER A CA 1
ATOM 2413 C C . SER A 1 308 ? 16.594 -5.555 -8.875 1 88.69 308 SER A C 1
ATOM 2415 O O . SER A 1 308 ? 16.875 -4.68 -9.695 1 88.69 308 SER A O 1
ATOM 2417 N N . GLN A 1 309 ? 16.25 -5.285 -7.645 1 86.88 309 GLN A N 1
ATOM 2418 C CA . GLN A 1 309 ? 16.094 -3.908 -7.195 1 86.88 309 GLN A CA 1
ATOM 2419 C C . GLN A 1 309 ? 17.375 -3.383 -6.566 1 86.88 309 GLN A C 1
ATOM 2421 O O . GLN A 1 309 ? 17.531 -2.176 -6.371 1 86.88 309 GLN A O 1
ATOM 2426 N N . TYR A 1 310 ? 18.234 -4.324 -6.277 1 85.12 310 TYR A N 1
ATOM 2427 C CA . TYR A 1 310 ? 19.438 -3.961 -5.547 1 85.12 310 TYR A CA 1
ATOM 2428 C C . TYR A 1 310 ? 20.453 -3.295 -6.469 1 85.12 310 TYR A C 1
ATOM 2430 O O . TYR A 1 310 ? 20.797 -3.842 -7.516 1 85.12 310 TYR A O 1
ATOM 2438 N N . TYR A 1 311 ? 20.766 -1.99 -6.066 1 76.62 311 TYR A N 1
ATOM 2439 C CA . TYR A 1 311 ? 21.859 -1.251 -6.68 1 76.62 311 TYR A CA 1
ATOM 2440 C C . TYR A 1 311 ? 23 -1.051 -5.688 1 76.62 311 TYR A C 1
ATOM 2442 O O . TYR A 1 311 ? 22.828 -0.406 -4.652 1 76.62 311 TYR A O 1
ATOM 2450 N N . PRO A 1 312 ? 24.125 -1.672 -5.973 1 73.75 312 PRO A N 1
ATOM 2451 C CA . PRO A 1 312 ? 25.234 -1.58 -5.023 1 73.75 312 PRO A CA 1
ATOM 2452 C C . PRO A 1 312 ? 25.859 -0.184 -4.969 1 73.75 312 PRO A C 1
ATOM 2454 O O . PRO A 1 312 ? 26.734 0.138 -5.766 1 73.75 312 PRO A O 1
ATOM 2457 N N . ILE A 1 313 ? 25.062 0.634 -4.402 1 63.66 313 ILE A N 1
ATOM 2458 C CA . ILE A 1 313 ? 25.641 1.963 -4.254 1 63.66 313 ILE A CA 1
ATOM 2459 C C . ILE A 1 313 ? 26.578 1.981 -3.057 1 63.66 313 ILE A C 1
ATOM 2461 O O . ILE A 1 313 ? 27.719 2.451 -3.16 1 63.66 313 ILE A O 1
ATOM 2465 N N . LYS A 1 314 ? 25.844 1.783 -1.73 1 58.47 314 LYS A N 1
ATOM 2466 C CA . LYS A 1 314 ? 26.594 1.922 -0.486 1 58.47 314 LYS A CA 1
ATOM 2467 C C . LYS A 1 314 ? 27.234 0.599 -0.081 1 58.47 314 LYS A C 1
ATOM 2469 O O . LYS A 1 314 ? 26.656 -0.469 -0.297 1 58.47 314 LYS A O 1
ATOM 2474 N N . SER A 1 315 ? 28.5 0.499 0.13 1 59 315 SER A N 1
ATOM 2475 C CA . SER A 1 315 ? 29.312 -0.622 0.591 1 59 315 SER A CA 1
ATOM 2476 C C . SER A 1 315 ? 28.75 -1.212 1.884 1 59 315 SER A C 1
ATOM 2478 O O . SER A 1 315 ? 29.156 -2.299 2.299 1 59 315 SER A O 1
ATOM 2480 N N . THR A 1 316 ? 27.656 -0.535 2.451 1 62.25 316 THR A N 1
ATOM 2481 C CA . THR A 1 316 ? 27.594 -0.951 3.848 1 62.25 316 THR A CA 1
ATOM 2482 C C . THR A 1 316 ? 26.672 -2.156 4.012 1 62.25 316 THR A C 1
ATOM 2484 O O . THR A 1 316 ? 26.812 -2.926 4.969 1 62.25 316 THR A O 1
ATOM 2487 N N . TYR A 1 317 ? 25.766 -2.359 3.094 1 79.5 317 TYR A N 1
ATOM 2488 C CA . TYR A 1 317 ? 24.906 -3.529 3.27 1 79.5 317 TYR A CA 1
ATOM 2489 C C . TYR A 1 317 ? 25.172 -4.562 2.182 1 79.5 317 TYR A C 1
ATOM 2491 O O . TYR A 1 317 ? 25.016 -4.273 0.992 1 79.5 317 TYR A O 1
ATOM 2499 N N . ASP A 1 318 ? 25.703 -5.668 2.605 1 90 318 ASP A N 1
ATOM 2500 C CA . ASP A 1 318 ? 25.969 -6.746 1.651 1 90 318 ASP A CA 1
ATOM 2501 C C . ASP A 1 318 ? 24.688 -7.551 1.383 1 90 318 ASP A C 1
ATOM 2503 O O . ASP A 1 318 ? 24.531 -8.656 1.902 1 90 318 ASP A O 1
ATOM 2507 N N . VAL A 1 319 ? 23.891 -7.02 0.524 1 92.94 319 VAL A N 1
ATOM 2508 C CA . VAL A 1 319 ? 22.594 -7.602 0.221 1 92.94 319 VAL A CA 1
ATOM 2509 C C . VAL A 1 319 ? 22.781 -8.969 -0.436 1 92.94 319 VAL A C 1
ATOM 2511 O O . VAL A 1 319 ? 22.062 -9.922 -0.112 1 92.94 319 VAL A O 1
ATOM 2514 N N . CYS A 1 320 ? 23.719 -9.078 -1.312 1 93.75 320 CYS A N 1
ATOM 2515 C CA . CYS A 1 320 ? 23.938 -10.328 -2.025 1 93.75 320 CYS A CA 1
ATOM 2516 C C . CYS A 1 320 ? 24.344 -11.438 -1.061 1 93.75 320 CYS A C 1
ATOM 2518 O O . CYS A 1 320 ? 23.922 -12.586 -1.23 1 93.75 320 CYS A O 1
ATOM 2520 N N . PHE A 1 321 ? 25.141 -11.094 -0.057 1 95.5 321 PHE A N 1
ATOM 2521 C CA . PHE A 1 321 ? 25.516 -12.078 0.958 1 95.5 321 PHE A CA 1
ATOM 2522 C C . PHE A 1 321 ? 24.281 -12.625 1.661 1 95.5 321 PHE A C 1
ATOM 2524 O O . PHE A 1 321 ? 24.156 -13.836 1.83 1 95.5 321 PHE A O 1
ATOM 2531 N N . GLU A 1 322 ? 23.453 -11.766 2.072 1 95.94 322 GLU A N 1
ATOM 2532 C CA . GLU A 1 322 ? 22.266 -12.172 2.818 1 95.94 322 GLU A CA 1
ATOM 2533 C C . GLU A 1 322 ? 21.297 -12.969 1.938 1 95.94 322 GLU A C 1
ATOM 2535 O O . GLU A 1 322 ? 20.688 -13.938 2.395 1 95.94 322 GLU A O 1
ATOM 2540 N N . LEU A 1 323 ? 21.125 -12.555 0.687 1 96.88 323 LEU A N 1
ATOM 2541 C CA . LEU A 1 323 ? 20.328 -13.328 -0.26 1 96.88 323 LEU A CA 1
ATOM 2542 C C . LEU A 1 323 ? 20.891 -14.734 -0.421 1 96.88 323 LEU A C 1
ATOM 2544 O O . LEU A 1 323 ? 20.125 -15.711 -0.452 1 96.88 323 LEU A O 1
ATOM 2548 N N . ALA A 1 324 ? 22.188 -14.805 -0.507 1 97.44 324 ALA A N 1
ATOM 2549 C CA . ALA A 1 324 ? 22.859 -16.078 -0.698 1 97.44 324 ALA A CA 1
ATOM 2550 C C . ALA A 1 324 ? 22.609 -17.016 0.481 1 97.44 324 ALA A C 1
ATOM 2552 O O . ALA A 1 324 ? 22.375 -18.219 0.293 1 97.44 324 ALA A O 1
ATOM 2553 N N . ARG A 1 325 ? 22.688 -16.5 1.631 1 96.75 325 ARG A N 1
ATOM 2554 C CA . ARG A 1 325 ? 22.469 -17.297 2.832 1 96.75 325 ARG A CA 1
ATOM 2555 C C . ARG A 1 325 ? 21.078 -17.922 2.826 1 96.75 325 ARG A C 1
ATOM 2557 O O . ARG A 1 325 ? 20.906 -19.078 3.221 1 96.75 325 ARG A O 1
ATOM 2564 N N . ILE A 1 326 ? 20.094 -17.188 2.436 1 97.38 326 ILE A N 1
ATOM 2565 C CA . ILE A 1 326 ? 18.734 -17.703 2.402 1 97.38 326 ILE A CA 1
ATOM 2566 C C . ILE A 1 326 ? 18.609 -18.781 1.322 1 97.38 326 ILE A C 1
ATOM 2568 O O . ILE A 1 326 ? 18.016 -19.828 1.552 1 97.38 326 ILE A O 1
ATOM 2572 N N . HIS A 1 327 ? 19.156 -18.531 0.104 1 97.44 327 HIS A N 1
ATOM 2573 C CA . HIS A 1 327 ? 19.156 -19.531 -0.959 1 97.44 327 HIS A CA 1
ATOM 2574 C C . HIS A 1 327 ? 19.828 -20.812 -0.5 1 97.44 327 HIS A C 1
ATOM 2576 O O . HIS A 1 327 ? 19.359 -21.906 -0.824 1 97.44 327 HIS A O 1
ATOM 2582 N N . MET A 1 328 ? 20.938 -20.656 0.238 1 96.69 328 MET A N 1
ATOM 2583 C CA . MET A 1 328 ? 21.641 -21.828 0.772 1 96.69 328 MET A CA 1
ATOM 2584 C C . MET A 1 328 ? 20.734 -22.625 1.708 1 96.69 328 MET A C 1
ATOM 2586 O O . MET A 1 328 ? 20.688 -23.844 1.631 1 96.69 328 MET A O 1
ATOM 2590 N N . GLY A 1 329 ? 20.016 -21.906 2.516 1 95.38 329 GLY A N 1
ATOM 2591 C CA . GLY A 1 329 ? 19.109 -22.547 3.449 1 95.38 329 GLY A CA 1
ATOM 2592 C C . GLY A 1 329 ? 17.969 -23.281 2.762 1 95.38 329 GLY A C 1
ATOM 2593 O O . GLY A 1 329 ? 17.438 -24.25 3.314 1 95.38 329 GLY A O 1
ATOM 2594 N N . ILE A 1 330 ? 17.625 -22.828 1.614 1 95.56 330 ILE A N 1
ATOM 2595 C CA . ILE A 1 330 ? 16.547 -23.453 0.858 1 95.56 330 ILE A CA 1
ATOM 2596 C C . ILE A 1 330 ? 17.125 -24.453 -0.133 1 95.56 330 ILE A C 1
ATOM 2598 O O . ILE A 1 330 ? 16.391 -25.031 -0.949 1 95.56 330 ILE A O 1
ATOM 2602 N N . LYS A 1 331 ? 18.516 -24.625 -0.179 1 95.69 331 LYS A N 1
ATOM 2603 C CA . LYS A 1 331 ? 19.281 -25.594 -0.949 1 95.69 331 LYS A CA 1
ATOM 2604 C C . LYS A 1 331 ? 19.344 -25.219 -2.424 1 95.69 331 LYS A C 1
ATOM 2606 O O . LYS A 1 331 ? 19.359 -26.078 -3.299 1 95.69 331 LYS A O 1
ATOM 2611 N N . GLU A 1 332 ? 19.141 -23.984 -2.717 1 96.06 332 GLU A N 1
ATOM 2612 C CA . GLU A 1 332 ? 19.422 -23.422 -4.039 1 96.06 332 GLU A CA 1
ATOM 2613 C C . GLU A 1 332 ? 20.891 -23.016 -4.168 1 96.06 332 GLU A C 1
ATOM 2615 O O . GLU A 1 332 ? 21.203 -21.844 -4.301 1 96.06 332 GLU A O 1
ATOM 2620 N N . TYR A 1 333 ? 21.766 -23.953 -4.254 1 97.62 333 TYR A N 1
ATOM 2621 C CA . TYR A 1 333 ? 23.203 -23.75 -4.082 1 97.62 333 TYR A CA 1
ATOM 2622 C C . TYR A 1 333 ? 23.797 -23 -5.262 1 97.62 333 TYR A C 1
ATOM 2624 O O . TYR A 1 333 ? 24.688 -22.172 -5.09 1 97.62 333 TYR A O 1
ATOM 2632 N N . ASP A 1 334 ? 23.359 -23.234 -6.465 1 97.94 334 ASP A N 1
ATOM 2633 C CA . ASP A 1 334 ? 23.906 -22.531 -7.629 1 97.94 334 ASP A CA 1
ATOM 2634 C C . ASP A 1 334 ? 23.688 -21.031 -7.527 1 97.94 334 ASP A C 1
ATOM 2636 O O . ASP A 1 334 ? 24.609 -20.25 -7.746 1 97.94 334 ASP A O 1
ATOM 2640 N N . THR A 1 335 ? 22.469 -20.75 -7.219 1 97.62 335 THR A N 1
ATOM 2641 C CA . THR A 1 335 ? 22.141 -19.344 -7.066 1 97.62 335 THR A CA 1
ATOM 2642 C C . THR A 1 335 ? 22.922 -18.719 -5.902 1 97.62 335 THR A C 1
ATOM 2644 O O . THR A 1 335 ? 23.391 -17.594 -5.996 1 97.62 335 THR A O 1
ATOM 2647 N N . ALA A 1 336 ? 23 -19.484 -4.758 1 98.06 336 ALA A N 1
ATOM 2648 C CA . ALA A 1 336 ? 23.75 -19.016 -3.6 1 98.06 336 ALA A CA 1
ATOM 2649 C C . ALA A 1 336 ? 25.203 -18.719 -3.973 1 98.06 336 ALA A C 1
ATOM 2651 O O . ALA A 1 336 ? 25.75 -17.672 -3.609 1 98.06 336 ALA A O 1
ATOM 2652 N N . ILE A 1 337 ? 25.812 -19.594 -4.738 1 98.12 337 ILE A N 1
ATOM 2653 C CA . ILE A 1 337 ? 27.219 -19.453 -5.141 1 98.12 337 ILE A CA 1
ATOM 2654 C C . ILE A 1 337 ? 27.375 -18.172 -5.977 1 98.12 337 ILE A C 1
ATOM 2656 O O . ILE A 1 337 ? 28.297 -17.391 -5.742 1 98.12 337 ILE A O 1
ATOM 2660 N N . ALA A 1 338 ? 26.516 -18.016 -6.926 1 97.12 338 ALA A N 1
ATOM 2661 C CA . ALA A 1 338 ? 26.578 -16.812 -7.77 1 97.12 338 ALA A CA 1
ATOM 2662 C C . ALA A 1 338 ? 26.438 -15.547 -6.934 1 97.12 338 ALA A C 1
ATOM 2664 O O . ALA A 1 338 ? 27.141 -14.562 -7.18 1 97.12 338 ALA A O 1
ATOM 2665 N N . LEU A 1 339 ? 25.562 -15.57 -5.984 1 96.38 339 LEU A N 1
ATOM 2666 C CA . LEU A 1 339 ? 25.312 -14.414 -5.129 1 96.38 339 LEU A CA 1
ATOM 2667 C C . LEU A 1 339 ? 26.5 -14.164 -4.207 1 96.38 339 LEU A C 1
ATOM 2669 O O . LEU A 1 339 ? 26.891 -13.016 -3.98 1 96.38 339 LEU A O 1
ATOM 2673 N N . PHE A 1 340 ? 27.062 -15.227 -3.604 1 96.94 340 PHE A N 1
ATOM 2674 C CA . PHE A 1 340 ? 28.266 -15.062 -2.797 1 96.94 340 PHE A CA 1
ATOM 2675 C C . PHE A 1 340 ? 29.406 -14.477 -3.629 1 96.94 340 PHE A C 1
ATOM 2677 O O . PHE A 1 340 ? 30.156 -13.641 -3.145 1 96.94 340 PHE A O 1
ATOM 2684 N N . ALA A 1 341 ? 29.531 -14.93 -4.852 1 95.12 341 ALA A N 1
ATOM 2685 C CA . ALA A 1 341 ? 30.562 -14.383 -5.746 1 95.12 341 ALA A CA 1
ATOM 2686 C C . ALA A 1 341 ? 30.344 -12.891 -5.969 1 95.12 341 ALA A C 1
ATOM 2688 O O . ALA A 1 341 ? 31.297 -12.109 -5.973 1 95.12 341 ALA A O 1
ATOM 2689 N N . ASP A 1 342 ? 29.094 -12.555 -6.199 1 90.88 342 ASP A N 1
ATOM 2690 C CA . ASP A 1 342 ? 28.75 -11.148 -6.371 1 90.88 342 ASP A CA 1
ATOM 2691 C C . ASP A 1 342 ? 29.109 -10.344 -5.117 1 90.88 342 ASP A C 1
ATOM 2693 O O . ASP A 1 342 ? 29.578 -9.211 -5.215 1 90.88 342 ASP A O 1
ATOM 2697 N N . SER A 1 343 ? 28.781 -10.914 -3.977 1 92 343 SER A N 1
ATOM 2698 C CA . SER A 1 343 ? 29.125 -10.281 -2.713 1 92 343 SER A CA 1
ATOM 2699 C C . SER A 1 343 ? 30.625 -10.016 -2.623 1 92 343 SER A C 1
ATOM 2701 O O . SER A 1 343 ? 31.047 -8.906 -2.287 1 92 343 SER A O 1
ATOM 2703 N N . ASN A 1 344 ? 31.406 -10.992 -2.953 1 90.31 344 ASN A N 1
ATOM 2704 C CA . ASN A 1 344 ? 32.844 -10.883 -2.896 1 90.31 344 ASN A CA 1
ATOM 2705 C C . ASN A 1 344 ? 33.375 -9.852 -3.893 1 90.31 344 ASN A C 1
ATOM 2707 O O . ASN A 1 344 ? 34.344 -9.148 -3.613 1 90.31 344 ASN A O 1
ATOM 2711 N N . GLU A 1 345 ? 32.781 -9.758 -4.965 1 85.12 345 GLU A N 1
ATOM 2712 C CA . GLU A 1 345 ? 33.219 -8.867 -6.035 1 85.12 345 GLU A CA 1
ATOM 2713 C C . GLU A 1 345 ? 32.812 -7.422 -5.758 1 85.12 345 GLU A C 1
ATOM 2715 O O . GLU A 1 345 ? 33.594 -6.496 -6.035 1 85.12 345 GLU A O 1
ATOM 2720 N N . ASN A 1 346 ? 31.641 -7.195 -5.184 1 81.12 346 ASN A N 1
ATOM 2721 C CA . ASN A 1 346 ? 31.078 -5.852 -5.188 1 81.12 346 ASN A CA 1
ATOM 2722 C C . ASN A 1 346 ? 31.047 -5.246 -3.785 1 81.12 346 ASN A C 1
ATOM 2724 O O . ASN A 1 346 ? 30.906 -4.035 -3.629 1 81.12 346 ASN A O 1
ATOM 2728 N N . CYS A 1 347 ? 31.109 -6.051 -2.824 1 82.56 347 CYS A N 1
ATOM 2729 C CA . CYS A 1 347 ? 31.109 -5.512 -1.468 1 82.56 347 CYS A CA 1
ATOM 2730 C C . CYS A 1 347 ? 32.5 -5.645 -0.828 1 82.56 347 CYS A C 1
ATOM 2732 O O . CYS A 1 347 ? 33.281 -4.699 -0.844 1 82.56 347 CYS A O 1
ATOM 2734 N N . ALA A 1 348 ? 32.812 -6.828 -0.24 1 81.25 348 ALA A N 1
ATOM 2735 C CA . ALA A 1 348 ? 34.125 -7.07 0.33 1 81.25 348 ALA A CA 1
ATOM 2736 C C . ALA A 1 348 ? 34.5 -8.547 0.223 1 81.25 348 ALA A C 1
ATOM 2738 O O . ALA A 1 348 ? 33.656 -9.422 0.308 1 81.25 348 ALA A O 1
ATOM 2739 N N . ASP A 1 349 ? 35.688 -8.68 -0.016 1 86.94 349 ASP A N 1
ATOM 2740 C CA . ASP A 1 349 ? 36.25 -10.023 0.044 1 86.94 349 ASP A CA 1
ATOM 2741 C C . ASP A 1 349 ? 36.344 -10.516 1.487 1 86.94 349 ASP A C 1
ATOM 2743 O O . ASP A 1 349 ? 37.219 -10.07 2.236 1 86.94 349 ASP A O 1
ATOM 2747 N N . HIS A 1 350 ? 35.438 -11.414 1.854 1 92.44 350 HIS A N 1
ATOM 2748 C CA . HIS A 1 350 ? 35.312 -11.805 3.254 1 92.44 350 HIS A CA 1
ATOM 2749 C C . HIS A 1 350 ? 35.469 -13.312 3.42 1 92.44 350 HIS A C 1
ATOM 2751 O O . HIS A 1 350 ? 34.969 -14.086 2.602 1 92.44 350 HIS A O 1
ATOM 2757 N N . HIS A 1 351 ? 36.156 -13.719 4.453 1 95.88 351 HIS A N 1
ATOM 2758 C CA . HIS A 1 351 ? 36.469 -15.125 4.672 1 95.88 351 HIS A CA 1
ATOM 2759 C C . HIS A 1 351 ? 35.188 -15.945 4.887 1 95.88 351 HIS A C 1
ATOM 2761 O O . HIS A 1 351 ? 35.094 -17.094 4.449 1 95.88 351 HIS A O 1
ATOM 2767 N N . VAL A 1 352 ? 34.219 -15.344 5.531 1 96.62 352 VAL A N 1
ATOM 2768 C CA . VAL A 1 352 ? 32.969 -16.047 5.805 1 96.62 352 VAL A CA 1
ATOM 2769 C C . VAL A 1 352 ? 32.219 -16.328 4.492 1 96.62 352 VAL A C 1
ATOM 2771 O O . VAL A 1 352 ? 31.625 -17.391 4.332 1 96.62 352 VAL A O 1
ATOM 2774 N N . THR A 1 353 ? 32.25 -15.352 3.586 1 97.25 353 THR A N 1
ATOM 2775 C CA . THR A 1 353 ? 31.609 -15.523 2.291 1 97.25 353 THR A CA 1
ATOM 2776 C C . THR A 1 353 ? 32.25 -16.688 1.52 1 97.25 353 THR A C 1
ATOM 2778 O O . THR A 1 353 ? 31.531 -17.516 0.957 1 97.25 353 THR A O 1
ATOM 2781 N N . TRP A 1 354 ? 33.531 -16.719 1.497 1 97.31 354 TRP A N 1
ATOM 2782 C CA . TRP A 1 354 ? 34.219 -17.812 0.844 1 97.31 354 TRP A CA 1
ATOM 2783 C C . TRP A 1 354 ? 33.906 -19.141 1.511 1 97.31 354 TRP A C 1
ATOM 2785 O O . TRP A 1 354 ? 33.719 -20.156 0.833 1 97.31 354 TRP A O 1
ATOM 2795 N N . HIS A 1 355 ? 33.906 -19.109 2.846 1 98.06 355 HIS A N 1
ATOM 2796 C CA . HIS A 1 355 ? 33.562 -20.328 3.582 1 98.06 355 HIS A CA 1
ATOM 2797 C C . HIS A 1 355 ? 32.188 -20.828 3.18 1 98.06 355 HIS A C 1
ATOM 2799 O O . HIS A 1 355 ? 32.031 -22.016 2.891 1 98.06 355 HIS A O 1
ATOM 2805 N N . ASN A 1 356 ? 31.234 -19.969 3.17 1 97.94 356 ASN A N 1
ATOM 2806 C CA . ASN A 1 356 ? 29.859 -20.344 2.824 1 97.94 356 ASN A CA 1
ATOM 2807 C C . ASN A 1 356 ? 29.766 -20.844 1.382 1 97.94 356 ASN A C 1
ATOM 2809 O O . ASN A 1 356 ? 29.016 -21.766 1.086 1 97.94 356 ASN A O 1
ATOM 2813 N N . MET A 1 357 ? 30.484 -20.203 0.516 1 97.81 357 MET A N 1
ATOM 2814 C CA . MET A 1 357 ? 30.547 -20.672 -0.868 1 97.81 357 MET A CA 1
ATOM 2815 C C . MET A 1 357 ? 31.094 -22.094 -0.942 1 97.81 357 MET A C 1
ATOM 2817 O O . MET A 1 357 ? 30.594 -22.906 -1.705 1 97.81 357 MET A O 1
ATOM 2821 N N . GLY A 1 358 ? 32.156 -22.312 -0.179 1 97.88 358 GLY A N 1
ATOM 2822 C CA . GLY A 1 358 ? 32.688 -23.656 -0.095 1 97.88 358 GLY A CA 1
ATOM 2823 C C . GLY A 1 358 ? 31.688 -24.688 0.368 1 97.88 358 GLY A C 1
ATOM 2824 O O . GLY A 1 358 ? 31.609 -25.781 -0.195 1 97.88 358 GLY A O 1
ATOM 2825 N N . MET A 1 359 ? 30.953 -24.328 1.352 1 97.81 359 MET A N 1
ATOM 2826 C CA . MET A 1 359 ? 29.906 -25.219 1.851 1 97.81 359 MET A CA 1
ATOM 2827 C C . MET A 1 359 ? 28.891 -25.531 0.753 1 97.81 359 MET A C 1
ATOM 2829 O O . MET A 1 359 ? 28.453 -26.688 0.628 1 97.81 359 MET A O 1
ATOM 2833 N N . CYS A 1 360 ? 28.484 -24.562 -0.001 1 98.19 360 CYS A N 1
ATOM 2834 C CA . CYS A 1 360 ? 27.547 -24.781 -1.094 1 98.19 360 CYS A CA 1
ATOM 2835 C C . CYS A 1 360 ? 28.109 -25.766 -2.113 1 98.19 360 CYS A C 1
ATOM 2837 O O . CYS A 1 360 ? 27.406 -26.688 -2.549 1 98.19 360 CYS A O 1
ATOM 2839 N N . TYR A 1 361 ? 29.375 -25.609 -2.463 1 97.81 361 TYR A N 1
ATOM 2840 C CA . TYR A 1 361 ? 30.016 -26.547 -3.381 1 97.81 361 TYR A CA 1
ATOM 2841 C C . TYR A 1 361 ? 30.062 -27.953 -2.799 1 97.81 361 TYR A C 1
ATOM 2843 O O . TYR A 1 361 ? 29.859 -28.938 -3.52 1 97.81 361 TYR A O 1
ATOM 2851 N N . GLU A 1 362 ? 30.391 -28.016 -1.536 1 97 362 GLU A N 1
ATOM 2852 C CA . GLU A 1 362 ? 30.422 -29.312 -0.864 1 97 362 GLU A CA 1
ATOM 2853 C C . GLU A 1 362 ? 29.062 -30.016 -0.952 1 97 362 GLU A C 1
ATOM 2855 O O . GLU A 1 362 ? 29 -31.203 -1.264 1 97 362 GLU A O 1
ATOM 2860 N N . TYR A 1 363 ? 28.016 -29.281 -0.679 1 96.38 363 TYR A N 1
ATOM 2861 C CA . TYR A 1 363 ? 26.672 -29.859 -0.686 1 96.38 363 TYR A CA 1
ATOM 2862 C C . TYR A 1 363 ? 26.266 -30.266 -2.094 1 96.38 363 TYR A C 1
ATOM 2864 O O . TYR A 1 363 ? 25.469 -31.203 -2.27 1 96.38 363 TYR A O 1
ATOM 2872 N N . LYS A 1 364 ? 26.891 -29.641 -3.031 1 96.81 364 LYS A N 1
ATOM 2873 C CA . LYS A 1 364 ? 26.625 -30 -4.426 1 96.81 364 LYS A CA 1
ATOM 2874 C C . LYS A 1 364 ? 27.5 -31.172 -4.863 1 96.81 364 LYS A C 1
ATOM 2876 O O . LYS A 1 364 ? 27.344 -31.688 -5.973 1 96.81 364 LYS A O 1
ATOM 2881 N N . GLY A 1 365 ? 28.516 -31.516 -4.008 1 95.19 365 GLY A N 1
ATOM 2882 C CA . GLY A 1 365 ? 29.422 -32.625 -4.32 1 95.19 365 GLY A CA 1
ATOM 2883 C C . GLY A 1 365 ? 30.641 -32.156 -5.113 1 95.19 365 GLY A C 1
ATOM 2884 O O . GLY A 1 365 ? 31.422 -33 -5.57 1 95.19 365 GLY A O 1
ATOM 2885 N N . ASP A 1 366 ? 30.766 -30.969 -5.367 1 96.44 366 ASP A N 1
ATOM 2886 C CA . ASP A 1 366 ? 31.953 -30.422 -6.035 1 96.44 366 ASP A CA 1
ATOM 2887 C C . ASP A 1 366 ? 33.062 -30.141 -5.035 1 96.44 366 ASP A C 1
ATOM 2889 O O . ASP A 1 366 ? 33.344 -29 -4.688 1 96.44 366 ASP A O 1
ATOM 2893 N N . LEU A 1 367 ? 33.781 -31.078 -4.664 1 95.5 367 LEU A N 1
ATOM 2894 C CA . LEU A 1 367 ? 34.75 -31.031 -3.568 1 95.5 367 LEU A CA 1
ATOM 2895 C C . LEU A 1 367 ? 35.969 -30.219 -3.951 1 95.5 367 LEU A C 1
ATOM 2897 O O . LEU A 1 367 ? 36.562 -29.562 -3.098 1 95.5 367 LEU A O 1
ATOM 2901 N N . GLU A 1 368 ? 36.375 -30.25 -5.238 1 95.81 368 GLU A N 1
ATOM 2902 C CA . GLU A 1 368 ? 37.531 -29.484 -5.691 1 95.81 368 GLU A CA 1
ATOM 2903 C C . GLU A 1 368 ? 37.312 -27.984 -5.473 1 95.81 368 GLU A C 1
ATOM 2905 O O . GLU A 1 368 ? 38.156 -27.297 -4.902 1 95.81 368 GLU A O 1
ATOM 2910 N N . ASN A 1 369 ? 36.188 -27.562 -5.969 1 97.38 369 ASN A N 1
ATOM 2911 C CA . ASN A 1 369 ? 35.875 -26.141 -5.789 1 97.38 369 ASN A CA 1
ATOM 2912 C C . ASN A 1 369 ? 35.656 -25.812 -4.32 1 97.38 369 ASN A C 1
ATOM 2914 O O . ASN A 1 369 ? 35.969 -24.703 -3.873 1 97.38 369 ASN A O 1
ATOM 2918 N N . ALA A 1 370 ? 35.094 -26.719 -3.521 1 97.75 370 ALA A N 1
ATOM 2919 C CA . ALA A 1 370 ? 34.906 -26.5 -2.086 1 97.75 370 ALA A CA 1
ATOM 2920 C C . ALA A 1 370 ? 36.25 -26.25 -1.406 1 97.75 370 ALA A C 1
ATOM 2922 O O . ALA A 1 370 ? 36.406 -25.281 -0.655 1 97.75 370 ALA A O 1
ATOM 2923 N N . LYS A 1 371 ? 37.188 -27.094 -1.788 1 96.5 371 LYS A N 1
ATOM 2924 C CA . LYS A 1 371 ? 38.5 -26.969 -1.224 1 96.5 371 LYS A CA 1
ATOM 2925 C C . LYS A 1 371 ? 39.125 -25.609 -1.575 1 96.5 371 LYS A C 1
ATOM 2927 O O . LYS A 1 371 ? 39.75 -24.969 -0.725 1 96.5 371 LYS A O 1
ATOM 2932 N N . ARG A 1 372 ? 39 -25.266 -2.783 1 97.25 372 ARG A N 1
ATOM 2933 C CA . ARG A 1 372 ? 39.531 -23.984 -3.229 1 97.25 372 ARG A CA 1
ATOM 2934 C C . ARG A 1 372 ? 38.938 -22.828 -2.42 1 97.25 372 ARG A C 1
ATOM 2936 O O . ARG A 1 372 ? 39.656 -21.906 -2.027 1 97.25 372 ARG A O 1
ATOM 2943 N N . CYS A 1 373 ? 37.688 -22.875 -2.191 1 97.75 373 CYS A N 1
ATOM 2944 C C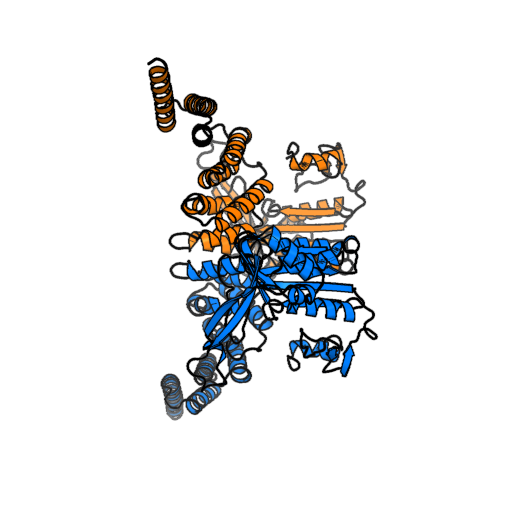A . CYS A 1 373 ? 37 -21.828 -1.454 1 97.75 373 CYS A CA 1
ATOM 2945 C C . CYS A 1 373 ? 37.469 -21.781 -0.002 1 97.75 373 CYS A C 1
ATOM 2947 O O . CYS A 1 373 ? 37.688 -20.703 0.55 1 97.75 373 CYS A O 1
ATOM 2949 N N . TYR A 1 374 ? 37.531 -22.969 0.649 1 97.5 374 TYR A N 1
ATOM 2950 C CA . TYR A 1 374 ? 38.031 -23 2.027 1 97.5 374 TYR A CA 1
ATOM 2951 C C . TYR A 1 374 ? 39.438 -22.469 2.135 1 97.5 374 TYR A C 1
ATOM 2953 O O . TYR A 1 374 ? 39.781 -21.781 3.098 1 97.5 374 TYR A O 1
ATOM 2961 N N . LEU A 1 375 ? 40.25 -22.781 1.119 1 97.5 375 LEU A N 1
ATOM 2962 C CA . LEU A 1 375 ? 41.625 -22.266 1.104 1 97.5 375 LEU A CA 1
ATOM 2963 C C . LEU A 1 375 ? 41.625 -20.75 0.979 1 97.5 375 LEU A C 1
ATOM 2965 O O . LEU A 1 375 ? 42.406 -20.078 1.647 1 97.5 375 LEU A O 1
ATOM 2969 N N . LYS A 1 376 ? 40.812 -20.281 0.133 1 97.25 376 LYS A N 1
ATOM 2970 C CA . LYS A 1 376 ? 40.719 -18.828 -0.005 1 97.25 376 LYS A CA 1
ATOM 2971 C C . LYS A 1 376 ? 40.219 -18.188 1.294 1 97.25 376 LYS A C 1
ATOM 2973 O O . LYS A 1 376 ? 40.688 -17.094 1.653 1 97.25 376 LYS A O 1
ATOM 2978 N N . SER A 1 377 ? 39.25 -18.75 1.96 1 97.62 377 SER A N 1
ATOM 2979 C CA . SER A 1 377 ? 38.781 -18.281 3.264 1 97.62 377 SER A CA 1
ATOM 2980 C C . SER A 1 377 ? 39.938 -18.188 4.254 1 97.62 377 SER A C 1
ATOM 2982 O O . SER A 1 377 ? 40.062 -17.172 4.957 1 97.62 377 SER A O 1
ATOM 2984 N N . LEU A 1 378 ? 40.781 -19.141 4.238 1 96.62 378 LEU A N 1
ATOM 2985 C CA . LEU A 1 378 ? 41.875 -19.203 5.18 1 96.62 378 LEU A CA 1
ATOM 2986 C C . LEU A 1 378 ? 43 -18.266 4.77 1 96.62 378 LEU A C 1
ATOM 2988 O O . LEU A 1 378 ? 43.812 -17.859 5.605 1 96.62 378 LEU A O 1
ATOM 2992 N N . GLU A 1 379 ? 43.156 -17.953 3.504 1 97.19 379 GLU A N 1
ATOM 2993 C CA . GLU A 1 379 ? 44.094 -16.922 3.057 1 97.19 379 GLU A CA 1
ATOM 2994 C C . GLU A 1 379 ? 43.75 -15.57 3.662 1 97.19 379 GLU A C 1
ATOM 2996 O O . GLU A 1 379 ? 44.656 -14.789 4 1 97.19 379 GLU A O 1
ATOM 3001 N N . ILE A 1 380 ? 42.5 -15.305 3.721 1 96.38 380 ILE A N 1
ATOM 3002 C CA . ILE A 1 380 ? 42.031 -14.031 4.234 1 96.38 380 ILE A CA 1
ATOM 3003 C C . ILE A 1 380 ? 42.125 -14.023 5.762 1 96.38 380 ILE A C 1
ATOM 3005 O O . ILE A 1 380 ? 42.562 -13.055 6.363 1 96.38 380 ILE A O 1
ATOM 3009 N N . LYS A 1 381 ? 41.688 -15.156 6.418 1 97.38 381 LYS A N 1
ATOM 3010 C CA . LYS A 1 381 ? 41.75 -15.32 7.867 1 97.38 381 LYS A CA 1
ATOM 3011 C C . LYS A 1 381 ? 42.281 -16.703 8.242 1 97.38 381 LYS A C 1
ATOM 3013 O O . LYS A 1 381 ? 41.5 -17.609 8.555 1 97.38 381 LYS A O 1
ATOM 3018 N N . PRO A 1 382 ? 43.469 -16.766 8.438 1 96.69 382 PRO A N 1
ATOM 3019 C CA . PRO A 1 382 ? 44.125 -18.047 8.68 1 96.69 382 PRO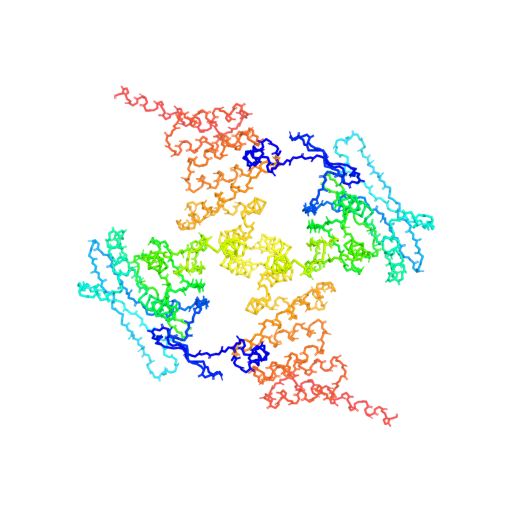 A CA 1
ATOM 3020 C C . PRO A 1 382 ? 43.625 -18.734 9.953 1 96.69 382 PRO A C 1
ATOM 3022 O O . PRO A 1 382 ? 43.719 -19.953 10.07 1 96.69 382 PRO A O 1
ATOM 3025 N N . SER A 1 383 ? 43.094 -18.031 10.836 1 96.12 383 SER A N 1
ATOM 3026 C CA . SER A 1 383 ? 42.688 -18.578 12.125 1 96.12 383 SER A CA 1
ATOM 3027 C C . SER A 1 383 ? 41.219 -19.016 12.102 1 96.12 383 SER A C 1
ATOM 3029 O O . SER A 1 383 ? 40.688 -19.422 13.133 1 96.12 383 SER A O 1
ATOM 3031 N N . TYR A 1 384 ? 40.656 -18.938 11.008 1 96.94 384 TYR A N 1
ATOM 3032 C CA . TYR A 1 384 ? 39.25 -19.234 10.938 1 96.94 384 TYR A CA 1
ATOM 3033 C C . TYR A 1 384 ? 39 -20.734 11.102 1 96.94 384 TYR A C 1
ATOM 3035 O O . TYR A 1 384 ? 39.125 -21.5 10.148 1 96.94 384 TYR A O 1
ATOM 3043 N N . ARG A 1 385 ? 38.438 -21.156 12.219 1 96.31 385 ARG A N 1
ATOM 3044 C CA . ARG A 1 385 ? 38.375 -22.547 12.648 1 96.31 385 ARG A CA 1
ATOM 3045 C C . ARG A 1 385 ? 37.406 -23.344 11.773 1 96.31 385 ARG A C 1
ATOM 3047 O O . ARG A 1 385 ? 37.656 -24.516 11.453 1 96.31 385 ARG A O 1
ATOM 3054 N N . GLU A 1 386 ? 36.375 -22.703 11.398 1 96.5 386 GLU A N 1
ATOM 3055 C CA . GLU A 1 386 ? 35.344 -23.391 10.648 1 96.5 386 GLU A CA 1
ATOM 3056 C C . GLU A 1 386 ? 35.875 -23.922 9.32 1 96.5 386 GLU A C 1
ATOM 3058 O O . GLU A 1 386 ? 35.625 -25.062 8.945 1 96.5 386 GLU A O 1
ATOM 3063 N N . SER A 1 387 ? 36.594 -23.156 8.633 1 96.69 387 SER A N 1
ATOM 3064 C CA . SER A 1 387 ? 37.156 -23.547 7.344 1 96.69 387 SER A CA 1
ATOM 3065 C C . SER A 1 387 ? 38.25 -24.594 7.516 1 96.69 387 SER A C 1
ATOM 3067 O O . SER A 1 387 ? 38.438 -25.469 6.668 1 96.69 387 SER A O 1
ATOM 3069 N N . LYS A 1 388 ? 39 -24.5 8.555 1 96 388 LYS A N 1
ATOM 3070 C CA . LYS A 1 388 ? 40.031 -25.484 8.844 1 96 388 LYS A CA 1
ATOM 3071 C C . LYS A 1 388 ? 39.406 -26.875 9.039 1 96 388 LYS A C 1
ATOM 3073 O O . LYS A 1 388 ? 39.938 -27.859 8.523 1 96 388 LYS A O 1
ATOM 3078 N N . LEU A 1 389 ? 38.406 -26.844 9.805 1 96.31 389 LEU A N 1
ATOM 3079 C CA . LEU A 1 389 ? 37.75 -28.094 10.078 1 96.31 389 LEU A CA 1
ATOM 3080 C C . LEU A 1 389 ? 37.219 -28.734 8.797 1 96.31 389 LEU A C 1
ATOM 3082 O O . LEU A 1 389 ? 37.344 -29.953 8.609 1 96.31 389 LEU A O 1
ATOM 3086 N N . LYS A 1 390 ? 36.656 -27.938 7.98 1 96.19 390 LYS A N 1
ATOM 3087 C CA . LYS A 1 390 ? 36.094 -28.422 6.723 1 96.19 390 LYS A CA 1
ATOM 3088 C C . LYS A 1 390 ? 37.219 -28.969 5.816 1 96.19 390 LYS A C 1
ATOM 3090 O O . LYS A 1 390 ? 37.031 -30.031 5.195 1 96.19 390 LYS A O 1
ATOM 3095 N N . LEU A 1 391 ? 38.312 -28.328 5.754 1 94.25 391 LEU A N 1
ATOM 3096 C CA . LEU A 1 391 ? 39.438 -28.75 4.918 1 94.25 391 LEU A CA 1
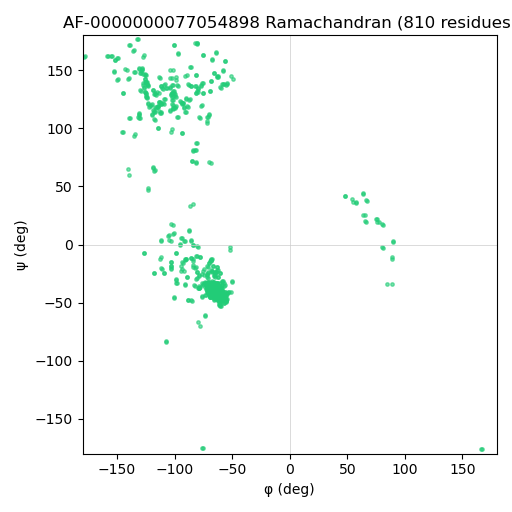ATOM 3097 C C . LEU A 1 391 ? 40.031 -30.062 5.426 1 94.25 391 LEU A C 1
ATOM 3099 O O . LEU A 1 391 ? 40.375 -30.938 4.633 1 94.25 391 LEU A O 1
ATOM 3103 N N . ASN A 1 392 ? 40.125 -30.125 6.676 1 92.69 392 ASN A N 1
ATOM 3104 C CA . ASN A 1 392 ? 40.656 -31.344 7.281 1 92.69 392 ASN A CA 1
ATOM 3105 C C . ASN A 1 392 ? 39.75 -32.562 6.992 1 92.69 392 ASN A C 1
ATOM 3107 O O . ASN A 1 392 ? 40.25 -33.656 6.723 1 92.69 392 ASN A O 1
ATOM 3111 N N . LYS A 1 393 ? 38.531 -32.312 7.094 1 92.12 393 LYS A N 1
ATOM 3112 C CA . LYS A 1 393 ? 37.562 -33.375 6.824 1 92.12 393 LYS A CA 1
ATOM 3113 C C . LYS A 1 393 ? 37.625 -33.812 5.367 1 92.12 393 LYS A C 1
ATOM 3115 O O . LYS A 1 393 ? 37.594 -35 5.078 1 92.12 393 LYS A O 1
ATOM 3120 N N . LEU A 1 394 ? 37.781 -32.906 4.43 1 91 394 LEU A N 1
ATOM 3121 C CA . LEU A 1 394 ? 37.812 -33.219 3.006 1 91 394 LEU A CA 1
ATOM 3122 C C . LEU A 1 394 ? 39.094 -33.938 2.639 1 91 394 LEU A C 1
ATOM 3124 O O . LEU A 1 394 ? 39.094 -34.781 1.739 1 91 394 LEU A O 1
ATOM 3128 N N . THR A 1 395 ? 40.188 -33.625 3.312 1 84.62 395 THR A N 1
ATOM 3129 C CA . THR A 1 395 ? 41.469 -34.25 3.045 1 84.62 395 THR A CA 1
ATOM 3130 C C . THR A 1 395 ? 41.5 -35.656 3.621 1 84.62 395 THR A C 1
ATOM 3132 O O . THR A 1 395 ? 42.125 -36.562 3.039 1 84.62 395 THR A O 1
ATOM 3135 N N . SER A 1 396 ? 40.844 -35.844 4.715 1 82.19 396 SER A N 1
ATOM 3136 C CA . SER A 1 396 ? 40.781 -37.156 5.324 1 82.19 396 SER A CA 1
ATOM 3137 C C . SER A 1 396 ? 39.906 -38.125 4.512 1 82.19 396 SER A C 1
ATOM 3139 O O . SER A 1 396 ? 40.219 -39.281 4.391 1 82.19 396 SER A O 1
ATOM 3141 N N . GLU A 1 397 ? 38.938 -37.656 3.938 1 72.19 397 GLU A N 1
ATOM 3142 C CA . GLU A 1 397 ? 38.031 -38.469 3.135 1 72.19 397 GLU A CA 1
ATOM 3143 C C . GLU A 1 397 ? 38.688 -38.906 1.821 1 72.19 397 GLU A C 1
ATOM 3145 O O . GLU A 1 397 ? 38.531 -40.031 1.36 1 72.19 397 GLU A O 1
ATOM 3150 N N . VAL A 1 398 ? 39.438 -38.094 1.191 1 62.66 398 VAL A N 1
ATOM 3151 C CA . VAL A 1 398 ? 40.156 -38.438 -0.028 1 62.66 398 VAL A CA 1
ATOM 3152 C C . VAL A 1 398 ? 41.25 -39.469 0.28 1 62.66 398 VAL A C 1
ATOM 3154 O O . VAL A 1 398 ? 41.438 -40.406 -0.495 1 62.66 398 VAL A O 1
ATOM 3157 N N . ARG A 1 399 ? 41.844 -39.438 1.483 1 60.59 399 ARG A N 1
ATOM 3158 C CA . ARG A 1 399 ? 42.844 -40.406 1.882 1 60.59 399 ARG A CA 1
ATOM 3159 C C . ARG A 1 399 ? 42.219 -41.781 2.133 1 60.59 399 ARG A C 1
ATOM 3161 O O . ARG A 1 399 ? 42.812 -42.812 1.789 1 60.59 399 ARG A O 1
ATOM 3168 N N . SER A 1 400 ? 41.062 -41.656 2.689 1 59.66 400 SER A N 1
ATOM 3169 C CA . SER A 1 400 ? 40.406 -42.938 2.967 1 59.66 400 SER A CA 1
ATOM 3170 C C . SER A 1 400 ? 39.906 -43.594 1.682 1 59.66 400 SER A C 1
ATOM 3172 O O . SER A 1 400 ? 40 -44.812 1.536 1 59.66 400 SER A O 1
ATOM 3174 N N . GLU A 1 401 ? 39.5 -42.844 0.736 1 57.97 401 GLU A N 1
ATOM 3175 C CA . GLU A 1 401 ? 39.062 -43.406 -0.531 1 57.97 401 GLU A CA 1
ATOM 3176 C C . GLU A 1 401 ? 40.25 -43.906 -1.354 1 57.97 401 GLU A C 1
ATOM 3178 O O . GLU A 1 401 ? 40.188 -44.938 -2.016 1 57.97 401 GLU A O 1
ATOM 3183 N N . SER A 1 402 ? 41.281 -43.125 -1.383 1 55.72 402 SER A N 1
ATOM 3184 C CA . SER A 1 402 ? 42.469 -43.594 -2.078 1 55.72 402 SER A CA 1
ATOM 3185 C C . SER A 1 402 ? 43.031 -44.844 -1.421 1 55.72 402 SER A C 1
ATOM 3187 O O . SER A 1 402 ? 43.531 -45.75 -2.107 1 55.72 402 SER A O 1
ATOM 3189 N N . ALA A 1 403 ? 43 -44.969 -0.241 1 54.72 403 ALA A N 1
ATOM 3190 C CA . ALA A 1 403 ? 43.469 -46.156 0.459 1 54.72 403 ALA A CA 1
ATOM 3191 C C . ALA A 1 403 ? 42.562 -47.375 0.178 1 54.72 403 ALA A C 1
ATOM 3193 O O . ALA A 1 403 ? 43.031 -48.5 0.028 1 54.72 403 ALA A O 1
ATOM 3194 N N . ALA A 1 404 ? 41.406 -47.125 0.019 1 54.72 404 ALA A N 1
ATOM 3195 C CA . ALA A 1 404 ? 40.469 -48.219 -0.227 1 54.72 404 ALA A CA 1
ATOM 3196 C C . ALA A 1 404 ? 40.656 -48.75 -1.638 1 54.72 404 ALA A C 1
ATOM 3198 O O . ALA A 1 404 ? 40.469 -49.969 -1.864 1 54.72 404 ALA A O 1
ATOM 3199 N N . SER A 1 405 ? 40.938 -47.906 -2.586 1 52.5 405 SER A N 1
ATOM 3200 C CA . SER A 1 405 ? 41.125 -48.344 -3.965 1 52.5 405 SER A CA 1
ATOM 3201 C C . SER A 1 405 ? 42.406 -49.125 -4.137 1 52.5 405 SER A C 1
ATOM 3203 O O . SER A 1 405 ? 42.625 -49.781 -5.148 1 52.5 405 SER A O 1
ATOM 3205 N N . THR A 1 406 ? 43.281 -48.781 -3.33 1 48.84 406 THR A N 1
ATOM 3206 C CA . THR A 1 406 ? 44.5 -49.531 -3.449 1 48.84 406 THR A CA 1
ATOM 3207 C C . THR A 1 406 ? 44.375 -50.906 -2.797 1 48.84 406 THR A C 1
ATOM 3209 O O . THR A 1 406 ? 45.25 -51.75 -2.922 1 48.84 406 THR A O 1
ATOM 3212 N N . VAL A 1 407 ? 43.344 -51.156 -2.064 1 40.44 407 VAL A N 1
ATOM 3213 C CA . VAL A 1 407 ? 43.25 -52.531 -1.58 1 40.44 407 VAL A CA 1
ATOM 3214 C C . VAL A 1 407 ? 42.375 -53.344 -2.523 1 40.44 407 VAL A C 1
ATOM 3216 O O . VAL A 1 407 ? 41.344 -52.844 -3.025 1 40.44 407 VAL A O 1
ATOM 3219 N N . MET B 1 1 ? -29.328 -0.535 -1.632 1 76.88 1 MET B N 1
ATOM 3220 C CA . MET B 1 1 ? -28.328 0.212 -2.389 1 76.88 1 MET B CA 1
ATOM 3221 C C . MET B 1 1 ? -28.969 1.331 -3.195 1 76.88 1 MET B C 1
ATOM 3223 O O . MET B 1 1 ? -28.484 2.461 -3.209 1 76.88 1 MET B O 1
ATOM 3227 N N . LYS B 1 2 ? -30.141 1.151 -3.641 1 80.56 2 LYS B N 1
ATOM 3228 C CA . LYS B 1 2 ? -30.844 2.094 -4.512 1 80.56 2 LYS B CA 1
ATOM 3229 C C . LYS B 1 2 ? -31.203 3.375 -3.76 1 80.56 2 LYS B C 1
ATOM 3231 O O . LYS B 1 2 ? -31.156 4.469 -4.328 1 80.56 2 LYS B O 1
ATOM 3236 N N . ALA B 1 3 ? -31.516 3.129 -2.516 1 76.81 3 ALA B N 1
ATOM 3237 C CA . ALA B 1 3 ? -32.031 4.254 -1.726 1 76.81 3 ALA B CA 1
ATOM 3238 C C . ALA B 1 3 ? -30.875 4.969 -1.009 1 76.81 3 ALA B C 1
ATOM 3240 O O . ALA B 1 3 ? -31.094 5.973 -0.326 1 76.81 3 ALA B O 1
ATOM 3241 N N . HIS B 1 4 ? -29.734 4.48 -1.296 1 76.38 4 HIS B N 1
ATOM 3242 C CA . HIS B 1 4 ? -28.625 5.055 -0.544 1 76.38 4 HIS B CA 1
ATOM 3243 C C . HIS B 1 4 ? -28.266 6.445 -1.062 1 76.38 4 HIS B C 1
ATOM 3245 O O . HIS B 1 4 ? -28.219 6.668 -2.273 1 76.38 4 HIS B O 1
ATOM 3251 N N . LYS B 1 5 ? -28 7.309 -0.123 1 76.12 5 LYS B N 1
ATOM 3252 C CA . LYS B 1 5 ? -27.75 8.719 -0.406 1 76.12 5 LYS B CA 1
ATOM 3253 C C . LYS B 1 5 ? -26.516 8.898 -1.279 1 76.12 5 LYS B C 1
ATOM 3255 O O . LYS B 1 5 ? -26.453 9.828 -2.086 1 76.12 5 LYS B O 1
ATOM 3260 N N . TRP B 1 6 ? -25.609 8.039 -1.206 1 75.62 6 TRP B N 1
ATOM 3261 C CA . TRP B 1 6 ? -24.359 8.172 -1.932 1 75.62 6 TRP B CA 1
ATOM 3262 C C . TRP B 1 6 ? -24.562 7.961 -3.428 1 75.62 6 TRP B C 1
ATOM 3264 O O . TRP B 1 6 ? -23.766 8.414 -4.242 1 75.62 6 TRP B O 1
ATOM 3274 N N . PHE B 1 7 ? -25.609 7.266 -3.74 1 85.5 7 PHE B N 1
ATOM 3275 C CA . PHE B 1 7 ? -25.859 6.988 -5.152 1 85.5 7 PHE B CA 1
ATOM 3276 C C . PHE B 1 7 ? -26.891 7.957 -5.719 1 85.5 7 PHE B C 1
ATOM 3278 O O . PHE B 1 7 ? -27.109 8 -6.93 1 85.5 7 PHE B O 1
ATOM 3285 N N . SER B 1 8 ? -27.484 8.758 -4.844 1 87.5 8 SER B N 1
ATOM 3286 C CA . SER B 1 8 ? -28.641 9.555 -5.219 1 87.5 8 SER B CA 1
ATOM 3287 C C . SER B 1 8 ? -28.328 10.484 -6.383 1 87.5 8 SER B C 1
ATOM 3289 O O . SER B 1 8 ? -29.094 10.578 -7.34 1 87.5 8 SER B O 1
ATOM 3291 N N . ASP B 1 9 ? -27.172 11.125 -6.277 1 89.62 9 ASP B N 1
ATOM 3292 C CA . ASP B 1 9 ? -26.812 12.07 -7.328 1 89.62 9 ASP B CA 1
ATOM 3293 C C . ASP B 1 9 ? -26.562 11.344 -8.656 1 89.62 9 ASP B C 1
ATOM 3295 O O . ASP B 1 9 ? -27.016 11.812 -9.711 1 89.62 9 ASP B O 1
ATOM 3299 N N . PHE B 1 10 ? -25.969 10.258 -8.625 1 92 10 PHE B N 1
ATOM 3300 C CA . PHE B 1 10 ? -25.625 9.516 -9.828 1 92 10 PHE B CA 1
ATOM 3301 C C . PHE B 1 10 ? -26.875 8.883 -10.445 1 92 10 PHE B C 1
ATOM 3303 O O . PHE B 1 10 ? -27 8.805 -11.672 1 92 10 PHE B O 1
ATOM 3310 N N . VAL B 1 11 ? -27.781 8.508 -9.594 1 92.25 11 VAL B N 1
ATOM 3311 C CA . VAL B 1 11 ? -29.047 7.945 -10.055 1 92.25 11 VAL B CA 1
ATOM 3312 C C . VAL B 1 11 ? -29.891 9.031 -10.719 1 92.25 11 VAL B C 1
ATOM 3314 O O . VAL B 1 11 ? -30.453 8.812 -11.797 1 92.25 11 VAL B O 1
ATOM 3317 N N . SER B 1 12 ? -29.859 10.156 -10.078 1 92.88 12 SER B N 1
ATOM 3318 C CA . SER B 1 12 ? -30.641 11.266 -10.602 1 92.88 12 SER B CA 1
ATOM 3319 C C . SER B 1 12 ? -30.109 11.742 -11.945 1 92.88 12 SER B C 1
ATOM 3321 O O . SER B 1 12 ? -30.875 12.164 -12.812 1 92.88 12 SER B O 1
ATOM 3323 N N . GLU B 1 13 ? -28.766 11.617 -12.094 1 94.25 13 GLU B N 1
ATOM 3324 C CA . GLU B 1 13 ? -28.109 12.031 -13.328 1 94.25 13 GLU B CA 1
ATOM 3325 C C . GLU B 1 13 ? -28.234 10.961 -14.406 1 94.25 13 GLU B C 1
ATOM 3327 O O . GLU B 1 13 ? -27.938 11.211 -15.578 1 94.25 13 GLU B O 1
ATOM 3332 N N . GLY B 1 14 ? -28.703 9.781 -14.023 1 91.31 14 GLY B N 1
ATOM 3333 C CA . GLY B 1 14 ? -28.891 8.688 -14.969 1 91.31 14 GLY B CA 1
ATOM 3334 C C . GLY B 1 14 ? -27.594 7.945 -15.281 1 91.31 14 GLY B C 1
ATOM 3335 O O . GLY B 1 14 ? -27.516 7.211 -16.266 1 91.31 14 GLY B O 1
ATOM 3336 N N . VAL B 1 15 ? -26.562 8.117 -14.43 1 92.69 15 VAL B N 1
ATOM 3337 C CA . VAL B 1 15 ? -25.25 7.527 -14.703 1 92.69 15 VAL B CA 1
ATOM 3338 C C . VAL B 1 15 ? -25.141 6.172 -14.016 1 92.69 15 VAL B C 1
ATOM 3340 O O . VAL B 1 15 ? -24.344 5.32 -14.422 1 92.69 15 VAL B O 1
ATOM 3343 N N . VAL B 1 16 ? -25.969 5.98 -13.008 1 94.19 16 VAL B N 1
ATOM 3344 C CA . VAL B 1 16 ? -25.969 4.715 -12.273 1 94.19 16 VAL B CA 1
ATOM 3345 C C . VAL B 1 16 ? -27.375 4.102 -12.297 1 94.19 16 VAL B C 1
ATOM 3347 O O . VAL B 1 16 ? -28.375 4.816 -12.18 1 94.19 16 VAL B O 1
ATOM 3350 N N . ASP B 1 17 ? -27.375 2.799 -12.516 1 95.69 17 ASP B N 1
ATOM 3351 C CA . ASP B 1 17 ? -28.594 2.006 -12.445 1 95.69 17 ASP B CA 1
ATOM 3352 C C . ASP B 1 17 ? -28.344 0.669 -11.75 1 95.69 17 ASP B C 1
ATOM 3354 O O . ASP B 1 17 ? -27.219 0.4 -11.297 1 95.69 17 ASP B O 1
ATOM 3358 N N . PHE B 1 18 ? -29.406 -0.045 -11.492 1 95.12 18 PHE B N 1
ATOM 3359 C CA . PHE B 1 18 ? -29.312 -1.294 -10.742 1 95.12 18 PHE B CA 1
ATOM 3360 C C . PHE B 1 18 ? -30 -2.426 -11.5 1 95.12 18 PHE B C 1
ATOM 3362 O O . PHE B 1 18 ? -30.906 -2.182 -12.297 1 95.12 18 PHE B O 1
ATOM 3369 N N . ALA B 1 19 ? -29.5 -3.645 -11.258 1 95.69 19 ALA B N 1
ATOM 3370 C CA . ALA B 1 19 ? -30.125 -4.82 -11.852 1 95.69 19 ALA B CA 1
ATOM 3371 C C . ALA B 1 19 ? -29.891 -6.059 -10.992 1 95.69 19 ALA B C 1
ATOM 3373 O O . ALA B 1 19 ? -28.922 -6.129 -10.242 1 95.69 19 ALA B O 1
ATOM 3374 N N . VAL B 1 20 ? -30.797 -6.965 -10.984 1 94.38 20 VAL B N 1
ATOM 3375 C CA . VAL B 1 20 ? -30.625 -8.312 -10.453 1 94.38 20 VAL B CA 1
ATOM 3376 C C . VAL B 1 20 ? -30.391 -9.289 -11.602 1 94.38 20 VAL B C 1
ATOM 3378 O O . VAL B 1 20 ? -31.219 -9.414 -12.508 1 94.38 20 VAL B O 1
ATOM 3381 N N . VAL B 1 21 ? -29.219 -9.836 -11.539 1 94.88 21 VAL B N 1
ATOM 3382 C CA . VAL B 1 21 ? -28.812 -10.656 -12.68 1 94.88 21 VAL B CA 1
ATOM 3383 C C . VAL B 1 21 ? -28.453 -12.062 -12.195 1 94.88 21 VAL B C 1
ATOM 3385 O O . VAL B 1 21 ? -27.703 -12.219 -11.219 1 94.88 21 VAL B O 1
ATOM 3388 N N . ASP B 1 22 ? -29.062 -13.078 -12.812 1 94.38 22 ASP B N 1
ATOM 3389 C CA . ASP B 1 22 ? -28.578 -14.453 -12.664 1 94.38 22 ASP B CA 1
ATOM 3390 C C . ASP B 1 22 ? -27.359 -14.711 -13.547 1 94.38 22 ASP B C 1
ATOM 3392 O O . ASP B 1 22 ? -27.5 -14.867 -14.766 1 94.38 22 ASP B O 1
ATOM 3396 N N . CYS B 1 23 ? -26.219 -14.859 -12.992 1 93.44 23 CYS B N 1
ATOM 3397 C CA . CYS B 1 23 ? -24.953 -14.93 -13.727 1 93.44 23 CYS B CA 1
ATOM 3398 C C . CYS B 1 23 ? -24.891 -16.188 -14.57 1 93.44 23 CYS B C 1
ATOM 3400 O O . CYS B 1 23 ? -24.078 -16.281 -15.5 1 93.44 23 CYS B O 1
ATOM 3402 N N . GLU B 1 24 ? -25.672 -17.094 -14.266 1 89.31 24 GLU B N 1
ATOM 3403 C CA . GLU B 1 24 ? -25.641 -18.344 -15.031 1 89.31 24 GLU B CA 1
ATOM 3404 C C . GLU B 1 24 ? -26.594 -18.297 -16.219 1 89.31 24 GLU B C 1
ATOM 3406 O O . GLU B 1 24 ? -26.609 -19.203 -17.047 1 89.31 24 GLU B O 1
ATOM 3411 N N . ASN B 1 25 ? -27.406 -17.344 -16.219 1 93.81 25 ASN B N 1
ATOM 3412 C CA . ASN B 1 25 ? -28.344 -17.125 -17.312 1 93.81 25 ASN B CA 1
ATOM 3413 C C . ASN B 1 25 ? -28.594 -15.641 -17.562 1 93.81 25 ASN B C 1
ATOM 3415 O O . ASN B 1 25 ? -29.516 -15.062 -17 1 93.81 25 ASN B O 1
ATOM 3419 N N . ILE B 1 26 ? -27.844 -15.141 -18.562 1 94.56 26 ILE B N 1
ATOM 3420 C CA . ILE B 1 26 ? -27.906 -13.703 -18.812 1 94.56 26 ILE B CA 1
ATOM 3421 C C . ILE B 1 26 ? -28.422 -13.453 -20.219 1 94.56 26 ILE B C 1
ATOM 3423 O O . ILE B 1 26 ? -27.703 -12.867 -21.047 1 94.56 26 ILE B O 1
ATOM 3427 N N . PRO B 1 27 ? -29.641 -13.766 -20.578 1 91.62 27 PRO B N 1
ATOM 3428 C CA . PRO B 1 27 ? -30.141 -13.43 -21.906 1 91.62 27 PRO B CA 1
ATOM 3429 C C . PRO B 1 27 ? -30.234 -11.922 -22.141 1 91.62 27 PRO B C 1
ATOM 3431 O O . PRO B 1 27 ? -30.016 -11.445 -23.25 1 91.62 27 PRO B O 1
ATOM 3434 N N . SER B 1 28 ? -30.609 -11.273 -21.062 1 93.88 28 SER B N 1
ATOM 3435 C CA . SER B 1 28 ? -30.672 -9.812 -21.031 1 93.88 28 SER B CA 1
ATOM 3436 C C . SER B 1 28 ? -30.516 -9.289 -19.609 1 93.88 28 SER B C 1
ATOM 3438 O O . SER B 1 28 ? -30.562 -10.055 -18.641 1 93.88 28 SER B O 1
ATOM 3440 N N . ILE B 1 29 ? -30.188 -7.98 -19.531 1 95.38 29 ILE B N 1
ATOM 3441 C CA . ILE B 1 29 ? -30.109 -7.324 -18.234 1 95.38 29 ILE B CA 1
ATOM 3442 C C . ILE B 1 29 ? -31.156 -6.199 -18.172 1 95.38 29 ILE B C 1
ATOM 3444 O O . ILE B 1 29 ? -31.062 -5.215 -18.906 1 95.38 29 ILE B O 1
ATOM 3448 N N . LYS B 1 30 ? -32.094 -6.391 -17.312 1 95.62 30 LYS B N 1
ATOM 3449 C CA . LYS B 1 30 ? -33.094 -5.371 -17.109 1 95.62 30 LYS B CA 1
ATOM 3450 C C . LYS B 1 30 ? -32.719 -4.418 -15.984 1 95.62 30 LYS B C 1
ATOM 3452 O O . LYS B 1 30 ? -32.531 -4.84 -14.844 1 95.62 30 LYS B O 1
ATOM 3457 N N . LEU B 1 31 ? -32.656 -3.184 -16.391 1 95.06 31 LEU B N 1
ATOM 3458 C CA . LEU B 1 31 ? -32.312 -2.154 -15.422 1 95.06 31 LEU B CA 1
ATOM 3459 C C . LEU B 1 31 ? -33.562 -1.741 -14.625 1 95.06 31 LEU B C 1
ATOM 3461 O O . LEU B 1 31 ? -34.625 -1.584 -15.188 1 95.06 31 LEU B O 1
ATOM 3465 N N . GLU B 1 32 ? -33.375 -1.606 -13.367 1 95.5 32 GLU B N 1
ATOM 3466 C CA . GLU B 1 32 ? -34.5 -1.439 -12.461 1 95.5 32 GLU B CA 1
ATOM 3467 C C . GLU B 1 32 ? -35.031 -0.004 -12.477 1 95.5 32 GLU B C 1
ATOM 3469 O O . GLU B 1 32 ? -36.219 0.229 -12.391 1 95.5 32 GLU B O 1
ATOM 3474 N N . LEU B 1 33 ? -34.188 0.958 -12.586 1 93.94 33 LEU B N 1
ATOM 3475 C CA . LEU B 1 33 ? -34.625 2.348 -12.461 1 93.94 33 LEU B CA 1
ATOM 3476 C C . LEU B 1 33 ? -35.062 2.904 -13.805 1 93.94 33 LEU B C 1
ATOM 3478 O O . LEU B 1 33 ? -36.156 3.471 -13.922 1 93.94 33 LEU B O 1
ATOM 3482 N N . SER B 1 34 ? -34.281 2.717 -14.844 1 93.81 34 SER B N 1
ATOM 3483 C CA . SER B 1 34 ? -34.625 3.24 -16.156 1 93.81 34 SER B CA 1
ATOM 3484 C C . SER B 1 34 ? -35.562 2.309 -16.906 1 93.81 34 SER B C 1
ATOM 3486 O O . SER B 1 34 ? -36.188 2.697 -17.906 1 93.81 34 SER B O 1
ATOM 3488 N N . ASN B 1 35 ? -35.656 1.083 -16.5 1 94.19 35 ASN B N 1
ATOM 3489 C CA . ASN B 1 35 ? -36.469 0.049 -17.125 1 94.19 35 ASN B CA 1
ATOM 3490 C C . ASN B 1 35 ? -35.969 -0.29 -18.531 1 94.19 35 ASN B C 1
ATOM 3492 O O . ASN B 1 35 ? -36.719 -0.838 -19.344 1 94.19 35 ASN B O 1
ATOM 3496 N N . LYS B 1 36 ? -34.781 0.061 -18.703 1 93.94 36 LYS B N 1
ATOM 3497 C CA . LYS B 1 36 ? -34.156 -0.318 -19.969 1 93.94 36 LYS B CA 1
ATOM 3498 C C . LYS B 1 36 ? -33.656 -1.757 -19.922 1 93.94 36 LYS B C 1
ATOM 3500 O O . LYS B 1 36 ? -33.25 -2.25 -18.859 1 93.94 36 LYS B O 1
ATOM 3505 N N . GLU B 1 37 ? -33.75 -2.398 -21.062 1 95.06 37 GLU B N 1
ATOM 3506 C CA . GLU B 1 37 ? -33.219 -3.758 -21.188 1 95.06 37 GLU B CA 1
ATOM 3507 C C . GLU B 1 37 ? -31.969 -3.793 -22.062 1 95.06 37 GLU B C 1
ATOM 3509 O O . GLU B 1 37 ? -32 -3.375 -23.219 1 95.06 37 GLU B O 1
ATOM 3514 N N . LEU B 1 38 ? -30.953 -4.23 -21.516 1 94.12 38 LEU B N 1
ATOM 3515 C CA . LEU B 1 38 ? -29.703 -4.383 -22.25 1 94.12 38 LEU B CA 1
ATOM 3516 C C . LEU B 1 38 ? -29.641 -5.742 -22.922 1 94.12 38 LEU B C 1
ATOM 3518 O O . LEU B 1 38 ? -29.703 -6.781 -22.266 1 94.12 38 LEU B O 1
ATOM 3522 N N . LYS B 1 39 ? -29.562 -5.773 -24.203 1 93.56 39 LYS B N 1
ATOM 3523 C CA . LYS B 1 39 ? -29.453 -6.961 -25.047 1 93.56 39 LYS B CA 1
ATOM 3524 C C . LYS B 1 39 ? -28.391 -6.773 -26.125 1 93.56 39 LYS B C 1
ATOM 3526 O O . LYS B 1 39 ? -27.812 -5.688 -26.25 1 93.56 39 LYS B O 1
ATOM 3531 N N . GLU B 1 40 ? -28.094 -7.902 -26.719 1 93.19 40 GLU B N 1
ATOM 3532 C CA . GLU B 1 40 ? -27.094 -7.859 -27.781 1 93.19 40 GLU B CA 1
ATOM 3533 C C . GLU B 1 40 ? -27.406 -6.766 -28.797 1 93.19 40 GLU B C 1
ATOM 3535 O O . GLU B 1 40 ? -26.5 -6.07 -29.266 1 93.19 40 GLU B O 1
ATOM 3540 N N . GLU B 1 41 ? -28.656 -6.523 -29 1 92.06 41 GLU B N 1
ATOM 3541 C CA . GLU B 1 41 ? -29.109 -5.59 -30.031 1 92.06 41 GLU B CA 1
ATOM 3542 C C . GLU B 1 41 ? -29 -4.145 -29.547 1 92.06 41 GLU B C 1
ATOM 3544 O O . GLU B 1 41 ? -28.891 -3.219 -30.359 1 92.06 41 GLU B O 1
ATOM 3549 N N . THR B 1 42 ? -29.016 -4.023 -28.297 1 91.75 42 THR B N 1
ATOM 3550 C CA . THR B 1 42 ? -29.094 -2.664 -27.781 1 91.75 42 THR B CA 1
ATOM 3551 C C . THR B 1 42 ? -27.734 -2.191 -27.281 1 91.75 42 THR B C 1
ATOM 3553 O O . THR B 1 42 ? -27.5 -0.99 -27.141 1 91.75 42 THR B O 1
ATOM 3556 N N . LEU B 1 43 ? -26.859 -3.074 -27.031 1 90.5 43 LEU B N 1
ATOM 3557 C CA . LEU B 1 43 ? -25.531 -2.701 -26.547 1 90.5 43 LEU B CA 1
ATOM 3558 C C . LEU B 1 43 ? -24.562 -2.492 -27.703 1 90.5 43 LEU B C 1
ATOM 3560 O O . LEU B 1 43 ? -24.281 -3.426 -28.453 1 90.5 43 LEU B O 1
ATOM 3564 N N . SER B 1 44 ? -24.125 -1.272 -27.875 1 90.5 44 SER B N 1
ATOM 3565 C CA . SER B 1 44 ? -23.203 -0.952 -28.953 1 90.5 44 SER B CA 1
ATOM 3566 C C . SER B 1 44 ? -21.766 -0.883 -28.438 1 90.5 44 SER B C 1
ATOM 3568 O O . SER B 1 44 ? -20.828 -1.216 -29.172 1 90.5 44 SER B O 1
ATOM 3570 N N . ASN B 1 45 ? -21.562 -0.465 -27.25 1 91.81 45 ASN B N 1
ATOM 3571 C CA . ASN B 1 45 ? -20.234 -0.323 -26.672 1 91.81 45 ASN B CA 1
ATOM 3572 C C . ASN B 1 45 ? -19.75 -1.631 -26.047 1 91.81 45 ASN B C 1
ATOM 3574 O O . ASN B 1 45 ? -20.562 -2.488 -25.703 1 91.81 45 ASN B O 1
ATOM 3578 N N . PRO B 1 46 ? -18.438 -1.812 -26 1 94.75 46 PRO B N 1
ATOM 3579 C CA . PRO B 1 46 ? -17.922 -2.938 -25.219 1 94.75 46 PRO B CA 1
ATOM 3580 C C . PRO B 1 46 ? -18.391 -2.898 -23.766 1 94.75 46 PRO B C 1
ATOM 3582 O O . PRO B 1 46 ? -18.781 -1.84 -23.266 1 94.75 46 PRO B O 1
ATOM 3585 N N . LEU B 1 47 ? -18.359 -4.027 -23.172 1 96.06 47 LEU B N 1
ATOM 3586 C CA . LEU B 1 47 ? -18.75 -4.125 -21.766 1 96.06 47 LEU B CA 1
ATOM 3587 C C . LEU B 1 47 ? -17.516 -4.152 -20.875 1 96.06 47 LEU B C 1
ATOM 3589 O O . LEU B 1 47 ? -16.562 -4.887 -21.141 1 96.06 47 LEU B O 1
ATOM 3593 N N . PHE B 1 48 ? -17.484 -3.281 -19.891 1 96.44 48 PHE B N 1
ATOM 3594 C CA . PHE B 1 48 ? -16.516 -3.316 -18.812 1 96.44 48 PHE B CA 1
ATOM 3595 C C . PHE B 1 48 ? -17.141 -3.842 -17.531 1 96.44 48 PHE B C 1
ATOM 3597 O O . PHE B 1 48 ? -18.062 -3.223 -16.984 1 96.44 48 PHE B O 1
ATOM 3604 N N . VAL B 1 49 ? -16.656 -4.965 -17.109 1 97.19 49 VAL B N 1
ATOM 3605 C CA . VAL B 1 49 ? -17.266 -5.641 -15.969 1 97.19 49 VAL B CA 1
ATOM 3606 C C . VAL B 1 49 ? -16.266 -5.727 -14.812 1 97.19 49 VAL B C 1
ATOM 3608 O O . VAL B 1 49 ? -15.102 -6.082 -15.016 1 97.19 49 VAL B O 1
ATOM 3611 N N . VAL B 1 50 ? -16.688 -5.34 -13.648 1 96.56 50 VAL B N 1
ATOM 3612 C CA . VAL B 1 50 ? -15.914 -5.543 -12.422 1 96.56 50 VAL B CA 1
ATOM 3613 C C . VAL B 1 50 ? -16.641 -6.543 -11.523 1 96.56 50 VAL B C 1
ATOM 3615 O O . VAL B 1 50 ? -17.812 -6.371 -11.211 1 96.56 50 VAL B O 1
ATOM 3618 N N . GLU B 1 51 ? -16 -7.562 -11.195 1 95.62 51 GLU B N 1
ATOM 3619 C CA . GLU B 1 51 ? -16.625 -8.539 -10.305 1 95.62 51 GLU B CA 1
ATOM 3620 C C . GLU B 1 51 ? -15.75 -8.805 -9.078 1 95.62 51 GLU B C 1
ATOM 3622 O O . GLU B 1 51 ? -14.523 -8.766 -9.172 1 95.62 51 GLU B O 1
ATOM 3627 N N . ASN B 1 52 ? -16.344 -9.039 -8.016 1 93.94 52 ASN B N 1
ATOM 3628 C CA . ASN B 1 52 ? -15.719 -9.383 -6.742 1 93.94 52 ASN B CA 1
ATOM 3629 C C . ASN B 1 52 ? -16.375 -10.609 -6.117 1 93.94 52 ASN B C 1
ATOM 3631 O O . ASN B 1 52 ? -17.516 -10.547 -5.648 1 93.94 52 ASN B O 1
ATOM 3635 N N . TYR B 1 53 ? -15.664 -11.727 -6.113 1 93.88 53 TYR B N 1
ATOM 3636 C CA . TYR B 1 53 ? -16.094 -12.977 -5.504 1 93.88 53 TYR B CA 1
ATOM 3637 C C . TYR B 1 53 ? -17.344 -13.523 -6.199 1 93.88 53 TYR B C 1
ATOM 3639 O O . TYR B 1 53 ? -18.281 -13.984 -5.543 1 93.88 53 TYR B O 1
ATOM 3647 N N . VAL B 1 54 ? -17.328 -13.477 -7.477 1 96.31 54 VAL B N 1
ATOM 3648 C CA . VAL B 1 54 ? -18.453 -14.016 -8.227 1 96.31 54 VAL B CA 1
ATOM 3649 C C . VAL B 1 54 ? -18.109 -15.406 -8.758 1 96.31 54 VAL B C 1
ATOM 3651 O O . VAL B 1 54 ? -18.875 -16.359 -8.586 1 96.31 54 VAL B O 1
ATOM 3654 N N . PHE B 1 55 ? -16.953 -15.555 -9.312 1 96.69 55 PHE B N 1
ATOM 3655 C CA . PHE B 1 55 ? -16.547 -16.812 -9.922 1 96.69 55 PHE B CA 1
ATOM 3656 C C . PHE B 1 55 ? -16.594 -17.953 -8.906 1 96.69 55 PHE B C 1
ATOM 3658 O O . PHE B 1 55 ? -17.062 -19.047 -9.211 1 96.69 55 PHE B O 1
ATOM 3665 N N . SER B 1 56 ? -16.141 -17.656 -7.75 1 95.25 56 SER B N 1
ATOM 3666 C CA . SER B 1 56 ? -16.031 -18.688 -6.715 1 95.25 56 SER B CA 1
ATOM 3667 C C . SER B 1 56 ? -17.422 -19.141 -6.238 1 95.25 56 SER B C 1
ATOM 3669 O O . SER B 1 56 ? -17.547 -20.172 -5.574 1 95.25 56 SER B O 1
ATOM 3671 N N . ASN B 1 57 ? -18.438 -18.375 -6.586 1 94.94 57 ASN B N 1
ATOM 3672 C CA . ASN B 1 57 ? -19.781 -18.688 -6.117 1 94.94 57 ASN B CA 1
ATOM 3673 C C . ASN B 1 57 ? -20.641 -19.297 -7.227 1 94.94 57 ASN B C 1
ATOM 3675 O O . ASN B 1 57 ? -21.844 -19.531 -7.031 1 94.94 57 ASN B O 1
ATOM 3679 N N . LEU B 1 58 ? -20.047 -19.594 -8.305 1 96.06 58 LEU B N 1
ATOM 3680 C CA . LEU B 1 58 ? -20.766 -20.172 -9.43 1 96.06 58 LEU B CA 1
ATOM 3681 C C . LEU B 1 58 ? -20.547 -21.672 -9.492 1 96.06 58 LEU B C 1
ATOM 3683 O O . LEU B 1 58 ? -19.719 -22.219 -8.758 1 96.06 58 LEU B O 1
ATOM 3687 N N . ARG B 1 59 ? -21.281 -22.344 -10.359 1 95.44 59 ARG B N 1
ATOM 3688 C CA . ARG B 1 59 ? -21.266 -23.797 -10.438 1 95.44 59 ARG B CA 1
ATOM 3689 C C . ARG B 1 59 ? -19.938 -24.312 -10.953 1 95.44 59 ARG B C 1
ATOM 3691 O O . ARG B 1 59 ? -19.344 -23.719 -11.867 1 95.44 59 ARG B O 1
ATOM 3698 N N . ASN B 1 60 ? -19.484 -25.406 -10.367 1 96.06 60 ASN B N 1
ATOM 3699 C CA . ASN B 1 60 ? -18.312 -26.141 -10.805 1 96.06 60 ASN B CA 1
ATOM 3700 C C . ASN B 1 60 ? -18.609 -27.625 -10.992 1 96.06 60 ASN B C 1
ATOM 3702 O O . ASN B 1 60 ? -19.531 -28.156 -10.359 1 96.06 60 ASN B O 1
ATOM 3706 N N . ASP B 1 61 ? -17.906 -28.234 -11.891 1 96.5 61 ASP B N 1
ATOM 3707 C CA . ASP B 1 61 ? -17.797 -29.688 -11.906 1 96.5 61 ASP B CA 1
ATOM 3708 C C . ASP B 1 61 ? -16.438 -30.125 -11.359 1 96.5 61 ASP B C 1
ATOM 3710 O O . ASP B 1 61 ? -15.43 -29.453 -11.547 1 96.5 61 ASP B O 1
ATOM 3714 N N . ALA B 1 62 ? -16.484 -31.234 -10.633 1 96.19 62 ALA B N 1
ATOM 3715 C CA . ALA B 1 62 ? -15.227 -31.812 -10.164 1 96.19 62 ALA B CA 1
ATOM 3716 C C . ALA B 1 62 ? -14.789 -32.969 -11.039 1 96.19 62 ALA B C 1
ATOM 3718 O O . ALA B 1 62 ? -15.586 -33.875 -11.359 1 96.19 62 ALA B O 1
ATOM 3719 N N . ILE B 1 63 ? -13.547 -32.906 -11.453 1 95.75 63 ILE B N 1
ATOM 3720 C CA . ILE B 1 63 ? -12.961 -33.969 -12.25 1 95.75 63 ILE B CA 1
ATOM 3721 C C . ILE B 1 63 ? -11.711 -34.5 -11.555 1 95.75 63 ILE B C 1
ATOM 3723 O O . ILE B 1 63 ? -10.922 -33.75 -11 1 95.75 63 ILE B O 1
ATOM 3727 N N . ARG B 1 64 ? -11.594 -35.781 -11.539 1 95.62 64 ARG B N 1
ATOM 3728 C CA . ARG B 1 64 ? -10.414 -36.438 -10.977 1 95.62 64 ARG B CA 1
ATOM 3729 C C . ARG B 1 64 ? -9.641 -37.219 -12.047 1 95.62 64 ARG B C 1
ATOM 3731 O O . ARG B 1 64 ? -10.242 -37.906 -12.867 1 95.62 64 ARG B O 1
ATOM 3738 N N . VAL B 1 65 ? -8.406 -36.938 -12.07 1 94.5 65 VAL B N 1
ATOM 3739 C CA . VAL B 1 65 ? -7.508 -37.688 -12.938 1 94.5 65 VAL B CA 1
ATOM 3740 C C . VAL B 1 65 ? -6.73 -38.719 -12.109 1 94.5 65 VAL B C 1
ATOM 3742 O O . VAL B 1 65 ? -6.062 -38.344 -11.141 1 94.5 65 VAL B O 1
ATOM 3745 N N . GLU B 1 66 ? -6.871 -39.906 -12.453 1 92.12 66 GLU B N 1
ATOM 3746 C CA . GLU B 1 66 ? -6.129 -41 -11.82 1 92.12 66 GLU B CA 1
ATOM 3747 C C . GLU B 1 66 ? -5.484 -41.906 -12.859 1 92.12 66 GLU B C 1
ATOM 3749 O O . GLU B 1 66 ? -6.184 -42.656 -13.555 1 92.12 66 GLU B O 1
ATOM 3754 N N . ASN B 1 67 ? -4.156 -41.875 -12.891 1 88.62 67 ASN B N 1
ATOM 3755 C CA . ASN B 1 67 ? -3.393 -42.688 -13.836 1 88.62 67 ASN B CA 1
ATOM 3756 C C . ASN B 1 67 ? -3.949 -42.562 -15.25 1 88.62 67 ASN B C 1
ATOM 3758 O O . ASN B 1 67 ? -4.215 -43.594 -15.898 1 88.62 67 ASN B O 1
ATOM 3762 N N . GLY B 1 68 ? -4.328 -41.375 -15.695 1 87 68 GLY B N 1
ATOM 3763 C CA . GLY B 1 68 ? -4.773 -41.094 -17.047 1 87 68 GLY B CA 1
ATOM 3764 C C . GLY B 1 68 ? -6.27 -41.281 -17.234 1 87 68 GLY B C 1
ATOM 3765 O O . GLY B 1 68 ? -6.816 -40.938 -18.281 1 87 68 GLY B O 1
ATOM 3766 N N . SER B 1 69 ? -6.906 -41.844 -16.281 1 92.62 69 SER B N 1
ATOM 3767 C CA . SER B 1 69 ? -8.352 -42.031 -16.344 1 92.62 69 SER B CA 1
ATOM 3768 C C . SER B 1 69 ? -9.086 -40.844 -15.719 1 92.62 69 SER B C 1
ATOM 3770 O O . SER B 1 69 ? -8.609 -40.25 -14.742 1 92.62 69 SER B O 1
ATOM 3772 N N . LEU B 1 70 ? -10.219 -40.562 -16.328 1 95.44 70 LEU B N 1
ATOM 3773 C CA . LEU B 1 70 ? -11.008 -39.438 -15.867 1 95.44 70 LEU B CA 1
ATOM 3774 C C . LEU B 1 70 ? -12.219 -39.906 -15.07 1 95.44 70 LEU B C 1
ATOM 3776 O O . LEU B 1 70 ? -12.906 -40.844 -15.469 1 95.44 70 LEU B O 1
ATOM 3780 N N . GLN B 1 71 ? -12.406 -39.219 -13.984 1 96.44 71 GLN B N 1
ATOM 3781 C CA . GLN B 1 71 ? -13.586 -39.469 -13.172 1 96.44 71 GLN B CA 1
ATOM 3782 C C . GLN B 1 71 ? -14.352 -38.156 -12.906 1 96.44 71 GLN B C 1
ATOM 3784 O O . GLN B 1 71 ? -13.766 -37.094 -12.891 1 96.44 71 GLN B O 1
ATOM 3789 N N . ARG B 1 72 ? -15.695 -38.344 -12.82 1 96.38 72 ARG B N 1
ATOM 3790 C CA . ARG B 1 72 ? -16.531 -37.219 -12.438 1 96.38 72 ARG B CA 1
ATOM 3791 C C . ARG B 1 72 ? -16.859 -37.25 -10.953 1 96.38 72 ARG B C 1
ATOM 3793 O O . ARG B 1 72 ? -17.078 -38.312 -10.383 1 96.38 72 ARG B O 1
ATOM 3800 N N . GLY B 1 73 ? -16.781 -36.125 -10.312 1 95.69 73 GLY B N 1
ATOM 3801 C CA . GLY B 1 73 ? -17.141 -36 -8.914 1 95.69 73 GLY B CA 1
ATOM 3802 C C . GLY B 1 73 ? -18.641 -35.844 -8.695 1 95.69 73 GLY B C 1
ATOM 3803 O O . GLY B 1 73 ? -19.297 -35.062 -9.391 1 95.69 73 GLY B O 1
ATOM 3804 N N . LEU B 1 74 ? -19.141 -36.656 -7.789 1 95.25 74 LEU B N 1
ATOM 3805 C CA . LEU B 1 74 ? -20.531 -36.562 -7.352 1 95.25 74 LEU B CA 1
ATOM 3806 C C . LEU B 1 74 ? -20.625 -36.125 -5.891 1 95.25 74 LEU B C 1
ATOM 3808 O O . LEU B 1 74 ? -20.031 -36.781 -5.016 1 95.25 74 LEU B O 1
ATOM 3812 N N . LEU B 1 75 ? -21.328 -35.031 -5.711 1 93.81 75 LEU B N 1
ATOM 3813 C CA . LEU B 1 75 ? -21.406 -34.469 -4.363 1 93.81 75 LEU B CA 1
ATOM 3814 C C . LEU B 1 75 ? -22.734 -34.812 -3.711 1 93.81 75 LEU B C 1
ATOM 3816 O O . LEU B 1 75 ? -23.797 -34.562 -4.285 1 93.81 75 LEU B O 1
ATOM 3820 N N . SER B 1 76 ? -22.641 -35.438 -2.525 1 93.12 76 SER B N 1
ATOM 3821 C CA . SER B 1 76 ? -23.828 -35.656 -1.694 1 93.12 76 SER B CA 1
ATOM 3822 C C . SER B 1 76 ? -23.891 -34.688 -0.531 1 93.12 76 SER B C 1
ATOM 3824 O O . SER B 1 76 ? -22.875 -34.438 0.138 1 93.12 76 SER B O 1
ATOM 3826 N N . ILE B 1 77 ? -25.031 -34.094 -0.438 1 89.5 77 ILE B N 1
ATOM 3827 C CA . ILE B 1 77 ? -25.25 -33.125 0.65 1 89.5 77 ILE B CA 1
ATOM 3828 C C . ILE B 1 77 ? -26.219 -33.719 1.672 1 89.5 77 ILE B C 1
ATOM 3830 O O . ILE B 1 77 ? -27.281 -34.219 1.308 1 89.5 77 ILE B O 1
ATOM 3834 N N . SER B 1 78 ? -25.719 -33.719 2.91 1 87.12 78 SER B N 1
ATOM 3835 C CA . SER B 1 78 ? -26.578 -34.219 3.99 1 87.12 78 SER B CA 1
ATOM 3836 C C . SER B 1 78 ? -26.688 -33.188 5.105 1 87.12 78 SER B C 1
ATOM 3838 O O . SER B 1 78 ? -25.828 -32.312 5.242 1 87.12 78 SER B O 1
ATOM 3840 N N . CYS B 1 79 ? -27.906 -33.125 5.652 1 82.31 79 CYS B N 1
ATOM 3841 C CA . CYS B 1 79 ? -28.125 -32.25 6.805 1 82.31 79 CYS B CA 1
ATOM 3842 C C . CYS B 1 79 ? -28.672 -33.062 7.984 1 82.31 79 CYS B C 1
ATOM 3844 O O . CYS B 1 79 ? -29.562 -33.875 7.82 1 82.31 79 CYS B O 1
ATOM 3846 N N . SER B 1 80 ? -27.938 -33.031 9.133 1 74.12 80 SER B N 1
ATOM 3847 C CA . SER B 1 80 ? -28.375 -33.812 10.297 1 74.12 80 SER B CA 1
ATOM 3848 C C . SER B 1 80 ? -29.75 -33.344 10.766 1 74.12 80 SER B C 1
ATOM 3850 O O . SER B 1 80 ? -30.578 -34.156 11.18 1 74.12 80 SER B O 1
ATOM 3852 N N . ASP B 1 81 ? -29.891 -32 10.992 1 69.94 81 ASP B N 1
ATOM 3853 C CA . ASP B 1 81 ? -31.172 -31.484 11.461 1 69.94 81 ASP B CA 1
ATOM 3854 C C . ASP B 1 81 ? -31.812 -30.578 10.414 1 69.94 81 ASP B C 1
ATOM 3856 O O . ASP B 1 81 ? -31.281 -29.5 10.117 1 69.94 81 ASP B O 1
ATOM 3860 N N . SER B 1 82 ? -32.75 -31.141 9.688 1 65.44 82 SER B N 1
ATOM 3861 C CA . SER B 1 82 ? -33.344 -30.375 8.602 1 65.44 82 SER B CA 1
ATOM 3862 C C . SER B 1 82 ? -34.531 -29.531 9.094 1 65.44 82 SER B C 1
ATOM 3864 O O . SER B 1 82 ? -35.281 -28.984 8.297 1 65.44 82 SER B O 1
ATOM 3866 N N . SER B 1 83 ? -34.688 -29.406 10.297 1 67.69 83 SER B N 1
ATOM 3867 C CA . SER B 1 83 ? -35.844 -28.703 10.805 1 67.69 83 SER B CA 1
ATOM 3868 C C . SER B 1 83 ? -35.719 -27.203 10.555 1 67.69 83 SER B C 1
ATOM 3870 O O . SER B 1 83 ? -36.719 -26.547 10.195 1 67.69 83 SER B O 1
ATOM 3872 N N . ASP B 1 84 ? -34.562 -26.719 10.75 1 68.75 84 ASP B N 1
ATOM 3873 C CA . ASP B 1 84 ? -34.406 -25.297 10.531 1 68.75 84 ASP B CA 1
ATOM 3874 C C . ASP B 1 84 ? -33.938 -25 9.109 1 68.75 84 ASP B C 1
ATOM 3876 O O . ASP B 1 84 ? -32.719 -25.062 8.82 1 68.75 84 ASP B O 1
ATOM 3880 N N . THR B 1 85 ? -34.938 -24.688 8.25 1 69.06 85 THR B N 1
ATOM 3881 C CA . THR B 1 85 ? -34.656 -24.5 6.828 1 69.06 85 THR B CA 1
ATOM 3882 C C . THR B 1 85 ? -33.969 -23.156 6.582 1 69.06 85 THR B C 1
ATOM 3884 O O . THR B 1 85 ? -33.312 -22.969 5.551 1 69.06 85 THR B O 1
ATOM 3887 N N . ALA B 1 86 ? -34.156 -22.266 7.492 1 67.25 86 ALA B N 1
ATOM 3888 C CA . ALA B 1 86 ? -33.594 -20.938 7.285 1 67.25 86 ALA B CA 1
ATOM 3889 C C . ALA B 1 86 ? -32.094 -20.938 7.496 1 67.25 86 ALA B C 1
ATOM 3891 O O . ALA B 1 86 ? -31.375 -20.125 6.898 1 67.25 86 ALA B O 1
ATOM 3892 N N . ASN B 1 87 ? -31.641 -21.828 8.266 1 75.81 87 ASN B N 1
ATOM 3893 C CA . ASN B 1 87 ? -30.219 -21.875 8.578 1 75.81 87 ASN B CA 1
ATOM 3894 C C . ASN B 1 87 ? -29.609 -23.234 8.211 1 75.81 87 ASN B C 1
ATOM 3896 O O . ASN B 1 87 ? -28.875 -23.828 9 1 75.81 87 ASN B O 1
ATOM 3900 N N . LEU B 1 88 ? -29.906 -23.641 7.004 1 78.44 88 LEU B N 1
ATOM 3901 C CA . LEU B 1 88 ? -29.531 -24.984 6.574 1 78.44 88 LEU B CA 1
ATOM 3902 C C . LEU B 1 88 ? -28.062 -25.016 6.129 1 78.44 88 LEU B C 1
ATOM 3904 O O . LEU B 1 88 ? -27.375 -26.016 6.352 1 78.44 88 LEU B O 1
ATOM 3908 N N . ILE B 1 89 ? -27.578 -23.984 5.652 1 82.38 89 ILE B N 1
ATOM 3909 C CA . ILE B 1 89 ? -26.328 -23.984 4.91 1 82.38 89 ILE B CA 1
ATOM 3910 C C . ILE B 1 89 ? -25.172 -24.312 5.852 1 82.38 89 ILE B C 1
ATOM 3912 O O . ILE B 1 89 ? -24.359 -25.188 5.57 1 82.38 89 ILE B O 1
ATOM 3916 N N . PRO B 1 90 ? -25.203 -23.688 6.984 1 80.06 90 PRO B N 1
ATOM 3917 C CA . PRO B 1 90 ? -24.078 -23.984 7.879 1 80.06 90 PRO B CA 1
ATOM 3918 C C . PRO B 1 90 ? -24.078 -25.406 8.398 1 80.06 90 PRO B C 1
ATOM 3920 O O . PRO B 1 90 ? -23.062 -25.891 8.914 1 80.06 90 PRO B O 1
ATOM 3923 N N . ARG B 1 91 ? -25.125 -26.125 8.234 1 81.81 91 ARG B N 1
ATOM 3924 C CA . ARG B 1 91 ? -25.25 -27.453 8.805 1 81.81 91 ARG B CA 1
ATOM 3925 C C . ARG B 1 91 ? -25.078 -28.531 7.73 1 81.81 91 ARG B C 1
ATOM 3927 O O . ARG B 1 91 ? -25.125 -29.719 8.023 1 81.81 91 ARG B O 1
ATOM 3934 N N . MET B 1 92 ? -24.797 -28.141 6.641 1 86 92 MET B N 1
ATOM 3935 C CA . MET B 1 92 ? -24.656 -29.078 5.527 1 86 92 MET B CA 1
ATOM 3936 C C . MET B 1 92 ? -23.328 -29.812 5.605 1 86 92 MET B C 1
ATOM 3938 O O . MET B 1 92 ? -22.312 -29.234 5.988 1 86 92 MET B O 1
ATOM 3942 N N . GLN B 1 93 ? -23.438 -31.047 5.352 1 87.69 93 GLN B N 1
ATOM 3943 C CA . GLN B 1 93 ? -22.25 -31.875 5.219 1 87.69 93 GLN B CA 1
ATOM 3944 C C . GLN B 1 93 ? -22.094 -32.375 3.785 1 87.69 93 GLN B C 1
ATOM 3946 O O . GLN B 1 93 ? -23.078 -32.688 3.115 1 87.69 93 GLN B O 1
ATOM 3951 N N . PHE B 1 94 ? -20.844 -32.438 3.396 1 90.75 94 PHE B N 1
ATOM 3952 C CA . PHE B 1 94 ? -20.562 -32.75 2.006 1 90.75 94 PHE B CA 1
ATOM 3953 C C . PHE B 1 94 ? -19.75 -34.062 1.909 1 90.75 94 PHE B C 1
ATOM 3955 O O . PHE B 1 94 ? -18.828 -34.281 2.693 1 90.75 94 PHE B O 1
ATOM 3962 N N . SER B 1 95 ? -20.156 -34.906 1.05 1 92.69 95 SER B N 1
ATOM 3963 C CA . SER B 1 95 ? -19.422 -36.125 0.767 1 92.69 95 SER B CA 1
ATOM 3964 C C . SER B 1 95 ? -19.219 -36.312 -0.733 1 92.69 95 SER B C 1
ATOM 3966 O O . SER B 1 95 ? -20.172 -36.25 -1.51 1 92.69 95 SER B O 1
ATOM 3968 N N . TRP B 1 96 ? -18 -36.625 -1.095 1 94.44 96 TRP B N 1
ATOM 3969 C CA . TRP B 1 96 ? -17.656 -36.781 -2.504 1 94.44 96 TRP B CA 1
ATOM 3970 C C . TRP B 1 96 ? -17.578 -38.281 -2.883 1 94.44 96 TRP B C 1
ATOM 3972 O O . TRP B 1 96 ? -17.094 -39.094 -2.107 1 94.44 96 TRP B O 1
ATOM 3982 N N . LYS B 1 97 ? -18.109 -38.562 -3.996 1 95.31 97 LYS B N 1
ATOM 3983 C CA . LYS B 1 97 ? -17.906 -39.844 -4.68 1 95.31 97 LYS B CA 1
ATOM 3984 C C . LYS B 1 97 ? -17.453 -39.625 -6.121 1 95.31 97 LYS B C 1
ATOM 3986 O O . LYS B 1 97 ? -17.938 -38.719 -6.805 1 95.31 97 LYS B O 1
ATOM 3991 N N . PHE B 1 98 ? -16.516 -40.438 -6.543 1 95.12 98 PHE B N 1
ATOM 3992 C CA . PHE B 1 98 ? -16 -40.281 -7.902 1 95.12 98 PHE B CA 1
ATOM 3993 C C . PHE B 1 98 ? -16.328 -41.5 -8.734 1 95.12 98 PHE B C 1
ATOM 3995 O O . PHE B 1 98 ? -16.203 -42.625 -8.258 1 95.12 98 PHE B O 1
ATOM 4002 N N . ALA B 1 99 ? -16.859 -41.25 -9.906 1 96 99 ALA B N 1
ATOM 4003 C CA . ALA B 1 99 ? -17.219 -42.281 -10.852 1 96 99 ALA B CA 1
ATOM 4004 C C . ALA B 1 99 ? -16.609 -42.031 -12.227 1 96 99 ALA B C 1
ATOM 4006 O O . ALA B 1 99 ? -16.203 -40.906 -12.523 1 96 99 ALA B O 1
ATOM 4007 N N . GLU B 1 100 ? -16.578 -43.062 -12.977 1 95.44 100 GLU B N 1
ATOM 4008 C CA . GLU B 1 100 ? -16.047 -42.906 -14.32 1 95.44 100 GLU B CA 1
ATOM 4009 C C . GLU B 1 100 ? -16.781 -41.812 -15.094 1 95.44 100 GLU B C 1
ATOM 4011 O O . GLU B 1 100 ? -18 -41.719 -15.023 1 95.44 100 GLU B O 1
ATOM 4016 N N . MET B 1 101 ? -16.062 -41.031 -15.781 1 95.06 101 MET B N 1
ATOM 4017 C CA . MET B 1 101 ? -16.641 -39.906 -16.516 1 95.06 101 MET B CA 1
ATOM 4018 C C . MET B 1 101 ? -17 -40.312 -17.938 1 95.06 101 MET B C 1
ATOM 4020 O O . MET B 1 101 ? -16.141 -40.688 -18.719 1 95.06 101 MET B O 1
ATOM 4024 N N . PRO B 1 102 ? -18.234 -40.25 -18.281 1 93.75 102 PRO B N 1
ATOM 4025 C CA . PRO B 1 102 ? -18.625 -40.562 -19.656 1 93.75 102 PRO B CA 1
ATOM 4026 C C . PRO B 1 102 ? -18.078 -39.562 -20.672 1 93.75 102 PRO B C 1
ATOM 4028 O O . PRO B 1 102 ? -18.016 -38.375 -20.391 1 93.75 102 PRO B O 1
ATOM 4031 N N . GLU B 1 103 ? -17.797 -40.062 -21.828 1 92.44 103 GLU B N 1
ATOM 4032 C CA . GLU B 1 103 ? -17.281 -39.219 -22.891 1 92.44 103 GLU B CA 1
ATOM 4033 C C . GLU B 1 103 ? -18.312 -38.188 -23.312 1 92.44 103 GLU B C 1
ATOM 4035 O O . GLU B 1 103 ? -17.953 -37.062 -23.688 1 92.44 103 GLU B O 1
ATOM 4040 N N . ALA B 1 104 ? -19.5 -38.531 -23.25 1 95 104 ALA B N 1
ATOM 4041 C CA . ALA B 1 104 ? -20.578 -37.625 -23.641 1 95 104 ALA B CA 1
ATOM 4042 C C . ALA B 1 104 ? -20.609 -36.406 -22.75 1 95 104 ALA B C 1
ATOM 4044 O O . ALA B 1 104 ? -20.953 -35.312 -23.203 1 95 104 ALA B O 1
ATOM 4045 N N . LEU B 1 105 ? -20.266 -36.594 -21.562 1 95.44 105 LEU B N 1
ATOM 4046 C CA . LEU B 1 105 ? -20.25 -35.469 -20.625 1 95.44 105 LEU B CA 1
ATOM 4047 C C . LEU B 1 105 ? -19.125 -34.5 -20.984 1 95.44 105 LEU B C 1
ATOM 4049 O O . LEU B 1 105 ? -19.328 -33.281 -20.953 1 95.44 105 LEU B O 1
ATOM 4053 N N . VAL B 1 106 ? -17.984 -35.031 -21.281 1 95.38 106 VAL B N 1
ATOM 4054 C CA . VAL B 1 106 ? -16.859 -34.188 -21.672 1 95.38 106 VAL B CA 1
ATOM 4055 C C . VAL B 1 106 ? -17.234 -33.375 -22.906 1 95.38 106 VAL B C 1
ATOM 4057 O O . VAL B 1 106 ? -16.938 -32.188 -22.984 1 95.38 106 VAL B O 1
ATOM 4060 N N . GLU B 1 107 ? -17.938 -33.969 -23.828 1 95.69 107 GLU B N 1
ATOM 4061 C CA . GLU B 1 107 ? -18.312 -33.312 -25.094 1 95.69 107 GLU B CA 1
ATOM 4062 C C . GLU B 1 107 ? -19.359 -32.25 -24.875 1 95.69 107 GLU B C 1
ATOM 4064 O O . GLU B 1 107 ? -19.547 -31.359 -25.719 1 95.69 107 GLU B O 1
ATOM 4069 N N . SER B 1 108 ? -20.031 -32.312 -23.75 1 96.19 108 SER B N 1
ATOM 4070 C CA . SER B 1 108 ? -21.094 -31.359 -23.484 1 96.19 108 SER B CA 1
ATOM 4071 C C . SER B 1 108 ? -20.531 -30.047 -22.953 1 96.19 108 SER B C 1
ATOM 4073 O O . SER B 1 108 ? -21.219 -29.031 -22.953 1 96.19 108 SER B O 1
ATOM 4075 N N . TYR B 1 109 ? -19.328 -30.109 -22.453 1 97 109 TYR B N 1
ATOM 4076 C CA . TYR B 1 109 ? -18.719 -28.906 -21.922 1 97 109 TYR B CA 1
ATOM 4077 C C . TYR B 1 109 ? -18.422 -27.906 -23.031 1 97 109 TYR B C 1
ATOM 4079 O O . TYR B 1 109 ? -18.391 -28.266 -24.219 1 97 109 TYR B O 1
ATOM 4087 N N . ASP B 1 110 ? -18.266 -26.625 -22.703 1 96.12 110 ASP B N 1
ATOM 4088 C CA . ASP B 1 110 ? -17.75 -25.625 -23.625 1 96.12 110 ASP B CA 1
ATOM 4089 C C . ASP B 1 110 ? -16.438 -26.094 -24.266 1 96.12 110 ASP B C 1
ATOM 4091 O O . ASP B 1 110 ? -15.625 -26.734 -23.609 1 96.12 110 ASP B O 1
ATOM 4095 N N . PRO B 1 111 ? -16.219 -25.734 -25.516 1 96.12 111 PRO B N 1
ATOM 4096 C CA . PRO B 1 111 ? -14.992 -26.172 -26.203 1 96.12 111 PRO B CA 1
ATOM 4097 C C . PRO B 1 111 ? -13.727 -25.844 -25.406 1 96.12 111 PRO B C 1
ATOM 4099 O O . PRO B 1 111 ? -12.781 -26.625 -25.391 1 96.12 111 PRO B O 1
ATOM 4102 N N . SER B 1 112 ? -13.68 -24.719 -24.828 1 96.12 112 SER B N 1
ATOM 4103 C CA . SER B 1 112 ? -12.508 -24.344 -24.031 1 96.12 112 SER B CA 1
ATOM 4104 C C . SER B 1 112 ? -12.312 -25.297 -22.859 1 96.12 112 SER B C 1
ATOM 4106 O O . SER B 1 112 ? -11.18 -25.625 -22.5 1 96.12 112 SER B O 1
ATOM 4108 N N . LEU B 1 113 ? -13.375 -25.734 -22.219 1 97.19 113 LEU B N 1
ATOM 4109 C CA . LEU B 1 113 ? -13.281 -26.641 -21.078 1 97.19 113 LEU B CA 1
ATOM 4110 C C . LEU B 1 113 ? -12.922 -28.047 -21.547 1 97.19 113 LEU B C 1
ATOM 4112 O O . LEU B 1 113 ? -12.258 -28.797 -20.828 1 97.19 113 LEU B O 1
ATOM 4116 N N . GLN B 1 114 ? -13.414 -28.375 -22.766 1 97.38 114 GLN B N 1
ATOM 4117 C CA . GLN B 1 114 ? -12.977 -29.641 -23.344 1 97.38 114 GLN B CA 1
ATOM 4118 C C . GLN B 1 114 ? -11.453 -29.672 -23.5 1 97.38 114 GLN B C 1
ATOM 4120 O O . GLN B 1 114 ? -10.82 -30.672 -23.156 1 97.38 114 GLN B O 1
ATOM 4125 N N . GLN B 1 115 ? -10.977 -28.594 -23.938 1 96.19 115 GLN B N 1
ATOM 4126 C CA . GLN B 1 115 ? -9.523 -28.469 -24.094 1 96.19 115 GLN B CA 1
ATOM 4127 C C . GLN B 1 115 ? -8.828 -28.562 -22.734 1 96.19 115 GLN B C 1
ATOM 4129 O O . GLN B 1 115 ? -7.781 -29.188 -22.609 1 96.19 115 GLN B O 1
ATOM 4134 N N . ALA B 1 116 ? -9.352 -27.891 -21.766 1 96.44 116 ALA B N 1
ATOM 4135 C CA . ALA B 1 116 ? -8.781 -27.938 -20.422 1 96.44 116 ALA B CA 1
ATOM 4136 C C . ALA B 1 116 ? -8.766 -29.359 -19.891 1 96.44 116 ALA B C 1
ATOM 4138 O O . ALA B 1 116 ? -7.762 -29.797 -19.312 1 96.44 116 ALA B O 1
ATOM 4139 N N . VAL B 1 117 ? -9.852 -30.078 -20.047 1 96.25 117 VAL B N 1
ATOM 4140 C CA . VAL B 1 117 ? -9.961 -31.453 -19.562 1 96.25 117 VAL B CA 1
ATOM 4141 C C . VAL B 1 117 ? -8.898 -32.312 -20.234 1 96.25 117 VAL B C 1
ATOM 4143 O O . VAL B 1 117 ? -8.25 -33.125 -19.578 1 96.25 117 VAL B O 1
ATOM 4146 N N . ALA B 1 118 ? -8.75 -32.125 -21.531 1 95.38 118 ALA B N 1
ATOM 4147 C CA . ALA B 1 118 ? -7.723 -32.875 -22.25 1 95.38 118 ALA B CA 1
ATOM 4148 C C . ALA B 1 118 ? -6.332 -32.562 -21.703 1 95.38 118 ALA B C 1
ATOM 4150 O O . ALA B 1 118 ? -5.512 -33.469 -21.531 1 95.38 118 ALA B O 1
ATOM 4151 N N . LEU B 1 119 ? -6.098 -31.344 -21.484 1 95.62 119 LEU B N 1
ATOM 4152 C CA . LEU B 1 119 ? -4.812 -30.938 -20.922 1 95.62 119 LEU B CA 1
ATOM 4153 C C . LEU B 1 119 ? -4.594 -31.531 -19.547 1 95.62 119 LEU B C 1
ATOM 4155 O O . LEU B 1 119 ? -3.496 -31.984 -19.234 1 95.62 119 LEU B O 1
ATOM 4159 N N . TYR B 1 120 ? -5.625 -31.5 -18.672 1 95.19 120 TYR B N 1
ATOM 4160 C CA . TYR B 1 120 ? -5.504 -32.031 -17.328 1 95.19 120 TYR B CA 1
ATOM 4161 C C . TYR B 1 120 ? -5.266 -33.531 -17.344 1 95.19 120 TYR B C 1
ATOM 4163 O O . TYR B 1 120 ? -4.496 -34.062 -16.547 1 95.19 120 TYR B O 1
ATOM 4171 N N . ARG B 1 121 ? -5.875 -34.188 -18.219 1 93.62 121 ARG B N 1
ATOM 4172 C CA . ARG B 1 121 ? -5.684 -35.625 -18.375 1 93.62 121 ARG B CA 1
ATOM 4173 C C . ARG B 1 121 ? -4.223 -35.969 -18.656 1 93.62 121 ARG B C 1
ATOM 4175 O O . ARG B 1 121 ? -3.705 -37 -18.188 1 93.62 121 ARG B O 1
ATOM 4182 N N . GLN B 1 122 ? -3.574 -35.062 -19.344 1 93.56 122 GLN B N 1
ATOM 4183 C CA . GLN B 1 122 ? -2.197 -35.312 -19.781 1 93.56 122 GLN B CA 1
ATOM 4184 C C . GLN B 1 122 ? -1.205 -34.812 -18.719 1 93.56 122 GLN B C 1
ATOM 4186 O O . GLN B 1 122 ? -0.14 -35.406 -18.547 1 93.56 122 GLN B O 1
ATOM 4191 N N . SER B 1 123 ? -1.545 -33.781 -18.078 1 92.94 123 SER B N 1
ATOM 4192 C CA . SER B 1 123 ? -0.546 -33.062 -17.281 1 92.94 123 SER B CA 1
ATOM 4193 C C . SER B 1 123 ? -0.699 -33.344 -15.797 1 92.94 123 SER B C 1
ATOM 4195 O O . SER B 1 123 ? 0.224 -33.125 -15.016 1 92.94 123 SER B O 1
ATOM 4197 N N . VAL B 1 124 ? -1.881 -33.812 -15.43 1 91.69 124 VAL B N 1
ATOM 4198 C CA . VAL B 1 124 ? -2.129 -34.094 -14.016 1 91.69 124 VAL B CA 1
ATOM 4199 C C . VAL B 1 124 ? -2.021 -35.625 -13.773 1 91.69 124 VAL B C 1
ATOM 4201 O O . VAL B 1 124 ? -2.777 -36.406 -14.344 1 91.69 124 VAL B O 1
ATOM 4204 N N . ASN B 1 125 ? -1.072 -36 -12.953 1 87.69 125 ASN B N 1
ATOM 4205 C CA . ASN B 1 125 ? -0.896 -37.406 -12.695 1 87.69 125 ASN B CA 1
ATOM 4206 C C . ASN B 1 125 ? -2.004 -37.969 -11.797 1 87.69 125 ASN B C 1
ATOM 4208 O O . ASN B 1 125 ? -2.695 -38.906 -12.172 1 87.69 125 ASN B O 1
ATOM 4212 N N . ASN B 1 126 ? -2.125 -37.438 -10.586 1 90.88 126 ASN B N 1
ATOM 4213 C CA . ASN B 1 126 ? -3.184 -37.781 -9.633 1 90.88 126 ASN B CA 1
ATOM 4214 C C . ASN B 1 126 ? -3.691 -36.531 -8.906 1 90.88 126 ASN B C 1
ATOM 4216 O O . ASN B 1 126 ? -2.943 -35.906 -8.164 1 90.88 126 ASN B O 1
ATOM 4220 N N . GLY B 1 127 ? -4.922 -36.188 -9.297 1 93.31 127 GLY B N 1
ATOM 4221 C CA . GLY B 1 127 ? -5.457 -35.031 -8.633 1 93.31 127 GLY B CA 1
ATOM 4222 C C . GLY B 1 127 ? -6.875 -34.688 -9.055 1 93.31 127 GLY B C 1
ATOM 4223 O O . GLY B 1 127 ? -7.387 -35.25 -10.023 1 93.31 127 GLY B O 1
ATOM 4224 N N . THR B 1 128 ? -7.527 -33.906 -8.266 1 95.12 128 THR B N 1
ATOM 4225 C CA . THR B 1 128 ? -8.883 -33.438 -8.531 1 95.12 128 THR B CA 1
ATOM 4226 C C . THR B 1 128 ? -8.867 -31.953 -8.922 1 95.12 128 THR B C 1
ATOM 4228 O O . THR B 1 128 ? -8.172 -31.141 -8.312 1 95.12 128 THR B O 1
ATOM 4231 N N . VAL B 1 129 ? -9.633 -31.688 -9.969 1 94.94 129 VAL B N 1
ATOM 4232 C CA . VAL B 1 129 ? -9.703 -30.328 -10.484 1 94.94 129 VAL B CA 1
ATOM 4233 C C . VAL B 1 129 ? -11.164 -29.875 -10.547 1 94.94 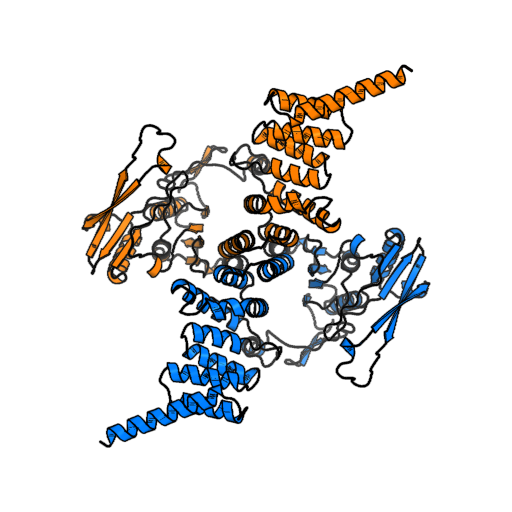129 VAL B C 1
ATOM 4235 O O . VAL B 1 129 ? -12.047 -30.656 -10.891 1 94.94 129 VAL B O 1
ATOM 4238 N N . LEU B 1 130 ? -11.344 -28.609 -10.164 1 95.62 130 LEU B N 1
ATOM 4239 C CA . LEU B 1 130 ? -12.656 -28 -10.359 1 95.62 130 LEU B CA 1
ATOM 4240 C C . LEU B 1 130 ? -12.742 -27.328 -11.719 1 95.62 130 LEU B C 1
ATOM 4242 O O . LEU B 1 130 ? -11.883 -26.516 -12.078 1 95.62 130 LEU B O 1
ATOM 4246 N N . LEU B 1 131 ? -13.75 -27.703 -12.484 1 96.88 131 LEU B N 1
ATOM 4247 C CA . LEU B 1 131 ? -14.016 -27.047 -13.766 1 96.88 131 LEU B CA 1
ATOM 4248 C C . LEU B 1 131 ? -15.016 -25.906 -13.594 1 96.88 131 LEU B C 1
ATOM 4250 O O . LEU B 1 131 ? -16.141 -26.125 -13.148 1 96.88 131 LEU B O 1
ATOM 4254 N N . PRO B 1 132 ? -14.625 -24.719 -13.953 1 97.44 132 PRO B N 1
ATOM 4255 C CA . PRO B 1 132 ? -15.5 -23.578 -13.719 1 97.44 132 PRO B CA 1
ATOM 4256 C C . PRO B 1 132 ? -16.578 -23.422 -14.789 1 97.44 132 PRO B C 1
ATOM 4258 O O . PRO B 1 132 ? -16.609 -22.406 -15.5 1 97.44 132 PRO B O 1
ATOM 4261 N N . ILE B 1 133 ? -17.562 -24.266 -14.844 1 97.69 133 ILE B N 1
ATOM 4262 C CA . ILE B 1 133 ? -18.578 -24.312 -15.891 1 97.69 133 ILE B CA 1
ATOM 4263 C C . ILE B 1 133 ? -19.469 -23.078 -15.805 1 97.69 133 ILE B C 1
ATOM 4265 O O . ILE B 1 133 ? -19.828 -22.5 -16.828 1 97.69 133 ILE B O 1
ATOM 4269 N N . GLY B 1 134 ? -19.828 -22.688 -14.562 1 97.38 134 GLY B N 1
ATOM 4270 C CA . GLY B 1 134 ? -20.641 -21.5 -14.383 1 97.38 134 GLY B CA 1
ATOM 4271 C C . GLY B 1 134 ? -19.953 -20.234 -14.836 1 97.38 134 GLY B C 1
ATOM 4272 O O . GLY B 1 134 ? -20.562 -19.391 -15.5 1 97.38 134 GLY B O 1
ATOM 4273 N N . ALA B 1 135 ? -18.703 -20.078 -14.484 1 97.88 135 ALA B N 1
ATOM 4274 C CA . ALA B 1 135 ? -17.938 -18.891 -14.852 1 97.88 135 ALA B CA 1
ATOM 4275 C C . ALA B 1 135 ? -17.781 -18.781 -16.359 1 97.88 135 ALA B C 1
ATOM 4277 O O . ALA B 1 135 ? -17.922 -17.703 -16.938 1 97.88 135 ALA B O 1
ATOM 4278 N N . VAL B 1 136 ? -17.5 -19.891 -17.016 1 98.12 136 VAL B N 1
ATOM 4279 C CA . VAL B 1 136 ? -17.344 -19.906 -18.469 1 98.12 136 VAL B CA 1
ATOM 4280 C C . VAL B 1 136 ? -18.656 -19.547 -19.141 1 98.12 136 VAL B C 1
ATOM 4282 O O . VAL B 1 136 ? -18.688 -18.781 -20.109 1 98.12 136 VAL B O 1
ATOM 4285 N N . SER B 1 137 ? -19.688 -20.125 -18.625 1 97.19 137 SER B N 1
ATOM 4286 C CA . SER B 1 137 ? -21 -19.812 -19.141 1 97.19 137 SER B CA 1
ATOM 4287 C C . SER B 1 137 ? -21.312 -18.312 -19 1 97.19 137 SER B C 1
ATOM 4289 O O . SER B 1 137 ? -21.812 -17.688 -19.938 1 97.19 137 SER B O 1
ATOM 4291 N N . MET B 1 138 ? -21.062 -17.797 -17.844 1 97.88 138 MET B N 1
ATOM 4292 C CA . MET B 1 138 ? -21.266 -16.375 -17.594 1 97.88 138 MET B CA 1
ATOM 4293 C C . MET B 1 138 ? -20.469 -15.531 -18.594 1 97.88 138 MET B C 1
ATOM 4295 O O . MET B 1 138 ? -21.016 -14.609 -19.188 1 97.88 138 MET B O 1
ATOM 4299 N N . LEU B 1 139 ? -19.234 -15.875 -18.812 1 97.94 139 LEU B N 1
ATOM 4300 C CA . LEU B 1 139 ? -18.359 -15.117 -19.703 1 97.94 139 LEU B CA 1
ATOM 4301 C C . LEU B 1 139 ? -18.875 -15.188 -21.141 1 97.94 139 LEU B C 1
ATOM 4303 O O . LEU B 1 139 ? -18.859 -14.188 -21.859 1 97.94 139 LEU B O 1
ATOM 4307 N N . ARG B 1 140 ? -19.344 -16.344 -21.547 1 97.19 140 ARG B N 1
ATOM 4308 C CA . ARG B 1 140 ? -19.906 -16.516 -22.875 1 97.19 140 ARG B CA 1
ATOM 4309 C C . ARG B 1 140 ? -21.125 -15.617 -23.078 1 97.19 140 ARG B C 1
ATOM 4311 O O . ARG B 1 140 ? -21.281 -15 -24.141 1 97.19 140 ARG B O 1
ATOM 4318 N N . GLN B 1 141 ? -21.906 -15.609 -22.109 1 96.75 141 GLN B N 1
ATOM 4319 C CA . GLN B 1 141 ? -23.125 -14.828 -22.203 1 96.75 141 GLN B CA 1
ATOM 4320 C C . GLN B 1 141 ? -22.828 -13.336 -22.203 1 96.75 141 GLN B C 1
ATOM 4322 O O . GLN B 1 141 ? -23.453 -12.562 -22.938 1 96.75 141 GLN B O 1
ATOM 4327 N N . LEU B 1 142 ? -21.906 -12.906 -21.375 1 97.06 142 LEU B N 1
ATOM 4328 C CA . LEU B 1 142 ? -21.5 -11.5 -21.375 1 97.06 142 LEU B CA 1
ATOM 4329 C C . LEU B 1 142 ? -20.891 -11.102 -22.703 1 97.06 142 LEU B C 1
ATOM 4331 O O . LEU B 1 142 ? -21.141 -10 -23.203 1 97.06 142 LEU B O 1
ATOM 4335 N N . LEU B 1 143 ? -20.109 -12.016 -23.25 1 97.25 143 LEU B N 1
ATOM 4336 C CA . LEU B 1 143 ? -19.5 -11.766 -24.562 1 97.25 143 LEU B CA 1
ATOM 4337 C C . LEU B 1 143 ? -20.578 -11.641 -25.641 1 97.25 143 LEU B C 1
ATOM 4339 O O . LEU B 1 143 ? -20.484 -10.758 -26.5 1 97.25 143 LEU B O 1
ATOM 4343 N N . LYS B 1 144 ? -21.531 -12.492 -25.547 1 95.81 144 LYS B N 1
ATOM 4344 C CA . LYS B 1 144 ? -22.641 -12.414 -26.5 1 95.81 144 LYS B CA 1
ATOM 4345 C C . LYS B 1 144 ? -23.375 -11.078 -26.375 1 95.81 144 LYS B C 1
ATOM 4347 O O . LYS B 1 144 ? -23.641 -10.422 -27.375 1 95.81 144 LYS B O 1
ATOM 4352 N N . LEU B 1 145 ? -23.625 -10.742 -25.156 1 95.31 145 LEU B N 1
ATOM 4353 C CA . LEU B 1 145 ? -24.297 -9.477 -24.891 1 95.31 145 LEU B CA 1
ATOM 4354 C C . LEU B 1 145 ? -23.5 -8.305 -25.438 1 95.31 145 LEU B C 1
ATOM 4356 O O . LEU B 1 145 ? -24.078 -7.328 -25.938 1 95.31 145 LEU B O 1
ATOM 4360 N N . ALA B 1 146 ? -22.234 -8.391 -25.406 1 95.38 146 ALA B N 1
ATOM 4361 C CA . ALA B 1 146 ? -21.344 -7.266 -25.719 1 95.38 146 ALA B CA 1
ATOM 4362 C C . ALA B 1 146 ? -20.781 -7.391 -27.125 1 95.38 146 ALA B C 1
ATOM 4364 O O . ALA B 1 146 ? -19.719 -6.824 -27.422 1 95.38 146 ALA B O 1
ATOM 4365 N N . ARG B 1 147 ? -21.406 -8.25 -27.969 1 95.25 147 ARG B N 1
ATOM 4366 C CA . ARG B 1 147 ? -20.953 -8.461 -29.344 1 95.25 147 ARG B CA 1
ATOM 4367 C C . ARG B 1 147 ? -19.469 -8.844 -29.375 1 95.25 147 ARG B C 1
ATOM 4369 O O . ARG B 1 147 ? -18.688 -8.266 -30.125 1 95.25 147 ARG B O 1
ATOM 4376 N N . GLN B 1 148 ? -19.094 -9.617 -28.453 1 96.44 148 GLN B N 1
ATOM 4377 C CA . GLN B 1 148 ? -17.797 -10.305 -28.359 1 96.44 148 GLN B CA 1
ATOM 4378 C C . GLN B 1 148 ? -16.688 -9.344 -27.938 1 96.44 148 GLN B C 1
ATOM 4380 O O . GLN B 1 148 ? -15.516 -9.586 -28.219 1 96.44 148 GLN B O 1
ATOM 4385 N N . ARG B 1 149 ? -17.031 -8.172 -27.328 1 97.44 149 ARG B N 1
ATOM 4386 C CA . ARG B 1 149 ? -16.047 -7.219 -26.797 1 97.44 149 ARG B CA 1
ATOM 4387 C C . ARG B 1 149 ? -16.234 -7.02 -25.297 1 97.44 149 ARG B C 1
ATOM 4389 O O . ARG B 1 149 ? -17.188 -6.371 -24.859 1 97.44 149 ARG B O 1
ATOM 4396 N N . LEU B 1 150 ? -15.227 -7.504 -24.547 1 97.81 150 LEU B N 1
ATOM 4397 C CA . LEU B 1 150 ? -15.391 -7.543 -23.094 1 97.81 150 LEU B CA 1
ATOM 4398 C C . LEU B 1 150 ? -14.062 -7.273 -22.391 1 97.81 150 LEU B C 1
ATOM 4400 O O . LEU B 1 150 ? -13.016 -7.781 -22.812 1 97.81 150 LEU B O 1
ATOM 4404 N N . VAL B 1 151 ? -14.062 -6.355 -21.422 1 97.94 151 VAL B N 1
ATOM 4405 C CA . VAL B 1 151 ? -13 -6.215 -20.438 1 97.94 151 VAL B CA 1
ATOM 4406 C C . VAL B 1 151 ? -13.531 -6.555 -19.047 1 97.94 151 VAL B C 1
ATOM 4408 O O . VAL B 1 151 ? -14.477 -5.918 -18.562 1 97.94 151 VAL B O 1
ATOM 4411 N N . LEU B 1 152 ? -12.953 -7.559 -18.453 1 98.06 152 LEU B N 1
ATOM 4412 C CA . LEU B 1 152 ? -13.438 -8.008 -17.141 1 98.06 152 LEU B CA 1
ATOM 4413 C C . LEU B 1 152 ? -12.328 -7.949 -16.094 1 98.06 152 LEU B C 1
ATOM 4415 O O . LEU B 1 152 ? -11.266 -8.531 -16.281 1 98.06 152 LEU B O 1
ATOM 4419 N N . LEU B 1 153 ? -12.539 -7.164 -15.07 1 96.81 153 LEU B N 1
ATOM 4420 C CA . LEU B 1 153 ? -11.688 -7.156 -13.883 1 96.81 153 LEU B CA 1
ATOM 4421 C C . LEU B 1 153 ? -12.273 -8.047 -12.789 1 96.81 153 LEU B C 1
ATOM 4423 O O . LEU B 1 153 ? -13.406 -7.84 -12.352 1 96.81 153 LEU B O 1
ATOM 4427 N N . ALA B 1 154 ? -11.453 -9.023 -12.352 1 95.75 154 ALA B N 1
ATOM 4428 C CA . ALA B 1 154 ? -11.961 -9.984 -11.375 1 95.75 154 ALA B CA 1
ATOM 4429 C C . ALA B 1 154 ? -11.055 -10.055 -10.148 1 95.75 154 ALA B C 1
ATOM 4431 O O . ALA B 1 154 ? -9.828 -10.016 -10.273 1 95.75 154 ALA B O 1
ATOM 4432 N N . GLY B 1 155 ? -11.648 -9.977 -9.031 1 94 155 GLY B N 1
ATOM 4433 C CA . GLY B 1 155 ? -11.031 -10.352 -7.766 1 94 155 GLY B CA 1
ATOM 4434 C C . GLY B 1 155 ? -11.727 -11.516 -7.086 1 94 155 GLY B C 1
ATOM 4435 O O . GLY B 1 155 ? -12.93 -11.453 -6.812 1 94 155 GLY B O 1
ATOM 4436 N N . ASP B 1 156 ? -10.977 -12.656 -6.895 1 93.94 156 ASP B N 1
ATOM 4437 C CA . ASP B 1 156 ? -11.594 -13.852 -6.332 1 93.94 156 ASP B CA 1
ATOM 4438 C C . ASP B 1 156 ? -10.539 -14.773 -5.723 1 93.94 156 ASP B C 1
ATOM 4440 O O . ASP B 1 156 ? -9.344 -14.617 -5.977 1 93.94 156 ASP B O 1
ATOM 4444 N N . ILE B 1 157 ? -11.023 -15.656 -4.891 1 91.88 157 ILE B N 1
ATOM 4445 C CA . ILE B 1 157 ? -10.148 -16.703 -4.363 1 91.88 157 ILE B CA 1
ATOM 4446 C C . ILE B 1 157 ? -9.984 -17.812 -5.402 1 91.88 157 ILE B C 1
ATOM 4448 O O . ILE B 1 157 ? -10.945 -18.188 -6.066 1 91.88 157 ILE B O 1
ATOM 4452 N N . GLY B 1 158 ? -8.797 -18.188 -5.57 1 91.62 158 GLY B N 1
ATOM 4453 C CA . GLY B 1 158 ? -8.562 -19.266 -6.52 1 91.62 158 GLY B CA 1
ATOM 4454 C C . GLY B 1 158 ? -7.094 -19.438 -6.883 1 91.62 158 GLY B C 1
ATOM 4455 O O . GLY B 1 158 ? -6.223 -18.828 -6.258 1 91.62 158 GLY B O 1
ATOM 4456 N N . PHE B 1 159 ? -6.875 -20.422 -7.879 1 89.69 159 PHE B N 1
ATOM 4457 C CA . PHE B 1 159 ? -5.508 -20.75 -8.242 1 89.69 159 PHE B CA 1
ATOM 4458 C C . PHE B 1 159 ? -5.328 -20.734 -9.758 1 89.69 159 PHE B C 1
ATOM 4460 O O . PHE B 1 159 ? -6.285 -20.953 -10.5 1 89.69 159 PHE B O 1
ATOM 4467 N N . ARG B 1 160 ? -4.117 -20.438 -10.078 1 89.31 160 ARG B N 1
ATOM 4468 C CA . ARG B 1 160 ? -3.777 -20.375 -11.5 1 89.31 160 ARG B CA 1
ATOM 4469 C C . ARG B 1 160 ? -2.715 -21.406 -11.852 1 89.31 160 ARG B C 1
ATOM 4471 O O . ARG B 1 160 ? -2.652 -21.875 -12.992 1 89.31 160 ARG B O 1
ATOM 4478 N N . ASP B 1 161 ? -1.959 -21.797 -10.875 1 86.12 161 ASP B N 1
ATOM 4479 C CA . ASP B 1 161 ? -0.919 -22.797 -11.062 1 86.12 161 ASP B CA 1
ATOM 4480 C C . ASP B 1 161 ? -1.511 -24.203 -11.055 1 86.12 161 ASP B C 1
ATOM 4482 O O . ASP B 1 161 ? -2.266 -24.562 -10.148 1 86.12 161 ASP B O 1
ATOM 4486 N N . LEU B 1 162 ? -1.131 -24.938 -12 1 86.88 162 LEU B N 1
ATOM 4487 C CA . LEU B 1 162 ? -1.718 -26.266 -12.188 1 86.88 162 LEU B CA 1
ATOM 4488 C C . LEU B 1 162 ? -1.481 -27.141 -10.961 1 86.88 162 LEU B C 1
ATOM 4490 O O . LEU B 1 162 ? -2.342 -27.938 -10.586 1 86.88 162 LEU B O 1
ATOM 4494 N N . ALA B 1 163 ? -0.324 -26.969 -10.359 1 81.81 163 ALA B N 1
ATOM 4495 C CA . ALA B 1 163 ? 0.014 -27.766 -9.188 1 81.81 163 ALA B CA 1
ATOM 4496 C C . ALA B 1 163 ? -0.933 -27.469 -8.031 1 81.81 163 ALA B C 1
ATOM 4498 O O . ALA B 1 163 ? -1.19 -28.344 -7.191 1 81.81 163 ALA B O 1
ATOM 4499 N N . ARG B 1 164 ? -1.527 -26.344 -8.039 1 83.25 164 ARG B N 1
ATOM 4500 C CA . ARG B 1 164 ? -2.43 -25.938 -6.965 1 83.25 164 ARG B CA 1
ATOM 4501 C C . ARG B 1 164 ? -3.885 -26.172 -7.355 1 83.25 164 ARG B C 1
ATOM 4503 O O . ARG B 1 164 ? -4.734 -26.422 -6.496 1 83.25 164 ARG B O 1
ATOM 4510 N N . VAL B 1 165 ? -4.078 -26.062 -8.617 1 84.94 165 VAL B N 1
ATOM 4511 C CA . VAL B 1 165 ? -5.426 -26.281 -9.133 1 84.94 165 VAL B CA 1
ATOM 4512 C C . VAL B 1 165 ? -5.816 -27.75 -8.977 1 84.94 165 VAL B C 1
ATOM 4514 O O . VAL B 1 165 ? -6.969 -28.062 -8.68 1 84.94 165 VAL B O 1
ATOM 4517 N N . ALA B 1 166 ? -4.793 -28.578 -9.188 1 86.38 166 ALA B N 1
ATOM 4518 C CA . ALA B 1 166 ? -5.023 -30.016 -9.086 1 86.38 166 ALA B CA 1
ATOM 4519 C C . ALA B 1 166 ? -4.488 -30.578 -7.77 1 86.38 166 ALA B C 1
ATOM 4521 O O . ALA B 1 166 ? -3.279 -30.734 -7.602 1 86.38 166 ALA B O 1
ATOM 4522 N N . GLY B 1 167 ? -5.375 -30.719 -6.816 1 79.62 167 GLY B N 1
ATOM 4523 C CA . GLY B 1 167 ? -4.953 -31.25 -5.531 1 79.62 167 GLY B CA 1
ATOM 4524 C C . GLY B 1 167 ? -5.309 -32.719 -5.34 1 79.62 167 GLY B C 1
ATOM 4525 O O . GLY B 1 167 ? -6.246 -33.219 -5.961 1 79.62 167 GLY B O 1
ATOM 4526 N N . PRO B 1 168 ? -4.465 -33.312 -4.57 1 76.19 168 PRO B N 1
ATOM 4527 C CA . PRO B 1 168 ? -4.758 -34.75 -4.32 1 76.19 168 PRO B CA 1
ATOM 4528 C C . PRO B 1 168 ? -6.012 -34.938 -3.475 1 76.19 168 PRO B C 1
ATOM 4530 O O . PRO B 1 168 ? -6.605 -36.031 -3.494 1 76.19 168 PRO B O 1
ATOM 4533 N N . ARG B 1 169 ? -6.457 -33.906 -2.904 1 83.31 169 ARG B N 1
ATOM 4534 C CA . ARG B 1 169 ? -7.613 -34 -2.02 1 83.31 169 ARG B CA 1
ATOM 4535 C C . ARG B 1 169 ? -8.898 -33.625 -2.756 1 83.31 169 ARG B C 1
ATOM 4537 O O . ARG B 1 169 ? -8.844 -33.125 -3.889 1 83.31 169 ARG B O 1
ATOM 4544 N N . ASN B 1 170 ? -10.016 -34 -2.104 1 89.94 170 ASN B N 1
ATOM 4545 C CA . ASN B 1 170 ? -11.312 -33.531 -2.58 1 89.94 170 ASN B CA 1
ATOM 4546 C C . ASN B 1 170 ? -11.438 -32.031 -2.494 1 89.94 170 ASN B C 1
ATOM 4548 O O . ASN B 1 170 ? -10.828 -31.391 -1.628 1 89.94 170 ASN B O 1
ATOM 4552 N N . PRO B 1 171 ? -12.141 -31.469 -3.492 1 89 171 PRO B N 1
ATOM 4553 C CA . PRO B 1 171 ? -12.32 -30.016 -3.432 1 89 171 PRO B CA 1
ATOM 4554 C C . PRO B 1 171 ? -12.938 -29.562 -2.115 1 89 171 PRO B C 1
ATOM 4556 O O . PRO B 1 171 ? -13.836 -30.219 -1.586 1 89 171 PRO B O 1
ATOM 4559 N N . TYR B 1 172 ? -12.383 -28.516 -1.696 1 86.75 172 TYR B N 1
ATOM 4560 C CA . TYR B 1 172 ? -12.906 -27.906 -0.476 1 86.75 172 TYR B CA 1
ATOM 4561 C C . TYR B 1 172 ? -14.062 -26.969 -0.787 1 86.75 172 TYR B C 1
ATOM 4563 O O . TYR B 1 172 ? -14.039 -26.25 -1.785 1 86.75 172 TYR B O 1
ATOM 4571 N N . ILE B 1 173 ? -15.133 -27.094 0.087 1 89.62 173 ILE B N 1
ATOM 4572 C CA . ILE B 1 173 ? -16.297 -26.219 -0.034 1 89.62 173 ILE B CA 1
ATOM 4573 C C . ILE B 1 173 ? -16.406 -25.328 1.205 1 89.62 173 ILE B C 1
ATOM 4575 O O . ILE B 1 173 ? -16.531 -25.828 2.324 1 89.62 173 ILE B O 1
ATOM 4579 N N . SER B 1 174 ? -16.312 -24.062 0.926 1 88.69 174 SER B N 1
ATOM 4580 C CA . SER B 1 174 ? -16.453 -23.125 2.025 1 88.69 174 SER B CA 1
ATOM 4581 C C . SER B 1 174 ? -17.922 -22.75 2.244 1 88.69 174 SER B C 1
ATOM 4583 O O . SER B 1 174 ? -18.641 -22.469 1.285 1 88.69 174 SER B O 1
ATOM 4585 N N . VAL B 1 175 ? -18.219 -22.719 3.537 1 85.25 175 VAL B N 1
ATOM 4586 C CA . VAL B 1 175 ? -19.594 -22.391 3.896 1 85.25 175 VAL B CA 1
ATOM 4587 C C . VAL B 1 175 ? -19.609 -21.094 4.715 1 85.25 175 VAL B C 1
ATOM 4589 O O . VAL B 1 175 ? -19.031 -21.031 5.801 1 85.25 175 VAL B O 1
ATOM 4592 N N . HIS B 1 176 ? -20.062 -20.031 4.172 1 78.75 176 HIS B N 1
ATOM 4593 C CA . HIS B 1 176 ? -20.203 -18.75 4.855 1 78.75 176 HIS B CA 1
ATOM 4594 C C . HIS B 1 176 ? -21.5 -18.047 4.445 1 78.75 176 HIS B C 1
ATOM 4596 O O . HIS B 1 176 ? -21.469 -16.984 3.84 1 78.75 176 HIS B O 1
ATOM 4602 N N . GLY B 1 177 ? -22.703 -18.594 4.75 1 73.94 177 GLY B N 1
ATOM 4603 C CA . GLY B 1 177 ? -24 -18.125 4.309 1 73.94 177 GLY B CA 1
ATOM 4604 C C . GLY B 1 177 ? -24.391 -18.641 2.932 1 73.94 177 GLY B C 1
ATOM 4605 O O . GLY B 1 177 ? -25.562 -18.703 2.602 1 73.94 177 GLY B O 1
ATOM 4606 N N . SER B 1 178 ? -23.359 -18.781 2.104 1 82.31 178 SER B N 1
ATOM 4607 C CA . SER B 1 178 ? -23.453 -19.453 0.812 1 82.31 178 SER B CA 1
ATOM 4608 C C . SER B 1 178 ? -22.312 -20.453 0.622 1 82.31 178 SER B C 1
ATOM 4610 O O . SER B 1 178 ? -21.562 -20.734 1.561 1 82.31 178 SER B O 1
ATOM 4612 N N . LEU B 1 179 ? -22.375 -21.141 -0.482 1 87.62 179 LEU B N 1
ATOM 4613 C CA . LEU B 1 179 ? -21.297 -22.078 -0.804 1 87.62 179 LEU B CA 1
ATOM 4614 C C . LEU B 1 179 ? -20.344 -21.484 -1.82 1 87.62 179 LEU B C 1
ATOM 4616 O O . LEU B 1 179 ? -20.766 -20.797 -2.76 1 87.62 179 LEU B O 1
ATOM 4620 N N . SER B 1 180 ? -19.047 -21.594 -1.521 1 92.25 180 SER B N 1
ATOM 4621 C CA . SER B 1 180 ? -18.047 -21.125 -2.482 1 92.25 180 SER B CA 1
ATOM 4622 C C . SER B 1 180 ? -16.922 -22.141 -2.648 1 92.25 180 SER B C 1
ATOM 4624 O O . SER B 1 180 ? -16.656 -22.922 -1.743 1 92.25 180 SER B O 1
ATOM 4626 N N . MET B 1 181 ? -16.391 -22.172 -3.785 1 93.38 181 MET B N 1
ATOM 4627 C CA . MET B 1 181 ? -15.242 -23 -4.129 1 93.38 181 MET B CA 1
ATOM 4628 C C . MET B 1 181 ? -14.164 -22.172 -4.82 1 93.38 181 MET B C 1
ATOM 4630 O O . MET B 1 181 ? -14.469 -21.234 -5.555 1 93.38 181 MET B O 1
ATOM 4634 N N . PRO B 1 182 ? -12.883 -22.547 -4.586 1 93.12 182 PRO B N 1
ATOM 4635 C CA . PRO B 1 182 ? -11.82 -21.781 -5.234 1 93.12 182 PRO B CA 1
ATOM 4636 C C . PRO B 1 182 ? -11.938 -21.781 -6.758 1 93.12 182 PRO B C 1
ATOM 4638 O O . PRO B 1 182 ? -12.211 -22.812 -7.359 1 93.12 182 PRO B O 1
ATOM 4641 N N . THR B 1 183 ? -11.703 -20.625 -7.293 1 95.5 183 THR B N 1
ATOM 4642 C CA . THR B 1 183 ? -11.828 -20.453 -8.734 1 95.5 183 THR B CA 1
ATOM 4643 C C . THR B 1 183 ? -10.633 -21.078 -9.461 1 95.5 183 THR B C 1
ATOM 4645 O O . THR B 1 183 ? -9.492 -20.891 -9.047 1 95.5 183 THR B O 1
ATOM 4648 N N . ASN B 1 184 ? -10.922 -21.875 -10.469 1 95.94 184 ASN B N 1
ATOM 4649 C CA . ASN B 1 184 ? -9.898 -22.391 -11.375 1 95.94 184 ASN B CA 1
ATOM 4650 C C . ASN B 1 184 ? -9.531 -21.359 -12.445 1 95.94 184 ASN B C 1
ATOM 4652 O O . ASN B 1 184 ? -10.008 -21.438 -13.578 1 95.94 184 ASN B O 1
ATOM 4656 N N . PHE B 1 185 ? -8.578 -20.484 -12.117 1 95.62 185 PHE B N 1
ATOM 4657 C CA . PHE B 1 185 ? -8.188 -19.422 -13.031 1 95.62 185 PHE B CA 1
ATOM 4658 C C . PHE B 1 185 ? -7.402 -19.969 -14.211 1 95.62 185 PHE B C 1
ATOM 4660 O O . PHE B 1 185 ? -7.352 -19.359 -15.273 1 95.62 185 PHE B O 1
ATOM 4667 N N . HIS B 1 186 ? -6.762 -21.109 -13.992 1 95.31 186 HIS B N 1
ATOM 4668 C CA . HIS B 1 186 ? -6.066 -21.75 -15.102 1 95.31 186 HIS B CA 1
ATOM 4669 C C . HIS B 1 186 ? -7.023 -22.031 -16.266 1 95.31 186 HIS B C 1
ATOM 4671 O O . HIS B 1 186 ? -6.73 -21.688 -17.406 1 95.31 186 HIS B O 1
ATOM 4677 N N . ALA B 1 187 ? -8.133 -22.641 -15.938 1 97.56 187 ALA B N 1
ATOM 4678 C CA . ALA B 1 187 ? -9.125 -22.953 -16.953 1 97.56 187 ALA B CA 1
ATOM 4679 C C . ALA B 1 187 ? -9.719 -21.688 -17.562 1 97.56 187 ALA B C 1
ATOM 4681 O O . ALA B 1 187 ? -9.992 -21.641 -18.766 1 97.56 187 ALA B O 1
ATOM 4682 N N . LEU B 1 188 ? -9.938 -20.703 -16.766 1 98 188 LEU B N 1
ATOM 4683 C CA . LEU B 1 188 ? -10.492 -19.453 -17.266 1 98 188 LEU B CA 1
ATOM 4684 C C . LEU B 1 188 ? -9.5 -18.75 -18.188 1 98 188 LEU B C 1
ATOM 4686 O O . LEU B 1 188 ? -9.898 -18.125 -19.172 1 98 188 LEU B O 1
ATOM 4690 N N . ASP B 1 189 ? -8.266 -18.797 -17.812 1 97.12 189 ASP B N 1
ATOM 4691 C CA . ASP B 1 189 ? -7.234 -18.266 -18.688 1 97.12 189 ASP B CA 1
ATOM 4692 C C . ASP B 1 189 ? -7.258 -18.953 -20.047 1 97.12 189 ASP B C 1
ATOM 4694 O O . ASP B 1 189 ? -7.156 -18.297 -21.094 1 97.12 189 ASP B O 1
ATOM 4698 N N . LEU B 1 190 ? -7.418 -20.266 -20.031 1 96.81 190 LEU B N 1
ATOM 4699 C CA . LEU B 1 190 ? -7.492 -21.031 -21.281 1 96.81 190 LEU B CA 1
ATOM 4700 C C . LEU B 1 190 ? -8.695 -20.594 -22.109 1 96.81 190 LEU B C 1
ATOM 4702 O O . LEU B 1 190 ? -8.602 -20.5 -23.344 1 96.81 190 LEU B O 1
ATOM 4706 N N . PHE B 1 191 ? -9.766 -20.422 -21.453 1 98.06 191 PHE B N 1
ATOM 4707 C CA . PHE B 1 191 ? -10.961 -19.938 -22.141 1 98.06 191 PHE B CA 1
ATOM 4708 C C . PHE B 1 191 ? -10.68 -18.625 -22.875 1 98.06 191 PHE B C 1
ATOM 4710 O O . PHE B 1 191 ? -10.984 -18.5 -24.062 1 98.06 191 PHE B O 1
ATOM 4717 N N . VAL B 1 192 ? -10.086 -17.688 -22.188 1 98.31 192 VAL B N 1
ATOM 4718 C CA . VAL B 1 192 ? -9.812 -16.359 -22.75 1 98.31 192 VAL B CA 1
ATOM 4719 C C . VAL B 1 192 ? -8.812 -16.469 -23.891 1 98.31 192 VAL B C 1
ATOM 4721 O O . VAL B 1 192 ? -8.977 -15.828 -24.938 1 98.31 192 VAL B O 1
ATOM 4724 N N . GLN B 1 193 ? -7.883 -17.297 -23.719 1 96.5 193 GLN B N 1
ATOM 4725 C CA . GLN B 1 193 ? -6.863 -17.5 -24.75 1 96.5 193 GLN B CA 1
ATOM 4726 C C . GLN B 1 193 ? -7.461 -18.156 -25.984 1 96.5 193 GLN B C 1
ATOM 4728 O O . GLN B 1 193 ? -7.051 -17.844 -27.109 1 96.5 193 GLN B O 1
ATOM 4733 N N . SER B 1 194 ? -8.398 -19.047 -25.797 1 96.81 194 SER B N 1
ATOM 4734 C CA . SER B 1 194 ? -9.047 -19.703 -26.922 1 96.81 194 SER B CA 1
ATOM 4735 C C . SER B 1 194 ? -9.812 -18.703 -27.781 1 96.81 194 SER B C 1
ATOM 4737 O O . SER B 1 194 ? -10.094 -18.984 -28.953 1 96.81 194 SER B O 1
ATOM 4739 N N . LEU B 1 195 ? -10.094 -17.594 -27.234 1 97.25 195 LEU B N 1
ATOM 4740 C CA . LEU B 1 195 ? -10.781 -16.531 -27.953 1 97.25 195 LEU B CA 1
ATOM 4741 C C . LEU B 1 195 ? -9.789 -15.461 -28.422 1 97.25 195 LEU B C 1
ATOM 4743 O O . LEU B 1 195 ? -10.195 -14.352 -28.766 1 97.25 195 LEU B O 1
ATOM 4747 N N . GLU B 1 196 ? -8.477 -15.773 -28.281 1 96.31 196 GLU B N 1
ATOM 4748 C CA . GLU B 1 196 ? -7.395 -14.859 -28.625 1 96.31 196 GLU B CA 1
ATOM 4749 C C . GLU B 1 196 ? -7.41 -13.617 -27.75 1 96.31 196 GLU B C 1
ATOM 4751 O O . GLU B 1 196 ? -7.055 -12.523 -28.203 1 96.31 196 GLU B O 1
ATOM 4756 N N . GLY B 1 197 ? -7.98 -13.828 -26.594 1 97.81 197 GLY B N 1
ATOM 4757 C CA . GLY B 1 197 ? -7.988 -12.742 -25.641 1 97.81 197 GLY B CA 1
ATOM 4758 C C . GLY B 1 197 ? -6.676 -12.602 -24.891 1 97.81 197 GLY B C 1
ATOM 4759 O O . GLY B 1 197 ? -5.766 -13.414 -25.062 1 97.81 197 GLY B O 1
ATOM 4760 N N . THR B 1 198 ? -6.609 -11.5 -24.094 1 98.06 198 THR B N 1
ATOM 4761 C CA . THR B 1 198 ? -5.426 -11.227 -23.281 1 98.06 198 THR B CA 1
ATOM 4762 C C . THR B 1 198 ? -5.738 -11.375 -21.797 1 98.06 198 THR B C 1
ATOM 4764 O O . THR B 1 198 ? -6.785 -10.922 -21.344 1 98.06 198 THR B O 1
ATOM 4767 N N . VAL B 1 199 ? -4.793 -12.039 -21.109 1 97.06 199 VAL B N 1
ATOM 4768 C CA . VAL B 1 199 ? -4.934 -12.258 -19.672 1 97.06 199 VAL B CA 1
ATOM 4769 C C . VAL B 1 199 ? -3.879 -11.453 -18.922 1 97.06 199 VAL B C 1
ATOM 4771 O O . VAL B 1 199 ? -2.682 -11.57 -19.203 1 97.06 199 VAL B O 1
ATOM 4774 N N . PHE B 1 200 ? -4.34 -10.562 -18.047 1 95.19 200 PHE B N 1
ATOM 4775 C CA . PHE B 1 200 ? -3.477 -9.93 -17.047 1 95.19 200 PHE B CA 1
ATOM 4776 C C . PHE B 1 200 ? -3.787 -10.445 -15.656 1 95.19 200 PHE B C 1
ATOM 4778 O O . PHE B 1 200 ? -4.953 -10.664 -15.312 1 95.19 200 PHE B O 1
ATOM 4785 N N . HIS B 1 201 ? -2.779 -10.719 -14.852 1 90.69 201 HIS B N 1
ATOM 4786 C CA . HIS B 1 201 ? -3.033 -11.156 -13.484 1 90.69 201 HIS B CA 1
ATOM 4787 C C . HIS B 1 201 ? -1.887 -10.758 -12.562 1 90.69 201 HIS B C 1
ATOM 4789 O O . HIS B 1 201 ? -0.781 -10.469 -13.023 1 90.69 201 HIS B O 1
ATOM 4795 N N . SER B 1 202 ? -2.213 -10.703 -11.266 1 83.88 202 SER B N 1
ATOM 4796 C CA . SER B 1 202 ? -1.168 -10.484 -10.273 1 83.88 202 SER B CA 1
ATOM 4797 C C . SER B 1 202 ? -0.15 -11.617 -10.281 1 83.88 202 SER B C 1
ATOM 4799 O O . SER B 1 202 ? -0.504 -12.773 -10.516 1 83.88 202 SER B O 1
ATOM 4801 N N . PRO B 1 203 ? 1.084 -11.359 -10.055 1 76.88 203 PRO B N 1
ATOM 4802 C CA . PRO B 1 203 ? 2.143 -12.367 -10.195 1 76.88 203 PRO B CA 1
ATOM 4803 C C . PRO B 1 203 ? 2.24 -13.297 -8.992 1 76.88 203 PRO B C 1
ATOM 4805 O O . PRO B 1 203 ? 2.998 -14.266 -9.016 1 76.88 203 PRO B O 1
ATOM 4808 N N . TYR B 1 204 ? 1.453 -13.109 -8.031 1 75.12 204 TYR B N 1
ATOM 4809 C CA . TYR B 1 204 ? 1.63 -13.852 -6.793 1 75.12 204 TYR B CA 1
ATOM 4810 C C . TYR B 1 204 ? 0.687 -15.047 -6.734 1 75.12 204 TYR B C 1
ATOM 4812 O O . TYR B 1 204 ? -0.37 -15.047 -7.367 1 75.12 204 TYR B O 1
ATOM 4820 N N . LEU B 1 205 ? 1.16 -16.047 -6.188 1 64.25 205 LEU B N 1
ATOM 4821 C CA . LEU B 1 205 ? 0.416 -17.297 -6.141 1 64.25 205 LEU B CA 1
ATOM 4822 C C . LEU B 1 205 ? -0.519 -17.344 -4.938 1 64.25 205 LEU B C 1
ATOM 4824 O O . LEU B 1 205 ? -1.021 -18.406 -4.566 1 64.25 205 LEU B O 1
ATOM 4828 N N . GLU B 1 206 ? -1.007 -16.297 -4.578 1 66.06 206 GLU B N 1
ATOM 4829 C CA . GLU B 1 206 ? -1.75 -16.141 -3.33 1 66.06 206 GLU B CA 1
ATOM 4830 C C . GLU B 1 206 ? -3.189 -16.625 -3.482 1 66.06 206 GLU B C 1
ATOM 4832 O O . GLU B 1 206 ? -3.586 -17.078 -4.559 1 66.06 206 GLU B O 1
ATOM 4837 N N . GLY B 1 207 ? -3.959 -16.656 -2.316 1 72.88 207 GLY B N 1
ATOM 4838 C CA . GLY B 1 207 ? -5.348 -17.062 -2.199 1 72.88 207 GLY B CA 1
ATOM 4839 C C . GLY B 1 207 ? -6.305 -16.141 -2.932 1 72.88 207 GLY B C 1
ATOM 4840 O O . GLY B 1 207 ? -7.16 -16.609 -3.691 1 72.88 207 GLY B O 1
ATOM 4841 N N . PHE B 1 208 ? -6.148 -14.82 -2.863 1 87.62 208 PHE B N 1
ATOM 4842 C CA . PHE B 1 208 ? -6.969 -13.867 -3.594 1 87.62 208 PHE B CA 1
ATOM 4843 C C . PHE B 1 208 ? -6.254 -13.391 -4.855 1 87.62 208 PHE B C 1
ATOM 4845 O O . PHE B 1 208 ? -5.164 -12.82 -4.781 1 87.62 208 PHE B O 1
ATOM 4852 N N . SER B 1 209 ? -6.836 -13.641 -5.977 1 88.31 209 SER B N 1
ATOM 4853 C CA . SER B 1 209 ? -6.215 -13.32 -7.258 1 88.31 209 SER B CA 1
ATOM 4854 C C . SER B 1 209 ? -6.949 -12.18 -7.961 1 88.31 209 SER B C 1
ATOM 4856 O O . SER B 1 209 ? -8.18 -12.117 -7.926 1 88.31 209 SER B O 1
ATOM 4858 N N . ASN B 1 210 ? -6.148 -11.266 -8.461 1 91.06 210 ASN B N 1
ATOM 4859 C CA . ASN B 1 210 ? -6.668 -10.227 -9.344 1 91.06 210 ASN B CA 1
ATOM 4860 C C . ASN B 1 210 ? -6.352 -10.523 -10.805 1 91.06 210 ASN B C 1
ATOM 4862 O O . ASN B 1 210 ? -5.211 -10.844 -11.148 1 91.06 210 ASN B O 1
ATOM 4866 N N . THR B 1 211 ? -7.379 -10.438 -11.617 1 94.12 211 THR B N 1
ATOM 4867 C CA . THR B 1 211 ? -7.211 -10.75 -13.031 1 94.12 211 THR B CA 1
ATOM 4868 C C . THR B 1 211 ? -7.988 -9.773 -13.906 1 94.12 211 THR B C 1
ATOM 4870 O O . THR B 1 211 ? -9.031 -9.266 -13.492 1 94.12 211 THR B O 1
ATOM 4873 N N . VAL B 1 212 ? -7.379 -9.445 -15.047 1 97.12 212 VAL B N 1
ATOM 4874 C CA . VAL B 1 212 ? -8.078 -8.68 -16.078 1 97.12 212 VAL B CA 1
ATOM 4875 C C . VAL B 1 212 ? -8.125 -9.484 -17.375 1 97.12 212 VAL B C 1
ATOM 4877 O O . VAL B 1 212 ? -7.086 -9.898 -17.891 1 97.12 212 VAL B O 1
ATOM 4880 N N . TYR B 1 213 ? -9.297 -9.766 -17.844 1 98.31 213 TYR B N 1
ATOM 4881 C CA . TYR B 1 213 ? -9.516 -10.414 -19.141 1 98.31 213 TYR B CA 1
ATOM 4882 C C . TYR B 1 213 ? -9.93 -9.398 -20.188 1 98.31 213 TYR B C 1
ATOM 4884 O O . TYR B 1 213 ? -10.859 -8.609 -19.969 1 98.31 213 TYR B O 1
ATOM 4892 N N . VAL B 1 214 ? -9.227 -9.398 -21.312 1 98.38 214 VAL B N 1
ATOM 4893 C CA . VAL B 1 214 ? -9.578 -8.562 -22.453 1 98.38 214 VAL B CA 1
ATOM 4894 C C . VAL B 1 214 ? -9.883 -9.438 -23.656 1 98.38 214 VAL B C 1
ATOM 4896 O O . VAL B 1 214 ? -9 -10.141 -24.156 1 98.38 214 VAL B O 1
ATOM 4899 N N . VAL B 1 215 ? -11.102 -9.414 -24.125 1 98.31 215 VAL B N 1
ATOM 4900 C CA . VAL B 1 215 ? -11.523 -10.25 -25.234 1 98.31 215 VAL B CA 1
ATOM 4901 C C . VAL B 1 215 ? -12.164 -9.375 -26.312 1 98.31 215 VAL B C 1
ATOM 4903 O O . VAL B 1 215 ? -12.984 -8.508 -26.016 1 98.31 215 VAL B O 1
ATOM 4906 N N . GLY B 1 216 ? -11.805 -9.625 -27.578 1 97.69 216 GLY B N 1
ATOM 4907 C CA . GLY B 1 216 ? -12.406 -8.922 -28.703 1 97.69 216 GLY B CA 1
ATOM 4908 C C . GLY B 1 216 ? -11.812 -7.539 -28.922 1 97.69 216 GLY B C 1
ATOM 4909 O O . GLY B 1 216 ? -12.273 -6.793 -29.797 1 97.69 216 GLY B O 1
ATOM 4910 N N . ILE B 1 217 ? -10.93 -7.152 -28.109 1 96.38 217 ILE B N 1
ATOM 4911 C CA . ILE B 1 217 ? -10.195 -5.895 -28.188 1 96.38 217 ILE B CA 1
ATOM 4912 C C . ILE B 1 217 ? -8.695 -6.176 -28.172 1 96.38 217 ILE B C 1
ATOM 4914 O O . ILE B 1 217 ? -8.219 -6.949 -27.328 1 96.38 217 ILE B O 1
ATOM 4918 N N . ASP B 1 218 ? -8.008 -5.629 -29.078 1 95.12 218 ASP B N 1
ATOM 4919 C CA . ASP B 1 218 ? -6.559 -5.77 -29.062 1 95.12 218 ASP B CA 1
ATOM 4920 C C . ASP B 1 218 ? -5.941 -4.977 -27.906 1 95.12 218 ASP B C 1
ATOM 4922 O O . ASP B 1 218 ? -5.902 -3.744 -27.953 1 95.12 218 ASP B O 1
ATOM 4926 N N . ALA B 1 219 ? -5.43 -5.66 -26.969 1 93 219 ALA B N 1
ATOM 4927 C CA . ALA B 1 219 ? -4.891 -5.031 -25.766 1 93 219 ALA B CA 1
ATOM 4928 C C . ALA B 1 219 ? -3.754 -4.074 -26.109 1 93 219 ALA B C 1
ATOM 4930 O O . ALA B 1 219 ? -3.473 -3.139 -25.359 1 93 219 ALA B O 1
ATOM 4931 N N . LYS B 1 220 ? -3.109 -4.238 -27.156 1 93.5 220 LYS B N 1
ATOM 4932 C CA . LYS B 1 220 ? -2.006 -3.379 -27.578 1 93.5 220 LYS B CA 1
ATOM 4933 C C . LYS B 1 220 ? -2.492 -1.962 -27.875 1 93.5 220 LYS B C 1
ATOM 4935 O O . LYS B 1 220 ? -1.718 -1.006 -27.797 1 93.5 220 LYS B O 1
ATOM 4940 N N . THR B 1 221 ? -3.779 -1.892 -28.188 1 94.12 221 THR B N 1
ATOM 4941 C CA . THR B 1 221 ? -4.352 -0.59 -28.516 1 94.12 221 THR B CA 1
ATOM 4942 C C . THR B 1 221 ? -4.758 0.157 -27.25 1 94.12 221 THR B C 1
ATOM 4944 O O . THR B 1 221 ? -5.23 1.294 -27.312 1 94.12 221 THR B O 1
ATOM 4947 N N . LEU B 1 222 ? -4.539 -0.496 -26.125 1 93.69 222 LEU B N 1
ATOM 4948 C CA . LEU B 1 222 ? -4.906 0.106 -24.844 1 93.69 222 LEU B CA 1
ATOM 4949 C C . LEU B 1 222 ? -3.672 0.319 -23.969 1 93.69 222 LEU B C 1
ATOM 4951 O O . LEU B 1 222 ? -3.576 -0.239 -22.875 1 93.69 222 LEU B O 1
ATOM 4955 N N . PRO B 1 223 ? -2.779 1.131 -24.406 1 92.25 223 PRO B N 1
ATOM 4956 C CA . PRO B 1 223 ? -1.512 1.258 -23.672 1 92.25 223 PRO B CA 1
ATOM 4957 C C . PRO B 1 223 ? -1.691 1.795 -22.266 1 92.25 223 PRO B C 1
ATOM 4959 O O . PRO B 1 223 ? -1.034 1.322 -21.328 1 92.25 223 PRO B O 1
ATOM 4962 N N . SER B 1 224 ? -2.582 2.836 -22.062 1 90.06 224 SER B N 1
ATOM 4963 C CA . SER B 1 224 ? -2.801 3.402 -20.734 1 90.06 224 SER B CA 1
ATOM 4964 C C . SER B 1 224 ? -3.391 2.367 -19.797 1 90.06 224 SER B C 1
ATOM 4966 O O . SER B 1 224 ? -3.006 2.301 -18.625 1 90.06 224 SER B O 1
ATOM 4968 N N . MET B 1 225 ? -4.219 1.57 -20.297 1 92.69 225 MET B N 1
ATOM 4969 C CA . MET B 1 225 ? -4.832 0.533 -19.469 1 92.69 225 MET B CA 1
ATOM 4970 C C . MET B 1 225 ? -3.809 -0.522 -19.078 1 92.69 225 MET B C 1
ATOM 4972 O O . MET B 1 225 ? -3.738 -0.917 -17.906 1 92.69 225 MET B O 1
ATOM 4976 N N . ARG B 1 226 ? -3.074 -0.902 -20.016 1 94.31 226 ARG B N 1
ATOM 4977 C CA . ARG B 1 226 ? -2.057 -1.91 -19.734 1 94.31 226 ARG B CA 1
ATOM 4978 C C . ARG B 1 226 ? -1.071 -1.42 -18.688 1 94.31 226 ARG B C 1
ATOM 4980 O O . ARG B 1 226 ? -0.721 -2.162 -17.766 1 94.31 226 ARG B O 1
ATOM 4987 N N . TRP B 1 227 ? -0.722 -0.205 -18.859 1 91.38 227 TRP B N 1
ATOM 4988 C CA . TRP B 1 227 ? 0.196 0.372 -17.875 1 91.38 227 TRP B CA 1
ATOM 4989 C C . TRP B 1 227 ? -0.438 0.411 -16.5 1 91.38 227 TRP B C 1
ATOM 4991 O O . TRP B 1 227 ? 0.199 0.048 -15.5 1 91.38 227 TRP B O 1
ATOM 5001 N N . MET B 1 228 ? -1.664 0.851 -16.469 1 90.44 228 MET B N 1
ATOM 5002 C CA . MET B 1 228 ? -2.359 0.967 -15.195 1 90.44 228 MET B CA 1
ATOM 5003 C C . MET B 1 228 ? -2.51 -0.398 -14.531 1 90.44 228 MET B C 1
ATOM 5005 O O . MET B 1 228 ? -2.363 -0.522 -13.32 1 90.44 228 MET B O 1
ATOM 5009 N N . ILE B 1 229 ? -2.766 -1.416 -15.312 1 91.69 229 ILE B N 1
ATOM 5010 C CA . ILE B 1 229 ? -2.902 -2.771 -14.789 1 91.69 229 ILE B CA 1
ATOM 5011 C C . ILE B 1 229 ? -1.586 -3.217 -14.164 1 91.69 229 ILE B C 1
ATOM 5013 O O . ILE B 1 229 ? -1.563 -3.68 -13.016 1 91.69 229 ILE B O 1
ATOM 5017 N N . HIS B 1 230 ? -0.558 -2.965 -14.867 1 87.94 230 HIS B N 1
ATOM 5018 C CA . HIS B 1 230 ? 0.753 -3.354 -14.359 1 87.94 230 HIS B CA 1
ATOM 5019 C C . HIS B 1 230 ? 1.111 -2.564 -13.102 1 87.94 230 HIS B C 1
ATOM 5021 O O . HIS B 1 230 ? 1.648 -3.125 -12.141 1 87.94 230 HIS B O 1
ATOM 5027 N N . HIS B 1 231 ? 0.765 -1.319 -13.156 1 87 231 HIS B N 1
ATOM 5028 C CA . HIS B 1 231 ? 1.058 -0.441 -12.023 1 87 231 HIS B CA 1
ATOM 5029 C C . HIS B 1 231 ? 0.276 -0.857 -10.781 1 87 231 HIS B C 1
ATOM 5031 O O . HIS B 1 231 ? 0.848 -0.981 -9.695 1 87 231 HIS B O 1
ATOM 5037 N N . GLU B 1 232 ? -0.952 -1.136 -10.914 1 86.19 232 GLU B N 1
ATOM 5038 C CA . GLU B 1 232 ? -1.812 -1.46 -9.781 1 86.19 232 GLU B CA 1
ATOM 5039 C C . GLU B 1 232 ? -1.488 -2.842 -9.219 1 86.19 232 GLU B C 1
ATOM 5041 O O . GLU B 1 232 ? -1.573 -3.061 -8.016 1 86.19 232 GLU B O 1
ATOM 5046 N N . PHE B 1 233 ? -1.141 -3.762 -10.094 1 84.81 233 PHE B N 1
ATOM 5047 C CA . PHE B 1 233 ? -0.846 -5.121 -9.656 1 84.81 233 PHE B CA 1
ATOM 5048 C C . PHE B 1 233 ? 0.463 -5.168 -8.883 1 84.81 233 PHE B C 1
ATOM 5050 O O . PHE B 1 233 ? 0.702 -6.102 -8.109 1 84.81 233 PHE B O 1
ATOM 5057 N N . SER B 1 234 ? 1.229 -4.074 -9.047 1 76.19 234 SER B N 1
ATOM 5058 C CA . SER B 1 234 ? 2.551 -4.105 -8.43 1 76.19 234 SER B CA 1
ATOM 5059 C C . SER B 1 234 ? 2.625 -3.156 -7.234 1 76.19 234 SER B C 1
ATOM 5061 O O . SER B 1 234 ? 3.496 -3.297 -6.375 1 76.19 234 SER B O 1
ATOM 5063 N N . THR B 1 235 ? 1.777 -2.125 -7.195 1 76.38 235 THR B N 1
ATOM 5064 C CA . THR B 1 235 ? 1.923 -1.076 -6.191 1 76.38 235 THR B CA 1
ATOM 5065 C C . THR B 1 235 ? 1.217 -1.466 -4.895 1 76.38 235 THR B C 1
ATOM 5067 O O . THR B 1 235 ? 1.759 -1.272 -3.805 1 76.38 235 THR B O 1
ATOM 5070 N N . PHE B 1 236 ? 0.066 -1.897 -4.938 1 80.88 236 PHE B N 1
ATOM 5071 C CA . PHE B 1 236 ? -0.678 -2.322 -3.756 1 80.88 236 PHE B CA 1
ATOM 5072 C C . PHE B 1 236 ? -1.323 -3.684 -3.984 1 80.88 236 PHE B C 1
ATOM 5074 O O . PHE B 1 236 ? -2.277 -3.803 -4.754 1 80.88 236 PHE B O 1
ATOM 5081 N N . ILE B 1 237 ? -0.807 -4.59 -3.322 1 82.69 237 ILE B N 1
ATOM 5082 C CA . ILE B 1 237 ? -1.288 -5.965 -3.424 1 82.69 237 ILE B CA 1
ATOM 5083 C C . ILE B 1 237 ? -2.262 -6.254 -2.285 1 82.69 237 ILE B C 1
ATOM 5085 O O . ILE B 1 237 ? -1.853 -6.406 -1.132 1 82.69 237 ILE B O 1
ATOM 5089 N N . PRO B 1 238 ? -3.496 -6.387 -2.674 1 85.56 238 PRO B N 1
ATOM 5090 C CA . PRO B 1 238 ? -4.512 -6.543 -1.627 1 85.56 238 PRO B CA 1
ATOM 5091 C C . PRO B 1 238 ? -4.211 -7.703 -0.684 1 85.56 238 PRO B C 1
ATOM 5093 O O . PRO B 1 238 ? -4.363 -7.574 0.533 1 85.56 238 PRO B O 1
ATOM 5096 N N . GLU B 1 239 ? -3.791 -8.789 -1.212 1 87.19 239 GLU B N 1
ATOM 5097 C CA . GLU B 1 239 ? -3.504 -9.945 -0.376 1 87.19 239 GLU B CA 1
ATOM 5098 C C . GLU B 1 239 ? -2.34 -9.672 0.572 1 87.19 239 GLU B C 1
ATOM 5100 O O . GLU B 1 239 ? -2.381 -10.055 1.742 1 87.19 239 GLU B O 1
ATOM 5105 N N . SER B 1 240 ? -1.304 -9.039 0.06 1 89.19 240 SER B N 1
ATOM 5106 C CA . SER B 1 240 ? -0.16 -8.695 0.901 1 89.19 240 SER B CA 1
ATOM 5107 C C . SER B 1 240 ? -0.562 -7.742 2.021 1 89.19 240 SER B C 1
ATOM 5109 O O . SER B 1 240 ? -0.103 -7.883 3.156 1 89.19 240 SER B O 1
ATOM 5111 N N . PHE B 1 241 ? -1.387 -6.828 1.67 1 92.06 241 PHE B N 1
ATOM 5112 C CA . PHE B 1 241 ? -1.869 -5.922 2.705 1 92.06 241 PHE B CA 1
ATOM 5113 C C . PHE B 1 241 ? -2.703 -6.672 3.736 1 92.06 241 PHE B C 1
ATOM 5115 O O . PHE B 1 241 ? -2.553 -6.453 4.941 1 92.06 241 PHE B O 1
ATOM 5122 N N . ASN B 1 242 ? -3.58 -7.496 3.262 1 92.5 242 ASN B N 1
ATOM 5123 C CA . ASN B 1 242 ? -4.422 -8.266 4.168 1 92.5 242 ASN B CA 1
ATOM 5124 C C . ASN B 1 242 ? -3.588 -9.094 5.145 1 92.5 242 ASN B C 1
ATOM 5126 O O . ASN B 1 242 ? -3.895 -9.148 6.336 1 92.5 242 ASN B O 1
ATOM 5130 N N . VAL B 1 243 ? -2.604 -9.703 4.688 1 92 243 VAL B N 1
ATOM 5131 C CA . VAL B 1 243 ? -1.73 -10.508 5.531 1 92 243 VAL B CA 1
ATOM 5132 C C . VAL B 1 243 ? -0.997 -9.609 6.523 1 92 243 VAL B C 1
ATOM 5134 O O . VAL B 1 243 ? -0.896 -9.938 7.711 1 92 243 VAL B O 1
ATOM 5137 N N . THR B 1 244 ? -0.523 -8.477 6.066 1 93.62 244 THR B N 1
ATOM 5138 C CA . THR B 1 244 ? 0.222 -7.547 6.91 1 93.62 244 THR B CA 1
ATOM 5139 C C . THR B 1 244 ? -0.638 -7.062 8.078 1 93.62 244 THR B C 1
ATOM 5141 O O . THR B 1 244 ? -0.216 -7.121 9.234 1 93.62 244 THR B O 1
ATOM 5144 N N . GLN B 1 245 ? -1.823 -6.598 7.758 1 94.81 245 GLN B N 1
ATOM 5145 C CA . GLN B 1 245 ? -2.67 -6.07 8.82 1 94.81 245 GLN B CA 1
ATOM 5146 C C . GLN B 1 245 ? -3.102 -7.176 9.781 1 94.81 245 GLN B C 1
ATOM 5148 O O . GLN B 1 245 ? -3.211 -6.949 10.984 1 94.81 245 GLN B O 1
ATOM 5153 N N . LYS B 1 246 ? -3.352 -8.391 9.234 1 94.44 246 LYS B N 1
ATOM 5154 C CA . LYS B 1 246 ? -3.688 -9.523 10.086 1 94.44 246 LYS B CA 1
ATOM 5155 C C . LYS B 1 246 ? -2.543 -9.852 11.039 1 94.44 246 LYS B C 1
ATOM 5157 O O . LYS B 1 246 ? -2.766 -10.07 12.234 1 94.44 246 LYS B O 1
ATOM 5162 N N . CYS B 1 247 ? -1.373 -9.891 10.523 1 94.12 247 CYS B N 1
ATOM 5163 C CA . CYS B 1 247 ? -0.206 -10.211 11.336 1 94.12 247 CYS B CA 1
ATOM 5164 C C . CYS B 1 247 ? 0.051 -9.125 12.375 1 94.12 247 CYS B C 1
ATOM 5166 O O . CYS B 1 247 ? 0.436 -9.414 13.508 1 94.12 247 CYS B O 1
ATOM 5168 N N . LEU B 1 248 ? -0.134 -7.895 11.977 1 94.62 248 LEU B N 1
ATOM 5169 C CA . LEU B 1 248 ? 0.016 -6.801 12.93 1 94.62 248 LEU B CA 1
ATOM 5170 C C . LEU B 1 248 ? -0.946 -6.961 14.102 1 94.62 248 LEU B C 1
ATOM 5172 O O . LEU B 1 248 ? -0.58 -6.707 15.25 1 94.62 248 LEU B O 1
ATOM 5176 N N . LYS B 1 249 ? -2.127 -7.379 13.828 1 94.81 249 LYS B N 1
ATOM 5177 C CA . LYS B 1 249 ? -3.141 -7.574 14.859 1 94.81 249 LYS B CA 1
ATOM 5178 C C . LYS B 1 249 ? -2.803 -8.773 15.734 1 94.81 249 LYS B C 1
ATOM 5180 O O . LYS B 1 249 ? -2.893 -8.703 16.969 1 94.81 249 LYS B O 1
ATOM 5185 N N . GLU B 1 250 ? -2.352 -9.852 15.133 1 94.5 250 GLU B N 1
ATOM 5186 C CA . GLU B 1 250 ? -2.234 -11.133 15.82 1 94.5 250 GLU B CA 1
ATOM 5187 C C . GLU B 1 250 ? -0.869 -11.281 16.484 1 94.5 250 GLU B C 1
ATOM 5189 O O . GLU B 1 250 ? -0.739 -11.969 17.5 1 94.5 250 GLU B O 1
ATOM 5194 N N . GLU B 1 251 ? 0.111 -10.625 15.93 1 92.5 251 GLU B N 1
ATOM 5195 C CA . GLU B 1 251 ? 1.469 -10.898 16.391 1 92.5 251 GLU B CA 1
ATOM 5196 C C . GLU B 1 251 ? 1.966 -9.789 17.312 1 92.5 251 GLU B C 1
ATOM 5198 O O . GLU B 1 251 ? 2.969 -9.961 18.016 1 92.5 251 GLU B O 1
ATOM 5203 N N . SER B 1 252 ? 1.283 -8.711 17.297 1 91.5 252 SER B N 1
ATOM 5204 C CA . SER B 1 252 ? 1.728 -7.609 18.141 1 91.5 252 SER B CA 1
ATOM 5205 C C . SER B 1 252 ? 1.535 -7.93 19.625 1 91.5 252 SER B C 1
ATOM 5207 O O . SER B 1 252 ? 0.506 -8.484 20.016 1 91.5 252 SER B O 1
ATOM 5209 N N . SER B 1 253 ? 2.561 -7.695 20.406 1 89.25 253 SER B N 1
ATOM 5210 C CA . SER B 1 253 ? 2.488 -7.867 21.859 1 89.25 253 SER B CA 1
ATOM 5211 C C . SER B 1 253 ? 2.889 -6.586 22.578 1 89.25 253 SER B C 1
ATOM 5213 O O . SER B 1 253 ? 3.953 -6.023 22.312 1 89.25 253 SER B O 1
ATOM 5215 N N . PRO B 1 254 ? 2.033 -6.102 23.5 1 85 254 PRO B N 1
ATOM 5216 C CA . PRO B 1 254 ? 0.772 -6.703 23.938 1 85 254 PRO B CA 1
ATOM 5217 C C . PRO B 1 254 ? -0.366 -6.477 22.938 1 85 254 PRO B C 1
ATOM 5219 O O . PRO B 1 254 ? -1.26 -7.316 22.812 1 85 254 PRO B O 1
ATOM 5222 N N . SER B 1 255 ? -0.354 -5.305 22.344 1 90.44 255 SER B N 1
ATOM 5223 C CA . SER B 1 255 ? -1.273 -4.918 21.281 1 90.44 255 SER B CA 1
ATOM 5224 C C . SER B 1 255 ? -0.622 -3.926 20.312 1 90.44 255 SER B C 1
ATOM 5226 O O . SER B 1 255 ? 0.427 -3.355 20.625 1 90.44 255 SER B O 1
ATOM 5228 N N . PRO B 1 256 ? -1.188 -3.834 19.172 1 94.12 256 PRO B N 1
ATOM 5229 C CA . PRO B 1 256 ? -0.61 -2.844 18.266 1 94.12 256 PRO B CA 1
ATOM 5230 C C . PRO B 1 256 ? -0.609 -1.434 18.844 1 94.12 256 PRO B C 1
ATOM 5232 O O . PRO B 1 256 ? -1.479 -1.094 19.656 1 94.12 256 PRO B O 1
ATOM 5235 N N . SER B 1 257 ? 0.315 -0.617 18.5 1 94.12 257 SER B N 1
ATOM 5236 C CA . SER B 1 257 ? 0.37 0.778 18.922 1 94.12 257 SER B CA 1
ATOM 5237 C C . SER B 1 257 ? -0.65 1.625 18.172 1 94.12 257 SER B C 1
ATOM 5239 O O . SER B 1 257 ? -1.178 1.201 17.141 1 94.12 257 SER B O 1
ATOM 5241 N N . VAL B 1 258 ? -0.912 2.764 18.703 1 94.25 258 VAL B N 1
ATOM 5242 C CA . VAL B 1 258 ? -1.807 3.705 18.047 1 94.25 258 VAL B CA 1
ATOM 5243 C C . VAL B 1 258 ? -1.221 4.105 16.688 1 94.25 258 VAL B C 1
ATOM 5245 O O . VAL B 1 258 ? -1.947 4.215 15.695 1 94.25 258 VAL B O 1
ATOM 5248 N N . ALA B 1 259 ? 0.072 4.277 16.656 1 91.19 259 ALA B N 1
ATOM 5249 C CA . ALA B 1 259 ? 0.75 4.641 15.414 1 91.19 259 ALA B CA 1
ATOM 5250 C C . ALA B 1 259 ? 0.546 3.574 14.344 1 91.19 259 ALA B C 1
ATOM 5252 O O . ALA B 1 259 ? 0.306 3.893 13.172 1 91.19 259 ALA B O 1
ATOM 5253 N N . SER B 1 260 ? 0.608 2.326 14.758 1 93.94 260 SER B N 1
ATOM 5254 C CA . SER B 1 260 ? 0.421 1.229 13.812 1 93.94 260 SER B CA 1
ATOM 5255 C C . SER B 1 260 ? -1.009 1.196 13.281 1 93.94 260 SER B C 1
ATOM 5257 O O . SER B 1 260 ? -1.232 0.901 12.102 1 93.94 260 SER B O 1
ATOM 5259 N N . VAL B 1 261 ? -1.926 1.479 14.125 1 95.75 261 VAL B N 1
ATOM 5260 C CA . VAL B 1 261 ? -3.33 1.446 13.734 1 95.75 261 VAL B CA 1
ATOM 5261 C C . VAL B 1 261 ? -3.617 2.58 12.75 1 95.75 261 VAL B C 1
ATOM 5263 O O . VAL B 1 261 ? -4.285 2.375 11.734 1 95.75 261 VAL B O 1
ATOM 5266 N N . ILE B 1 262 ? -3.076 3.779 13.031 1 93.44 262 ILE B N 1
ATOM 5267 C CA . ILE B 1 262 ? -3.232 4.914 12.133 1 93.44 262 ILE B CA 1
ATOM 5268 C C . ILE B 1 262 ? -2.645 4.574 10.766 1 93.44 262 ILE B C 1
ATOM 5270 O O . ILE B 1 262 ? -3.287 4.789 9.734 1 93.44 262 ILE B O 1
ATOM 5274 N N . ALA B 1 263 ? -1.513 4.02 10.781 1 92.5 263 ALA B N 1
ATOM 5275 C CA . ALA B 1 263 ? -0.804 3.691 9.547 1 92.5 263 ALA B CA 1
ATOM 5276 C C . ALA B 1 263 ? -1.573 2.656 8.727 1 92.5 263 ALA B C 1
ATOM 5278 O O . ALA B 1 263 ? -1.769 2.826 7.523 1 92.5 263 ALA B O 1
ATOM 5279 N N . VAL B 1 264 ? -2.047 1.592 9.352 1 94.75 264 VAL B N 1
ATOM 5280 C CA . VAL B 1 264 ? -2.74 0.514 8.656 1 94.75 264 VAL B CA 1
ATOM 5281 C C . VAL B 1 264 ? -4.082 1.018 8.133 1 94.75 264 VAL B C 1
ATOM 5283 O O . VAL B 1 264 ? -4.516 0.63 7.043 1 94.75 264 VAL B O 1
ATOM 5286 N N . LEU B 1 265 ? -4.742 1.839 8.898 1 94.62 265 LEU B N 1
ATOM 5287 C CA . LEU B 1 265 ? -6.012 2.404 8.461 1 94.62 265 LEU B CA 1
ATOM 5288 C C . LEU B 1 265 ? -5.832 3.248 7.203 1 94.62 265 LEU B C 1
ATOM 5290 O O . LEU B 1 265 ? -6.633 3.156 6.27 1 94.62 265 LEU B O 1
ATOM 5294 N N . ARG B 1 266 ? -4.84 4.027 7.145 1 91.44 266 ARG B N 1
ATOM 5295 C CA . ARG B 1 266 ? -4.566 4.883 5.996 1 91.44 266 ARG B CA 1
ATOM 5296 C C . ARG B 1 266 ? -4.168 4.051 4.777 1 91.44 266 ARG B C 1
ATOM 5298 O O . ARG B 1 266 ? -4.609 4.324 3.662 1 91.44 266 ARG B O 1
ATOM 5305 N N . LEU B 1 267 ? -3.361 2.979 5.012 1 90.75 267 LEU B N 1
ATOM 5306 C CA . LEU B 1 267 ? -2.979 2.096 3.914 1 90.75 267 LEU B CA 1
ATOM 5307 C C . LEU B 1 267 ? -4.191 1.368 3.35 1 90.75 267 LEU B C 1
ATOM 5309 O O . LEU B 1 267 ? -4.203 0.98 2.18 1 90.75 267 LEU B O 1
ATOM 5313 N N . SER B 1 268 ? -5.207 1.186 4.191 1 93.06 268 SER B N 1
ATOM 5314 C CA . SER B 1 268 ? -6.414 0.489 3.762 1 93.06 268 SER B CA 1
ATOM 5315 C C . SER B 1 268 ? -7.395 1.444 3.086 1 93.06 268 SER B C 1
ATOM 5317 O O . SER B 1 268 ? -8.5 1.047 2.715 1 93.06 268 SER B O 1
ATOM 5319 N N . HIS B 1 269 ? -6.98 2.705 2.945 1 89.94 269 HIS B N 1
ATOM 5320 C CA . HIS B 1 269 ? -7.867 3.746 2.441 1 89.94 269 HIS B CA 1
ATOM 5321 C C . HIS B 1 269 ? -9.125 3.867 3.303 1 89.94 269 HIS B C 1
ATOM 5323 O O . HIS B 1 269 ? -10.234 3.906 2.777 1 89.94 269 HIS B O 1
ATOM 5329 N N . PHE B 1 270 ? -8.922 3.689 4.613 1 93.38 270 PHE B N 1
ATOM 5330 C CA . PHE B 1 270 ? -9.93 3.912 5.641 1 93.38 270 PHE B CA 1
ATOM 5331 C C . PHE B 1 270 ? -11.062 2.898 5.512 1 93.38 270 PHE B C 1
ATOM 5333 O O . PHE B 1 270 ? -12.234 3.242 5.68 1 93.38 270 PHE B O 1
ATOM 5340 N N . ASP B 1 271 ? -10.656 1.681 5.172 1 92.81 271 ASP B N 1
ATOM 5341 C CA . ASP B 1 271 ? -11.609 0.581 5.062 1 92.81 271 ASP B CA 1
ATOM 5342 C C . ASP B 1 271 ? -12.312 0.333 6.395 1 92.81 271 ASP B C 1
ATOM 5344 O O . ASP B 1 271 ? -11.664 0.254 7.441 1 92.81 271 ASP B O 1
ATOM 5348 N N . THR B 1 272 ? -13.617 0.136 6.375 1 92.81 272 THR B N 1
ATOM 5349 C CA . THR B 1 272 ? -14.422 0.015 7.59 1 92.81 272 THR B CA 1
ATOM 5350 C C . THR B 1 272 ? -14.125 -1.302 8.305 1 92.81 272 THR B C 1
ATOM 5352 O O . THR B 1 272 ? -14.172 -1.37 9.531 1 92.81 272 THR B O 1
ATOM 5355 N N . ASP B 1 273 ? -13.852 -2.365 7.566 1 92.38 273 ASP B N 1
ATOM 5356 C CA . ASP B 1 273 ? -13.531 -3.65 8.18 1 92.38 273 ASP B CA 1
ATOM 5357 C C . ASP B 1 273 ? -12.203 -3.586 8.93 1 92.38 273 ASP B C 1
ATOM 5359 O O . ASP B 1 273 ? -12.062 -4.168 10.008 1 92.38 273 ASP B O 1
ATOM 5363 N N . VAL B 1 274 ? -11.234 -2.955 8.305 1 94.94 274 VAL B N 1
ATOM 5364 C CA . VAL B 1 274 ? -9.945 -2.781 8.969 1 94.94 274 VAL B CA 1
ATOM 5365 C C . VAL B 1 274 ? -10.125 -1.953 10.242 1 94.94 274 VAL B C 1
ATOM 5367 O O . VAL B 1 274 ? -9.578 -2.293 11.297 1 94.94 274 VAL B O 1
ATOM 5370 N N . PHE B 1 275 ? -10.914 -0.875 10.109 1 96.25 275 PHE B N 1
ATOM 5371 C CA . PHE B 1 275 ? -11.219 -0.061 11.281 1 96.25 275 PHE B CA 1
ATOM 5372 C C . PHE B 1 275 ? -11.812 -0.912 12.398 1 96.25 275 PHE B C 1
ATOM 5374 O O . PHE B 1 275 ? -11.375 -0.841 13.547 1 96.25 275 PHE B O 1
ATOM 5381 N N . MET B 1 276 ? -12.766 -1.736 12.055 1 94.88 276 MET B N 1
ATOM 5382 C CA . MET B 1 276 ? -13.453 -2.557 13.055 1 94.88 276 MET B CA 1
ATOM 5383 C C . MET B 1 276 ? -12.484 -3.543 13.703 1 94.88 276 MET B C 1
ATOM 5385 O O . MET B 1 276 ? -12.609 -3.855 14.883 1 94.88 276 MET B O 1
ATOM 5389 N N . LYS B 1 277 ? -11.57 -3.99 12.992 1 94.75 277 LYS B N 1
ATOM 5390 C CA . LYS B 1 277 ? -10.578 -4.934 13.5 1 94.75 277 LYS B CA 1
ATOM 5391 C C . LYS B 1 277 ? -9.68 -4.277 14.539 1 94.75 277 LYS B C 1
ATOM 5393 O O . LYS B 1 277 ? -9.266 -4.922 15.508 1 94.75 277 LYS B O 1
ATOM 5398 N N . PHE B 1 278 ? -9.398 -3.002 14.375 1 96.5 278 PHE B N 1
ATOM 5399 C CA . PHE B 1 278 ? -8.391 -2.355 15.195 1 96.5 278 PHE B CA 1
ATOM 5400 C C . PHE B 1 278 ? -9.023 -1.341 16.141 1 96.5 278 PHE B C 1
ATOM 5402 O O . PHE B 1 278 ? -8.328 -0.678 16.906 1 96.5 278 PHE B O 1
ATOM 5409 N N . LYS B 1 279 ? -10.312 -1.207 16.156 1 95.69 279 LYS B N 1
ATOM 5410 C CA . LYS B 1 279 ? -11.031 -0.151 16.875 1 95.69 279 LYS B CA 1
ATOM 5411 C C . LYS B 1 279 ? -10.688 -0.148 18.359 1 95.69 279 LYS B C 1
ATOM 5413 O O . LYS B 1 279 ? -10.609 0.912 18.984 1 95.69 279 LYS B O 1
ATOM 5418 N N . GLN B 1 280 ? -10.461 -1.299 18.906 1 95.5 280 GLN B N 1
ATOM 5419 C CA . GLN B 1 280 ? -10.25 -1.4 20.359 1 95.5 280 GLN B CA 1
ATOM 5420 C C . GLN B 1 280 ? -9.023 -0.611 20.797 1 95.5 280 GLN B C 1
ATOM 5422 O O . GLN B 1 280 ? -9.008 -0.03 21.875 1 95.5 280 GLN B O 1
ATOM 5427 N N . VAL B 1 281 ? -8.008 -0.607 20 1 95.88 281 VAL B N 1
ATOM 5428 C CA . VAL B 1 281 ? -6.789 0.135 20.281 1 95.88 281 VAL B CA 1
ATOM 5429 C C . VAL B 1 281 ? -7.102 1.627 20.391 1 95.88 281 VAL B C 1
ATOM 5431 O O . VAL B 1 281 ? -6.629 2.309 21.297 1 95.88 281 VAL B O 1
ATOM 5434 N N . LEU B 1 282 ? -7.879 2.141 19.469 1 95.88 282 LEU B N 1
ATOM 5435 C CA . LEU B 1 282 ? -8.219 3.561 19.438 1 95.88 282 LEU B CA 1
ATOM 5436 C C . LEU B 1 282 ? -9.148 3.922 20.578 1 95.88 282 LEU B C 1
ATOM 5438 O O . LEU B 1 282 ? -9.086 5.031 21.125 1 95.88 282 LEU B O 1
ATOM 5442 N N . ILE B 1 283 ? -9.992 2.969 20.922 1 95.12 283 ILE B N 1
ATOM 5443 C CA . ILE B 1 283 ? -10.906 3.193 22.047 1 95.12 283 ILE B CA 1
ATOM 5444 C C . ILE B 1 283 ? -10.109 3.289 23.344 1 95.12 283 ILE B C 1
ATOM 5446 O O . ILE B 1 283 ? -10.359 4.176 24.172 1 95.12 283 ILE B O 1
ATOM 5450 N N . GLU B 1 284 ? -9.188 2.457 23.484 1 94 284 GLU B N 1
ATOM 5451 C CA . GLU B 1 284 ? -8.461 2.346 24.75 1 94 284 GLU B CA 1
ATOM 5452 C C . GLU B 1 284 ? -7.352 3.391 24.844 1 94 284 GLU B C 1
ATOM 5454 O O . GLU B 1 284 ? -7.105 3.947 25.922 1 94 284 GLU B O 1
ATOM 5459 N N . ARG B 1 285 ? -6.715 3.719 23.75 1 92.69 285 ARG B N 1
ATOM 5460 C CA . ARG B 1 285 ? -5.48 4.488 23.844 1 92.69 285 ARG B CA 1
ATOM 5461 C C . ARG B 1 285 ? -5.547 5.738 22.969 1 92.69 285 ARG B C 1
ATOM 5463 O O . ARG B 1 285 ? -4.641 6.578 23 1 92.69 285 ARG B O 1
ATOM 5470 N N . GLY B 1 286 ? -6.535 5.863 22.203 1 86.62 286 GLY B N 1
ATOM 5471 C CA . GLY B 1 286 ? -6.633 6.996 21.297 1 86.62 286 GLY B CA 1
ATOM 5472 C C . GLY B 1 286 ? -7.219 8.234 21.938 1 86.62 286 GLY B C 1
ATOM 5473 O O . GLY B 1 286 ? -7.129 9.336 21.391 1 86.62 286 GLY B O 1
ATOM 5474 N N . GLY B 1 287 ? -7.773 8.039 23.078 1 85.69 287 GLY B N 1
ATOM 5475 C CA . GLY B 1 287 ? -8.492 9.117 23.734 1 85.69 287 GLY B CA 1
ATOM 5476 C C . GLY B 1 287 ? -7.57 10.141 24.375 1 85.69 287 GLY B C 1
ATOM 5477 O O . GLY B 1 287 ? -6.359 10.133 24.125 1 85.69 287 GLY B O 1
ATOM 5478 N N . TYR B 1 288 ? -8.117 11.047 25.047 1 81.19 288 TYR B N 1
ATOM 5479 C CA . TYR B 1 288 ? -7.465 12.211 25.625 1 81.19 288 TYR B CA 1
ATOM 5480 C C . TYR B 1 288 ? -6.344 11.805 26.562 1 81.19 288 TYR B C 1
ATOM 5482 O O . TYR B 1 288 ? -5.277 12.422 26.578 1 81.19 288 TYR B O 1
ATOM 5490 N N . ALA B 1 289 ? -6.473 10.68 27.219 1 79.31 289 ALA B N 1
ATOM 5491 C CA . ALA B 1 289 ? -5.488 10.25 28.219 1 79.31 289 ALA B CA 1
ATOM 5492 C C . ALA B 1 289 ? -4.398 9.398 27.562 1 79.31 289 ALA B C 1
ATOM 5494 O O . ALA B 1 289 ? -3.312 9.234 28.125 1 79.31 289 ALA B O 1
ATOM 5495 N N . GLY B 1 290 ? -4.633 8.992 26.406 1 83.75 290 GLY B N 1
ATOM 5496 C CA . GLY B 1 290 ? -3.744 7.977 25.859 1 83.75 290 GLY B CA 1
ATOM 5497 C C . GLY B 1 290 ? -2.902 8.484 24.703 1 83.75 290 GLY B C 1
ATOM 5498 O O . GLY B 1 290 ? -1.95 7.828 24.281 1 83.75 290 GLY B O 1
ATOM 5499 N N . SER B 1 291 ? -3.266 9.695 24.172 1 88.12 291 SER B N 1
ATOM 5500 C CA . SER B 1 291 ? -2.582 10.156 22.969 1 88.12 291 SER B CA 1
ATOM 5501 C C . SER B 1 291 ? -2.322 11.656 23.016 1 88.12 291 SER B C 1
ATOM 5503 O O . SER B 1 291 ? -3.053 12.398 23.688 1 88.12 291 SER B O 1
ATOM 5505 N N . SER B 1 292 ? -1.267 12.086 22.375 1 85.56 292 SER B N 1
ATOM 5506 C CA . SER B 1 292 ? -0.944 13.508 22.25 1 85.56 292 SER B CA 1
ATOM 5507 C C . SER B 1 292 ? -2.014 14.25 21.453 1 85.56 292 SER B C 1
ATOM 5509 O O . SER B 1 292 ? -2.852 13.625 20.797 1 85.56 292 SER B O 1
ATOM 5511 N N . SER B 1 293 ? -1.98 15.547 21.531 1 85.38 293 SER B N 1
ATOM 5512 C CA . SER B 1 293 ? -2.926 16.375 20.797 1 85.38 293 SER B CA 1
ATOM 5513 C C . SER B 1 293 ? -2.789 16.172 19.297 1 85.38 293 SER B C 1
ATOM 5515 O O . SER B 1 293 ? -3.789 16.125 18.578 1 85.38 293 SER B O 1
ATOM 5517 N N . ALA B 1 294 ? -1.576 16.016 18.844 1 81.12 294 ALA B N 1
ATOM 5518 C CA . ALA B 1 294 ? -1.321 15.797 17.422 1 81.12 294 ALA B CA 1
ATOM 5519 C C . ALA B 1 294 ? -1.892 14.461 16.953 1 81.12 294 ALA B C 1
ATOM 5521 O O . ALA B 1 294 ? -2.52 14.375 15.898 1 81.12 294 ALA B O 1
ATOM 5522 N N . THR B 1 295 ? -1.682 13.5 17.766 1 88.5 295 THR B N 1
ATOM 5523 C CA . THR B 1 295 ? -2.182 12.172 17.438 1 88.5 295 THR B CA 1
ATOM 5524 C C . THR B 1 295 ? -3.707 12.156 17.422 1 88.5 295 THR B C 1
ATOM 5526 O O . THR B 1 295 ? -4.312 11.523 16.547 1 88.5 295 THR B O 1
ATOM 5529 N N . ARG B 1 296 ? -4.328 12.859 18.312 1 92.12 296 ARG B N 1
ATOM 5530 C CA . ARG B 1 296 ? -5.785 12.914 18.359 1 92.12 296 ARG B CA 1
ATOM 5531 C C . ARG B 1 296 ? -6.336 13.578 17.094 1 92.12 296 ARG B C 1
ATOM 5533 O O . ARG B 1 296 ? -7.367 13.156 16.562 1 92.12 296 ARG B O 1
ATOM 5540 N N . LYS B 1 297 ? -5.668 14.578 16.688 1 88.06 297 LYS B N 1
ATOM 5541 C CA . LYS B 1 297 ? -6.082 15.227 15.438 1 88.06 297 LYS B CA 1
ATOM 5542 C C . LYS B 1 297 ? -6.012 14.266 14.258 1 88.06 297 LYS B C 1
ATOM 5544 O O . LYS B 1 297 ? -6.895 14.258 13.406 1 88.06 297 LYS B O 1
ATOM 5549 N N . ASP B 1 298 ? -4.941 13.508 14.258 1 88.31 298 ASP B N 1
ATOM 5550 C CA . ASP B 1 298 ? -4.789 12.508 13.211 1 88.31 298 ASP B CA 1
ATOM 5551 C C . ASP B 1 298 ? -5.914 11.477 13.273 1 88.31 298 ASP B C 1
ATOM 5553 O O . ASP B 1 298 ? -6.48 11.109 12.242 1 88.31 298 ASP B O 1
ATOM 5557 N N . ILE B 1 299 ? -6.18 11.062 14.469 1 94 299 ILE B N 1
ATOM 5558 C CA . ILE B 1 299 ? -7.227 10.062 14.664 1 94 299 ILE B CA 1
ATOM 5559 C C . ILE B 1 299 ? -8.562 10.617 14.172 1 94 299 ILE B C 1
ATOM 5561 O O . ILE B 1 299 ? -9.289 9.938 13.438 1 94 299 ILE B O 1
ATOM 5565 N N . LEU B 1 300 ? -8.859 11.836 14.508 1 94.25 300 LEU B N 1
ATOM 5566 C CA . LEU B 1 300 ? -10.125 12.445 14.125 1 94.25 300 LEU B CA 1
ATOM 5567 C C . LEU B 1 300 ? -10.227 12.57 12.609 1 94.25 300 LEU B C 1
ATOM 5569 O O . LEU B 1 300 ? -11.289 12.328 12.031 1 94.25 300 LEU B O 1
ATOM 5573 N N . PHE B 1 301 ? -9.148 12.922 12.016 1 91.19 301 PHE B N 1
ATOM 5574 C CA . PHE B 1 301 ? -9.109 13.008 10.555 1 91.19 301 PHE B CA 1
ATOM 5575 C C . PHE B 1 301 ? -9.398 11.648 9.93 1 91.19 301 PHE B C 1
ATOM 5577 O O . PHE B 1 301 ? -10.211 11.539 9.008 1 91.19 301 PHE B O 1
ATOM 5584 N N . ASP B 1 302 ? -8.773 10.656 10.422 1 93.75 302 ASP B N 1
ATOM 5585 C CA . ASP B 1 302 ? -8.922 9.305 9.891 1 93.75 302 ASP B CA 1
ATOM 5586 C C . ASP B 1 302 ? -10.328 8.773 10.125 1 93.75 302 ASP B C 1
ATOM 5588 O O . ASP B 1 302 ? -10.891 8.078 9.273 1 93.75 302 ASP B O 1
ATOM 5592 N N . LEU B 1 303 ? -10.898 9.102 11.297 1 96.75 303 LEU B N 1
ATOM 5593 C CA . LEU B 1 303 ? -12.242 8.633 11.609 1 96.75 303 LEU B CA 1
ATOM 5594 C C . LEU B 1 303 ? -13.273 9.25 10.664 1 96.75 303 LEU B C 1
ATOM 5596 O O . LEU B 1 303 ? -14.242 8.594 10.281 1 96.75 303 LEU B O 1
ATOM 5600 N N . SER B 1 304 ? -13.039 10.492 10.336 1 94.88 304 SER B N 1
ATOM 5601 C CA . SER B 1 304 ? -13.922 11.125 9.359 1 94.88 304 SER B CA 1
ATOM 5602 C C . SER B 1 304 ? -13.852 10.43 8.008 1 94.88 304 SER B C 1
ATOM 5604 O O . SER B 1 304 ? -14.867 10.258 7.34 1 94.88 304 SER B O 1
ATOM 5606 N N . ALA B 1 305 ? -12.688 10.07 7.699 1 93 305 ALA B N 1
ATOM 5607 C CA . ALA B 1 305 ? -12.5 9.344 6.445 1 93 305 ALA B CA 1
ATOM 5608 C C . ALA B 1 305 ? -13.172 7.977 6.496 1 93 305 ALA B C 1
ATOM 5610 O O . ALA B 1 305 ? -13.797 7.547 5.527 1 93 305 ALA B O 1
ATOM 5611 N N . VAL B 1 306 ? -13.055 7.242 7.629 1 95.12 306 VAL B N 1
ATOM 5612 C CA . VAL B 1 306 ? -13.719 5.957 7.805 1 95.12 306 VAL B CA 1
ATOM 5613 C C . VAL B 1 306 ? -15.227 6.129 7.645 1 95.12 306 VAL B C 1
ATOM 5615 O O . VAL B 1 306 ? -15.883 5.34 6.953 1 95.12 306 VAL B O 1
ATOM 5618 N N . ARG B 1 307 ? -15.742 7.141 8.227 1 93.12 307 ARG B N 1
ATOM 5619 C CA . ARG B 1 307 ? -17.172 7.406 8.148 1 93.12 307 ARG B CA 1
ATOM 5620 C C . ARG B 1 307 ? -17.609 7.629 6.703 1 93.12 307 ARG B C 1
ATOM 5622 O O . ARG B 1 307 ? -18.688 7.184 6.301 1 93.12 307 ARG B O 1
ATOM 5629 N N . SER B 1 308 ? -16.797 8.32 5.98 1 88.69 308 SER B N 1
ATOM 5630 C CA . SER B 1 308 ? -17.141 8.633 4.594 1 88.69 308 SER B CA 1
ATOM 5631 C C . SER B 1 308 ? -17.141 7.383 3.727 1 88.69 308 SER B C 1
ATOM 5633 O O . SER B 1 308 ? -17.812 7.344 2.693 1 88.69 308 SER B O 1
ATOM 5635 N N . GLN B 1 309 ? -16.453 6.371 4.164 1 86.88 309 GLN B N 1
ATOM 5636 C CA . GLN B 1 309 ? -16.359 5.137 3.391 1 86.88 309 GLN B CA 1
ATOM 5637 C C . GLN B 1 309 ? -17.438 4.141 3.807 1 86.88 309 GLN B C 1
ATOM 5639 O O . GLN B 1 309 ? -17.703 3.166 3.1 1 86.88 309 GLN B O 1
ATOM 5644 N N . TYR B 1 310 ? -18 4.43 4.938 1 85.12 310 TYR B N 1
ATOM 5645 C CA . TYR B 1 310 ? -18.953 3.482 5.5 1 85.12 310 TYR B CA 1
ATOM 5646 C C . TYR B 1 310 ? -20.281 3.559 4.777 1 85.12 310 TYR B C 1
ATOM 5648 O O . TYR B 1 310 ? -20.875 4.637 4.652 1 85.12 310 TYR B O 1
ATOM 5656 N N . TYR B 1 311 ? -20.641 2.336 4.176 1 76.56 311 TYR B N 1
ATOM 5657 C CA . TYR B 1 311 ? -21.969 2.123 3.613 1 76.56 311 TYR B CA 1
ATOM 5658 C C . TYR B 1 311 ? -22.75 1.097 4.426 1 76.56 311 TYR B C 1
ATOM 5660 O O . TYR B 1 311 ? -22.344 -0.064 4.523 1 76.56 311 TYR B O 1
ATOM 5668 N N . PRO B 1 312 ? -23.797 1.561 5.074 1 73.69 312 PRO B N 1
ATOM 5669 C CA . PRO B 1 312 ? -24.547 0.641 5.934 1 73.69 312 PRO B CA 1
ATOM 5670 C C . PRO B 1 312 ? -25.297 -0.425 5.145 1 73.69 312 PRO B C 1
ATOM 5672 O O . PRO B 1 312 ? -26.438 -0.191 4.707 1 73.69 312 PRO B O 1
ATOM 5675 N N . ILE B 1 313 ? -24.469 -1.259 4.629 1 63.41 313 ILE B N 1
ATOM 5676 C CA . ILE B 1 313 ? -25.156 -2.342 3.938 1 63.41 313 ILE B CA 1
ATOM 5677 C C . ILE B 1 313 ? -25.672 -3.359 4.953 1 63.41 313 ILE B C 1
ATOM 5679 O O . ILE B 1 313 ? -26.844 -3.76 4.902 1 63.41 313 ILE B O 1
ATOM 5683 N N . LYS B 1 314 ? -24.547 -4.148 5.613 1 58.34 314 LYS B N 1
ATOM 5684 C CA . LYS B 1 314 ? -24.891 -5.262 6.5 1 58.34 314 LYS B CA 1
ATOM 5685 C C . LYS B 1 314 ? -25.125 -4.777 7.926 1 58.34 314 LYS B C 1
ATOM 5687 O O . LYS B 1 314 ? -24.516 -3.812 8.375 1 58.34 314 LYS B O 1
ATOM 5692 N N . SER B 1 315 ? -26.219 -5.043 8.555 1 58.97 315 SER B N 1
ATOM 5693 C CA . SER B 1 315 ? -26.688 -4.762 9.914 1 58.97 315 SER B CA 1
ATOM 5694 C C . SER B 1 315 ? -25.672 -5.227 10.945 1 58.97 315 SER B C 1
ATOM 5696 O O . SER B 1 315 ? -25.781 -4.883 12.125 1 58.97 315 SER B O 1
ATOM 5698 N N . THR B 1 316 ? -24.5 -5.879 10.453 1 62.59 316 THR B N 1
ATOM 5699 C CA . THR B 1 316 ? -23.938 -6.602 11.594 1 62.59 316 THR B CA 1
ATOM 5700 C C . THR B 1 316 ? -22.875 -5.758 12.297 1 62.59 316 THR B C 1
ATOM 5702 O O . THR B 1 316 ? -22.641 -5.934 13.492 1 62.59 316 THR B O 1
ATOM 5705 N N . TYR B 1 317 ? -22.297 -4.809 11.609 1 79.56 317 TYR B N 1
ATOM 5706 C CA . TYR B 1 317 ? -21.297 -4.02 12.312 1 79.56 317 TYR B CA 1
ATOM 5707 C C . TYR B 1 317 ? -21.75 -2.578 12.484 1 79.56 317 TYR B C 1
ATOM 5709 O O . TYR B 1 317 ? -22.062 -1.896 11.5 1 79.56 317 TYR B O 1
ATOM 5717 N N . ASP B 1 318 ? -21.938 -2.209 13.719 1 90.12 318 ASP B N 1
ATOM 5718 C CA . ASP B 1 318 ? -22.328 -0.831 14 1 90.12 318 ASP B CA 1
ATOM 5719 C C . ASP B 1 318 ? -21.109 0.092 14.016 1 90.12 318 ASP B C 1
ATOM 5721 O O . ASP B 1 318 ? -20.625 0.481 15.086 1 90.12 318 ASP B O 1
ATOM 5725 N N . VAL B 1 319 ? -20.719 0.47 12.859 1 93 319 VAL B N 1
ATOM 5726 C CA . VAL B 1 319 ? -19.516 1.271 12.68 1 93 319 VAL B CA 1
ATOM 5727 C C . VAL B 1 319 ? -19.703 2.639 13.328 1 93 319 VAL B C 1
ATOM 5729 O O . VAL B 1 319 ? -18.797 3.148 13.992 1 93 319 VAL B O 1
ATOM 5732 N N . CYS B 1 320 ? -20.859 3.219 13.18 1 93.75 320 CYS B N 1
ATOM 5733 C CA . CYS B 1 320 ? -21.125 4.543 13.727 1 93.75 320 CYS B CA 1
ATOM 5734 C C . CYS B 1 320 ? -21.016 4.535 15.242 1 93.75 320 CYS B C 1
ATOM 5736 O O . CYS B 1 320 ? -20.516 5.492 15.844 1 93.75 320 CYS B O 1
ATOM 5738 N N . PHE B 1 321 ? -21.484 3.457 15.875 1 95.62 321 PHE B N 1
ATOM 5739 C CA . PHE B 1 321 ? -21.375 3.322 17.328 1 95.62 321 PHE B CA 1
ATOM 5740 C C . PHE B 1 321 ? -19.906 3.365 17.75 1 95.62 321 PHE B C 1
ATOM 5742 O O . PHE B 1 321 ? -19.547 4.082 18.688 1 95.62 321 PHE B O 1
ATOM 5749 N N . GLU B 1 322 ? -19.109 2.615 17.109 1 96.06 322 GLU B N 1
ATOM 5750 C CA . GLU B 1 322 ? -17.703 2.52 17.469 1 96.06 322 GLU B CA 1
ATOM 5751 C C . GLU B 1 322 ? -16.969 3.832 17.203 1 96.06 322 GLU B C 1
ATOM 5753 O O . GLU B 1 322 ? -16.109 4.238 17.969 1 96.06 322 GLU B O 1
ATOM 5758 N N . LEU B 1 323 ? -17.281 4.492 16.078 1 97 323 LEU B N 1
ATOM 5759 C CA . LEU B 1 323 ? -16.719 5.812 15.812 1 97 323 LEU B CA 1
ATOM 5760 C C . LEU B 1 323 ? -17.094 6.797 16.922 1 97 323 LEU B C 1
ATOM 5762 O O . LEU B 1 323 ? -16.25 7.582 17.359 1 97 323 LEU B O 1
ATOM 5766 N N . ALA B 1 324 ? -18.328 6.719 17.344 1 97.5 324 ALA B N 1
ATOM 5767 C CA . ALA B 1 324 ? -18.844 7.617 18.375 1 97.5 324 ALA B CA 1
ATOM 5768 C C . ALA B 1 324 ? -18.094 7.426 19.688 1 97.5 324 ALA B C 1
ATOM 5770 O O . ALA B 1 324 ? -17.75 8.398 20.359 1 97.5 324 ALA B O 1
ATOM 5771 N N . ARG B 1 325 ? -17.859 6.227 20.016 1 96.81 325 ARG B N 1
ATOM 5772 C CA . ARG B 1 325 ? -17.156 5.922 21.25 1 96.81 325 ARG B CA 1
ATOM 5773 C C . ARG B 1 325 ? -15.758 6.547 21.25 1 96.81 325 ARG B C 1
ATOM 5775 O O . ARG B 1 325 ? -15.305 7.062 22.281 1 96.81 325 ARG B O 1
ATOM 5782 N N . ILE B 1 326 ? -15.086 6.477 20.172 1 97.5 326 ILE B N 1
ATOM 5783 C CA . ILE B 1 326 ? -13.742 7.047 20.078 1 97.5 326 ILE B CA 1
ATOM 5784 C C . ILE B 1 326 ? -13.82 8.57 20.156 1 97.5 326 ILE B C 1
ATOM 5786 O O . ILE B 1 326 ? -13.031 9.195 20.875 1 97.5 326 ILE B O 1
ATOM 5790 N N . HIS B 1 327 ? -14.766 9.211 19.422 1 97.5 327 HIS B N 1
ATOM 5791 C CA . HIS B 1 327 ? -14.969 10.656 19.5 1 97.5 327 HIS B CA 1
ATOM 5792 C C . HIS B 1 327 ? -15.25 11.094 20.922 1 97.5 327 HIS B C 1
ATOM 5794 O O . HIS B 1 327 ? -14.758 12.133 21.375 1 97.5 327 HIS B O 1
ATOM 5800 N N . MET B 1 328 ? -16.062 10.289 21.625 1 96.75 328 MET B N 1
ATOM 5801 C CA . MET B 1 328 ? -16.375 10.578 23.016 1 96.75 328 MET B CA 1
ATOM 5802 C C . MET B 1 328 ? -15.109 10.57 23.875 1 96.75 328 MET B C 1
ATOM 5804 O O . MET B 1 328 ? -14.906 11.461 24.703 1 96.75 328 MET B O 1
ATOM 5808 N N . GLY B 1 329 ? -14.281 9.609 23.609 1 95.5 329 GLY B N 1
ATOM 5809 C CA . GLY B 1 329 ? -13.031 9.492 24.344 1 95.5 329 GLY B CA 1
ATOM 5810 C C . GLY B 1 329 ? -12.086 10.656 24.094 1 95.5 329 GLY B C 1
ATOM 5811 O O . GLY B 1 329 ? -11.258 10.977 24.953 1 95.5 329 GLY B O 1
ATOM 5812 N N . ILE B 1 330 ? -12.211 11.234 22.953 1 95.69 330 ILE B N 1
ATOM 5813 C CA . ILE B 1 330 ? -11.359 12.359 22.594 1 95.69 330 ILE B CA 1
ATOM 5814 C C . ILE B 1 330 ? -12.078 13.672 22.922 1 95.69 330 ILE B C 1
ATOM 5816 O O . ILE B 1 330 ? -11.578 14.75 22.594 1 95.69 330 ILE B O 1
ATOM 5820 N N . LYS B 1 331 ? -13.367 13.609 23.469 1 95.75 331 LYS B N 1
ATOM 5821 C CA . LYS B 1 331 ? -14.188 14.711 23.953 1 95.75 331 LYS B CA 1
ATOM 5822 C C . LYS B 1 331 ? -14.781 15.508 22.797 1 95.75 331 LYS B C 1
ATOM 5824 O O . LYS B 1 331 ? -14.961 16.719 22.906 1 95.75 331 LYS B O 1
ATOM 5829 N N . GLU B 1 332 ? -14.883 14.93 21.656 1 96.12 332 GLU B N 1
ATOM 5830 C CA . GLU B 1 332 ? -15.648 15.477 20.531 1 96.12 332 GLU B CA 1
ATOM 5831 C C . GLU B 1 332 ? -17.125 15.078 20.641 1 96.12 332 GLU B C 1
ATOM 5833 O O . GLU B 1 332 ? -17.625 14.336 19.797 1 96.12 332 GLU B O 1
ATOM 5838 N N . TYR B 1 333 ? -17.828 15.641 21.547 1 97.69 333 TYR B N 1
ATOM 5839 C CA . TYR B 1 333 ? -19.141 15.172 21.984 1 97.69 333 TYR B CA 1
ATOM 5840 C C . TYR B 1 333 ? -20.188 15.438 20.906 1 97.69 333 TYR B C 1
ATOM 5842 O O . TYR B 1 333 ? -21.094 14.617 20.688 1 97.69 333 TYR B O 1
ATOM 5850 N N . ASP B 1 334 ? -20.141 16.516 20.203 1 97.94 334 ASP B N 1
ATOM 5851 C CA . ASP B 1 334 ? -21.141 16.812 19.156 1 97.94 334 ASP B CA 1
ATOM 5852 C C . ASP B 1 334 ? -21.109 15.766 18.062 1 97.94 334 ASP B C 1
ATOM 5854 O O . ASP B 1 334 ? -22.156 15.258 17.656 1 97.94 334 ASP B O 1
ATOM 5858 N N . THR B 1 335 ? -19.906 15.531 17.656 1 97.69 335 THR B N 1
ATOM 5859 C CA . THR B 1 335 ? -19.75 14.516 16.609 1 97.69 335 THR B CA 1
ATOM 5860 C C . THR B 1 335 ? -20.188 13.148 17.125 1 97.69 335 THR B C 1
ATOM 5862 O O . THR B 1 335 ? -20.828 12.383 16.406 1 97.69 335 THR B O 1
ATOM 5865 N N . ALA B 1 336 ? -19.781 12.812 18.391 1 98.06 336 ALA B N 1
ATOM 5866 C CA . ALA B 1 336 ? -20.188 11.547 19 1 98.06 336 ALA B CA 1
ATOM 5867 C C . ALA B 1 336 ? -21.703 11.406 19.016 1 98.06 336 ALA B C 1
ATOM 5869 O O . ALA B 1 336 ? -22.25 10.359 18.656 1 98.06 336 ALA B O 1
ATOM 5870 N N . ILE B 1 337 ? -22.406 12.461 19.406 1 98.12 337 ILE B N 1
ATOM 5871 C CA . ILE B 1 337 ? -23.859 12.453 19.5 1 98.12 337 ILE B CA 1
ATOM 5872 C C . ILE B 1 337 ? -24.469 12.18 18.141 1 98.12 337 ILE B C 1
ATOM 5874 O O . ILE B 1 337 ? -25.375 11.344 18 1 98.12 337 ILE B O 1
ATOM 5878 N N . ALA B 1 338 ? -24 12.891 17.156 1 97.12 338 ALA B N 1
ATOM 5879 C CA . ALA B 1 338 ? -24.5 12.688 15.797 1 97.12 338 ALA B CA 1
ATOM 5880 C C . ALA B 1 338 ? -24.281 11.25 15.336 1 97.12 338 ALA B C 1
ATOM 5882 O O . ALA B 1 338 ? -25.156 10.656 14.695 1 97.12 338 ALA B O 1
ATOM 5883 N N . LEU B 1 339 ? -23.156 10.703 15.641 1 96.38 339 LEU B N 1
ATOM 5884 C CA . LEU B 1 339 ? -22.812 9.336 15.242 1 96.38 339 LEU B CA 1
ATOM 5885 C C . LEU B 1 339 ? -23.672 8.328 16 1 96.38 339 LEU B C 1
ATOM 5887 O O . LEU B 1 339 ? -24.125 7.332 15.43 1 96.38 339 LEU B O 1
ATOM 5891 N N . PHE B 1 340 ? -23.828 8.523 17.328 1 96.94 340 PHE B N 1
ATOM 5892 C CA . PHE B 1 340 ? -24.719 7.656 18.094 1 96.94 340 PHE B CA 1
ATOM 5893 C C . PHE B 1 340 ? -26.141 7.699 17.531 1 96.94 340 PHE B C 1
ATOM 5895 O O . PHE B 1 340 ? -26.812 6.672 17.453 1 96.94 340 PHE B O 1
ATOM 5902 N N . ALA B 1 341 ? -26.594 8.859 17.156 1 95.12 341 ALA B N 1
ATOM 5903 C CA . ALA B 1 341 ? -27.922 8.992 16.547 1 95.12 341 ALA B CA 1
ATOM 5904 C C . ALA B 1 341 ? -28.016 8.18 15.25 1 95.12 341 ALA B C 1
ATOM 5906 O O . ALA B 1 341 ? -29.016 7.52 14.992 1 95.12 341 ALA B O 1
ATOM 5907 N N . ASP B 1 342 ? -26.969 8.312 14.469 1 90.75 342 ASP B N 1
ATOM 5908 C CA . ASP B 1 342 ? -26.906 7.543 13.234 1 90.75 342 ASP B CA 1
ATOM 5909 C C . ASP B 1 342 ? -26.938 6.043 13.523 1 90.75 342 ASP B C 1
ATOM 5911 O O . ASP B 1 342 ? -27.578 5.281 12.789 1 90.75 342 ASP B O 1
ATOM 5915 N N . SER B 1 343 ? -26.188 5.645 14.516 1 92.06 343 SER B N 1
ATOM 5916 C CA . SER B 1 343 ? -26.188 4.246 14.938 1 92.06 343 SER B CA 1
ATOM 5917 C C . SER B 1 343 ? -27.609 3.785 15.289 1 92.06 343 SER B C 1
ATOM 5919 O O . SER B 1 343 ? -28.047 2.734 14.82 1 92.06 343 SER B O 1
ATOM 5921 N N . ASN B 1 344 ? -28.297 4.57 16.047 1 90.38 344 ASN B N 1
ATOM 5922 C CA . ASN B 1 344 ? -29.656 4.238 16.469 1 90.38 344 ASN B CA 1
ATOM 5923 C C . ASN B 1 344 ? -30.609 4.188 15.289 1 90.38 344 ASN B C 1
ATOM 5925 O O . ASN B 1 344 ? -31.531 3.369 15.258 1 90.38 344 ASN B O 1
ATOM 5929 N N . GLU B 1 345 ? -30.422 4.988 14.375 1 85.12 345 GLU B N 1
ATOM 5930 C CA . GLU B 1 345 ? -31.312 5.105 13.227 1 85.12 345 GLU B CA 1
ATOM 5931 C C . GLU B 1 345 ? -31.062 3.994 12.211 1 85.12 345 GLU B C 1
ATOM 5933 O O . GLU B 1 345 ? -32 3.459 11.617 1 85.12 345 GLU B O 1
ATOM 5938 N N . ASN B 1 346 ? -29.797 3.605 12.008 1 81.12 346 ASN B N 1
ATOM 5939 C CA . ASN B 1 346 ? -29.453 2.789 10.844 1 81.12 346 ASN B CA 1
ATOM 5940 C C . ASN B 1 346 ? -29.062 1.371 11.25 1 81.12 346 ASN B C 1
ATOM 5942 O O . ASN B 1 346 ? -29.047 0.464 10.422 1 81.12 346 ASN B O 1
ATOM 5946 N N . CYS B 1 347 ? -28.688 1.199 12.445 1 82.56 347 CYS B N 1
ATOM 5947 C CA . CYS B 1 347 ? -28.328 -0.146 12.875 1 82.56 347 CYS B CA 1
ATOM 5948 C C . CYS B 1 347 ? -29.391 -0.728 13.797 1 82.56 347 CYS B C 1
ATOM 5950 O O . CYS B 1 347 ? -30.266 -1.472 13.352 1 82.56 347 CYS B O 1
ATOM 5952 N N . ALA B 1 348 ? -29.344 -0.399 15.133 1 81.25 348 ALA B N 1
ATOM 5953 C CA . ALA B 1 348 ? -30.359 -0.845 16.078 1 81.25 348 ALA B CA 1
ATOM 5954 C C . ALA B 1 348 ? -30.531 0.161 17.219 1 81.25 348 ALA B C 1
ATOM 5956 O O . ALA B 1 348 ? -29.562 0.808 17.625 1 81.25 348 ALA B O 1
ATOM 5957 N N . ASP B 1 349 ? -31.703 0.254 17.531 1 86.62 349 ASP B N 1
ATOM 5958 C CA . ASP B 1 349 ? -32 1.033 18.734 1 86.62 349 ASP B CA 1
ATOM 5959 C C . ASP B 1 349 ? -31.562 0.294 20 1 86.62 349 ASP B C 1
ATOM 5961 O O . ASP B 1 349 ? -32.188 -0.688 20.391 1 86.62 349 ASP B O 1
ATOM 5965 N N . HIS B 1 350 ? -30.453 0.778 20.594 1 92.38 350 HIS B N 1
ATOM 5966 C CA . HIS B 1 350 ? -29.828 0.042 21.688 1 92.38 350 HIS B CA 1
ATOM 5967 C C . HIS B 1 350 ? -29.688 0.912 22.938 1 92.38 350 HIS B C 1
ATOM 5969 O O . HIS B 1 350 ? -29.375 2.098 22.828 1 92.38 350 HIS B O 1
ATOM 5975 N N . HIS B 1 351 ? -29.938 0.325 24.078 1 95.88 351 HIS B N 1
ATOM 5976 C CA . HIS B 1 351 ? -29.938 1.068 25.328 1 95.88 351 HIS B CA 1
ATOM 5977 C C . HIS B 1 351 ? -28.562 1.645 25.641 1 95.88 351 HIS B C 1
ATOM 5979 O O . HIS B 1 351 ? -28.453 2.75 26.172 1 95.88 351 HIS B O 1
ATOM 5985 N N . VAL B 1 352 ? -27.531 0.917 25.281 1 96.69 352 VAL B N 1
ATOM 5986 C CA . VAL B 1 352 ? -26.172 1.373 25.547 1 96.69 352 VAL B CA 1
ATOM 5987 C C . VAL B 1 352 ? -25.875 2.629 24.719 1 96.69 352 VAL B C 1
ATOM 5989 O O . VAL B 1 352 ? -25.219 3.547 25.203 1 96.69 352 VAL B O 1
ATOM 5992 N N . THR B 1 353 ? -26.344 2.623 23.469 1 97.38 353 THR B N 1
ATOM 5993 C CA . THR B 1 353 ? -26.125 3.773 22.594 1 97.38 353 THR B CA 1
ATOM 5994 C C . THR B 1 353 ? -26.797 5.02 23.172 1 97.38 353 THR B C 1
ATOM 5996 O O . THR B 1 353 ? -26.188 6.094 23.203 1 97.38 353 THR B O 1
ATOM 5999 N N . TRP B 1 354 ? -28 4.875 23.609 1 97.38 354 TRP B N 1
ATOM 6000 C CA . TRP B 1 354 ? -28.719 5.98 24.234 1 97.38 354 TRP B CA 1
ATOM 6001 C C . TRP B 1 354 ? -28 6.438 25.5 1 97.38 354 TRP B C 1
ATOM 6003 O O . TRP B 1 354 ? -27.891 7.637 25.766 1 97.38 354 TRP B O 1
ATOM 6013 N N . HIS B 1 355 ? -27.578 5.445 26.297 1 98.06 355 HIS B N 1
ATOM 6014 C CA . HIS B 1 355 ? -26.828 5.773 27.5 1 98.06 355 HIS B CA 1
ATOM 6015 C C . HIS B 1 355 ? -25.594 6.613 27.188 1 98.06 355 HIS B C 1
ATOM 6017 O O . HIS B 1 355 ? -25.359 7.648 27.812 1 98.06 355 HIS B O 1
ATOM 6023 N N . ASN B 1 356 ? -24.844 6.176 26.234 1 98 356 ASN B N 1
ATOM 6024 C CA . ASN B 1 356 ? -23.625 6.883 25.859 1 98 356 ASN B CA 1
ATOM 6025 C C . ASN B 1 356 ? -23.922 8.273 25.297 1 98 356 ASN B C 1
ATOM 6027 O O . ASN B 1 356 ? -23.172 9.219 25.547 1 98 356 ASN B O 1
ATOM 6031 N N . MET B 1 357 ? -24.969 8.375 24.547 1 97.81 357 MET B N 1
ATOM 6032 C CA . MET B 1 357 ? -25.406 9.68 24.062 1 97.81 357 MET B CA 1
ATOM 6033 C C . MET B 1 357 ? -25.75 10.602 25.234 1 97.81 357 MET B C 1
ATOM 6035 O O . MET B 1 357 ? -25.406 11.789 25.203 1 97.81 357 MET B O 1
ATOM 6039 N N . GLY B 1 358 ? -26.438 10.047 26.203 1 97.88 358 GLY B N 1
ATOM 6040 C CA . GLY B 1 358 ? -26.734 10.805 27.406 1 97.88 358 GLY B CA 1
ATOM 6041 C C . GLY B 1 358 ? -25.5 11.312 28.109 1 97.88 358 GLY B C 1
ATOM 6042 O O . GLY B 1 358 ? -25.453 12.469 28.531 1 97.88 358 GLY B O 1
ATOM 6043 N N . MET B 1 359 ? -24.531 10.461 28.203 1 97.81 359 MET B N 1
ATOM 6044 C CA . MET B 1 359 ? -23.266 10.852 28.812 1 97.81 359 MET B CA 1
ATOM 6045 C C . MET B 1 359 ? -22.641 12.016 28.047 1 97.81 359 MET B C 1
ATOM 6047 O O . MET B 1 359 ? -22.094 12.945 28.656 1 97.81 359 MET B O 1
ATOM 6051 N N . CYS B 1 360 ? -22.641 11.977 26.75 1 98.19 360 CYS B N 1
ATOM 6052 C CA . CYS B 1 360 ? -22.078 13.055 25.953 1 98.19 360 CYS B CA 1
ATOM 6053 C C . CYS B 1 360 ? -22.797 14.375 26.219 1 98.19 360 CYS B C 1
ATOM 6055 O O . CYS B 1 360 ? -22.156 15.406 26.406 1 98.19 360 CYS B O 1
ATOM 6057 N N . TYR B 1 361 ? -24.094 14.352 26.312 1 97.81 361 TYR B N 1
ATOM 6058 C CA . TYR B 1 361 ? -24.875 15.539 26.641 1 97.81 361 TYR B CA 1
ATOM 6059 C C . TYR B 1 361 ? -24.516 16.062 28.031 1 97.81 361 TYR B C 1
ATOM 6061 O O . TYR B 1 361 ? -24.422 17.266 28.234 1 97.81 361 TYR B O 1
ATOM 6069 N N . GLU B 1 362 ? -24.406 15.133 28.938 1 97 362 GLU B N 1
ATOM 6070 C CA . GLU B 1 362 ? -24.031 15.508 30.297 1 97 362 GLU B CA 1
ATOM 6071 C C . GLU B 1 362 ? -22.688 16.25 30.328 1 97 362 GLU B C 1
ATOM 6073 O O . GLU B 1 362 ? -22.562 17.281 30.984 1 97 362 GLU B O 1
ATOM 6078 N N . TYR B 1 363 ? -21.734 15.703 29.609 1 96.38 363 TYR B N 1
ATOM 6079 C CA . TYR B 1 363 ? -20.391 16.297 29.594 1 96.38 363 TYR B CA 1
ATOM 6080 C C . TYR B 1 363 ? -20.406 17.656 28.906 1 96.38 363 TYR B C 1
ATOM 6082 O O . TYR B 1 363 ? -19.594 18.531 29.219 1 96.38 363 TYR B O 1
ATOM 6090 N N . LYS B 1 364 ? -21.391 17.828 28.094 1 96.81 364 LYS B N 1
ATOM 6091 C CA . LYS B 1 364 ? -21.547 19.109 27.422 1 96.81 364 LYS B CA 1
ATOM 6092 C C . LYS B 1 364 ? -22.328 20.094 28.281 1 96.81 364 LYS B C 1
ATOM 6094 O O . LYS B 1 364 ? -22.484 21.266 27.938 1 96.81 364 LYS B O 1
ATOM 6099 N N . GLY B 1 365 ? -22.953 19.562 29.375 1 95.19 365 GLY B N 1
ATOM 6100 C CA . GLY B 1 365 ? -23.75 20.391 30.281 1 95.19 365 GLY B CA 1
ATOM 6101 C C . GLY B 1 365 ? -25.203 20.484 29.875 1 95.19 365 GLY B C 1
ATOM 6102 O O . GLY B 1 365 ? -25.969 21.266 30.453 1 95.19 365 GLY B O 1
ATOM 6103 N N . ASP B 1 366 ? -25.594 19.844 28.891 1 96.44 366 ASP B N 1
ATOM 6104 C CA . ASP B 1 366 ? -26.984 19.781 28.469 1 96.44 366 ASP B CA 1
ATOM 6105 C C . ASP B 1 366 ? -27.75 18.703 29.25 1 96.44 366 ASP B C 1
ATOM 6107 O O . ASP B 1 366 ? -28.047 17.641 28.703 1 96.44 366 ASP B O 1
ATOM 6111 N N . LEU B 1 367 ? -28.156 18.969 30.375 1 95.5 367 LEU B N 1
ATOM 6112 C CA . LEU B 1 367 ? -28.703 18 31.312 1 95.5 367 LEU B CA 1
ATOM 6113 C C . LEU B 1 367 ? -30.094 17.547 30.875 1 95.5 367 LEU B C 1
ATOM 6115 O O . LEU B 1 367 ? -30.484 16.391 31.125 1 95.5 367 LEU B O 1
ATOM 6119 N N . GLU B 1 368 ? -30.875 18.422 30.266 1 95.75 368 GLU B N 1
ATOM 6120 C CA . GLU B 1 368 ? -32.219 18.062 29.797 1 95.75 368 GLU B CA 1
ATOM 6121 C C . GLU B 1 368 ? -32.156 16.938 28.781 1 95.75 368 GLU B C 1
ATOM 6123 O O . GLU B 1 368 ? -32.875 15.938 28.906 1 95.75 368 GLU B O 1
ATOM 6128 N N . ASN B 1 369 ? -31.344 17.188 27.812 1 97.31 369 ASN B N 1
ATOM 6129 C CA . ASN B 1 369 ? -31.203 16.141 26.797 1 97.31 369 ASN B CA 1
ATOM 6130 C C . ASN B 1 369 ? -30.547 14.883 27.359 1 97.31 369 ASN B C 1
ATOM 6132 O O . ASN B 1 369 ? -30.875 13.773 26.938 1 97.31 369 ASN B O 1
ATOM 6136 N N . ALA B 1 370 ? -29.641 15 28.312 1 97.75 370 ALA B N 1
ATOM 6137 C CA . ALA B 1 370 ? -29.047 13.844 28.969 1 97.75 370 ALA B CA 1
ATOM 6138 C C . ALA B 1 370 ? -30.109 12.977 29.625 1 97.75 370 ALA B C 1
ATOM 6140 O O . ALA B 1 370 ? -30.141 11.766 29.422 1 97.75 370 ALA B O 1
ATOM 6141 N N . LYS B 1 371 ? -30.969 13.695 30.328 1 96.5 371 LYS B N 1
ATOM 6142 C CA . LYS B 1 371 ? -32.062 13 31.016 1 96.5 371 LYS B CA 1
ATOM 6143 C C . LYS B 1 371 ? -32.938 12.258 30.016 1 96.5 371 LYS B C 1
ATOM 6145 O O . LYS B 1 371 ? -33.312 11.109 30.266 1 96.5 371 LYS B O 1
ATOM 6150 N N . ARG B 1 372 ? -33.281 12.914 28.984 1 97.31 372 ARG B N 1
ATOM 6151 C CA . ARG B 1 372 ? -34.094 12.297 27.953 1 97.31 372 ARG B CA 1
ATOM 6152 C C . ARG B 1 372 ? -33.469 11.023 27.422 1 97.31 372 ARG B C 1
ATOM 6154 O O . ARG B 1 372 ? -34.125 10.016 27.219 1 97.31 372 ARG B O 1
ATOM 6161 N N . CYS B 1 373 ? -32.219 11.07 27.188 1 97.75 373 CYS B N 1
ATOM 6162 C CA . CYS B 1 373 ? -31.469 9.93 26.656 1 97.75 373 CYS B CA 1
ATOM 6163 C C . CYS B 1 373 ? -31.438 8.781 27.656 1 97.75 373 CYS B C 1
ATOM 6165 O O . CYS B 1 373 ? -31.625 7.621 27.281 1 97.75 373 CYS B O 1
ATOM 6167 N N . TYR B 1 374 ? -31.125 9.086 28.922 1 97.5 374 TYR B N 1
ATOM 6168 C CA . TYR B 1 374 ? -31.125 8.047 29.938 1 97.5 374 TYR B CA 1
ATOM 6169 C C . TYR B 1 374 ? -32.5 7.398 30.078 1 97.5 374 TYR B C 1
ATOM 6171 O O . TYR B 1 374 ? -32.594 6.184 30.266 1 97.5 374 TYR B O 1
ATOM 6179 N N . LEU B 1 375 ? -33.531 8.227 29.953 1 97.5 375 LEU B N 1
ATOM 6180 C CA . LEU B 1 375 ? -34.875 7.691 30.016 1 97.5 375 LEU B CA 1
ATOM 6181 C C . LEU B 1 375 ? -35.156 6.762 28.844 1 97.5 375 LEU B C 1
ATOM 6183 O O . LEU B 1 375 ? -35.781 5.707 29.016 1 97.5 375 LEU B O 1
ATOM 6187 N N . LYS B 1 376 ? -34.75 7.172 27.719 1 97.25 376 LYS B N 1
ATOM 6188 C CA . LYS B 1 376 ? -34.906 6.312 26.562 1 97.25 376 LYS B CA 1
ATOM 6189 C C . LYS B 1 376 ? -34.125 5.004 26.719 1 97.25 376 LYS B C 1
ATOM 6191 O O . LYS B 1 376 ? -34.594 3.945 26.297 1 97.25 376 LYS B O 1
ATOM 6196 N N . SER B 1 377 ? -32.906 5.059 27.219 1 97.62 377 SER B N 1
ATOM 6197 C CA . SER B 1 377 ? -32.125 3.869 27.516 1 97.62 377 SER B CA 1
ATOM 6198 C C . SER B 1 377 ? -32.875 2.908 28.422 1 97.62 377 SER B C 1
ATOM 6200 O O . SER B 1 377 ? -32.938 1.704 28.156 1 97.62 377 SER B O 1
ATOM 6202 N N . LEU B 1 378 ? -33.531 3.451 29.375 1 96.62 378 LEU B N 1
ATOM 6203 C CA . LEU B 1 378 ? -34.25 2.652 30.359 1 96.62 378 LEU B CA 1
ATOM 6204 C C . LEU B 1 378 ? -35.594 2.15 29.781 1 96.62 378 LEU B C 1
ATOM 6206 O O . LEU B 1 378 ? -36.125 1.155 30.266 1 96.62 378 LEU B O 1
ATOM 6210 N N . GLU B 1 379 ? -36.188 2.824 28.844 1 97.19 379 GLU B N 1
ATOM 6211 C CA . GLU B 1 379 ? -37.375 2.32 28.125 1 97.19 379 GLU B CA 1
ATOM 6212 C C . GLU B 1 379 ? -37.031 1.018 27.391 1 97.19 379 GLU B C 1
ATOM 6214 O O . GLU B 1 379 ? -37.875 0.119 27.328 1 97.19 379 GLU B O 1
ATOM 6219 N N . ILE B 1 380 ? -35.906 0.98 26.844 1 96.44 380 ILE B N 1
ATOM 6220 C CA . ILE B 1 380 ? -35.469 -0.184 26.078 1 96.44 380 ILE B CA 1
ATOM 6221 C C . ILE B 1 380 ? -35.062 -1.305 27.016 1 96.44 380 ILE B C 1
ATOM 6223 O O . ILE B 1 380 ? -35.438 -2.463 26.828 1 96.44 380 ILE B O 1
ATOM 6227 N N . LYS B 1 381 ? -34.25 -0.961 28.109 1 97.31 381 LYS B N 1
ATOM 6228 C CA . LYS B 1 381 ? -33.844 -1.915 29.125 1 97.31 381 LYS B CA 1
ATOM 6229 C C . LYS B 1 381 ? -34 -1.339 30.516 1 97.31 381 LYS B C 1
ATOM 6231 O O . LYS B 1 381 ? -33.062 -0.836 31.125 1 97.31 381 LYS B O 1
ATOM 6236 N N . PRO B 1 382 ? -35.031 -1.608 31.062 1 96.75 382 PRO B N 1
ATOM 6237 C CA . PRO B 1 382 ? -35.375 -1.016 32.375 1 96.75 382 PRO B CA 1
ATOM 6238 C C . PRO B 1 382 ? -34.406 -1.406 33.469 1 96.75 382 PRO B C 1
ATOM 6240 O O . PRO B 1 382 ? -34.281 -0.682 34.469 1 96.75 382 PRO B O 1
ATOM 6243 N N . SER B 1 383 ? -33.719 -2.438 33.312 1 96.06 383 SER B N 1
ATOM 6244 C CA . SER B 1 383 ? -32.844 -2.941 34.375 1 96.06 383 SER B CA 1
ATOM 6245 C C . SER B 1 383 ? -31.422 -2.418 34.188 1 96.06 383 SER B C 1
ATOM 6247 O O . SER B 1 383 ? -30.516 -2.811 34.938 1 96.06 383 SER B O 1
ATOM 6249 N N . TYR B 1 384 ? -31.281 -1.606 33.281 1 96.94 384 TYR B N 1
ATOM 6250 C CA . TYR B 1 384 ? -29.922 -1.14 33 1 96.94 384 TYR B CA 1
ATOM 6251 C C . TYR B 1 384 ? -29.422 -0.221 34.125 1 96.94 384 TYR B C 1
ATOM 6253 O O . TYR B 1 384 ? -29.75 0.966 34.156 1 96.94 384 TYR B O 1
ATOM 6261 N N . ARG B 1 385 ? -28.469 -0.648 34.938 1 96.31 385 ARG B N 1
ATOM 6262 C CA . ARG B 1 385 ? -28.062 -0.015 36.188 1 96.31 385 ARG B CA 1
ATOM 6263 C C . ARG B 1 385 ? -27.328 1.297 35.906 1 96.31 385 ARG B C 1
ATOM 6265 O O . ARG B 1 385 ? -27.5 2.271 36.656 1 96.31 385 ARG B O 1
ATOM 6272 N N . GLU B 1 386 ? -26.562 1.283 34.875 1 96.56 386 GLU B N 1
ATOM 6273 C CA . GLU B 1 386 ? -25.75 2.453 34.594 1 96.56 386 GLU B CA 1
ATOM 6274 C C . GLU B 1 386 ? -26.609 3.686 34.344 1 96.56 386 GLU B C 1
ATOM 6276 O O . GLU B 1 386 ? -26.328 4.762 34.875 1 96.56 386 GLU B O 1
ATOM 6281 N N . SER B 1 387 ? -27.641 3.568 33.594 1 96.69 387 SER B N 1
ATOM 6282 C CA . SER B 1 387 ? -28.516 4.691 33.281 1 96.69 387 SER B CA 1
ATOM 6283 C C . SER B 1 387 ? -29.344 5.102 34.5 1 96.69 387 SER B C 1
ATOM 6285 O O . SER B 1 387 ? -29.656 6.281 34.688 1 96.69 387 SER B O 1
ATOM 6287 N N . LYS B 1 388 ? -29.688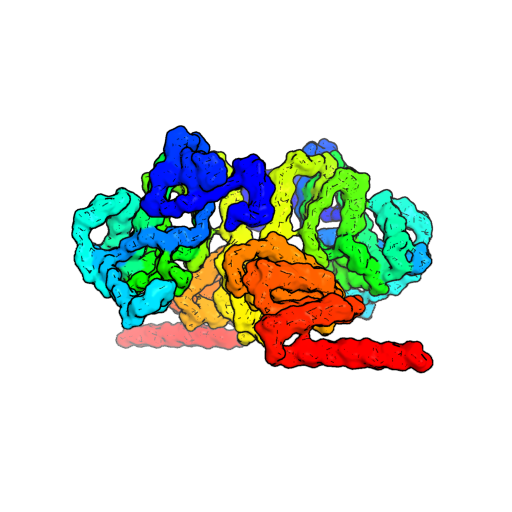 4.172 35.312 1 96 388 LYS B N 1
ATOM 6288 C CA . LYS B 1 388 ? -30.422 4.477 36.531 1 96 388 LYS B CA 1
ATOM 6289 C C . LYS B 1 388 ? -29.594 5.355 37.469 1 96 388 LYS B C 1
ATOM 6291 O O . LYS B 1 388 ? -30.094 6.324 38.031 1 96 388 LYS B O 1
ATOM 6296 N N . LEU B 1 389 ? -28.422 4.918 37.562 1 96.38 389 LEU B N 1
ATOM 6297 C CA . LEU B 1 389 ? -27.516 5.66 38.438 1 96.38 389 LEU B CA 1
ATOM 6298 C C . LEU B 1 389 ? -27.344 7.098 37.938 1 96.38 389 LEU B C 1
ATOM 6300 O O . LEU B 1 389 ? -27.328 8.031 38.75 1 96.38 389 LEU B O 1
ATOM 6304 N N . LYS B 1 390 ? -27.188 7.238 36.688 1 96.12 390 LYS B N 1
ATOM 6305 C CA . LYS B 1 390 ? -27.016 8.562 36.094 1 96.12 390 LYS B CA 1
ATOM 6306 C C . LYS B 1 390 ? -28.25 9.43 36.312 1 96.12 390 LYS B C 1
ATOM 6308 O O . LYS B 1 390 ? -28.141 10.609 36.625 1 96.12 390 LYS B O 1
ATOM 6313 N N . LEU B 1 391 ? -29.406 8.883 36.156 1 94.25 391 LEU B N 1
ATOM 6314 C CA . LEU B 1 391 ? -30.656 9.609 36.312 1 94.25 391 LEU B CA 1
ATOM 6315 C C . LEU B 1 391 ? -30.859 10.031 37.781 1 94.25 391 LEU B C 1
ATOM 6317 O O . LEU B 1 391 ? -31.312 11.148 38.031 1 94.25 391 LEU B O 1
ATOM 6321 N N . ASN B 1 392 ? -30.531 9.156 38.625 1 92.69 392 ASN B N 1
ATOM 6322 C CA . ASN B 1 392 ? -30.656 9.461 40.062 1 92.69 392 ASN B CA 1
ATOM 6323 C C . ASN B 1 392 ? -29.734 10.609 40.469 1 92.69 392 ASN B C 1
ATOM 6325 O O . ASN B 1 392 ? -30.125 11.469 41.25 1 92.69 392 ASN B O 1
ATOM 6329 N N . LYS B 1 393 ? -28.578 10.539 39.938 1 92.19 393 LYS B N 1
ATOM 6330 C CA . LYS B 1 393 ? -27.609 11.594 40.219 1 92.19 393 LYS B CA 1
ATOM 6331 C C . LYS B 1 393 ? -28.078 12.938 39.688 1 92.19 393 LYS B C 1
ATOM 6333 O O . LYS B 1 393 ? -27.953 13.961 40.375 1 92.19 393 LYS B O 1
ATOM 6338 N N . LEU B 1 394 ? -28.656 12.977 38.5 1 90.94 394 LEU B N 1
ATOM 6339 C CA . LEU B 1 394 ? -29.094 14.219 37.875 1 90.94 394 LEU B CA 1
ATOM 6340 C C . LEU B 1 394 ? -30.312 14.781 38.594 1 90.94 394 LEU B C 1
ATOM 6342 O O . LEU B 1 394 ? -30.5 16 38.656 1 90.94 394 LEU B O 1
ATOM 6346 N N . THR B 1 395 ? -31.141 13.93 39.125 1 84.69 395 THR B N 1
ATOM 6347 C CA . THR B 1 395 ? -32.344 14.359 39.844 1 84.69 395 THR B CA 1
ATOM 6348 C C . THR B 1 395 ? -31.984 14.883 41.25 1 84.69 395 THR B C 1
ATOM 6350 O O . THR B 1 395 ? -32.625 15.812 41.75 1 84.69 395 THR B O 1
ATOM 6353 N N . SER B 1 396 ? -30.984 14.297 41.812 1 82.06 396 SER B N 1
ATOM 6354 C CA . SER B 1 396 ? -30.547 14.75 43.125 1 82.06 396 SER B CA 1
ATOM 6355 C C . SER B 1 396 ? -29.859 16.109 43.031 1 82.06 396 SER B C 1
ATOM 6357 O O . SER B 1 396 ? -30.031 16.953 43.906 1 82.06 396 SER B O 1
ATOM 6359 N N . GLU B 1 397 ? -29.203 16.359 42.031 1 71.81 397 GLU B N 1
ATOM 6360 C CA . GLU B 1 397 ? -28.5 17.625 41.844 1 71.81 397 GLU B CA 1
ATOM 6361 C C . GLU B 1 397 ? -29.484 18.766 41.562 1 71.81 397 GLU B C 1
ATOM 6363 O O . GLU B 1 397 ? -29.297 19.875 42.062 1 71.81 397 GLU B O 1
ATOM 6368 N N . VAL B 1 398 ? -30.484 18.578 40.844 1 62.56 398 VAL B N 1
ATOM 6369 C CA . VAL B 1 398 ? -31.516 19.578 40.562 1 62.56 398 VAL B CA 1
ATOM 6370 C C . VAL B 1 398 ? -32.25 19.906 41.875 1 62.56 398 VAL B C 1
ATOM 6372 O O . VAL B 1 398 ? -32.562 21.062 42.125 1 62.56 398 VAL B O 1
ATOM 6375 N N . ARG B 1 399 ? -32.438 18.922 42.781 1 60.47 399 ARG B N 1
ATOM 6376 C CA . ARG B 1 399 ? -33.125 19.141 44.031 1 60.47 399 ARG B CA 1
ATOM 6377 C C . ARG B 1 399 ? -32.25 19.969 44.969 1 60.47 399 ARG B C 1
ATOM 6379 O O . ARG B 1 399 ? -32.75 20.828 45.719 1 60.47 399 ARG B O 1
ATOM 6386 N N . SER B 1 400 ? -31 19.672 44.875 1 59.28 400 SER B N 1
ATOM 6387 C CA . SER B 1 400 ? -30.094 20.422 45.719 1 59.28 400 SER B CA 1
ATOM 6388 C C . SER B 1 400 ? -29.969 21.875 45.281 1 59.28 400 SER B C 1
ATOM 6390 O O . SER B 1 400 ? -29.922 22.797 46.094 1 59.28 400 SER B O 1
ATOM 6392 N N . GLU B 1 401 ? -30 22.109 44 1 57.94 401 GLU B N 1
ATOM 6393 C CA . GLU B 1 401 ? -29.922 23.484 43.5 1 57.94 401 GLU B CA 1
ATOM 6394 C C . GLU B 1 401 ? -31.219 24.234 43.75 1 57.94 401 GLU B C 1
ATOM 6396 O O . GLU B 1 401 ? -31.203 25.422 44.094 1 57.94 401 GLU B O 1
ATOM 6401 N N . SER B 1 402 ? -32.281 23.594 43.5 1 55.56 402 SER B N 1
ATOM 6402 C CA . SER B 1 402 ? -33.562 24.234 43.812 1 55.56 402 SER B CA 1
ATOM 6403 C C . SER B 1 402 ? -33.688 24.531 45.312 1 55.56 402 SER B C 1
ATOM 6405 O O . SER B 1 402 ? -34.219 25.562 45.688 1 55.56 402 SER B O 1
ATOM 6407 N N . ALA B 1 403 ? -33.25 23.766 46.094 1 54.44 403 ALA B N 1
ATOM 6408 C CA . ALA B 1 403 ? -33.281 24 47.531 1 54.44 403 ALA B CA 1
ATOM 6409 C C . ALA B 1 403 ? -32.344 25.141 47.938 1 54.44 403 ALA B C 1
ATOM 6411 O O . ALA B 1 403 ? -32.656 25.938 48.812 1 54.44 403 ALA B O 1
ATOM 6412 N N . ALA B 1 404 ? -31.359 25.234 47.25 1 54.53 404 ALA B N 1
ATOM 6413 C CA . ALA B 1 404 ? -30.391 26.297 47.594 1 54.53 404 ALA B CA 1
ATOM 6414 C C . ALA B 1 404 ? -30.922 27.656 47.156 1 54.53 404 ALA B C 1
ATOM 6416 O O . ALA B 1 404 ? -30.656 28.672 47.844 1 54.53 404 ALA B O 1
ATOM 6417 N N . SER B 1 405 ? -31.625 27.734 46.062 1 52.53 405 SER B N 1
ATOM 6418 C CA . SER B 1 405 ? -32.156 29.016 45.594 1 52.53 405 SER B CA 1
ATOM 6419 C C . SER B 1 405 ? -33.312 29.469 46.5 1 52.53 405 SER B C 1
ATOM 6421 O O . SER B 1 405 ? -33.75 30.625 46.406 1 52.53 405 SER B O 1
ATOM 6423 N N . THR B 1 406 ? -33.906 28.547 47.031 1 48.59 406 THR B N 1
ATOM 6424 C CA . THR B 1 406 ? -34.969 28.969 47.906 1 48.59 406 THR B CA 1
ATOM 6425 C C . THR B 1 406 ? -34.438 29.453 49.25 1 48.59 406 THR B C 1
ATOM 6427 O O . THR B 1 406 ? -35.156 30.016 50.062 1 48.59 406 THR B O 1
ATOM 6430 N N . VAL B 1 407 ? -33.188 29.234 49.531 1 40 407 VAL B N 1
ATOM 6431 C CA . VAL B 1 407 ? -32.75 29.828 50.781 1 40 407 VAL B CA 1
ATOM 6432 C C . VAL B 1 407 ? -32.094 31.172 50.5 1 40 407 VAL B C 1
ATOM 6434 O O . VAL B 1 407 ? -31.359 31.328 49.5 1 40 407 VAL B O 1
#

Nearest PDB structures (foldseek):
  1na0-assembly1_A  TM=6.810E-01  e=1.388E-04  unidentified
  2vgy-assembly1_A-2  TM=6.754E-01  e=6.152E-03  Yersinia enterocolitica
  8re8-assembly1_A  TM=6.862E-01  e=9.321E-03  Homo sapiens
  7e6j-assembly1_A  TM=6.812E-01  e=1.341E-02  Homo sapiens
  6bq1-assembly1_B  TM=4.990E-01  e=2.416E-03  Homo sapiens

Solvent-accessible surface area (backbone atoms only — not comparable to full-atom values): 43325 Å² total; per-residue (Å²): 113,86,81,34,73,87,43,42,64,40,42,73,70,65,78,45,79,46,69,85,76,53,64,78,61,52,83,58,48,52,30,66,75,81,64,46,65,45,26,49,89,66,40,83,59,66,40,78,44,77,45,71,56,50,59,21,55,43,52,65,46,42,36,31,25,52,84,63,39,57,23,33,54,43,80,45,79,45,57,90,69,71,80,50,71,88,62,40,65,83,51,51,40,80,46,81,47,75,41,78,48,56,68,67,59,50,68,67,43,56,69,49,53,39,50,43,51,54,48,42,42,72,71,37,59,63,23,29,33,59,41,49,55,28,43,52,48,27,51,52,35,51,22,52,34,20,72,47,18,36,37,37,39,39,38,31,46,29,34,58,49,64,77,67,40,35,29,79,52,80,85,66,76,46,72,77,92,50,66,34,36,68,26,36,44,43,56,51,48,46,39,40,44,75,62,72,24,47,83,45,63,47,90,64,89,46,61,59,38,46,36,37,40,31,29,66,51,67,64,82,81,34,56,70,56,52,48,49,50,56,48,46,54,51,54,59,40,67,55,32,49,53,43,34,57,50,39,36,62,72,29,17,55,91,55,57,50,69,67,34,50,54,16,49,33,50,56,52,63,24,36,55,68,60,42,65,73,50,40,65,49,42,52,72,35,40,14,62,91,52,36,54,73,69,53,36,52,51,50,52,53,48,50,54,48,24,55,72,62,55,70,91,73,65,72,79,66,58,58,39,41,57,53,15,54,33,30,44,44,54,66,38,34,70,62,15,40,55,26,2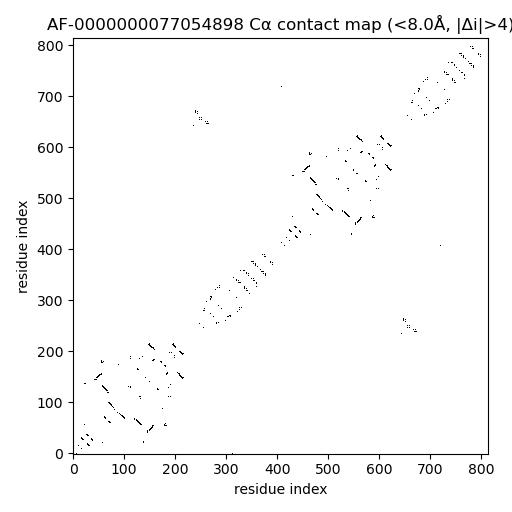9,50,47,23,38,74,70,55,53,81,44,38,65,50,30,32,53,39,12,49,38,28,42,77,71,65,40,52,70,62,13,49,52,24,26,50,52,13,34,70,72,35,71,79,46,59,70,38,50,54,52,50,52,52,55,54,50,50,53,51,52,50,55,53,52,69,71,98,114,84,83,36,73,89,42,43,64,40,42,73,71,66,78,47,80,47,68,84,78,53,62,78,61,52,82,56,49,54,30,67,76,82,64,45,66,45,28,48,89,65,40,84,58,66,40,78,45,79,46,70,56,50,60,21,55,41,53,64,47,42,36,33,24,51,83,64,40,57,24,33,53,43,79,45,79,45,57,89,70,70,80,50,70,88,65,40,63,82,53,53,41,80,45,81,45,75,40,78,48,57,69,68,59,51,69,67,43,56,69,48,53,39,50,43,51,55,47,43,41,72,70,37,59,64,22,29,33,59,41,51,56,28,45,52,48,28,51,52,36,52,24,51,35,19,73,47,18,37,38,37,40,39,39,34,45,29,35,58,49,64,76,68,41,35,30,80,51,78,85,66,75,46,71,75,95,50,66,35,36,68,25,37,44,42,56,52,48,47,38,39,45,74,63,72,23,47,83,45,64,47,91,65,89,47,58,61,40,44,36,36,41,31,29,68,52,67,65,82,80,35,57,70,55,52,49,48,52,54,46,48,53,52,55,59,42,66,58,30,50,52,42,34,57,49,40,36,61,72,30,18,56,90,55,58,49,68,67,35,50,54,15,48,33,50,56,51,62,25,36,54,67,60,43,64,72,50,41,65,49,42,54,73,35,42,13,63,90,52,36,55,72,67,53,36,53,50,48,52,55,50,50,52,45,23,57,72,60,56,69,89,70,66,75,80,65,57,60,38,42,57,52,14,53,32,30,45,46,54,66,39,35,70,62,15,40,55,25,29,50,46,22,38,73,71,56,54,79,45,35,65,50,30,32,52,38,11,50,38,29,42,77,70,64,39,51,69,62,12,49,52,23,24,51,52,14,33,71,72,36,73,80,48,60,71,40,51,53,52,49,52,53,56,55,50,51,53,52,53,51,55,55,52,71,72,97

pLDDT: mean 90.6, std 9.31, range [40.0, 98.38]

Foldseek 3Di:
DVPDPVCVVVVVVVNDWDFDADLQDPQWTQTDNVRDIQALVVADAADEAEDEAPLQQFDKWKWWAEQLFIKTKDKDKDAPDCPPVPPGQVRIDIDIDIDGDDPVVLVPADPLVVVVVVVCSVPPHTFMAIGSRSVLSSVVSSCSSRVFWYKYKYKHFAFQDPPRRTHNDDWDWDGDPGTGGHHHVNSVVSSLVVQVWDKDWQPDGDGIIIIIITTPDDCVVVVVVVVVSVCVSPPDPPRVLVVVLVCQQPVDPPGHALVVLLVSCVSVQNALVSCVSRLVNLLVQVAPVRDDPVSVVSVVVSLVRNVVPDDLPDLPDLSLQSSLSSCVRNLVLVSSLVSLVVSCVRHHNALVSLQVNLVSCVVVVNNVSSLVSLVSSCVVPVPPVSSVVVNVVSVVVVVVVVVVVVD/DVPDPVCVVVVVVVNDWDFDDDLQDPQWTQTDNVRDIQALVVADAADEAEDEAPLQQFDKWKWWAEQLFIKTKDKDKDAPDCPDVQPGQVRIDIDIDIGGDDPVVLVPADPLVVVVVVVCSVPPHTFMAIGSRSVLSSVVSSCSSRVWWYKYKYKHFAFQDPPVRTHNDDWDWDGDVGTGGHHHVNSVVSSLVVQVWDKDWQPDGDGIIIIIITTPDDCVVVVVVVVVSVCVSPPDPPVVLVVVLVCQQVVDPPGHALVVLLVSCVSVQNALVSCVSRLVNLLVQVAPVRDDPVSVVSVVVSLVRNVVPDDLDDLPDLSLQSSLSSCVRNLVLVSSLVSLVVSCVRHHNALVSLQVNLVSCVVVVNNVSSLVSLVSSCVVPVPPVSSVVVNVVSVVVVVVVVVVVVD